Protein AF-A0AAQ3NMD5-F1 (afdb_monomer_lite)

pLDDT: mean 79.37, std 28.18, range [20.45, 98.88]

Foldseek 3Di:
DDDDDDDPDDPPPPQPQQPKDKAAFDDDAKIKIFSYPVQLVVAAQFPQFPHSVRNNDGDDDPDDHPWDWGWGADPQKIKIKTAADFPKWKFFQAFAFAFLTCQQHKAKQQQAPQFAHDNNDRHYHAGFQKMWIQHLLRFIKIKGFRALFIWMWDNNDGRMTMIMGGHITMMMMGDSDPHLQSSLLSSCNGRPFFDQDQLLQLAAEEAEQHPLDLVSQLVQLVVLLVLVFADAEYEHHQNQADLSAFLHGDVDQLLVSQVSSVVSNYAYEYEGEQFHDPDPPPVLNVVCVVLVQFWAAPVRHFDWFQDRSGTTTGGLLLAPSSLQSLLQSLLVSCVSVHQAYEYPCQLVAGPPDPRRDDDQQTWRQHDSSRPGIDGCSRCSQCRQLSSLVSNQSSNCSNDQFFHYEYETDHHYNNSSHRYAYESPAHAQDLSSLLRQLSSQQSNLSSNRQRYAYAQRGAEEGHALLSRLLSLQVQLLGNGHYHYYYPPYDRSDQVQHDPQSVVSNSQSSLQSLQQSQLLSVLSVCSNPRSGHQKHQLCSLPSSDPVSSRDRQWIDRDQKIWGGDSDLVFFCVRDDDDHDDFDWAWAGPLSQERSHTTITGGAQEKGKTFGSDSGNVVDDLQGEIEIEHHHGPQQKHKYWGKAAPSTGDVVVVQRIKIWIWMWHDDPFKIKIATPDIGGDHDRHWYKYKYWYGLHLNFTDIDIDTPHDIDMDGHDDPVVSVVRNVVSNVSSVVSHVPRDRRDPDPDRPGDPPPCPVVVVVVVVVVCVVDDDDDDDDDDDDDDDDDDDDDDDDDDDDDDDDDDDDDDDDDDDDDDDDDDDDDDDDDDPPVPPPVVPPDDDDDDDDDPPPDDDDPVVVVVVVVVVLVPDDPVVVVVVVVVVVVVVDPDPPPDDDDDDDDDDDDDDDDDDDDDDDDDDDDDPDPPDPPPPPDDDDDDDDDDDDDDDDDDDDDDDDDDDPDDDDDDPDDDDDDDDDDDDDDDDD

Structure (mmCIF, N/CA/C/O backbone):
data_AF-A0AAQ3NMD5-F1
#
_entry.id   AF-A0AAQ3NMD5-F1
#
loop_
_atom_site.group_PDB
_atom_site.id
_atom_site.type_symbol
_atom_site.label_atom_id
_atom_site.label_alt_id
_atom_site.label_comp_id
_atom_site.label_asym_id
_atom_site.label_entity_id
_atom_site.label_seq_id
_atom_site.pdbx_PDB_ins_code
_atom_site.Cartn_x
_atom_site.Cartn_y
_atom_site.Cartn_z
_atom_site.occupancy
_atom_site.B_iso_or_equiv
_atom_site.auth_seq_id
_atom_site.auth_comp_id
_atom_site.auth_asym_id
_atom_site.auth_atom_id
_atom_site.pdbx_PDB_model_num
ATOM 1 N N . MET A 1 1 ? 14.925 35.628 -73.249 1.00 32.06 1 MET A N 1
ATOM 2 C CA . MET A 1 1 ? 15.202 34.170 -73.265 1.00 32.06 1 MET A CA 1
ATOM 3 C C . MET A 1 1 ? 14.944 33.598 -71.867 1.00 32.06 1 MET A C 1
ATOM 5 O O . MET A 1 1 ? 14.792 34.385 -70.943 1.00 32.06 1 MET A O 1
ATOM 9 N N . ALA A 1 2 ? 14.810 32.271 -71.732 1.00 33.44 2 ALA A N 1
ATOM 10 C CA . ALA A 1 2 ? 14.621 31.529 -70.464 1.00 33.44 2 ALA A CA 1
ATOM 11 C C . ALA A 1 2 ? 15.729 31.837 -69.419 1.00 33.44 2 ALA A C 1
ATOM 13 O O . ALA A 1 2 ? 16.768 32.345 -69.817 1.00 33.44 2 ALA A O 1
ATOM 14 N N . ARG A 1 3 ? 15.664 31.554 -68.105 1.00 30.91 3 ARG A N 1
ATOM 15 C CA . ARG A 1 3 ? 14.793 30.787 -67.161 1.00 30.91 3 ARG A CA 1
ATOM 16 C C . ARG A 1 3 ? 15.040 31.428 -65.755 1.00 30.91 3 ARG A C 1
ATOM 18 O O . ARG A 1 3 ? 15.987 32.191 -65.634 1.00 30.91 3 ARG A O 1
ATOM 25 N N . SER A 1 4 ? 14.338 31.210 -64.637 1.00 30.41 4 SER A N 1
ATOM 26 C CA . SER A 1 4 ? 13.203 30.358 -64.228 1.00 30.41 4 SER A CA 1
ATOM 27 C C . SER A 1 4 ? 12.492 31.006 -63.000 1.00 30.41 4 SER A C 1
ATOM 29 O O . SER A 1 4 ? 12.820 32.128 -62.628 1.00 30.41 4 SER A O 1
ATOM 31 N N . LYS A 1 5 ? 11.558 30.312 -62.325 1.00 39.50 5 LYS A N 1
ATOM 32 C CA . LYS A 1 5 ? 10.976 30.703 -61.015 1.00 39.50 5 LYS A CA 1
ATOM 33 C C . LYS A 1 5 ? 11.643 29.945 -59.853 1.00 39.50 5 LYS A C 1
ATOM 35 O O . LYS A 1 5 ? 11.828 28.736 -59.959 1.00 39.50 5 LYS A O 1
ATOM 40 N N . ARG A 1 6 ? 11.841 30.595 -58.698 1.00 29.72 6 ARG A N 1
ATOM 41 C CA . ARG A 1 6 ? 11.880 29.935 -57.373 1.00 29.72 6 ARG A CA 1
ATOM 42 C C . ARG A 1 6 ? 10.933 30.666 -56.418 1.00 29.72 6 ARG A C 1
ATOM 44 O O . ARG A 1 6 ? 11.189 31.801 -56.035 1.00 29.72 6 ARG A O 1
ATOM 51 N N . ARG A 1 7 ? 9.824 30.014 -56.050 1.00 31.06 7 ARG A N 1
ATOM 52 C CA . ARG A 1 7 ? 8.994 30.427 -54.907 1.00 31.06 7 ARG A CA 1
ATOM 53 C C . ARG A 1 7 ? 9.759 30.075 -53.629 1.00 31.06 7 ARG A C 1
ATOM 55 O O . ARG A 1 7 ? 10.137 28.918 -53.476 1.00 31.06 7 ARG A O 1
ATOM 62 N N . ARG A 1 8 ? 9.931 31.026 -52.708 1.00 32.06 8 ARG A N 1
ATOM 63 C CA . ARG A 1 8 ? 10.143 30.697 -51.291 1.00 32.06 8 ARG A CA 1
ATOM 64 C C . ARG A 1 8 ? 8.775 30.350 -50.705 1.00 32.06 8 ARG A C 1
ATOM 66 O O . ARG A 1 8 ? 7.966 31.244 -50.480 1.00 32.06 8 ARG A O 1
ATOM 73 N N . SER A 1 9 ? 8.496 29.066 -50.516 1.00 30.81 9 SER A N 1
ATOM 74 C CA . SER A 1 9 ? 7.422 28.623 -49.627 1.00 30.81 9 SER A CA 1
ATOM 75 C C . SER A 1 9 ? 7.948 28.699 -48.199 1.00 30.81 9 SER A C 1
ATOM 77 O O . SER A 1 9 ? 8.732 27.845 -47.792 1.00 30.81 9 SER A O 1
ATOM 79 N N . GLY A 1 10 ? 7.550 29.730 -47.454 1.00 29.70 10 GLY A N 1
ATOM 80 C CA . GLY A 1 10 ? 7.707 29.699 -46.005 1.00 29.70 10 GLY A CA 1
ATOM 81 C C . GLY A 1 10 ? 6.817 28.590 -45.455 1.00 29.70 10 GLY A C 1
ATOM 82 O O . GLY A 1 10 ? 5.606 28.620 -45.680 1.00 29.70 10 GLY A O 1
ATOM 83 N N . ILE A 1 11 ? 7.409 27.613 -44.770 1.00 31.77 11 ILE A N 1
ATOM 84 C CA . ILE A 1 11 ? 6.649 26.655 -43.970 1.00 31.77 11 ILE A CA 1
ATOM 85 C C . ILE A 1 11 ? 6.217 27.413 -42.717 1.00 31.77 11 ILE A C 1
ATOM 87 O O . ILE A 1 11 ? 6.934 27.480 -41.725 1.00 31.77 11 ILE A O 1
ATOM 91 N N . VAL A 1 12 ? 5.044 28.040 -42.790 1.00 32.53 12 VAL A N 1
ATOM 92 C CA . VAL A 1 12 ? 4.310 28.404 -41.581 1.00 32.53 12 VAL A CA 1
ATOM 93 C C . VAL A 1 12 ? 3.891 27.082 -40.955 1.00 32.53 12 VAL A C 1
ATOM 95 O O . VAL A 1 12 ? 3.112 26.349 -41.563 1.00 32.53 12 VAL A O 1
ATOM 98 N N . ALA A 1 13 ? 4.419 26.768 -39.771 1.00 35.16 13 ALA A N 1
ATOM 99 C CA . ALA A 1 13 ? 3.959 25.633 -38.984 1.00 35.16 13 ALA A CA 1
ATOM 100 C C . ALA A 1 13 ? 2.481 25.859 -38.635 1.00 35.16 13 ALA A C 1
ATOM 102 O O . ALA A 1 13 ? 2.137 26.613 -37.719 1.00 35.16 13 ALA A O 1
ATOM 103 N N . SER A 1 14 ? 1.595 25.260 -39.431 1.00 35.28 14 SER A N 1
ATOM 104 C CA . SER A 1 14 ? 0.156 25.360 -39.245 1.00 35.28 14 SER A CA 1
ATOM 105 C C . SER A 1 14 ? -0.191 24.750 -37.896 1.00 35.28 14 SER A C 1
ATOM 107 O O . SER A 1 14 ? -0.115 23.533 -37.736 1.00 35.28 14 SER A O 1
ATOM 109 N N . HIS A 1 15 ? -0.584 25.596 -36.944 1.00 40.78 15 HIS A N 1
ATOM 110 C CA . HIS A 1 15 ? -1.135 25.173 -35.662 1.00 40.78 15 HIS A CA 1
ATOM 111 C C . HIS A 1 15 ? -2.529 24.576 -35.901 1.00 40.78 15 HIS A C 1
ATOM 113 O O . HIS A 1 15 ? -3.557 25.204 -35.643 1.00 40.78 15 HIS A O 1
ATOM 119 N N . ILE A 1 16 ? -2.562 23.366 -36.458 1.00 44.75 16 ILE A N 1
ATOM 120 C CA . ILE A 1 16 ? -3.764 22.548 -36.540 1.00 44.75 16 ILE A CA 1
ATOM 121 C C . ILE A 1 16 ? -4.043 22.116 -35.106 1.00 44.75 16 ILE A C 1
ATOM 123 O O . ILE A 1 16 ? -3.422 21.176 -34.625 1.00 44.75 16 ILE A O 1
ATOM 127 N N . ARG A 1 17 ? -4.951 22.812 -34.411 1.00 51.91 17 ARG A N 1
ATOM 128 C CA . ARG A 1 17 ? -5.559 22.267 -33.192 1.00 51.91 17 ARG A CA 1
ATOM 129 C C . ARG A 1 17 ? -6.389 21.055 -33.618 1.00 51.91 17 ARG A C 1
ATOM 131 O O . ARG A 1 17 ? -7.360 21.255 -34.357 1.00 51.91 17 ARG A O 1
ATOM 138 N N . PRO A 1 18 ? -6.025 19.824 -33.225 1.00 59.78 18 PRO A N 1
ATOM 139 C CA . PRO A 1 18 ? -6.809 18.652 -33.573 1.00 59.78 18 PRO A CA 1
ATOM 140 C C . PRO A 1 18 ? -8.193 18.770 -32.934 1.00 59.78 18 PRO A C 1
ATOM 142 O O . PRO A 1 18 ? -8.347 19.346 -31.852 1.00 59.78 18 PRO A O 1
ATOM 145 N N . LYS A 1 19 ? -9.228 18.274 -33.617 1.00 77.75 19 LYS A N 1
ATOM 146 C CA . LYS A 1 19 ? -10.562 18.237 -33.021 1.00 77.75 19 LYS A CA 1
ATOM 147 C C . LYS A 1 19 ? -10.605 17.058 -32.054 1.00 77.75 19 LYS A C 1
ATOM 149 O O . LYS A 1 19 ? -10.932 15.951 -32.479 1.00 77.75 19 LYS A O 1
ATOM 154 N N . MET A 1 20 ? -10.286 17.343 -30.790 1.00 90.50 20 MET A N 1
ATOM 155 C CA . MET A 1 20 ? -10.440 16.418 -29.669 1.00 90.50 20 MET A CA 1
ATOM 156 C C . MET A 1 20 ? -11.798 15.715 -29.746 1.00 90.50 20 MET A C 1
ATOM 158 O O . MET A 1 20 ? -12.827 16.332 -30.053 1.00 90.50 20 MET A O 1
ATOM 162 N N . ILE A 1 21 ? -11.773 14.415 -29.477 1.00 94.50 21 ILE A N 1
ATOM 163 C CA . ILE A 1 21 ? -12.951 13.562 -29.389 1.00 94.50 21 ILE A CA 1
ATOM 164 C C . ILE A 1 21 ? -12.999 12.902 -28.018 1.00 94.50 21 ILE A C 1
ATOM 166 O O . ILE A 1 21 ? -11.967 12.543 -27.457 1.00 94.50 21 ILE A O 1
ATOM 170 N N . PHE A 1 22 ? -14.208 12.680 -27.509 1.00 95.75 22 PHE A N 1
ATOM 171 C CA . PHE A 1 22 ? -14.429 11.907 -26.294 1.00 95.75 22 PHE A CA 1
ATOM 172 C C . PHE A 1 22 ? -15.401 10.754 -26.547 1.00 95.75 22 PHE A C 1
ATOM 174 O O . PHE A 1 22 ? -16.102 10.730 -27.561 1.00 95.75 22 PHE A O 1
ATOM 181 N N . GLN A 1 23 ? -15.402 9.769 -25.659 1.00 95.56 23 GLN A N 1
ATOM 182 C CA . GLN A 1 23 ? -16.432 8.738 -25.571 1.00 95.56 23 GLN A CA 1
ATOM 183 C C . GLN A 1 23 ? -16.638 8.349 -24.098 1.00 95.56 23 GLN A C 1
ATOM 185 O O . GLN A 1 23 ? -15.651 8.232 -23.370 1.00 95.56 23 GLN A O 1
ATOM 190 N N . PRO A 1 24 ? -17.885 8.162 -23.638 1.00 97.25 24 PRO A N 1
ATOM 191 C CA . PRO A 1 24 ? -18.143 7.557 -22.338 1.00 97.25 24 PRO A CA 1
ATOM 192 C C . PRO A 1 24 ? -17.732 6.081 -22.373 1.00 97.25 24 PRO A C 1
ATOM 194 O O . PRO A 1 24 ? -18.009 5.383 -23.351 1.00 97.25 24 PRO A O 1
ATOM 197 N N . ILE A 1 25 ? -17.076 5.611 -21.319 1.00 97.44 25 ILE A N 1
ATOM 198 C CA . ILE A 1 25 ? -16.582 4.233 -21.166 1.00 97.44 25 ILE A CA 1
ATOM 199 C C . ILE A 1 25 ? -16.846 3.760 -19.739 1.00 97.44 25 ILE A C 1
ATOM 201 O O . ILE A 1 25 ? -17.079 4.599 -18.880 1.00 97.44 25 ILE A O 1
ATOM 205 N N . LEU A 1 26 ? -16.731 2.455 -19.473 1.00 95.75 26 LEU A N 1
ATOM 206 C CA . LEU A 1 26 ? -16.794 1.841 -18.136 1.00 95.75 26 LEU A CA 1
ATOM 207 C C . LEU A 1 26 ? -18.104 2.083 -17.356 1.00 95.75 26 LEU A C 1
ATOM 209 O O . LEU A 1 26 ? -18.893 1.156 -17.193 1.00 95.75 26 LEU A O 1
ATOM 213 N N . GLU A 1 27 ? -18.347 3.305 -16.881 1.00 95.56 27 GLU A N 1
ATOM 214 C CA . GLU A 1 27 ? -19.558 3.701 -16.168 1.00 95.56 27 GLU A CA 1
ATOM 215 C C . GLU A 1 27 ? -19.898 5.195 -16.308 1.00 95.56 27 GLU A C 1
ATOM 217 O O . GLU A 1 27 ? -19.174 6.005 -16.887 1.00 95.56 27 GLU A O 1
ATOM 222 N N . ASP A 1 28 ? -21.055 5.559 -15.767 1.00 95.00 28 ASP A N 1
ATOM 223 C CA . ASP A 1 28 ? -21.652 6.884 -15.855 1.00 95.00 28 ASP A CA 1
ATOM 224 C C . ASP A 1 28 ? -20.774 7.958 -15.174 1.00 95.00 28 ASP A C 1
ATOM 226 O O . ASP A 1 28 ? -20.697 8.026 -13.949 1.00 95.00 28 ASP A O 1
ATOM 230 N N . GLY A 1 29 ? -20.140 8.830 -15.964 1.00 95.44 29 GLY A N 1
ATOM 231 C CA . GLY A 1 29 ? -19.176 9.829 -15.473 1.00 95.44 29 GLY A CA 1
ATOM 232 C C . GLY A 1 29 ? -17.708 9.497 -15.763 1.00 95.44 29 GLY A C 1
ATOM 233 O O . GLY A 1 29 ? -16.839 10.311 -15.453 1.00 95.44 29 GLY A O 1
ATOM 234 N N . VAL A 1 30 ? -17.418 8.350 -16.388 1.00 98.19 30 VAL A N 1
ATOM 235 C CA . VAL A 1 30 ? -16.075 8.011 -16.875 1.00 98.19 30 VAL A CA 1
ATOM 236 C C . VAL A 1 30 ? -15.994 8.247 -18.385 1.00 98.19 30 VAL A C 1
ATOM 238 O O . VAL A 1 30 ? -16.810 7.754 -19.167 1.00 98.19 30 VAL A O 1
ATOM 241 N N . PHE A 1 31 ? -15.006 9.033 -18.812 1.00 98.31 31 PHE A N 1
ATOM 242 C CA . PHE A 1 31 ? -14.852 9.451 -20.208 1.00 98.31 31 PHE A CA 1
ATOM 243 C C . PHE A 1 31 ? -13.414 9.271 -20.677 1.00 98.31 31 PHE A C 1
ATOM 245 O O . PHE A 1 31 ? -12.480 9.733 -20.025 1.00 98.31 31 PHE A O 1
ATOM 252 N N . ARG A 1 32 ? -13.245 8.659 -21.850 1.00 97.69 32 ARG A N 1
ATOM 253 C CA . ARG A 1 32 ? -11.988 8.656 -22.599 1.00 97.69 32 ARG A CA 1
ATOM 254 C C . ARG A 1 32 ? -11.957 9.828 -23.569 1.00 97.69 32 ARG A C 1
ATOM 256 O O . ARG A 1 32 ? -12.933 10.058 -24.281 1.00 97.69 32 ARG A O 1
ATOM 263 N N . PHE A 1 33 ? -10.805 10.474 -23.673 1.00 98.00 33 PHE A N 1
ATOM 264 C CA . PHE A 1 33 ? -10.486 11.534 -24.620 1.00 98.00 33 PHE A CA 1
ATOM 265 C C . PHE A 1 33 ? -9.284 11.140 -25.473 1.00 98.00 33 PHE A C 1
ATOM 267 O O . PHE A 1 33 ? -8.320 10.562 -24.972 1.00 98.00 33 PHE A O 1
ATOM 274 N N . ASP A 1 34 ? -9.322 11.513 -26.748 1.00 97.00 34 ASP A N 1
ATOM 275 C CA . ASP A 1 34 ? -8.226 11.326 -27.693 1.00 97.00 34 ASP A CA 1
ATOM 276 C C . ASP A 1 34 ? -8.049 12.602 -28.527 1.00 97.00 34 ASP A C 1
ATOM 278 O O . ASP A 1 34 ? -9.012 13.327 -28.812 1.00 97.00 34 ASP A O 1
ATOM 282 N N . CYS A 1 35 ? -6.813 12.863 -28.951 1.00 94.12 35 CYS A N 1
ATOM 283 C CA . CYS A 1 35 ? -6.446 14.045 -29.729 1.00 94.12 35 CYS A CA 1
ATOM 284 C C . CYS A 1 35 ? -7.196 14.119 -31.076 1.00 94.12 35 CYS A C 1
ATOM 286 O O . CYS A 1 35 ? -7.691 15.179 -31.473 1.00 94.12 35 CYS A O 1
ATOM 288 N N . SER A 1 36 ? -7.356 12.978 -31.754 1.00 93.44 36 SER A N 1
ATOM 289 C CA . SER A 1 36 ? -8.172 12.828 -32.961 1.00 93.44 36 SER A CA 1
ATOM 290 C C . SER A 1 36 ? -8.671 11.387 -33.146 1.00 93.44 36 SER A C 1
ATOM 292 O O . SER A 1 36 ? -8.253 10.475 -32.435 1.00 93.44 36 SER A O 1
ATOM 294 N N . VAL A 1 37 ? -9.538 11.158 -34.144 1.00 92.81 37 VAL A N 1
ATOM 295 C CA . VAL A 1 37 ? -10.005 9.805 -34.525 1.00 92.81 37 VAL A CA 1
ATOM 296 C C . VAL A 1 37 ? -8.834 8.901 -34.917 1.00 92.81 37 VAL A C 1
ATOM 298 O O . VAL A 1 37 ? -8.773 7.760 -34.476 1.00 92.81 37 VAL A O 1
ATOM 301 N N . LYS A 1 38 ? -7.870 9.433 -35.678 1.00 92.75 38 LYS A N 1
ATOM 302 C CA . LYS A 1 38 ? -6.677 8.687 -36.092 1.00 92.75 38 LYS A CA 1
ATOM 303 C C . LYS A 1 38 ? -5.837 8.269 -34.883 1.00 92.75 38 LYS A C 1
ATOM 305 O O . LYS A 1 38 ? -5.302 7.169 -34.860 1.00 92.75 38 LYS A O 1
ATOM 310 N N . ASP A 1 39 ? -5.729 9.142 -33.885 1.00 93.38 39 ASP A N 1
ATOM 311 C CA . ASP A 1 39 ? -4.955 8.855 -32.678 1.00 93.38 39 ASP A CA 1
ATOM 312 C C . ASP A 1 39 ? -5.658 7.826 -31.783 1.00 93.38 39 ASP A C 1
ATOM 314 O O . ASP A 1 39 ? -4.993 6.971 -31.210 1.00 93.38 39 ASP A O 1
ATOM 318 N N . ARG A 1 40 ? -7.001 7.835 -31.732 1.00 94.69 40 ARG A N 1
ATOM 319 C CA . ARG A 1 40 ? -7.795 6.769 -31.095 1.00 94.69 40 ARG A CA 1
ATOM 320 C C . ARG A 1 40 ? -7.560 5.411 -31.759 1.00 94.69 40 ARG A C 1
ATOM 322 O O . ARG A 1 40 ? -7.394 4.423 -31.053 1.00 94.69 40 ARG A O 1
ATOM 329 N N . GLU A 1 41 ? -7.553 5.369 -33.092 1.00 92.69 41 GLU A N 1
ATOM 330 C CA . GLU A 1 41 ? -7.306 4.155 -33.890 1.00 92.69 41 GLU A CA 1
ATOM 331 C C . GLU A 1 41 ? -5.854 3.653 -33.789 1.00 92.69 41 GLU A C 1
ATOM 333 O O . GLU A 1 41 ? -5.610 2.460 -33.951 1.00 92.69 41 GLU A O 1
ATOM 338 N N . ALA A 1 42 ? -4.899 4.548 -33.520 1.00 92.06 42 ALA A N 1
ATOM 339 C CA . ALA A 1 42 ? -3.476 4.237 -33.374 1.00 92.06 42 ALA A CA 1
ATOM 340 C C . ALA A 1 42 ? -3.019 4.030 -31.915 1.00 92.06 42 ALA A C 1
ATOM 342 O O . ALA A 1 42 ? -1.843 3.750 -31.686 1.00 92.06 42 ALA A O 1
ATOM 343 N N . ALA A 1 43 ? -3.910 4.192 -30.932 1.00 92.69 43 ALA A N 1
ATOM 344 C CA . ALA A 1 43 ? -3.574 4.067 -29.518 1.00 92.69 43 ALA A CA 1
ATOM 345 C C . ALA A 1 43 ? -3.168 2.627 -29.163 1.00 92.69 43 ALA A C 1
ATOM 347 O O . ALA A 1 43 ? -3.907 1.679 -29.435 1.00 92.69 43 ALA A O 1
ATOM 348 N N . SER A 1 44 ? -2.024 2.468 -28.493 1.00 91.50 44 SER A N 1
ATOM 349 C CA . SER A 1 44 ? -1.569 1.170 -27.980 1.00 91.50 44 SER A CA 1
ATOM 350 C C . SER A 1 44 ? -2.592 0.540 -27.017 1.00 91.50 44 SER A C 1
ATOM 352 O O . SER A 1 44 ? -3.383 1.266 -26.400 1.00 91.50 44 SER A O 1
ATOM 354 N N . PRO A 1 45 ? -2.585 -0.793 -26.828 1.00 93.69 45 PRO A N 1
ATOM 355 C CA . PRO A 1 45 ? -3.331 -1.441 -25.749 1.00 93.69 45 PRO A CA 1
ATOM 356 C C . PRO A 1 45 ? -3.002 -0.821 -24.382 1.00 93.69 45 PRO A C 1
ATOM 358 O O . PRO A 1 45 ? -1.859 -0.436 -24.136 1.00 93.69 45 PRO A O 1
ATOM 361 N N . SER A 1 46 ? -3.991 -0.714 -23.491 1.00 96.12 46 SER A N 1
ATOM 362 C CA . SER A 1 46 ? -3.744 -0.240 -22.123 1.00 96.12 46 SER A CA 1
ATOM 363 C C . SER A 1 46 ? -3.183 -1.364 -21.259 1.00 96.12 46 SER A C 1
ATOM 365 O O . SER A 1 46 ? -3.793 -2.429 -21.168 1.00 96.12 46 SER A O 1
ATOM 367 N N . ILE A 1 47 ? -2.058 -1.096 -20.593 1.00 95.94 47 ILE A N 1
ATOM 368 C CA . ILE A 1 47 ? -1.491 -1.955 -19.539 1.00 95.94 47 ILE A CA 1
ATOM 369 C C . ILE A 1 47 ? -2.014 -1.534 -18.145 1.00 95.94 47 ILE A C 1
ATOM 371 O O . ILE A 1 47 ? -2.056 -2.344 -17.212 1.00 95.94 47 ILE A O 1
ATOM 375 N N . SER A 1 48 ? -2.486 -0.286 -18.020 1.00 96.94 48 SER A N 1
ATOM 376 C CA . SER A 1 48 ? -3.143 0.247 -16.822 1.00 96.94 48 SER A CA 1
ATOM 377 C C . SER A 1 48 ? -4.423 -0.536 -16.513 1.00 96.94 48 SER A C 1
ATOM 379 O O . SER A 1 48 ? -4.609 -1.036 -15.402 1.00 96.94 48 SER A O 1
ATOM 381 N N . PHE A 1 49 ? -5.303 -0.680 -17.511 1.00 97.50 49 PHE A N 1
ATOM 382 C CA . PHE A 1 49 ? -6.596 -1.346 -17.355 1.00 97.50 49 PHE A CA 1
ATOM 383 C C . PHE A 1 49 ? -6.438 -2.858 -17.135 1.00 97.50 49 PHE A C 1
ATOM 385 O O . PHE A 1 49 ? -5.655 -3.515 -17.817 1.00 97.50 49 PHE A O 1
ATOM 392 N N . VAL A 1 50 ? -7.239 -3.438 -16.235 1.00 95.69 50 VAL A N 1
ATOM 393 C CA . VAL A 1 50 ? -7.281 -4.900 -16.016 1.00 95.69 50 VAL A CA 1
ATOM 394 C C . VAL A 1 50 ? -7.810 -5.647 -17.249 1.00 95.69 50 VAL A C 1
ATOM 396 O O . VAL A 1 50 ? -7.384 -6.761 -17.543 1.00 95.69 50 VAL A O 1
ATOM 399 N N . ASN A 1 51 ? -8.689 -4.997 -18.013 1.00 94.38 51 ASN A N 1
ATOM 400 C CA . ASN A 1 51 ? -9.148 -5.422 -19.328 1.00 94.38 51 ASN A CA 1
ATOM 401 C C . ASN A 1 51 ? -9.112 -4.215 -20.277 1.00 94.38 51 ASN A C 1
ATOM 403 O O . ASN A 1 51 ? -10.000 -3.362 -20.256 1.00 94.38 51 ASN A O 1
ATOM 407 N N . GLY A 1 52 ? -8.093 -4.146 -21.138 1.00 91.31 52 GLY A N 1
ATOM 408 C CA . GLY A 1 52 ? -7.897 -3.020 -22.062 1.00 91.31 52 GLY A CA 1
ATOM 409 C C . GLY A 1 52 ? -9.093 -2.729 -22.982 1.00 91.31 52 GLY A C 1
ATOM 410 O O . GLY A 1 52 ? -9.280 -1.586 -23.394 1.00 91.31 52 GLY A O 1
ATOM 411 N N . LYS A 1 53 ? -9.965 -3.717 -23.242 1.00 92.44 53 LYS A N 1
ATOM 412 C CA . LYS A 1 53 ? -11.181 -3.521 -24.051 1.00 92.44 53 LYS A CA 1
ATOM 413 C C . LYS A 1 53 ? -12.178 -2.558 -23.411 1.00 92.44 53 LYS A C 1
ATOM 415 O O . LYS A 1 53 ? -12.924 -1.914 -24.146 1.00 92.44 53 LYS A O 1
ATOM 420 N N . ASP A 1 54 ? -12.186 -2.420 -22.088 1.00 94.88 54 ASP A N 1
ATOM 421 C CA . ASP A 1 54 ? -13.149 -1.561 -21.386 1.00 94.88 54 ASP A CA 1
ATOM 422 C C . ASP A 1 54 ? -12.805 -0.069 -21.546 1.00 94.88 54 ASP A C 1
ATOM 424 O O . ASP A 1 54 ? -13.692 0.780 -21.512 1.00 94.88 54 ASP A O 1
ATOM 428 N N . ARG A 1 55 ? -11.535 0.251 -21.839 1.00 95.50 55 ARG A N 1
ATOM 429 C CA . ARG A 1 55 ? -11.084 1.581 -22.293 1.00 95.50 55 ARG A CA 1
ATOM 430 C C . ARG A 1 55 ? -11.516 1.888 -23.733 1.00 95.50 55 ARG A C 1
ATOM 432 O O . ARG A 1 55 ? -11.712 3.046 -24.115 1.00 95.50 55 ARG A O 1
ATOM 439 N N . ASP A 1 56 ? -11.596 0.858 -24.568 1.00 93.62 56 ASP A N 1
ATOM 440 C CA . ASP A 1 56 ? -11.850 0.994 -26.004 1.00 93.62 56 ASP A CA 1
ATOM 441 C C . ASP A 1 56 ? -13.353 0.947 -26.339 1.00 93.62 56 ASP A C 1
ATOM 443 O O . ASP A 1 56 ? -13.777 1.543 -27.331 1.00 93.62 56 ASP A O 1
ATOM 447 N N . THR A 1 57 ? -14.166 0.309 -25.490 1.00 94.69 57 THR A N 1
ATOM 448 C CA . THR A 1 57 ? -15.601 0.059 -25.704 1.00 94.69 57 THR A CA 1
ATOM 449 C C . THR A 1 57 ? -16.476 1.205 -25.173 1.00 94.69 57 THR A C 1
ATOM 451 O O . THR A 1 57 ? -16.516 1.424 -23.961 1.00 94.69 57 THR A O 1
ATOM 454 N N . PRO A 1 58 ? -17.228 1.924 -26.031 1.00 94.75 58 PRO A N 1
ATOM 455 C CA . PRO A 1 58 ? -18.145 2.966 -25.578 1.00 94.75 58 PRO A CA 1
ATOM 456 C C . PRO A 1 58 ? -19.378 2.396 -24.866 1.00 94.75 58 PRO A C 1
ATOM 458 O O . PRO A 1 58 ? -19.926 1.376 -25.289 1.00 94.75 58 PRO A O 1
ATOM 461 N N . ILE A 1 59 ? -19.878 3.113 -23.860 1.00 95.75 59 ILE A N 1
ATOM 462 C CA . ILE A 1 59 ? -21.183 2.847 -23.230 1.00 95.75 59 ILE A CA 1
ATOM 463 C C . ILE A 1 59 ? -22.256 3.831 -23.724 1.00 95.75 59 ILE A C 1
ATOM 465 O O . ILE A 1 59 ? -21.953 4.875 -24.298 1.00 95.75 59 ILE A O 1
ATOM 469 N N . SER A 1 60 ? -23.532 3.517 -23.492 1.00 91.31 60 SER A N 1
ATOM 470 C CA . SER A 1 60 ? -24.639 4.441 -23.770 1.00 91.31 60 SER A CA 1
ATOM 471 C C . SER A 1 60 ? -24.954 5.280 -22.532 1.00 91.31 60 SER A C 1
ATOM 473 O O . SER A 1 60 ? -25.462 4.743 -21.552 1.00 91.31 60 SER A O 1
ATOM 475 N N . THR A 1 61 ? -24.714 6.590 -22.590 1.00 88.81 61 THR A N 1
ATOM 476 C CA . THR A 1 61 ? -25.140 7.557 -21.564 1.00 88.81 61 THR A CA 1
ATOM 477 C C . THR A 1 61 ? -25.528 8.890 -22.202 1.00 88.81 61 THR A C 1
ATOM 479 O O . THR A 1 61 ? -25.034 9.246 -23.272 1.00 88.81 61 THR A O 1
ATOM 482 N N . GLU A 1 62 ? -26.422 9.626 -21.543 1.00 86.56 62 GLU A N 1
ATOM 483 C CA . GLU A 1 62 ? -26.796 10.998 -21.908 1.00 86.56 62 GLU A CA 1
ATOM 484 C C . GLU A 1 62 ? -25.864 12.046 -21.268 1.00 86.56 62 GLU A C 1
ATOM 486 O O . GLU A 1 62 ? -25.918 13.227 -21.620 1.00 86.56 62 GLU A O 1
ATOM 491 N N . LYS A 1 63 ? -24.996 11.637 -20.330 1.00 89.69 63 LYS A N 1
ATOM 492 C CA . LYS A 1 63 ? -24.039 12.531 -19.668 1.00 89.69 63 LYS A CA 1
ATOM 493 C C . LYS A 1 63 ? -22.917 12.951 -20.618 1.00 89.69 63 LYS A C 1
ATOM 495 O O . LYS A 1 63 ? -22.391 12.156 -21.394 1.00 89.69 63 LYS A O 1
ATOM 500 N N . VAL A 1 64 ? -22.500 14.206 -20.484 1.00 90.94 64 VAL A N 1
ATOM 501 C CA . VAL A 1 64 ? -21.340 14.790 -21.172 1.00 90.94 64 VAL A CA 1
ATOM 502 C C . VAL A 1 64 ? -20.269 15.189 -20.151 1.00 90.94 64 VAL A C 1
ATOM 504 O O . VAL A 1 64 ? -20.621 15.530 -19.018 1.00 90.94 64 VAL A O 1
ATOM 507 N N . PRO A 1 65 ? -18.975 15.164 -20.514 1.00 92.62 65 PRO A N 1
ATOM 508 C CA . PRO A 1 65 ? -17.901 15.535 -19.601 1.00 92.62 65 PRO A CA 1
ATOM 509 C C . PRO A 1 65 ? -17.960 17.019 -19.226 1.00 92.62 65 PRO A C 1
ATOM 511 O O . PRO A 1 65 ? -17.996 17.893 -20.098 1.00 92.62 65 PRO A O 1
ATOM 514 N N . LEU A 1 66 ? -17.927 17.299 -17.920 1.00 93.44 66 LEU A N 1
ATOM 515 C CA . LEU A 1 66 ? -17.935 18.663 -17.380 1.00 93.44 66 LEU A CA 1
ATOM 516 C C . LEU A 1 66 ? -16.586 19.368 -17.591 1.00 93.44 66 LEU A C 1
ATOM 518 O O . LEU A 1 66 ? -16.544 20.523 -18.011 1.00 93.44 66 LEU A O 1
ATOM 522 N N . TYR A 1 67 ? -15.487 18.650 -17.352 1.00 94.44 67 TYR A N 1
ATOM 523 C CA . TYR A 1 67 ? -14.121 19.131 -17.545 1.00 94.44 67 TYR A CA 1
ATOM 524 C C . TYR A 1 67 ? -13.534 18.479 -18.796 1.00 94.44 67 TYR A C 1
ATOM 526 O O . TYR A 1 67 ? -13.434 17.258 -18.881 1.00 94.44 67 TYR A O 1
ATOM 534 N N . ASN A 1 68 ? -13.177 19.296 -19.788 1.00 94.88 68 ASN A N 1
ATOM 535 C CA . ASN A 1 68 ? -12.704 18.824 -21.086 1.00 94.88 68 ASN A CA 1
ATOM 536 C C . ASN A 1 68 ? -11.204 19.117 -21.242 1.00 94.88 68 ASN A C 1
ATOM 538 O O . ASN A 1 68 ? -10.831 20.294 -21.244 1.00 94.88 68 ASN A O 1
ATOM 542 N N . PRO A 1 69 ? -10.338 18.098 -21.396 1.00 96.31 69 PRO A N 1
ATOM 543 C CA . PRO A 1 69 ? -8.925 18.313 -21.656 1.00 96.31 69 PRO A CA 1
ATOM 544 C C . PRO A 1 69 ? -8.705 18.951 -23.031 1.00 96.31 69 PRO A C 1
ATOM 546 O O . PRO A 1 69 ? -9.402 18.670 -24.010 1.00 96.31 69 PRO A O 1
ATOM 549 N N . THR A 1 70 ? -7.683 19.796 -23.107 1.00 95.94 70 THR A N 1
ATOM 550 C CA . THR A 1 70 ? -7.178 20.367 -24.356 1.00 95.94 70 THR A CA 1
ATOM 551 C C . THR A 1 70 ? -5.893 19.659 -24.763 1.00 95.94 70 THR A C 1
ATOM 553 O O . THR A 1 70 ? -5.042 19.386 -23.919 1.00 95.94 70 THR A O 1
ATOM 556 N N . PHE A 1 71 ? -5.765 19.362 -26.057 1.00 95.31 71 PHE A N 1
ATOM 557 C CA . PHE A 1 71 ? -4.634 18.638 -26.631 1.00 95.31 71 PHE A CA 1
ATOM 558 C C . PHE A 1 71 ? -3.805 19.563 -27.524 1.00 95.31 71 PHE A C 1
ATOM 560 O O . PHE A 1 71 ? -4.342 20.331 -28.329 1.00 95.31 71 PHE A O 1
ATOM 567 N N . GLU A 1 72 ? -2.488 19.473 -27.395 1.00 93.88 72 GLU A N 1
ATOM 568 C CA . GLU A 1 72 ? -1.509 20.236 -28.157 1.00 93.88 72 GLU A CA 1
ATOM 569 C C . GLU A 1 72 ? -0.316 19.330 -28.488 1.00 93.88 72 GLU A C 1
ATOM 571 O O . GLU A 1 72 ? 0.226 18.677 -27.605 1.00 93.88 72 GLU A O 1
ATOM 576 N N . ILE A 1 73 ? 0.104 19.283 -29.755 1.00 90.19 73 ILE A N 1
ATOM 577 C CA . ILE A 1 73 ? 1.287 18.519 -30.177 1.00 90.19 73 ILE A CA 1
ATOM 578 C C . ILE A 1 73 ? 2.426 19.504 -30.444 1.00 90.19 73 ILE A C 1
ATOM 580 O O . ILE A 1 73 ? 2.278 20.420 -31.258 1.00 90.19 73 ILE A O 1
ATOM 584 N N . ARG A 1 74 ? 3.566 19.317 -29.774 1.00 90.50 74 ARG A N 1
ATOM 585 C CA . ARG A 1 74 ? 4.802 20.090 -29.977 1.00 90.50 74 ARG A CA 1
ATOM 586 C C . ARG A 1 74 ? 5.995 19.150 -29.905 1.00 90.50 74 ARG A C 1
ATOM 588 O O . ARG A 1 74 ? 6.069 18.361 -28.978 1.00 90.50 74 ARG A O 1
ATOM 595 N N . LEU A 1 75 ? 6.928 19.265 -30.855 1.00 87.62 75 LEU A N 1
ATOM 596 C CA . LEU A 1 75 ? 8.189 18.503 -30.856 1.00 87.62 75 LEU A CA 1
ATOM 597 C C . LEU A 1 75 ? 7.977 16.991 -30.603 1.00 87.62 75 LEU A C 1
ATOM 599 O O . LEU A 1 75 ? 8.641 16.396 -29.766 1.00 87.62 75 LEU A O 1
ATOM 603 N N . GLU A 1 76 ? 6.989 16.399 -31.288 1.00 87.25 76 GLU A N 1
ATOM 604 C CA . GLU A 1 76 ? 6.596 14.975 -31.180 1.00 87.25 76 GLU A CA 1
ATOM 605 C C . GLU A 1 76 ? 6.060 14.518 -29.802 1.00 87.25 76 GLU A C 1
ATOM 607 O O . GLU A 1 76 ? 5.683 13.356 -29.623 1.00 87.25 76 GLU A O 1
ATOM 612 N N . GLN A 1 77 ? 5.909 15.447 -28.856 1.00 93.56 77 GLN A N 1
ATOM 613 C CA . GLN A 1 77 ? 5.233 15.246 -27.578 1.00 93.56 77 GLN A CA 1
ATOM 614 C C . GLN A 1 77 ? 3.769 15.691 -27.652 1.00 93.56 77 GLN A C 1
ATOM 616 O O . GLN A 1 77 ? 3.439 16.728 -28.243 1.00 93.56 77 GLN A O 1
ATOM 621 N N . GLN A 1 78 ? 2.891 14.930 -27.001 1.00 95.62 78 GLN A N 1
ATOM 622 C CA . GLN A 1 78 ? 1.520 15.338 -26.727 1.00 95.62 78 GLN A CA 1
ATOM 623 C C . GLN A 1 78 ? 1.436 15.985 -25.341 1.00 95.62 78 GLN A C 1
ATOM 625 O O . GLN A 1 78 ? 1.677 15.350 -24.311 1.00 95.62 78 GLN A O 1
ATOM 630 N N . ILE A 1 79 ? 1.027 17.250 -25.340 1.00 97.56 79 ILE A N 1
ATOM 631 C CA . ILE A 1 79 ? 0.710 18.052 -24.163 1.00 97.56 79 ILE A CA 1
ATOM 632 C C . ILE A 1 79 ? -0.808 18.029 -23.972 1.00 97.56 79 ILE A C 1
ATOM 634 O O . ILE A 1 79 ? -1.563 18.454 -24.851 1.00 97.56 79 ILE A O 1
ATOM 638 N N . VAL A 1 80 ? -1.254 17.570 -22.808 1.00 97.81 80 VAL A N 1
ATOM 639 C CA . VAL A 1 80 ? -2.656 17.595 -22.376 1.00 97.81 80 VAL A CA 1
ATOM 640 C C . VAL A 1 80 ? -2.783 18.594 -21.238 1.00 97.81 80 VAL A C 1
ATOM 642 O O . VAL A 1 80 ? -2.004 18.533 -20.294 1.00 97.81 80 VAL A O 1
ATOM 645 N N . LYS A 1 81 ? -3.764 19.500 -21.297 1.00 97.81 81 LYS A N 1
ATOM 646 C CA . LYS A 1 81 ? -4.056 20.467 -20.223 1.00 97.81 81 LYS A CA 1
ATOM 647 C C . LYS A 1 81 ? -5.524 20.405 -19.820 1.00 97.81 81 LYS A C 1
ATOM 649 O O . LYS A 1 81 ? -6.393 20.509 -20.689 1.00 97.81 81 LYS A O 1
ATOM 654 N N . LEU A 1 82 ? -5.788 20.311 -18.520 1.00 97.50 82 LEU A N 1
ATOM 655 C CA . LEU A 1 82 ? -7.117 20.405 -17.917 1.00 97.50 82 LEU A CA 1
ATOM 656 C C . LEU A 1 82 ? -7.150 21.585 -16.938 1.00 97.50 82 LEU A C 1
ATOM 658 O O . LEU A 1 82 ? -6.299 21.674 -16.055 1.00 97.50 82 LEU A O 1
ATOM 662 N N . GLU A 1 83 ? -8.121 22.485 -17.095 1.00 97.31 83 GLU A N 1
ATOM 663 C CA . GLU A 1 83 ? -8.338 23.612 -16.178 1.00 97.31 83 GLU A CA 1
ATOM 664 C C . GLU A 1 83 ? -9.495 23.298 -15.219 1.00 97.31 83 GLU A C 1
ATOM 666 O O . GLU A 1 83 ? -10.553 22.818 -15.634 1.00 97.31 83 GLU A O 1
ATOM 671 N N . LEU A 1 84 ? -9.272 23.558 -13.932 1.00 97.38 84 LEU A N 1
ATOM 672 C CA . LEU A 1 84 ? -10.169 23.266 -12.815 1.00 97.38 84 LEU A CA 1
ATOM 673 C C . LEU A 1 84 ? -10.563 24.565 -12.078 1.00 97.38 84 LEU A C 1
ATOM 675 O O . LEU A 1 84 ? -9.940 25.609 -12.284 1.00 97.38 84 LEU A O 1
ATOM 679 N N . PRO A 1 85 ? -11.591 24.542 -11.208 1.00 96.56 85 PRO A N 1
ATOM 680 C CA . PRO A 1 85 ? -11.950 25.693 -10.383 1.00 96.56 85 PRO A CA 1
ATOM 681 C C . PRO A 1 85 ? -10.829 26.079 -9.406 1.00 96.56 85 PRO A C 1
ATOM 683 O O . PRO A 1 85 ? -10.204 25.204 -8.806 1.00 96.56 85 PRO A O 1
ATOM 686 N N . VAL A 1 86 ? -10.636 27.385 -9.191 1.00 95.12 86 VAL A N 1
ATOM 687 C CA . VAL A 1 86 ? -9.698 27.935 -8.193 1.00 95.12 86 VAL A CA 1
ATOM 688 C C . VAL A 1 86 ? -9.990 27.359 -6.803 1.00 95.12 86 VAL A C 1
ATOM 690 O O . VAL A 1 86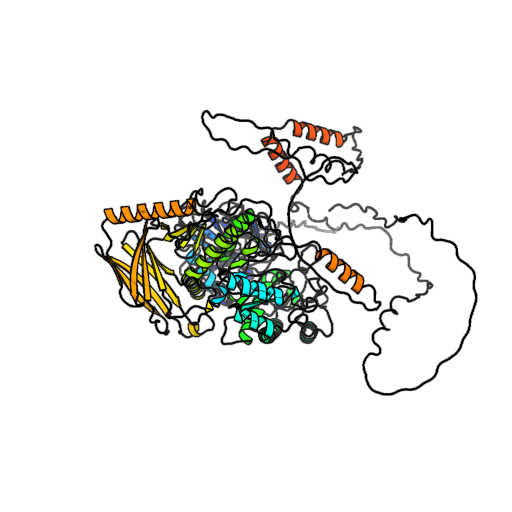 ? -11.149 27.307 -6.390 1.00 95.12 86 VAL A O 1
ATOM 693 N N . GLY A 1 87 ? -8.948 26.926 -6.087 1.00 92.81 87 GLY A N 1
ATOM 694 C CA . GLY A 1 87 ? -9.069 26.209 -4.809 1.00 92.81 87 GLY A CA 1
ATOM 695 C C . GLY A 1 87 ? -9.252 24.687 -4.938 1.00 92.81 87 GLY A C 1
ATOM 696 O O . GLY A 1 87 ? -9.611 24.026 -3.961 1.00 92.81 87 GLY A O 1
ATOM 697 N N . SER A 1 88 ? -9.035 24.118 -6.129 1.00 96.81 88 SER A N 1
ATOM 698 C CA . SER A 1 88 ? -8.881 22.666 -6.288 1.00 96.81 88 SER A CA 1
ATOM 699 C C . SER A 1 88 ? -7.527 22.218 -5.734 1.00 96.81 88 SER A C 1
ATOM 701 O O . SER A 1 88 ? -6.505 22.805 -6.085 1.00 96.81 88 SER A O 1
ATOM 703 N N . SER A 1 89 ? -7.520 21.166 -4.914 1.00 97.12 89 SER A N 1
ATOM 704 C CA . SER A 1 89 ? -6.298 20.560 -4.365 1.00 97.12 89 SER A CA 1
ATOM 705 C C . SER A 1 89 ? -5.965 19.263 -5.092 1.00 97.12 89 SER A C 1
ATOM 707 O O . SER A 1 89 ? -6.872 18.492 -5.411 1.00 97.12 89 SER A O 1
ATOM 709 N N . LEU A 1 90 ? -4.683 19.032 -5.375 1.00 98.00 90 LEU A N 1
ATOM 710 C CA . LEU A 1 90 ? -4.214 17.942 -6.235 1.00 98.00 90 LEU A CA 1
ATOM 711 C C . LEU A 1 90 ? -3.400 16.908 -5.446 1.00 98.00 90 LEU A C 1
ATOM 713 O O . LEU A 1 90 ? -2.585 17.270 -4.601 1.00 98.00 90 LEU A O 1
ATOM 717 N N . TYR A 1 91 ? -3.611 15.628 -5.745 1.00 98.06 91 TYR A N 1
ATOM 718 C CA . TYR A 1 91 ? -3.073 14.462 -5.035 1.00 98.06 91 TYR A CA 1
ATOM 719 C C . TYR A 1 91 ? -2.777 13.307 -6.010 1.00 98.06 91 TYR A C 1
ATOM 721 O O . TYR A 1 91 ? -3.098 13.381 -7.199 1.00 98.06 91 TYR A O 1
ATOM 729 N N . GLY A 1 92 ? -2.209 12.214 -5.502 1.00 95.94 92 GLY A N 1
ATOM 730 C CA . GLY A 1 92 ? -1.812 11.047 -6.285 1.00 95.94 92 GLY A CA 1
ATOM 731 C C . GLY A 1 92 ? -0.390 11.199 -6.819 1.00 95.94 92 GLY A C 1
ATOM 732 O O . GLY A 1 92 ? 0.542 11.376 -6.035 1.00 95.94 92 GLY A O 1
ATOM 733 N N . THR A 1 93 ? -0.245 11.128 -8.147 1.00 95.81 93 THR A N 1
ATOM 734 C CA . THR A 1 93 ? 1.028 11.089 -8.897 1.00 95.81 93 THR A CA 1
ATOM 735 C C . THR A 1 93 ? 1.936 9.898 -8.583 1.00 95.81 93 THR A C 1
ATOM 737 O O . THR A 1 93 ? 3.117 9.937 -8.913 1.00 95.81 93 THR A O 1
ATOM 740 N N . GLY A 1 94 ? 1.406 8.837 -7.970 1.00 93.94 94 GLY A N 1
ATOM 741 C CA . GLY A 1 94 ? 2.157 7.624 -7.664 1.00 93.94 94 GLY A CA 1
ATOM 742 C C . GLY A 1 94 ? 3.142 7.789 -6.522 1.00 93.94 94 GLY A C 1
ATOM 743 O O . GLY A 1 94 ? 2.865 8.443 -5.513 1.00 93.94 94 GLY A O 1
ATOM 744 N N . GLU A 1 95 ? 4.297 7.160 -6.691 1.00 95.25 95 GLU A N 1
ATOM 745 C CA . GLU A 1 95 ? 5.368 7.189 -5.717 1.00 95.25 95 GLU A CA 1
ATOM 746 C C . GLU A 1 95 ? 6.293 8.380 -5.970 1.00 95.25 95 GLU A C 1
ATOM 748 O O . GLU A 1 95 ? 7.104 8.395 -6.892 1.00 95.25 95 GLU A O 1
ATOM 753 N N . VAL A 1 96 ? 6.159 9.400 -5.127 1.00 90.00 96 VAL A N 1
ATOM 754 C CA . VAL A 1 96 ? 7.058 10.557 -5.108 1.00 90.00 96 VAL A CA 1
ATOM 755 C C . VAL A 1 96 ? 7.213 11.008 -3.665 1.00 90.00 96 VAL A C 1
ATOM 757 O O . VAL A 1 96 ? 6.246 10.984 -2.896 1.00 90.00 96 VAL A O 1
ATOM 760 N N . SER A 1 97 ? 8.410 11.452 -3.314 1.00 91.56 97 SER A N 1
ATOM 761 C CA . SER A 1 97 ? 8.740 12.039 -2.022 1.00 91.56 97 SER A CA 1
ATOM 762 C C . SER A 1 97 ? 8.038 13.389 -1.785 1.00 91.56 97 SER A C 1
ATOM 764 O O . SER A 1 97 ? 7.226 13.856 -2.591 1.00 91.56 97 SER A O 1
ATOM 766 N N . GLY A 1 98 ? 8.309 14.014 -0.639 1.00 90.88 98 GLY A N 1
ATOM 767 C CA . GLY A 1 98 ? 7.789 15.333 -0.288 1.00 90.88 98 GLY A CA 1
ATOM 768 C C . GLY A 1 98 ? 6.310 15.338 0.117 1.00 90.88 98 GLY A C 1
ATOM 769 O O . GLY A 1 98 ? 5.813 14.405 0.748 1.00 90.88 98 GLY A O 1
ATOM 770 N N . GLN A 1 99 ? 5.623 16.437 -0.203 1.00 92.62 99 GLN A N 1
ATOM 771 C CA . GLN A 1 99 ? 4.337 16.785 0.407 1.00 92.62 99 GLN A CA 1
ATOM 772 C C . GLN A 1 99 ? 3.124 16.002 -0.122 1.00 92.62 99 GLN A C 1
ATOM 774 O O . GLN A 1 99 ? 3.061 15.601 -1.290 1.00 92.62 99 GLN A O 1
ATOM 779 N N . LEU A 1 100 ? 2.118 15.849 0.743 1.00 94.62 100 LEU A N 1
ATOM 780 C CA . LEU A 1 100 ? 0.836 15.202 0.470 1.00 94.62 100 LEU A CA 1
ATOM 781 C C . LEU A 1 100 ? -0.028 15.993 -0.522 1.00 94.62 100 LEU A C 1
ATOM 783 O O . LEU A 1 100 ? -0.684 15.389 -1.363 1.00 94.62 100 LEU A O 1
ATOM 787 N N . GLU A 1 101 ? -0.038 17.326 -0.483 1.00 95.06 101 GLU A N 1
ATOM 788 C CA . GLU A 1 101 ? -0.648 18.095 -1.576 1.00 95.06 101 GLU A CA 1
ATOM 789 C C . GLU A 1 101 ? 0.380 18.288 -2.705 1.00 95.06 101 GLU A C 1
ATOM 791 O O . GLU A 1 101 ? 1.472 18.813 -2.492 1.00 95.06 101 GLU A O 1
ATOM 796 N N . ARG A 1 102 ? 0.026 17.871 -3.925 1.00 94.88 102 ARG A N 1
ATOM 797 C CA . ARG A 1 102 ? 0.859 17.982 -5.137 1.00 94.88 102 ARG A CA 1
ATOM 798 C C . ARG A 1 102 ? 0.644 19.287 -5.913 1.00 94.88 102 ARG A C 1
ATOM 800 O O . ARG A 1 102 ? 1.311 19.524 -6.917 1.00 94.88 102 ARG A O 1
ATOM 807 N N . THR A 1 103 ? -0.271 20.149 -5.471 1.00 93.38 103 THR A N 1
ATOM 808 C CA . THR A 1 103 ? -0.454 21.500 -6.023 1.00 93.38 103 THR A CA 1
ATOM 809 C C . THR A 1 103 ? 0.865 22.276 -5.931 1.00 93.38 103 THR A C 1
ATOM 811 O O . THR A 1 103 ? 1.416 22.427 -4.845 1.00 93.38 103 THR A O 1
ATOM 814 N N . GLY A 1 104 ? 1.380 22.775 -7.058 1.00 93.00 104 GLY A N 1
ATOM 815 C CA . GLY A 1 104 ? 2.687 23.441 -7.114 1.00 93.00 104 GLY A CA 1
ATOM 816 C C . GLY A 1 104 ? 3.866 22.534 -7.497 1.00 93.00 104 GLY A C 1
ATOM 817 O O . GLY A 1 104 ? 4.961 23.054 -7.691 1.00 93.00 104 GLY A O 1
ATOM 818 N N . GLN A 1 105 ? 3.669 21.218 -7.636 1.00 93.94 105 GLN A N 1
ATOM 819 C CA . GLN A 1 105 ? 4.743 20.248 -7.897 1.00 93.94 105 GLN A CA 1
ATOM 820 C C . GLN A 1 105 ? 4.896 19.883 -9.385 1.00 93.94 105 GLN A C 1
ATOM 822 O O . GLN A 1 105 ? 4.012 20.132 -10.209 1.00 93.94 105 GLN A O 1
ATOM 827 N N . ARG A 1 106 ? 6.031 19.262 -9.727 1.00 95.94 106 ARG A N 1
ATOM 828 C CA . ARG A 1 106 ? 6.315 18.657 -11.039 1.00 95.94 106 ARG A CA 1
ATOM 829 C C . ARG A 1 106 ? 6.885 17.257 -10.819 1.00 95.94 106 ARG A C 1
ATOM 831 O O . ARG A 1 106 ? 7.841 17.108 -10.068 1.00 95.94 106 ARG A O 1
ATOM 838 N N . VAL A 1 107 ? 6.304 16.259 -11.472 1.00 96.06 107 VAL A N 1
ATOM 839 C CA . VAL A 1 107 ? 6.618 14.830 -11.302 1.00 96.06 107 VAL A CA 1
ATOM 840 C C . VAL A 1 107 ? 6.909 14.203 -12.665 1.00 96.06 107 VAL A C 1
ATOM 842 O O . VAL A 1 107 ? 6.359 14.642 -13.675 1.00 96.06 107 VAL A O 1
ATOM 845 N N . PHE A 1 108 ? 7.741 13.165 -12.706 1.00 96.88 108 PHE A N 1
ATOM 846 C CA . PHE A 1 108 ? 7.955 12.322 -13.878 1.00 96.88 108 PHE A CA 1
ATOM 847 C C . PHE A 1 108 ? 7.639 10.860 -13.558 1.00 96.88 108 PHE A C 1
ATOM 849 O O . PHE A 1 108 ? 8.121 10.308 -12.576 1.00 96.88 108 PHE A O 1
ATOM 856 N N . THR A 1 109 ? 6.881 10.206 -14.434 1.00 97.56 109 THR A N 1
ATOM 857 C CA . THR A 1 109 ? 6.667 8.757 -14.390 1.00 97.56 109 THR A CA 1
ATOM 858 C C . THR A 1 109 ? 7.806 8.061 -15.135 1.00 97.56 109 THR A C 1
ATOM 860 O O . THR A 1 109 ? 7.742 7.844 -16.354 1.00 97.56 109 THR A O 1
ATOM 863 N N . TRP A 1 110 ? 8.889 7.803 -14.409 1.00 97.44 110 TRP A N 1
ATOM 864 C CA . TRP A 1 110 ? 10.053 7.064 -14.885 1.00 97.44 110 TRP A CA 1
ATOM 865 C C . TRP A 1 110 ? 10.655 6.277 -13.722 1.00 97.44 110 TRP A C 1
ATOM 867 O O . TRP A 1 110 ? 11.147 6.892 -12.777 1.00 97.44 110 TRP A O 1
ATOM 877 N N . ASN A 1 111 ? 10.574 4.948 -13.752 1.00 98.19 111 ASN A N 1
ATOM 878 C CA . ASN A 1 111 ? 11.012 4.107 -12.637 1.00 98.19 111 ASN A CA 1
ATOM 879 C C . ASN A 1 111 ? 12.529 4.263 -12.422 1.00 98.19 111 ASN A C 1
ATOM 881 O O . ASN A 1 111 ? 13.343 3.969 -13.292 1.00 98.19 111 ASN A O 1
ATOM 885 N N . THR A 1 112 ? 12.911 4.792 -11.266 1.00 95.69 112 THR A N 1
ATOM 886 C CA . THR A 1 112 ? 14.277 5.239 -10.981 1.00 95.69 112 THR A CA 1
ATOM 887 C C . THR A 1 112 ? 14.754 4.623 -9.676 1.00 95.69 112 THR A C 1
ATOM 889 O O . THR A 1 112 ? 14.089 4.785 -8.655 1.00 95.69 112 THR A O 1
ATOM 892 N N . ASP A 1 113 ? 15.926 3.986 -9.699 1.00 95.56 113 ASP A N 1
ATOM 893 C CA . ASP A 1 113 ? 16.631 3.606 -8.477 1.00 95.56 113 ASP A CA 1
ATOM 894 C C . ASP A 1 113 ? 17.091 4.883 -7.757 1.00 95.56 113 ASP A C 1
ATOM 896 O O . ASP A 1 113 ? 17.899 5.659 -8.282 1.00 95.56 113 ASP A O 1
ATOM 900 N N . ALA A 1 114 ? 16.478 5.152 -6.606 1.00 93.62 114 ALA A N 1
ATOM 901 C CA . ALA A 1 114 ? 16.508 6.441 -5.931 1.00 93.62 114 ALA A CA 1
ATOM 902 C C . ALA A 1 114 ? 16.915 6.313 -4.454 1.00 93.62 114 ALA A C 1
ATOM 904 O O . ALA A 1 114 ? 16.305 6.941 -3.583 1.00 93.62 114 ALA A O 1
ATOM 905 N N . TRP A 1 115 ? 17.953 5.516 -4.178 1.00 93.38 115 TRP A N 1
ATOM 906 C CA . TRP A 1 115 ? 18.527 5.352 -2.838 1.00 93.38 115 TRP A CA 1
ATOM 907 C C . TRP A 1 115 ? 18.708 6.687 -2.102 1.00 93.38 115 TRP A C 1
ATOM 909 O O . TRP A 1 115 ? 19.283 7.642 -2.637 1.00 93.38 115 TRP A O 1
ATOM 919 N N . GLY A 1 116 ? 18.206 6.768 -0.867 1.00 91.12 116 GLY A N 1
ATOM 920 C CA . GLY A 1 116 ? 18.345 7.951 -0.018 1.00 91.12 116 GLY A CA 1
ATOM 921 C C . GLY A 1 116 ? 17.624 9.203 -0.537 1.00 91.12 116 GLY A C 1
ATOM 922 O O . GLY A 1 116 ? 18.076 10.319 -0.278 1.00 91.12 116 GLY A O 1
ATOM 923 N N . TYR A 1 117 ? 16.531 9.030 -1.289 1.00 94.25 117 TYR A N 1
ATOM 924 C CA . TYR A 1 117 ? 15.768 10.105 -1.935 1.00 94.25 117 TYR A CA 1
ATOM 925 C C . TYR A 1 117 ? 15.409 11.283 -1.007 1.00 94.25 117 TYR A C 1
ATOM 927 O O . TYR A 1 117 ? 14.915 11.106 0.101 1.00 94.25 117 TYR A O 1
ATOM 935 N N . GLY A 1 118 ? 15.559 12.515 -1.497 1.00 91.06 118 GLY A N 1
ATOM 936 C CA . GLY A 1 118 ? 15.121 13.725 -0.795 1.00 91.06 118 GLY A CA 1
ATOM 937 C C . GLY A 1 118 ? 13.715 14.185 -1.209 1.00 91.06 118 GLY A C 1
ATOM 938 O O . GLY A 1 118 ? 13.138 13.660 -2.167 1.00 91.06 118 GLY A O 1
ATOM 939 N N . PRO A 1 119 ? 13.160 15.238 -0.575 1.00 85.00 119 PRO A N 1
ATOM 940 C CA . PRO A 1 119 ? 11.841 15.797 -0.909 1.00 85.00 119 PRO A CA 1
ATOM 941 C C . PRO A 1 119 ? 11.770 16.467 -2.295 1.00 85.00 119 PRO A C 1
ATOM 943 O O . PRO A 1 119 ? 10.687 16.833 -2.740 1.00 85.00 119 PRO A O 1
ATOM 946 N N . GLY A 1 120 ? 12.918 16.674 -2.955 1.00 84.00 120 GLY A N 1
ATOM 947 C CA . GLY A 1 120 ? 13.023 17.248 -4.301 1.00 84.00 120 GLY A CA 1
ATOM 948 C C . GLY A 1 120 ? 13.138 16.219 -5.433 1.00 84.00 120 GLY A C 1
ATOM 949 O O . GLY A 1 120 ? 13.226 16.619 -6.594 1.00 84.00 120 GLY A O 1
ATOM 950 N N . ASN A 1 121 ? 13.165 14.916 -5.129 1.00 91.56 121 ASN A N 1
ATOM 951 C CA . ASN A 1 121 ? 13.152 13.872 -6.153 1.00 91.56 121 ASN A CA 1
ATOM 952 C C . ASN A 1 121 ? 11.818 13.910 -6.913 1.00 91.56 121 ASN A C 1
ATOM 954 O O . ASN A 1 121 ? 10.746 13.945 -6.318 1.00 91.56 121 ASN A O 1
ATOM 958 N N . THR A 1 122 ? 11.889 13.914 -8.245 1.00 90.44 122 THR A N 1
ATOM 959 C CA . THR A 1 122 ? 10.707 14.056 -9.118 1.00 90.44 122 THR A CA 1
ATOM 960 C C . THR A 1 122 ? 10.254 12.739 -9.749 1.00 90.44 122 THR A C 1
ATOM 962 O O . THR A 1 122 ? 9.184 12.700 -10.351 1.00 90.44 122 THR A O 1
ATOM 965 N N . SER A 1 123 ? 11.030 11.669 -9.575 1.00 94.31 123 SER A N 1
ATOM 966 C CA . SER A 1 123 ? 10.682 10.278 -9.866 1.00 94.31 123 SER A CA 1
ATOM 967 C C . SER A 1 123 ? 11.336 9.360 -8.827 1.00 94.31 123 SER A C 1
ATOM 969 O O . SER A 1 123 ? 12.397 9.698 -8.296 1.00 94.31 123 SER A O 1
ATOM 971 N N . LEU A 1 124 ? 10.683 8.235 -8.534 1.00 96.50 124 LEU A N 1
ATOM 972 C CA . LEU A 1 124 ? 11.153 7.140 -7.674 1.00 96.50 124 LEU A CA 1
ATOM 973 C C . LEU A 1 124 ? 10.851 5.805 -8.388 1.00 96.50 124 LEU A C 1
ATOM 975 O O . LEU A 1 124 ? 10.823 5.763 -9.619 1.00 96.50 124 LEU A O 1
ATOM 979 N N . TYR A 1 125 ? 10.612 4.727 -7.649 1.00 97.94 125 TYR A N 1
ATOM 980 C CA . TYR A 1 125 ? 10.556 3.359 -8.159 1.00 97.94 125 TYR A CA 1
ATOM 981 C C . TYR A 1 125 ? 9.257 3.045 -8.931 1.00 97.94 125 TYR A C 1
ATOM 983 O O . TYR A 1 125 ? 9.288 2.241 -9.865 1.00 97.94 125 TYR A O 1
ATOM 991 N N . GLN A 1 126 ? 8.119 3.684 -8.610 1.00 97.94 126 GLN A N 1
ATOM 992 C CA . GLN A 1 126 ? 6.826 3.416 -9.272 1.00 97.94 126 GLN A CA 1
ATOM 993 C C . GLN A 1 126 ? 6.204 4.566 -10.072 1.00 97.94 126 GLN A C 1
ATOM 995 O O . GLN A 1 126 ? 5.952 5.667 -9.577 1.00 97.94 126 GLN A O 1
ATOM 1000 N N . SER A 1 127 ? 5.766 4.233 -11.286 1.00 98.38 127 SER A N 1
ATOM 1001 C CA . SER A 1 127 ? 5.129 5.153 -12.228 1.00 98.38 127 SER A CA 1
ATOM 1002 C C . SER A 1 127 ? 3.606 5.055 -12.250 1.00 98.38 127 SER A C 1
ATOM 1004 O O . SER A 1 127 ? 3.032 4.094 -12.761 1.00 98.38 127 SER A O 1
ATOM 1006 N N . HIS A 1 128 ? 2.924 6.108 -11.793 1.00 98.25 128 HIS A N 1
ATOM 1007 C CA . HIS A 1 128 ? 1.464 6.219 -11.889 1.00 98.25 128 HIS A CA 1
ATOM 1008 C C . HIS A 1 128 ? 1.094 7.545 -12.578 1.00 98.25 128 HIS A C 1
ATOM 1010 O O . HIS A 1 128 ? 1.132 8.591 -11.928 1.00 98.25 128 HIS A O 1
ATOM 1016 N N . PRO A 1 129 ? 0.745 7.546 -13.883 1.00 97.75 129 PRO A N 1
ATOM 1017 C CA . PRO A 1 129 ? 0.405 8.754 -14.652 1.00 97.75 129 PRO A CA 1
ATOM 1018 C C . PRO A 1 129 ? -1.007 9.278 -14.318 1.00 97.75 129 PRO A C 1
ATOM 1020 O O . PRO A 1 129 ? -1.879 9.426 -15.175 1.00 97.75 129 PRO A O 1
ATOM 1023 N N . TRP A 1 130 ? -1.239 9.533 -13.031 1.00 98.50 130 TRP A N 1
ATOM 1024 C CA . TRP A 1 130 ? -2.540 9.730 -12.401 1.00 98.50 130 TRP A CA 1
ATOM 1025 C C . TRP A 1 130 ? -2.556 10.969 -11.504 1.00 98.50 130 TRP A C 1
ATOM 1027 O O . TRP A 1 130 ? -1.619 11.208 -10.743 1.00 98.50 130 TRP A O 1
ATOM 1037 N N . VAL A 1 131 ? -3.658 11.718 -11.536 1.00 98.75 131 VAL A N 1
ATOM 1038 C CA . VAL A 1 131 ? -3.935 12.817 -10.603 1.00 98.75 131 VAL A CA 1
ATOM 1039 C C . VAL A 1 131 ? -5.353 12.688 -10.055 1.00 98.75 131 VAL A C 1
ATOM 1041 O O . VAL A 1 131 ? -6.318 12.585 -10.814 1.00 98.75 131 VAL A O 1
ATOM 1044 N N . LEU A 1 132 ? -5.476 12.766 -8.732 1.00 98.62 132 LEU A N 1
ATOM 1045 C CA . LEU A 1 132 ? -6.735 12.965 -8.020 1.00 98.62 132 LEU A CA 1
ATOM 1046 C C . LEU A 1 132 ? -6.878 14.454 -7.681 1.00 98.62 132 LEU A C 1
ATOM 1048 O O . LEU A 1 132 ? -6.034 15.021 -6.993 1.00 98.62 132 LEU A O 1
ATOM 1052 N N . ALA A 1 133 ? -7.960 15.084 -8.121 1.00 98.38 133 ALA A N 1
ATOM 1053 C CA . ALA A 1 133 ? -8.327 16.443 -7.750 1.00 98.38 133 ALA A CA 1
ATOM 1054 C C . ALA A 1 133 ? -9.504 16.438 -6.764 1.00 98.38 133 ALA A C 1
ATOM 1056 O O . ALA A 1 133 ? -10.517 15.776 -6.996 1.00 98.38 133 ALA A O 1
ATOM 1057 N N . VAL A 1 134 ? -9.394 17.222 -5.692 1.00 98.31 134 VAL A N 1
ATOM 1058 C CA . VAL A 1 134 ? -10.497 17.535 -4.773 1.00 98.31 134 VAL A CA 1
ATOM 1059 C C . VAL A 1 134 ? -10.945 18.966 -5.046 1.00 98.31 134 VAL A C 1
ATOM 1061 O O . VAL A 1 134 ? -10.211 19.927 -4.796 1.00 98.31 134 VAL A O 1
ATOM 1064 N N . LEU A 1 135 ? -12.151 19.111 -5.585 1.00 97.81 135 LEU A N 1
ATOM 1065 C CA . LEU A 1 135 ? -12.720 20.394 -5.989 1.00 97.81 135 LEU A CA 1
ATOM 1066 C C . LEU A 1 135 ? -13.089 21.250 -4.757 1.00 97.81 135 LEU A C 1
ATOM 1068 O O . LEU A 1 135 ? -13.242 20.718 -3.653 1.00 97.81 135 LEU A O 1
ATOM 1072 N N . PRO A 1 136 ? -13.290 22.576 -4.895 1.00 96.12 136 PRO A N 1
ATOM 1073 C CA . PRO A 1 136 ? -13.753 23.430 -3.791 1.00 96.12 136 PRO A CA 1
ATOM 1074 C C . PRO A 1 136 ? -15.095 22.992 -3.178 1.00 96.12 136 PRO A C 1
ATOM 1076 O O . PRO A 1 136 ? -15.376 23.288 -2.022 1.00 96.12 136 PRO A O 1
ATOM 1079 N N . SER A 1 137 ? -15.921 22.267 -3.939 1.00 96.06 137 SER A N 1
ATOM 1080 C CA . SER A 1 137 ? -17.186 21.673 -3.491 1.00 96.06 137 SER A CA 1
ATOM 1081 C C . SER A 1 137 ? -17.020 20.422 -2.618 1.00 96.06 137 SER A C 1
ATOM 1083 O O . SER A 1 137 ? -18.011 19.950 -2.060 1.00 96.06 137 SER A O 1
ATOM 1085 N N . GLY A 1 138 ? -15.804 19.876 -2.499 1.00 96.69 138 GLY A N 1
ATOM 1086 C CA . GLY A 1 138 ? -15.510 18.582 -1.870 1.00 96.69 138 GLY A CA 1
ATOM 1087 C C . GLY A 1 138 ? -15.722 17.367 -2.784 1.00 96.69 138 GLY A C 1
ATOM 1088 O O . GLY A 1 138 ? -15.381 16.254 -2.391 1.00 96.69 138 GLY A O 1
ATOM 1089 N N . GLU A 1 139 ? -16.248 17.572 -3.994 1.00 98.06 139 GLU A N 1
ATOM 1090 C CA . GLU A 1 139 ? -16.347 16.537 -5.029 1.00 98.06 139 GLU A CA 1
ATOM 1091 C C . GLU A 1 139 ? -14.952 16.111 -5.511 1.00 98.06 139 GLU A C 1
ATOM 1093 O O . GLU A 1 139 ? -14.019 16.919 -5.565 1.00 98.06 139 GLU A O 1
ATOM 1098 N N . GLY A 1 140 ? -14.812 14.837 -5.877 1.00 98.12 140 GLY A N 1
ATOM 1099 C CA . GLY A 1 140 ? -13.571 14.280 -6.414 1.00 98.12 140 GLY A CA 1
ATOM 1100 C C . GLY A 1 140 ? -13.604 14.169 -7.938 1.00 98.12 140 GLY A C 1
ATOM 1101 O O . GLY A 1 140 ? -14.633 13.812 -8.506 1.00 98.12 140 GLY A O 1
ATOM 1102 N N . LEU A 1 141 ? -12.472 14.409 -8.599 1.00 98.62 141 LEU A N 1
ATOM 1103 C CA . LEU A 1 141 ? -12.259 14.159 -10.029 1.00 98.62 141 LEU A CA 1
ATOM 1104 C C . LEU A 1 141 ? -10.917 13.446 -10.231 1.00 98.62 141 LEU A C 1
ATOM 1106 O O . LEU A 1 141 ? -9.887 13.928 -9.771 1.00 98.62 141 LEU A O 1
ATOM 1110 N N . GLY A 1 142 ? -10.914 12.322 -10.941 1.00 98.50 142 GLY A N 1
ATOM 1111 C CA . GLY A 1 142 ? -9.701 11.586 -11.304 1.00 98.50 142 GLY A CA 1
ATOM 1112 C C . GLY A 1 142 ? -9.286 11.812 -12.755 1.00 98.50 142 GLY A C 1
ATOM 1113 O O . GLY A 1 142 ? -10.155 11.933 -13.619 1.00 98.50 142 GLY A O 1
ATOM 1114 N N . ILE A 1 143 ? -7.983 11.857 -13.039 1.00 98.62 143 ILE A N 1
ATOM 1115 C CA . ILE A 1 143 ? -7.436 11.971 -14.396 1.00 98.62 143 ILE A CA 1
ATOM 1116 C C . ILE A 1 143 ? -6.257 11.006 -14.566 1.00 98.62 143 ILE A C 1
ATOM 1118 O O . ILE A 1 143 ? -5.241 11.141 -13.888 1.00 98.62 143 ILE A O 1
ATOM 1122 N N . LEU A 1 144 ? -6.379 10.070 -15.508 1.00 98.75 144 LEU A N 1
ATOM 1123 C CA . LEU A 1 144 ? -5.339 9.130 -15.931 1.00 98.75 144 LEU A CA 1
ATOM 1124 C C . LEU A 1 144 ? -4.854 9.499 -17.340 1.00 98.75 144 LEU A C 1
ATOM 1126 O O . LEU A 1 144 ? -5.653 9.520 -18.278 1.00 98.75 144 LEU A O 1
ATOM 1130 N N . ALA A 1 145 ? -3.557 9.740 -17.510 1.00 98.44 145 ALA A N 1
ATOM 1131 C CA . ALA A 1 145 ? -2.912 9.713 -18.820 1.00 98.44 145 ALA A CA 1
ATOM 1132 C C . ALA A 1 145 ? -2.499 8.263 -19.117 1.00 98.44 145 ALA A C 1
ATOM 1134 O O . ALA A 1 145 ? -1.569 7.741 -18.511 1.00 98.44 145 ALA A O 1
ATOM 1135 N N . ASP A 1 146 ? -3.210 7.581 -20.017 1.00 97.69 146 ASP A N 1
ATOM 1136 C CA . ASP A 1 146 ? -3.004 6.151 -20.284 1.00 97.69 146 ASP A CA 1
ATOM 1137 C C . ASP A 1 146 ? -1.809 5.942 -21.231 1.00 97.69 146 ASP A C 1
ATOM 1139 O O . ASP A 1 146 ? -1.957 5.703 -22.430 1.00 97.69 146 ASP A O 1
ATOM 1143 N N . THR A 1 147 ? -0.606 6.097 -20.678 1.00 96.69 147 THR A N 1
ATOM 1144 C CA . THR A 1 147 ? 0.682 5.907 -21.353 1.00 96.69 147 THR A CA 1
ATOM 1145 C C . THR A 1 147 ? 1.658 5.172 -20.439 1.00 96.69 147 THR A C 1
ATOM 1147 O O . THR A 1 147 ? 1.742 5.449 -19.246 1.00 96.69 147 THR A O 1
ATOM 1150 N N . THR A 1 148 ? 2.413 4.232 -21.004 1.00 97.00 148 THR A N 1
ATOM 1151 C CA . THR A 1 148 ? 3.505 3.522 -20.317 1.00 97.00 148 THR A CA 1
ATOM 1152 C C . THR A 1 148 ? 4.847 4.237 -20.470 1.00 97.00 148 THR A C 1
ATOM 1154 O O . THR A 1 148 ? 5.787 3.959 -19.730 1.00 97.00 148 THR A O 1
ATOM 1157 N N . ARG A 1 149 ? 4.948 5.169 -21.427 1.00 96.06 149 ARG A N 1
ATOM 1158 C CA . ARG A 1 149 ? 6.156 5.958 -21.695 1.00 96.06 149 ARG A CA 1
ATOM 1159 C C . ARG A 1 149 ? 6.417 6.959 -20.570 1.00 96.06 149 ARG A C 1
ATOM 1161 O O . ARG A 1 149 ? 5.529 7.265 -19.775 1.00 96.06 149 ARG A O 1
ATOM 1168 N N . ARG A 1 150 ? 7.616 7.547 -20.564 1.00 96.81 150 ARG A N 1
ATOM 1169 C CA . ARG A 1 150 ? 7.945 8.694 -19.706 1.00 96.81 150 ARG A CA 1
ATOM 1170 C C . ARG A 1 150 ? 6.884 9.791 -19.849 1.00 96.81 150 ARG A C 1
ATOM 1172 O O . ARG A 1 150 ? 6.662 10.296 -20.953 1.00 96.81 150 ARG A O 1
ATOM 1179 N N . CYS A 1 151 ? 6.228 10.153 -18.750 1.00 97.69 151 CYS A N 1
ATOM 1180 C CA . CYS A 1 151 ? 5.237 11.222 -18.703 1.00 97.69 151 CYS A CA 1
ATOM 1181 C C . CYS A 1 151 ? 5.633 12.235 -17.631 1.00 97.69 151 CYS A C 1
ATOM 1183 O O . CYS A 1 151 ? 5.906 11.878 -16.491 1.00 97.69 151 CYS A O 1
ATOM 1185 N N . GLU A 1 152 ? 5.650 13.509 -17.991 1.00 98.25 152 GLU A N 1
ATOM 1186 C CA . GLU A 1 152 ? 5.673 14.614 -17.043 1.00 98.25 152 GLU A CA 1
ATOM 1187 C C . GLU A 1 152 ? 4.248 14.885 -16.551 1.00 98.25 152 GLU A C 1
ATOM 1189 O O . GLU A 1 152 ? 3.312 14.909 -17.354 1.00 98.25 152 GLU A O 1
ATOM 1194 N N . ILE A 1 153 ? 4.102 15.126 -15.251 1.00 98.50 153 ILE A N 1
ATOM 1195 C CA . ILE A 1 153 ? 2.902 15.653 -14.605 1.00 98.50 153 ILE A CA 1
ATOM 1196 C C . ILE A 1 153 ? 3.287 17.013 -14.011 1.00 98.50 153 ILE A C 1
ATOM 1198 O O . ILE A 1 153 ? 4.004 17.088 -13.013 1.00 98.50 153 ILE A O 1
ATOM 1202 N N . ASP A 1 154 ? 2.849 18.100 -14.641 1.00 98.12 154 ASP A N 1
ATOM 1203 C CA . ASP A 1 154 ? 3.137 19.472 -14.218 1.00 98.12 154 ASP A CA 1
ATOM 1204 C C . ASP A 1 154 ? 1.893 20.103 -13.585 1.00 98.12 154 ASP A C 1
ATOM 1206 O O . ASP A 1 154 ? 0.890 20.370 -14.256 1.00 98.12 154 ASP A O 1
ATOM 1210 N N . LEU A 1 155 ? 1.975 20.319 -12.272 1.00 97.44 155 LEU A N 1
ATOM 1211 C CA . LEU A 1 155 ? 0.922 20.859 -11.412 1.00 97.44 155 LEU A CA 1
ATOM 1212 C C . LEU A 1 155 ? 1.315 22.231 -10.833 1.00 97.44 155 LEU A C 1
ATOM 1214 O O . LEU A 1 155 ? 0.693 22.714 -9.883 1.00 97.44 155 LEU A O 1
ATOM 1218 N N . ARG A 1 156 ? 2.360 22.871 -11.384 1.00 96.38 156 ARG A N 1
ATOM 1219 C CA . ARG A 1 156 ? 2.909 24.150 -10.892 1.00 96.38 156 ARG A CA 1
ATOM 1220 C C . ARG A 1 156 ? 1.974 25.337 -11.117 1.00 96.38 156 ARG A C 1
ATOM 1222 O O . ARG A 1 156 ? 2.007 26.298 -10.352 1.00 96.38 156 ARG A O 1
ATOM 1229 N N . LYS A 1 157 ? 1.144 25.297 -12.166 1.00 95.50 157 LYS A N 1
ATOM 1230 C CA . LYS A 1 157 ? 0.122 26.322 -12.428 1.00 95.50 157 LYS A CA 1
ATOM 1231 C C . LYS A 1 157 ? -1.132 26.001 -11.615 1.00 95.50 157 LYS A C 1
ATOM 1233 O O . LYS A 1 157 ? -1.735 24.948 -11.797 1.00 95.50 157 LYS A O 1
ATOM 1238 N N . GLU A 1 158 ? -1.553 26.949 -10.778 1.00 89.94 158 GLU A N 1
ATOM 1239 C CA . GLU A 1 158 ? -2.751 26.825 -9.942 1.00 89.94 158 GLU A CA 1
ATOM 1240 C C . GLU A 1 158 ? -3.967 26.314 -10.736 1.00 89.94 158 GLU A C 1
ATOM 1242 O O . GLU A 1 158 ? -4.271 26.795 -11.834 1.00 89.94 158 GLU A O 1
ATOM 1247 N N . SER A 1 159 ? -4.657 25.322 -10.162 1.00 91.81 159 SER A N 1
ATOM 1248 C CA . SER A 1 159 ? -5.871 24.703 -10.717 1.00 91.81 159 SER A CA 1
ATOM 1249 C C . SER A 1 159 ? -5.736 24.242 -12.177 1.00 91.81 159 SER A C 1
ATOM 1251 O O . SER A 1 159 ? -6.715 24.196 -12.919 1.00 91.81 159 SER A O 1
ATOM 1253 N N . THR A 1 160 ? -4.520 23.904 -12.613 1.00 96.94 160 THR A N 1
ATOM 1254 C CA . THR A 1 160 ? -4.244 23.342 -13.937 1.00 96.94 160 THR A CA 1
ATOM 1255 C C . THR A 1 160 ? -3.476 22.041 -13.778 1.00 96.94 160 THR A C 1
ATOM 1257 O O . THR A 1 160 ? -2.443 22.008 -13.118 1.00 96.94 160 THR A O 1
ATOM 1260 N N . ILE A 1 161 ? -3.958 20.982 -14.421 1.00 98.31 161 ILE A N 1
ATOM 1261 C CA . ILE A 1 161 ? -3.220 19.727 -14.570 1.00 98.31 161 ILE A CA 1
ATOM 1262 C C . ILE A 1 161 ? -2.656 19.702 -15.985 1.00 98.31 161 ILE A C 1
ATOM 1264 O O . ILE A 1 161 ? -3.414 19.870 -16.947 1.00 98.31 161 ILE A O 1
ATOM 1268 N N . GLN A 1 162 ? -1.350 19.487 -16.126 1.00 98.50 162 GLN A N 1
ATOM 1269 C CA . GLN A 1 162 ? -0.711 19.268 -17.419 1.00 98.50 162 GLN A CA 1
ATOM 1270 C C . GLN A 1 162 ? 0.014 17.920 -17.446 1.00 98.50 162 GLN A C 1
ATOM 1272 O O . GLN A 1 162 ? 0.847 17.651 -16.588 1.00 98.50 162 GLN A O 1
ATOM 1277 N N . PHE A 1 163 ? -0.254 17.113 -18.473 1.00 98.56 163 PHE A N 1
ATOM 1278 C CA . PHE A 1 163 ? 0.528 15.920 -18.797 1.00 98.56 163 PHE A CA 1
ATOM 1279 C C . PHE A 1 163 ? 1.340 16.162 -20.073 1.00 98.56 163 PHE A C 1
ATOM 1281 O O . PHE A 1 163 ? 0.830 16.770 -21.020 1.00 98.56 163 PHE A O 1
ATOM 1288 N N . VAL A 1 164 ? 2.585 15.685 -20.123 1.00 98.19 164 VAL A N 1
ATOM 1289 C CA . VAL A 1 164 ? 3.428 15.724 -21.332 1.00 98.19 164 VAL A CA 1
ATOM 1290 C C . VAL A 1 164 ? 4.117 14.377 -21.517 1.00 98.19 164 VAL A C 1
ATOM 1292 O O . VAL A 1 164 ? 4.867 13.946 -20.649 1.00 98.19 164 VAL A O 1
ATOM 1295 N N . SER A 1 165 ? 3.896 13.710 -22.650 1.00 97.25 165 SER A N 1
ATOM 1296 C CA . SER A 1 165 ? 4.555 12.435 -22.974 1.00 97.25 165 SER A CA 1
ATOM 1297 C C . SER A 1 165 ? 4.819 12.334 -24.486 1.00 97.25 165 SER A C 1
ATOM 1299 O O . SER A 1 165 ? 4.092 12.964 -25.264 1.00 97.25 165 SER A O 1
ATOM 1301 N N . PRO A 1 166 ? 5.853 11.596 -24.938 1.00 94.12 166 PRO A N 1
ATOM 1302 C CA . PRO A 1 166 ? 6.078 11.325 -26.358 1.00 94.12 166 PRO A CA 1
ATOM 1303 C C . PRO A 1 166 ? 4.936 10.515 -26.981 1.00 94.12 166 PRO A C 1
ATOM 1305 O O . PRO A 1 166 ? 4.386 9.621 -26.340 1.00 94.12 166 PRO A O 1
ATOM 1308 N N . SER A 1 167 ? 4.665 10.739 -28.273 1.00 89.75 167 SER A N 1
ATOM 1309 C CA . SER A 1 167 ? 3.532 10.136 -29.007 1.00 89.75 167 SER A CA 1
ATOM 1310 C C . SER A 1 167 ? 2.148 10.574 -28.494 1.00 89.75 167 SER A C 1
ATOM 1312 O O . SER A 1 167 ? 2.013 11.244 -27.473 1.00 89.75 167 SER A O 1
ATOM 1314 N N . SER A 1 168 ? 1.091 10.224 -29.234 1.00 92.56 168 SER A N 1
ATOM 1315 C CA . SER A 1 168 ? -0.288 10.450 -28.787 1.00 92.56 168 SER A CA 1
ATOM 1316 C C . SER A 1 168 ? -0.737 9.338 -27.838 1.00 92.56 168 SER A C 1
ATOM 1318 O O . SER A 1 168 ? -0.523 8.162 -28.122 1.00 92.56 168 SER A O 1
ATOM 1320 N N . TYR A 1 169 ? -1.411 9.710 -26.750 1.00 95.56 169 TYR A N 1
ATOM 1321 C CA . TYR A 1 169 ? -1.962 8.799 -25.740 1.00 95.56 169 TYR A CA 1
ATOM 1322 C C . TYR A 1 169 ? -3.413 9.172 -25.372 1.00 95.56 169 TYR A C 1
ATOM 1324 O O . TYR A 1 169 ? -3.769 10.356 -25.447 1.00 95.56 169 TYR A O 1
ATOM 1332 N N . PRO A 1 170 ? -4.268 8.209 -24.977 1.00 96.81 170 PRO A N 1
ATOM 1333 C CA . PRO A 1 170 ? -5.592 8.503 -24.438 1.00 96.81 170 PRO A CA 1
ATOM 1334 C C . PRO A 1 170 ? -5.519 9.134 -23.043 1.00 96.81 170 PRO A C 1
ATOM 1336 O O . PRO A 1 170 ? -4.604 8.874 -22.263 1.00 96.81 170 PRO A O 1
ATOM 1339 N N . VAL A 1 171 ? -6.537 9.916 -22.696 1.00 98.19 171 VAL A N 1
ATOM 1340 C CA . VAL A 1 171 ? -6.739 10.447 -21.339 1.00 98.19 171 VAL A CA 1
ATOM 1341 C C . VAL A 1 171 ? -8.086 9.955 -20.837 1.00 98.19 171 VAL A C 1
ATOM 1343 O O . VAL A 1 171 ? -9.067 10.033 -21.573 1.00 98.19 171 VAL A O 1
ATOM 1346 N N . VAL A 1 172 ? -8.160 9.459 -19.605 1.00 98.56 172 VAL A N 1
ATOM 1347 C CA . VAL A 1 172 ? -9.411 9.003 -18.985 1.00 98.56 172 VAL A CA 1
ATOM 1348 C C . VAL A 1 172 ? -9.716 9.860 -17.763 1.00 98.56 172 VAL A C 1
ATOM 1350 O O . VAL A 1 172 ? -8.876 9.986 -16.875 1.00 98.56 172 VAL A O 1
ATOM 1353 N N . THR A 1 173 ? -10.913 10.446 -17.702 1.00 98.56 173 THR A N 1
ATOM 1354 C CA . THR A 1 173 ? -11.397 11.160 -16.511 1.00 98.56 173 THR A CA 1
ATOM 1355 C C . THR A 1 173 ? -12.433 10.339 -15.763 1.00 98.56 173 THR A C 1
ATOM 1357 O O . THR A 1 173 ? -13.276 9.701 -16.391 1.00 98.56 173 THR A O 1
ATOM 1360 N N . PHE A 1 174 ? -12.425 10.441 -14.438 1.00 98.44 174 PHE A N 1
ATOM 1361 C CA . PHE A 1 174 ? -13.327 9.745 -13.525 1.00 98.44 174 PHE A CA 1
ATOM 1362 C C . PHE A 1 174 ? -14.079 10.784 -12.684 1.00 98.44 174 PHE A C 1
ATOM 1364 O O . PHE A 1 174 ? -13.516 11.332 -11.734 1.00 98.44 174 PHE A O 1
ATOM 1371 N N . GLY A 1 175 ? -15.327 11.084 -13.052 1.00 96.69 175 GLY A N 1
ATOM 1372 C CA . GLY A 1 175 ? -16.194 12.019 -12.330 1.00 96.69 175 GLY A CA 1
ATOM 1373 C C . GLY A 1 175 ? -16.431 13.371 -13.039 1.00 96.69 175 GLY A C 1
ATOM 1374 O O . GLY A 1 175 ? -16.316 13.463 -14.265 1.00 96.69 175 GLY A O 1
ATOM 1375 N N . PRO A 1 176 ? -16.788 14.438 -12.296 1.00 97.44 176 PRO A N 1
ATOM 1376 C CA . PRO A 1 176 ? -16.755 14.517 -10.837 1.00 97.44 176 PRO A CA 1
ATOM 1377 C C . PRO A 1 176 ? -17.756 13.579 -10.147 1.00 97.44 176 PRO A C 1
ATOM 1379 O O . PRO A 1 176 ? -18.849 13.330 -10.655 1.00 97.44 176 PRO A O 1
ATOM 1382 N N . PHE A 1 177 ? -17.354 13.067 -8.986 1.00 97.75 177 PHE A N 1
ATOM 1383 C CA . PHE A 1 177 ? -18.146 12.217 -8.098 1.00 97.75 177 PHE A CA 1
ATOM 1384 C C . PHE A 1 177 ? -18.307 12.872 -6.721 1.00 97.75 177 PHE A C 1
ATOM 1386 O O . PHE A 1 177 ? -17.559 13.790 -6.370 1.00 97.75 177 PHE A O 1
ATOM 1393 N N . ALA A 1 178 ? -19.269 12.405 -5.920 1.00 97.19 178 ALA A N 1
ATOM 1394 C CA . ALA A 1 178 ? -19.647 13.072 -4.672 1.00 97.19 178 ALA A CA 1
ATOM 1395 C C . ALA A 1 178 ? -18.558 12.994 -3.588 1.00 97.19 178 ALA A C 1
ATOM 1397 O O . ALA A 1 178 ? -18.567 13.793 -2.650 1.00 97.19 178 ALA A O 1
ATOM 1398 N N . SER A 1 179 ? -17.606 12.066 -3.724 1.00 97.00 179 SER A N 1
ATOM 1399 C CA . SER A 1 179 ? -16.475 11.900 -2.812 1.00 97.00 179 SER A CA 1
ATOM 1400 C C . SER A 1 179 ? -15.190 11.443 -3.527 1.00 97.00 179 SER A C 1
ATOM 1402 O O . SER A 1 179 ? -15.258 10.774 -4.562 1.00 97.00 179 SER A O 1
ATOM 1404 N N . PRO A 1 180 ? -13.995 11.721 -2.964 1.00 97.88 180 PRO A N 1
ATOM 1405 C CA . PRO A 1 180 ? -12.737 11.129 -3.431 1.00 97.88 180 PRO A CA 1
ATOM 1406 C C . PRO A 1 180 ? -12.736 9.590 -3.394 1.00 97.88 180 PRO A C 1
ATOM 1408 O O . PRO A 1 180 ? -12.129 8.952 -4.250 1.00 97.88 180 PRO A O 1
ATOM 1411 N N . THR A 1 181 ? -13.457 8.982 -2.447 1.00 97.38 181 THR A N 1
ATOM 1412 C CA . THR A 1 181 ? -13.612 7.522 -2.350 1.00 97.38 181 THR A CA 1
ATOM 1413 C C . THR A 1 181 ? -14.297 6.935 -3.584 1.00 97.38 181 THR A C 1
ATOM 1415 O O . THR A 1 181 ? -13.829 5.926 -4.105 1.00 97.38 181 THR A O 1
ATOM 1418 N N . GLU A 1 182 ? -15.347 7.581 -4.106 1.00 97.88 182 GLU A N 1
ATOM 1419 C CA . GLU A 1 182 ? -16.009 7.156 -5.351 1.00 97.88 182 GLU A CA 1
ATOM 1420 C C . GLU A 1 182 ? -15.066 7.215 -6.559 1.00 97.88 182 GLU A C 1
ATOM 1422 O O . GLU A 1 182 ? -15.080 6.299 -7.381 1.00 97.88 182 GLU A O 1
ATOM 1427 N N . VAL A 1 183 ? -14.194 8.230 -6.640 1.00 98.62 183 VAL A N 1
ATOM 1428 C CA . VAL A 1 183 ? -13.159 8.317 -7.689 1.00 98.62 183 VAL A CA 1
ATOM 1429 C C . VAL A 1 183 ? -12.220 7.116 -7.632 1.00 98.62 183 VAL A C 1
ATOM 1431 O O . VAL A 1 183 ? -11.954 6.509 -8.666 1.00 98.62 183 VAL A O 1
ATOM 1434 N N . LEU A 1 184 ? -11.741 6.740 -6.444 1.00 98.38 184 LEU A N 1
ATOM 1435 C CA . LEU A 1 184 ? -10.795 5.630 -6.278 1.00 98.38 184 LEU A CA 1
ATOM 1436 C C . LEU A 1 184 ? -11.457 4.259 -6.486 1.00 98.38 184 LEU A C 1
ATOM 1438 O O . LEU A 1 184 ? -10.852 3.371 -7.090 1.00 98.38 184 LEU A O 1
ATOM 1442 N N . SER A 1 185 ? -12.729 4.106 -6.106 1.00 98.19 185 SER A N 1
ATOM 1443 C CA . SER A 1 185 ? -13.530 2.927 -6.463 1.00 98.19 185 SER A CA 1
ATOM 1444 C C . SER A 1 185 ? -13.765 2.828 -7.976 1.00 98.19 185 SER A C 1
ATOM 1446 O O . SER A 1 185 ? -13.691 1.738 -8.538 1.00 98.19 185 SER A O 1
ATOM 1448 N N . SER A 1 186 ? -14.010 3.951 -8.660 1.00 98.38 186 SER A N 1
ATOM 1449 C CA . SER A 1 186 ? -14.182 4.000 -10.120 1.00 98.38 186 SER A CA 1
ATOM 1450 C C . SER A 1 186 ? -12.869 3.726 -10.867 1.00 98.38 186 SER A C 1
ATOM 1452 O O . SER A 1 186 ? -12.842 2.908 -11.787 1.00 98.38 186 SER A O 1
ATOM 1454 N N . LEU A 1 187 ? -11.751 4.301 -10.404 1.00 98.62 187 LEU A N 1
ATOM 1455 C CA . LEU A 1 187 ? -10.404 3.976 -10.883 1.00 98.62 187 LEU A CA 1
ATOM 1456 C C . LEU A 1 187 ? -10.129 2.475 -10.747 1.00 98.62 187 LEU A C 1
ATOM 1458 O O . LEU A 1 187 ? -9.716 1.839 -11.712 1.00 98.62 187 LEU A O 1
ATOM 1462 N N . SER A 1 188 ? -10.416 1.887 -9.584 1.00 98.31 188 SER A N 1
ATOM 1463 C CA . SER A 1 188 ? -10.180 0.462 -9.321 1.00 98.31 188 SER A CA 1
ATOM 1464 C C . SER A 1 188 ? -11.011 -0.476 -10.205 1.00 98.31 188 SER A C 1
ATOM 1466 O O . SER A 1 188 ? -10.572 -1.590 -10.477 1.00 98.31 188 SER A O 1
ATOM 1468 N N . LYS A 1 189 ? -12.173 -0.047 -10.722 1.00 97.56 189 LYS A N 1
ATOM 1469 C CA . LYS A 1 189 ? -12.904 -0.809 -11.757 1.00 97.56 189 LYS A CA 1
ATOM 1470 C C . LYS A 1 189 ? -12.146 -0.838 -13.087 1.00 97.56 189 LYS A C 1
ATOM 1472 O O . LYS A 1 189 ? -12.195 -1.846 -13.780 1.00 97.56 189 LYS A O 1
ATOM 1477 N N . ALA A 1 190 ? -11.435 0.239 -13.433 1.00 98.31 190 ALA A N 1
ATOM 1478 C CA . ALA A 1 190 ? -10.580 0.286 -14.616 1.00 98.31 190 ALA A CA 1
ATOM 1479 C C . ALA A 1 190 ? -9.287 -0.519 -14.414 1.00 98.31 190 ALA A C 1
ATOM 1481 O O . ALA A 1 190 ? -8.981 -1.408 -15.206 1.00 98.31 190 ALA A O 1
ATOM 1482 N N . ILE A 1 191 ? -8.526 -0.223 -13.355 1.00 98.25 191 ILE A N 1
ATOM 1483 C CA . ILE A 1 191 ? -7.172 -0.767 -13.144 1.00 98.25 191 ILE A CA 1
ATOM 1484 C C . ILE A 1 191 ? -7.141 -2.092 -12.368 1.00 98.25 191 ILE A C 1
ATOM 1486 O O . ILE A 1 191 ? -6.074 -2.683 -12.217 1.00 98.25 191 ILE A O 1
ATOM 1490 N N . GLY A 1 192 ? -8.287 -2.593 -11.908 1.00 98.12 192 GLY A N 1
ATOM 1491 C CA . GLY A 1 192 ? -8.386 -3.748 -11.015 1.00 98.12 192 GLY A CA 1
ATOM 1492 C C . GLY A 1 192 ? -8.119 -3.390 -9.549 1.00 98.12 192 GLY A C 1
ATOM 1493 O O . GLY A 1 192 ? -7.451 -2.405 -9.232 1.00 98.12 192 GLY A O 1
ATOM 1494 N N . THR A 1 193 ? -8.647 -4.201 -8.639 1.00 98.19 193 THR A N 1
ATOM 1495 C CA . THR A 1 193 ? -8.469 -4.040 -7.192 1.00 98.19 193 THR A CA 1
ATOM 1496 C C . THR A 1 193 ? -7.170 -4.679 -6.694 1.00 98.19 193 THR A C 1
ATOM 1498 O O . THR A 1 193 ? -6.483 -5.391 -7.431 1.00 98.19 193 THR A O 1
ATOM 1501 N N . VAL A 1 194 ? -6.819 -4.414 -5.432 1.00 98.19 194 VAL A N 1
ATOM 1502 C CA . VAL A 1 194 ? -5.742 -5.144 -4.749 1.00 98.19 194 VAL A CA 1
ATOM 1503 C C . VAL A 1 194 ? -6.123 -6.622 -4.597 1.00 98.19 194 VAL A C 1
ATOM 1505 O O . VAL A 1 194 ? -7.303 -6.946 -4.422 1.00 98.19 194 VAL A O 1
ATOM 1508 N N . PHE A 1 195 ? -5.154 -7.537 -4.662 1.00 96.75 195 PHE A N 1
ATOM 1509 C CA . PHE A 1 195 ? -5.400 -8.932 -4.277 1.00 96.75 195 PHE A CA 1
ATOM 1510 C C . PHE A 1 195 ? -5.823 -9.004 -2.800 1.00 96.75 195 PHE A C 1
ATOM 1512 O O . PHE A 1 195 ? -5.399 -8.180 -1.991 1.00 96.75 195 PHE A O 1
ATOM 1519 N N . MET A 1 196 ? -6.657 -9.980 -2.426 1.00 97.75 196 MET A N 1
ATOM 1520 C CA . MET A 1 196 ? -6.924 -10.222 -1.007 1.00 97.75 196 MET A CA 1
ATOM 1521 C C . MET A 1 196 ? -5.640 -10.784 -0.380 1.00 97.75 196 MET A C 1
ATOM 1523 O O . MET A 1 196 ? -5.199 -11.855 -0.809 1.00 97.75 196 MET A O 1
ATOM 1527 N N . PRO A 1 197 ? -5.008 -10.101 0.588 1.00 97.69 197 PRO A N 1
ATOM 1528 C CA . PRO A 1 197 ? -3.749 -10.568 1.148 1.00 97.69 197 PRO A CA 1
ATOM 1529 C C . PRO A 1 197 ? -3.969 -11.794 2.046 1.00 97.69 197 PRO A C 1
ATOM 1531 O O . PRO A 1 197 ? -5.057 -11.955 2.613 1.00 97.69 197 PRO A O 1
ATOM 1534 N N . PRO A 1 198 ? -2.961 -12.663 2.228 1.00 98.06 198 PRO A N 1
ATOM 1535 C CA . PRO A 1 198 ? -2.973 -13.597 3.342 1.00 98.06 198 PRO A CA 1
ATOM 1536 C C . PRO A 1 198 ? -2.824 -12.823 4.659 1.00 98.06 198 PRO A C 1
ATOM 1538 O O . PRO A 1 198 ? -2.022 -11.892 4.764 1.00 98.06 198 PRO A O 1
ATOM 1541 N N . LYS A 1 199 ? -3.586 -13.202 5.683 1.00 98.00 199 LYS A N 1
ATOM 1542 C CA . LYS A 1 199 ? -3.725 -12.452 6.941 1.00 98.00 199 LYS A CA 1
ATOM 1543 C C . LYS A 1 199 ? -2.397 -12.284 7.693 1.00 98.00 199 LYS A C 1
ATOM 1545 O O . LYS A 1 199 ? -2.190 -11.241 8.305 1.00 98.00 199 LYS A O 1
ATOM 1550 N N . TRP A 1 200 ? -1.481 -13.254 7.593 1.00 98.12 200 TRP A N 1
ATOM 1551 C CA . TRP A 1 200 ? -0.131 -13.178 8.174 1.00 98.12 200 TRP A CA 1
ATOM 1552 C C . TRP A 1 200 ? 0.708 -12.028 7.590 1.00 98.12 200 TRP A C 1
ATOM 1554 O O . TRP A 1 200 ? 1.512 -11.433 8.300 1.00 98.12 200 TRP A O 1
ATOM 1564 N N . SER A 1 201 ? 0.469 -11.625 6.334 1.00 98.50 201 SER A N 1
ATOM 1565 C CA . SER A 1 201 ? 1.163 -10.482 5.710 1.00 98.50 201 SER A CA 1
ATOM 1566 C C . SER A 1 201 ? 0.696 -9.111 6.221 1.00 98.50 201 SER A C 1
ATOM 1568 O O . SER A 1 201 ? 1.212 -8.072 5.813 1.00 98.50 201 SER A O 1
ATOM 1570 N N . LEU A 1 202 ? -0.291 -9.098 7.123 1.00 98.56 202 LEU A N 1
ATOM 1571 C CA . LEU A 1 202 ? -0.699 -7.916 7.879 1.00 98.56 202 LEU A CA 1
ATOM 1572 C C . LEU A 1 202 ? -0.043 -7.847 9.265 1.00 98.56 202 LEU A C 1
ATOM 1574 O O . LEU A 1 202 ? -0.291 -6.883 9.988 1.00 98.56 202 LEU A O 1
ATOM 1578 N N . GLY A 1 203 ? 0.785 -8.824 9.642 1.00 98.38 203 GLY A N 1
ATOM 1579 C CA . GLY A 1 203 ? 1.555 -8.814 10.883 1.00 98.38 203 GLY A CA 1
ATOM 1580 C C . GLY A 1 203 ? 2.690 -7.784 10.885 1.00 98.38 203 GLY A C 1
ATOM 1581 O O . GLY A 1 203 ? 2.649 -6.775 10.175 1.00 98.38 203 GLY A O 1
ATOM 1582 N N . TYR A 1 204 ? 3.707 -8.031 11.712 1.00 98.75 204 TYR A N 1
ATOM 1583 C CA . TYR A 1 204 ? 4.978 -7.296 11.671 1.00 98.75 204 TYR A CA 1
ATOM 1584 C C . TYR A 1 204 ? 6.057 -8.115 10.967 1.00 98.75 204 TYR A C 1
ATOM 1586 O O . TYR A 1 204 ? 6.219 -9.308 11.235 1.00 98.75 204 TYR A O 1
ATOM 1594 N N . HIS A 1 205 ? 6.807 -7.447 10.098 1.00 98.75 205 HIS A N 1
ATOM 1595 C CA . HIS A 1 205 ? 7.851 -8.022 9.264 1.00 98.75 205 HIS A CA 1
ATOM 1596 C C . HIS A 1 205 ? 9.230 -7.514 9.720 1.00 98.75 205 HIS A C 1
ATOM 1598 O O . HIS A 1 205 ? 9.409 -6.311 9.900 1.00 98.75 205 HIS A O 1
ATOM 1604 N N . GLN A 1 206 ? 10.222 -8.397 9.853 1.00 98.12 206 GLN A N 1
ATOM 1605 C CA . GLN A 1 206 ? 11.610 -8.014 10.138 1.00 98.12 206 GLN A CA 1
ATOM 1606 C C . GLN A 1 206 ? 12.554 -8.447 9.012 1.00 98.12 206 GLN A C 1
ATOM 1608 O O . GLN A 1 206 ? 12.585 -9.612 8.616 1.00 98.12 206 GLN A O 1
ATOM 1613 N N . CYS A 1 207 ? 13.374 -7.506 8.559 1.00 96.56 207 CYS A N 1
ATOM 1614 C CA . CYS A 1 207 ? 14.469 -7.708 7.623 1.00 96.56 207 CYS A CA 1
ATOM 1615 C C . CYS A 1 207 ? 15.745 -7.011 8.132 1.00 96.56 207 CYS A C 1
ATOM 1617 O O . CYS A 1 207 ? 15.708 -6.178 9.041 1.00 96.56 207 CYS A O 1
ATOM 1619 N N . HIS A 1 208 ? 16.866 -7.341 7.510 1.00 92.94 208 HIS A N 1
ATOM 1620 C CA . HIS A 1 208 ? 18.150 -6.640 7.499 1.00 92.94 208 HIS A CA 1
ATOM 1621 C C . HIS A 1 208 ? 18.867 -7.125 6.231 1.00 92.94 208 HIS A C 1
ATOM 1623 O O . HIS A 1 208 ? 18.639 -8.275 5.852 1.00 92.94 208 HIS A O 1
ATOM 1629 N N . SER A 1 209 ? 19.691 -6.291 5.600 1.00 85.69 209 SER A N 1
ATOM 1630 C CA . SER A 1 209 ? 20.501 -6.645 4.425 1.00 85.69 209 SER A CA 1
ATOM 1631 C C . SER A 1 209 ? 21.954 -6.849 4.869 1.00 85.69 209 SER A C 1
ATOM 1633 O O . SER A 1 209 ? 22.682 -5.880 4.987 1.00 85.69 209 SER A O 1
ATOM 1635 N N . SER A 1 210 ? 22.427 -8.028 5.270 1.00 84.56 210 SER A N 1
ATOM 1636 C CA . SER A 1 210 ? 21.709 -9.295 5.424 1.00 84.56 210 SER A CA 1
ATOM 1637 C C . SER A 1 210 ? 22.002 -9.951 6.771 1.00 84.56 210 SER A C 1
ATOM 1639 O O . SER A 1 210 ? 23.041 -9.735 7.399 1.00 84.56 210 SER A O 1
ATOM 1641 N N . TYR A 1 211 ? 21.115 -10.841 7.216 1.00 86.81 211 TYR A N 1
ATOM 1642 C CA . TYR A 1 211 ? 21.446 -11.772 8.293 1.00 86.81 211 TYR A CA 1
ATOM 1643 C C . TYR A 1 211 ? 22.383 -12.876 7.775 1.00 86.81 211 TYR A C 1
ATOM 1645 O O . TYR A 1 211 ? 21.930 -13.902 7.281 1.00 86.81 211 TYR A O 1
ATOM 1653 N N . LEU A 1 212 ? 23.694 -12.685 7.949 1.00 86.00 212 LEU A N 1
ATOM 1654 C CA . LEU A 1 212 ? 24.776 -13.516 7.380 1.00 86.00 212 LEU A CA 1
ATOM 1655 C C . LEU A 1 212 ? 24.851 -14.992 7.854 1.00 86.00 212 LEU A C 1
ATOM 1657 O O . LEU A 1 212 ? 25.863 -15.654 7.635 1.00 86.00 212 LEU A O 1
ATOM 1661 N N . SER A 1 213 ? 23.856 -15.515 8.581 1.00 89.19 213 SER A N 1
ATOM 1662 C CA . SER A 1 213 ? 23.792 -16.940 8.954 1.00 89.19 213 SER A CA 1
ATOM 1663 C C . SER A 1 213 ? 22.411 -17.364 9.456 1.00 89.19 213 SER A C 1
ATOM 1665 O O . SER A 1 213 ? 21.778 -16.636 10.225 1.00 89.19 213 SER A O 1
ATOM 1667 N N . ASP A 1 214 ? 22.016 -18.604 9.155 1.00 90.88 214 ASP A N 1
ATOM 1668 C CA . ASP A 1 214 ? 20.823 -19.279 9.693 1.00 90.88 214 ASP A CA 1
ATOM 1669 C C . ASP A 1 214 ? 20.690 -19.116 11.215 1.00 90.88 214 ASP A C 1
ATOM 1671 O O . ASP A 1 214 ? 19.609 -18.835 11.736 1.00 90.88 214 ASP A O 1
ATOM 1675 N N . GLN A 1 215 ? 21.806 -19.238 11.947 1.00 92.56 215 GLN A N 1
ATOM 1676 C CA . GLN A 1 215 ? 21.821 -19.070 13.399 1.00 92.56 215 GLN A CA 1
ATOM 1677 C C . GLN A 1 215 ? 21.372 -17.664 13.813 1.00 92.56 215 GLN A C 1
ATOM 1679 O O . GLN A 1 215 ? 20.584 -17.546 14.753 1.00 92.56 215 GLN A O 1
ATOM 1684 N N . ARG A 1 216 ? 21.832 -16.608 13.125 1.00 93.06 216 ARG A N 1
ATOM 1685 C CA . ARG A 1 216 ? 21.424 -15.227 13.425 1.00 93.06 216 ARG A CA 1
ATOM 1686 C C . ARG A 1 216 ? 19.950 -15.003 13.102 1.00 93.06 216 ARG A C 1
ATOM 1688 O O . ARG A 1 216 ? 19.238 -14.424 13.919 1.00 93.06 216 ARG A O 1
ATOM 1695 N N . VAL A 1 217 ? 19.485 -15.506 11.960 1.00 93.88 217 VAL A N 1
ATOM 1696 C CA . VAL A 1 217 ? 18.076 -15.430 11.540 1.00 93.88 217 VAL A CA 1
ATOM 1697 C C . VAL A 1 217 ? 17.159 -16.073 12.595 1.00 93.88 217 VAL A C 1
ATOM 1699 O O . VAL A 1 217 ? 16.196 -15.460 13.064 1.00 93.88 217 VAL A O 1
ATOM 1702 N N . VAL A 1 218 ? 17.496 -17.287 13.041 1.00 95.75 218 VAL A N 1
ATOM 1703 C CA . VAL A 1 218 ? 16.745 -18.030 14.069 1.00 95.75 218 VAL A CA 1
ATOM 1704 C C . VAL A 1 218 ? 16.847 -17.371 15.450 1.00 95.75 218 VAL A C 1
ATOM 1706 O O . VAL A 1 218 ? 15.874 -17.390 16.209 1.00 95.75 218 VAL A O 1
ATOM 1709 N N . GLU A 1 219 ? 17.986 -16.765 15.797 1.00 96.44 219 GLU A N 1
ATOM 1710 C CA . GLU A 1 219 ? 18.152 -15.994 17.035 1.00 96.44 219 GLU A CA 1
ATOM 1711 C C . GLU A 1 219 ? 17.218 -14.777 17.070 1.00 96.44 219 GLU A C 1
ATOM 1713 O O . GLU A 1 219 ? 16.556 -14.552 18.086 1.00 96.44 219 GLU A O 1
ATOM 1718 N N . VAL A 1 220 ? 17.121 -14.018 15.972 1.00 96.69 220 VAL A N 1
ATOM 1719 C CA . VAL A 1 220 ? 16.228 -12.852 15.861 1.00 96.69 220 VAL A CA 1
ATOM 1720 C C . VAL A 1 220 ? 14.770 -13.276 16.050 1.00 96.69 220 VAL A C 1
ATOM 1722 O O . VAL A 1 220 ? 14.097 -12.731 16.928 1.00 96.69 220 VAL A O 1
ATOM 1725 N N . ALA A 1 221 ? 14.305 -14.301 15.327 1.00 97.06 221 ALA A N 1
ATOM 1726 C CA . ALA A 1 221 ? 12.926 -14.793 15.430 1.00 97.06 221 ALA A CA 1
ATOM 1727 C C . ALA A 1 221 ? 12.580 -15.267 16.857 1.00 97.06 221 ALA A C 1
ATOM 1729 O O . ALA A 1 221 ? 11.587 -14.841 17.452 1.00 97.06 221 ALA A O 1
ATOM 1730 N N . LYS A 1 222 ? 13.457 -16.074 17.473 1.00 97.38 222 LYS A N 1
ATOM 1731 C CA . LYS A 1 222 ? 13.290 -16.529 18.866 1.00 97.38 222 LYS A CA 1
ATOM 1732 C C . LYS A 1 222 ? 13.374 -15.382 19.875 1.00 97.38 222 LYS A C 1
ATOM 1734 O O . LYS A 1 222 ? 12.794 -15.480 20.956 1.00 97.38 222 LYS A O 1
ATOM 1739 N N . THR A 1 223 ? 14.066 -14.290 19.552 1.00 97.81 223 THR A N 1
ATOM 1740 C CA . THR A 1 223 ? 14.178 -13.121 20.435 1.00 97.81 223 THR A CA 1
ATOM 1741 C C . THR A 1 223 ? 12.906 -12.272 20.436 1.00 97.81 223 THR A C 1
ATOM 1743 O O . THR A 1 223 ? 12.510 -11.837 21.519 1.00 97.81 223 THR A O 1
ATOM 1746 N N . PHE A 1 224 ? 12.205 -12.128 19.302 1.00 97.94 224 PHE A N 1
ATOM 1747 C CA . PHE A 1 224 ? 10.848 -11.552 19.258 1.00 97.94 224 PHE A CA 1
ATOM 1748 C C . PHE A 1 224 ? 9.896 -12.305 20.196 1.00 97.94 224 PHE A C 1
ATOM 1750 O O . PHE A 1 224 ? 9.365 -11.715 21.143 1.00 97.94 224 PHE A O 1
ATOM 1757 N N . GLN A 1 225 ? 9.793 -13.628 20.016 1.00 95.06 225 GLN A N 1
ATOM 1758 C CA . GLN A 1 225 ? 8.973 -14.508 20.855 1.00 95.06 225 GLN A CA 1
ATOM 1759 C C . GLN A 1 225 ? 9.355 -14.401 22.344 1.00 95.06 225 GLN A C 1
ATOM 1761 O O . GLN A 1 225 ? 8.500 -14.168 23.197 1.00 95.06 225 GLN A O 1
ATOM 1766 N N . LYS A 1 226 ? 10.652 -14.494 22.676 1.00 97.31 226 LYS A N 1
ATOM 1767 C CA . LYS A 1 226 ? 11.163 -14.390 24.058 1.00 97.31 226 LYS A CA 1
ATOM 1768 C C . LYS A 1 226 ? 10.852 -13.043 24.720 1.00 97.31 226 LYS A C 1
ATOM 1770 O O . LYS A 1 226 ? 10.651 -13.000 25.933 1.00 97.31 226 LYS A O 1
ATOM 1775 N N . LYS A 1 227 ? 10.856 -11.945 23.959 1.00 97.38 227 LYS A N 1
ATOM 1776 C CA . LYS A 1 227 ? 10.562 -10.585 24.449 1.00 97.38 227 LYS A CA 1
ATOM 1777 C C . LYS A 1 227 ? 9.070 -10.238 24.409 1.00 97.38 227 LYS A C 1
ATOM 1779 O O . LYS A 1 227 ? 8.707 -9.116 24.779 1.00 97.38 227 LYS A O 1
ATOM 1784 N N . CYS A 1 228 ? 8.215 -11.173 23.994 1.00 96.44 228 CYS A N 1
ATOM 1785 C CA . CYS A 1 228 ? 6.780 -10.977 23.793 1.00 96.44 228 CYS A CA 1
ATOM 1786 C C . CYS A 1 228 ? 6.467 -9.776 22.873 1.00 96.44 228 CYS A C 1
ATOM 1788 O O . CYS A 1 228 ? 5.545 -8.995 23.154 1.00 96.44 228 CYS A O 1
ATOM 1790 N N . ILE A 1 229 ? 7.289 -9.595 21.832 1.00 98.19 229 ILE A N 1
ATOM 1791 C CA . ILE A 1 229 ? 7.145 -8.569 20.795 1.00 98.19 229 ILE A CA 1
ATOM 1792 C C . ILE A 1 229 ? 6.622 -9.273 19.534 1.00 98.19 229 ILE A C 1
ATOM 1794 O O . ILE A 1 229 ? 7.324 -10.145 19.024 1.00 98.19 229 ILE A O 1
ATOM 1798 N N . PRO A 1 230 ? 5.429 -8.918 19.024 1.00 98.31 230 PRO A N 1
ATOM 1799 C CA . PRO A 1 230 ? 4.820 -9.657 17.921 1.00 98.31 230 PRO A CA 1
ATOM 1800 C C . PRO A 1 230 ? 5.598 -9.581 16.593 1.00 98.31 230 PRO A C 1
ATOM 1802 O O . PRO A 1 230 ? 6.019 -8.495 16.191 1.00 98.31 230 PRO A O 1
ATOM 1805 N N . CYS A 1 231 ? 5.741 -10.702 15.879 1.00 98.44 231 CYS A N 1
ATOM 1806 C CA . CYS A 1 231 ? 6.378 -10.791 14.558 1.00 98.44 231 CYS A CA 1
ATOM 1807 C C . CYS A 1 231 ? 5.854 -12.001 13.760 1.00 98.44 231 CYS A C 1
ATOM 1809 O O . CYS A 1 231 ? 5.940 -13.135 14.226 1.00 98.44 231 CYS A O 1
ATOM 1811 N N . ASP A 1 232 ? 5.368 -11.764 12.538 1.00 98.56 232 ASP A N 1
ATOM 1812 C CA . ASP A 1 232 ? 4.833 -12.803 11.644 1.00 98.56 232 ASP A CA 1
ATOM 1813 C C . ASP A 1 232 ? 5.830 -13.243 10.567 1.00 98.56 232 ASP A C 1
ATOM 1815 O O . ASP A 1 232 ? 5.676 -14.333 10.024 1.00 98.56 232 ASP A O 1
ATOM 1819 N N . VAL A 1 233 ? 6.823 -12.422 10.196 1.00 98.62 233 VAL A N 1
ATOM 1820 C CA . VAL A 1 233 ? 7.639 -12.679 8.994 1.00 98.62 233 VAL A CA 1
ATOM 1821 C C . VAL A 1 233 ? 9.098 -12.269 9.163 1.00 98.62 233 VAL A C 1
ATOM 1823 O O . VAL A 1 233 ? 9.381 -11.116 9.493 1.00 98.62 233 VAL A O 1
ATOM 1826 N N . ILE A 1 234 ? 10.016 -13.178 8.820 1.00 98.12 234 ILE A N 1
ATOM 1827 C CA . ILE A 1 234 ? 11.448 -12.888 8.647 1.00 98.12 234 ILE A CA 1
ATOM 1828 C C . ILE A 1 234 ? 11.811 -12.958 7.157 1.00 98.12 234 ILE A C 1
ATOM 1830 O O . ILE A 1 234 ? 11.307 -13.809 6.421 1.00 98.12 234 ILE A O 1
ATOM 1834 N N . TRP A 1 235 ? 12.670 -12.044 6.713 1.00 97.94 235 TRP A N 1
ATOM 1835 C CA . TRP A 1 235 ? 13.047 -11.867 5.311 1.00 97.94 235 TRP A CA 1
ATOM 1836 C C . TRP A 1 235 ? 14.508 -12.256 5.083 1.00 97.94 235 TRP A C 1
ATOM 1838 O O . TRP A 1 235 ? 15.358 -11.984 5.932 1.00 97.94 235 TRP A O 1
ATOM 1848 N N . MET A 1 236 ? 14.776 -12.862 3.927 1.00 96.19 236 MET A N 1
ATOM 1849 C CA . MET A 1 236 ? 16.108 -13.199 3.432 1.00 96.19 236 MET A CA 1
ATOM 1850 C C . MET A 1 236 ? 16.442 -12.293 2.249 1.00 96.19 236 MET A C 1
ATOM 1852 O O . MET A 1 236 ? 15.810 -12.365 1.189 1.00 96.19 236 MET A O 1
ATOM 1856 N N . ASP A 1 237 ? 17.422 -11.434 2.482 1.00 94.31 237 ASP A N 1
ATOM 1857 C CA . ASP A 1 237 ? 18.030 -10.503 1.534 1.00 94.31 237 ASP A CA 1
ATOM 1858 C C . ASP A 1 237 ? 19.192 -11.195 0.777 1.00 94.31 237 ASP A C 1
ATOM 1860 O O . ASP A 1 237 ? 19.541 -12.336 1.089 1.00 94.31 237 ASP A O 1
ATOM 1864 N N . THR A 1 238 ? 19.750 -10.536 -0.235 1.00 92.38 238 THR A N 1
ATOM 1865 C CA . THR A 1 238 ? 20.753 -11.013 -1.214 1.00 92.38 238 THR A CA 1
ATOM 1866 C C . THR A 1 238 ? 21.747 -12.091 -0.756 1.00 92.38 238 THR A C 1
ATOM 1868 O O . THR A 1 238 ? 21.939 -13.066 -1.487 1.00 92.38 238 THR A O 1
ATOM 1871 N N . ASP A 1 239 ? 22.366 -11.968 0.425 1.00 92.19 239 ASP A N 1
ATOM 1872 C CA . ASP A 1 239 ? 23.435 -12.870 0.899 1.00 92.19 239 ASP A CA 1
ATOM 1873 C C . ASP A 1 239 ? 23.023 -14.347 1.057 1.00 92.19 239 ASP A C 1
ATOM 1875 O O . ASP A 1 239 ? 23.893 -15.204 1.205 1.00 92.19 239 ASP A O 1
ATOM 1879 N N . TYR A 1 240 ? 21.729 -14.693 1.006 1.00 94.31 240 TYR A N 1
ATOM 1880 C CA . TYR A 1 240 ? 21.334 -16.109 0.996 1.00 94.31 240 TYR A CA 1
ATOM 1881 C C . TYR A 1 240 ? 21.737 -16.838 -0.300 1.00 94.31 240 TYR A C 1
ATOM 1883 O O . TYR A 1 240 ? 21.810 -18.068 -0.308 1.00 94.31 240 TYR A O 1
ATOM 1891 N N . MET A 1 241 ? 21.946 -16.111 -1.402 1.00 95.69 241 MET A N 1
ATOM 1892 C CA . MET A 1 241 ? 22.152 -16.665 -2.743 1.00 95.69 241 MET A CA 1
ATOM 1893 C C . MET A 1 241 ? 23.597 -17.133 -2.972 1.00 95.69 241 MET A C 1
ATOM 1895 O O . MET A 1 241 ? 24.551 -16.409 -2.689 1.00 95.69 241 MET A O 1
ATOM 1899 N N . ASP A 1 242 ? 23.781 -18.289 -3.617 1.00 95.31 242 ASP A N 1
ATOM 1900 C CA . ASP A 1 242 ? 25.105 -18.790 -4.009 1.00 95.31 242 ASP A CA 1
ATOM 1901 C C . ASP A 1 242 ? 25.724 -17.882 -5.089 1.00 95.31 242 ASP A C 1
ATOM 1903 O O . ASP A 1 242 ? 25.369 -17.930 -6.273 1.00 95.31 242 ASP A O 1
ATOM 1907 N N . GLY A 1 243 ? 26.659 -17.025 -4.673 1.00 94.94 243 GLY A N 1
ATOM 1908 C CA . GLY A 1 243 ? 27.335 -16.075 -5.554 1.00 94.94 243 GLY A CA 1
ATOM 1909 C C . GLY A 1 243 ? 26.380 -15.052 -6.173 1.00 94.94 243 GLY A C 1
ATOM 1910 O O . GLY A 1 243 ? 26.567 -14.691 -7.338 1.00 94.94 243 GLY A O 1
ATOM 1911 N N . LEU A 1 244 ? 25.352 -14.637 -5.416 1.00 95.69 244 LEU A N 1
ATOM 1912 C CA . LEU A 1 244 ? 24.325 -13.661 -5.820 1.00 95.69 244 LEU A CA 1
ATOM 1913 C C . LEU A 1 244 ? 23.502 -14.108 -7.051 1.00 95.69 244 LEU A C 1
ATOM 1915 O O . LEU A 1 244 ? 22.937 -13.296 -7.781 1.00 95.69 244 LEU A O 1
ATOM 1919 N N . ARG A 1 245 ? 23.435 -15.425 -7.304 1.00 97.50 245 ARG A N 1
ATOM 1920 C CA . ARG A 1 245 ? 22.607 -16.031 -8.357 1.00 97.50 245 ARG A CA 1
ATOM 1921 C C . ARG A 1 245 ? 21.194 -16.283 -7.833 1.00 97.50 245 ARG A C 1
ATOM 1923 O O . ARG A 1 245 ? 20.999 -17.124 -6.956 1.00 97.50 245 ARG A O 1
ATOM 1930 N N . VAL A 1 246 ? 20.193 -15.626 -8.413 1.00 97.06 246 VAL A N 1
ATOM 1931 C CA . VAL A 1 246 ? 18.781 -15.843 -8.051 1.00 97.06 246 VAL A CA 1
ATOM 1932 C C . VAL A 1 246 ? 18.362 -17.316 -8.190 1.00 97.06 246 VAL A C 1
ATOM 1934 O O . VAL A 1 246 ? 18.910 -18.063 -9.006 1.00 97.06 246 VAL A O 1
ATOM 1937 N N . PHE A 1 247 ? 17.383 -17.748 -7.391 1.00 97.69 247 PHE A N 1
ATOM 1938 C CA . PHE A 1 247 ? 16.937 -19.149 -7.296 1.00 97.69 247 PHE A CA 1
ATOM 1939 C C . PHE A 1 247 ? 18.005 -20.158 -6.803 1.00 97.69 247 PHE A C 1
ATOM 1941 O O . PHE A 1 247 ? 17.886 -21.354 -7.073 1.00 97.69 247 PHE A O 1
ATOM 1948 N N . THR A 1 248 ? 19.034 -19.710 -6.076 1.00 96.44 248 THR A N 1
ATOM 1949 C CA . THR A 1 248 ? 20.053 -20.574 -5.440 1.00 96.44 248 THR A CA 1
ATOM 1950 C C . THR A 1 248 ? 20.176 -20.285 -3.939 1.00 96.44 248 THR A C 1
ATOM 1952 O O . THR A 1 248 ? 19.620 -19.299 -3.465 1.00 96.44 248 THR A O 1
ATOM 1955 N N . PHE A 1 249 ? 20.903 -21.126 -3.195 1.00 94.12 249 PHE A N 1
ATOM 1956 C CA . PHE A 1 249 ? 21.181 -20.942 -1.764 1.00 94.12 249 PHE A CA 1
ATOM 1957 C C . PHE A 1 249 ? 22.663 -21.258 -1.477 1.00 94.12 249 PHE A C 1
ATOM 1959 O O . PHE A 1 249 ? 23.125 -22.331 -1.874 1.00 94.12 249 PHE A O 1
ATOM 1966 N N . ASP A 1 250 ? 23.414 -20.382 -0.794 1.00 87.56 250 ASP A N 1
ATOM 1967 C CA . ASP A 1 250 ? 24.817 -20.661 -0.429 1.00 87.56 250 ASP A CA 1
ATOM 1968 C C . ASP A 1 250 ? 24.895 -21.667 0.727 1.00 87.56 250 ASP A C 1
ATOM 1970 O O . ASP A 1 250 ? 24.713 -21.314 1.890 1.00 87.56 250 ASP A O 1
ATOM 1974 N N . LYS A 1 251 ? 25.180 -22.937 0.405 1.00 70.75 251 LYS A N 1
ATOM 1975 C CA . LYS A 1 251 ? 25.475 -24.053 1.339 1.00 70.75 251 LYS A CA 1
ATOM 1976 C C . LYS A 1 251 ? 24.393 -24.389 2.387 1.00 70.75 251 LYS A C 1
ATOM 1978 O O . LYS A 1 251 ? 24.551 -25.383 3.096 1.00 70.75 251 LYS A O 1
ATOM 1983 N N . ALA A 1 252 ? 23.319 -23.610 2.485 1.00 70.25 252 ALA A N 1
ATOM 1984 C CA . ALA A 1 252 ? 22.243 -23.766 3.455 1.00 70.25 252 ALA A CA 1
ATOM 1985 C C . ALA A 1 252 ? 21.210 -24.831 3.041 1.00 70.25 252 ALA A C 1
ATOM 1987 O O . ALA A 1 252 ? 20.975 -25.073 1.856 1.00 70.25 252 ALA A O 1
ATOM 1988 N N . ASP A 1 253 ? 20.543 -25.427 4.034 1.00 86.62 253 ASP A N 1
ATOM 1989 C CA . ASP A 1 253 ? 19.297 -26.179 3.840 1.00 86.62 253 ASP A CA 1
ATOM 1990 C C . ASP A 1 253 ? 18.113 -25.237 4.138 1.00 86.62 253 ASP A C 1
ATOM 1992 O O . ASP A 1 253 ? 17.741 -25.073 5.310 1.00 86.62 253 ASP A O 1
ATOM 1996 N N . PRO A 1 254 ? 17.494 -24.614 3.113 1.00 92.00 254 PRO A N 1
ATOM 1997 C CA . PRO A 1 254 ? 16.413 -23.655 3.324 1.00 92.00 254 PRO A CA 1
ATOM 1998 C C . PRO A 1 254 ? 15.204 -24.290 4.018 1.00 92.00 254 PRO A C 1
ATOM 2000 O O . PRO A 1 254 ? 14.523 -23.619 4.792 1.00 92.00 254 PRO A O 1
ATOM 2003 N N . MET A 1 255 ? 14.958 -25.591 3.826 1.00 93.44 255 MET A N 1
ATOM 2004 C CA . MET A 1 255 ? 13.849 -26.294 4.474 1.00 93.44 255 MET A CA 1
ATOM 2005 C C . MET A 1 255 ? 14.084 -26.472 5.976 1.00 93.44 255 MET A C 1
ATOM 2007 O O . MET A 1 255 ? 13.127 -26.400 6.754 1.00 93.44 255 MET A O 1
ATOM 2011 N N . SER A 1 256 ? 15.336 -26.660 6.406 1.00 93.44 256 SER A N 1
ATOM 2012 C CA . SER A 1 256 ? 15.687 -26.680 7.830 1.00 93.44 256 SER A CA 1
ATOM 2013 C C . SER A 1 256 ? 15.508 -25.299 8.467 1.00 93.44 256 SER A C 1
ATOM 2015 O O . SER A 1 256 ? 14.847 -25.193 9.503 1.00 93.44 256 SER A O 1
ATOM 2017 N N . LEU A 1 257 ? 16.005 -24.233 7.827 1.00 94.00 257 LEU A N 1
ATOM 2018 C CA . LEU A 1 257 ? 15.829 -22.857 8.310 1.00 94.00 257 LEU A CA 1
ATOM 2019 C C . LEU A 1 257 ? 14.342 -22.475 8.402 1.00 94.00 257 LEU A C 1
ATOM 2021 O O . LEU A 1 257 ? 13.872 -22.029 9.450 1.00 94.00 257 LEU A O 1
ATOM 2025 N N . VAL A 1 258 ? 13.567 -22.721 7.341 1.00 95.88 258 VAL A N 1
ATOM 2026 C CA . VAL A 1 258 ? 12.116 -22.467 7.302 1.00 95.88 258 VAL A CA 1
ATOM 2027 C C . VAL A 1 258 ? 11.382 -23.212 8.418 1.00 95.88 258 VAL A C 1
ATOM 2029 O O . VAL A 1 258 ? 10.472 -22.659 9.039 1.00 95.88 258 VAL A O 1
ATOM 2032 N N . LYS A 1 259 ? 11.763 -24.459 8.711 1.00 95.62 259 LYS A N 1
ATOM 2033 C CA . LYS A 1 259 ? 11.166 -25.245 9.798 1.00 95.62 259 LYS A CA 1
ATOM 2034 C C . LYS A 1 259 ? 11.437 -24.624 11.173 1.00 95.62 259 LYS A C 1
ATOM 2036 O O . LYS A 1 259 ? 10.515 -24.548 11.988 1.00 95.62 259 LYS A O 1
ATOM 2041 N N . ASP A 1 260 ? 12.658 -24.163 11.425 1.00 94.69 260 ASP A N 1
ATOM 2042 C CA . ASP A 1 260 ? 13.023 -23.518 12.690 1.00 94.69 260 ASP A CA 1
ATOM 2043 C C . ASP A 1 260 ? 12.321 -22.161 12.872 1.00 94.69 260 ASP A C 1
ATOM 2045 O O . ASP A 1 260 ? 11.844 -21.858 13.972 1.00 94.69 260 ASP A O 1
ATOM 2049 N N . LEU A 1 261 ? 12.163 -21.379 11.801 1.00 95.88 261 LEU A N 1
ATOM 2050 C CA . LEU A 1 261 ? 11.428 -20.108 11.832 1.00 95.88 261 LEU A CA 1
ATOM 2051 C C . LEU A 1 261 ? 9.923 -20.311 12.035 1.00 95.88 261 LEU A C 1
ATOM 2053 O O . LEU A 1 261 ? 9.334 -19.663 12.903 1.00 95.88 261 LEU A O 1
ATOM 2057 N N . ARG A 1 262 ? 9.319 -21.297 11.361 1.00 94.81 262 ARG A N 1
ATOM 2058 C CA . ARG A 1 262 ? 7.917 -21.685 11.595 1.00 94.81 262 ARG A CA 1
ATOM 2059 C C . ARG A 1 262 ? 7.678 -22.200 13.014 1.00 94.81 262 ARG A C 1
ATOM 2061 O O . ARG A 1 262 ? 6.615 -21.949 13.569 1.00 94.81 262 ARG A O 1
ATOM 2068 N N . SER A 1 263 ? 8.664 -22.843 13.649 1.00 93.31 263 SER A N 1
ATOM 2069 C CA . SER A 1 263 ? 8.571 -23.219 15.074 1.00 93.31 263 SER A CA 1
ATOM 2070 C C . SER A 1 263 ? 8.529 -22.016 16.030 1.00 93.31 263 SER A C 1
ATOM 2072 O O . SER A 1 263 ? 8.110 -22.158 17.178 1.00 93.31 263 SER A O 1
ATOM 2074 N N . SER A 1 264 ? 8.927 -20.834 15.547 1.00 92.00 264 SER A N 1
ATOM 2075 C CA . SER A 1 264 ? 8.861 -19.553 16.263 1.00 92.00 264 SER A CA 1
ATOM 2076 C C . SER A 1 264 ? 7.636 -18.710 15.865 1.00 92.00 264 SER A C 1
ATOM 2078 O O . SER A 1 264 ? 7.502 -17.593 16.352 1.00 92.00 264 SER A O 1
ATOM 2080 N N . GLY A 1 265 ? 6.751 -19.233 15.003 1.00 92.81 265 GLY A N 1
ATOM 2081 C CA . GLY A 1 265 ? 5.552 -18.543 14.512 1.00 92.81 265 GLY A CA 1
ATOM 2082 C C . GLY A 1 265 ? 5.741 -17.726 13.228 1.00 92.81 265 GLY A C 1
ATOM 2083 O O . GLY A 1 265 ? 4.780 -17.127 12.753 1.00 92.81 265 GLY A O 1
ATOM 2084 N N . CYS A 1 266 ? 6.944 -17.705 12.641 1.00 97.12 266 CYS A N 1
ATOM 2085 C CA . CYS A 1 266 ? 7.254 -16.828 11.511 1.00 97.12 266 CYS A CA 1
ATOM 2086 C C . CYS A 1 266 ? 7.137 -17.521 10.140 1.00 97.12 266 CYS A C 1
ATOM 2088 O O . CYS A 1 266 ? 7.586 -18.655 9.947 1.00 97.12 266 CYS A O 1
ATOM 2090 N N . LYS A 1 267 ? 6.608 -16.788 9.156 1.00 97.81 267 LYS A N 1
ATOM 2091 C CA . LYS A 1 267 ? 6.748 -17.045 7.716 1.00 97.81 267 LYS A CA 1
ATOM 2092 C C . LYS A 1 267 ? 8.106 -16.573 7.206 1.00 97.81 267 LYS A C 1
ATOM 2094 O O . LYS A 1 267 ? 8.769 -15.755 7.848 1.00 97.81 267 LYS A O 1
ATOM 2099 N N . VAL A 1 268 ? 8.487 -17.058 6.024 1.00 97.31 268 VAL A N 1
ATOM 2100 C CA . VAL A 1 268 ? 9.779 -16.729 5.406 1.00 97.31 268 VAL A CA 1
ATOM 2101 C C . VAL A 1 268 ? 9.605 -16.175 3.995 1.00 97.31 268 VAL A C 1
ATOM 2103 O O . VAL A 1 268 ? 9.005 -16.828 3.134 1.00 97.31 268 VAL A O 1
ATOM 2106 N N . ILE A 1 269 ? 10.152 -14.980 3.766 1.00 98.38 269 ILE A N 1
ATOM 2107 C CA . ILE A 1 269 ? 10.167 -14.294 2.467 1.00 98.38 269 ILE A CA 1
ATOM 2108 C C . ILE A 1 269 ? 11.596 -14.197 1.948 1.00 98.38 269 ILE A C 1
ATOM 2110 O O . ILE A 1 269 ? 12.513 -13.970 2.729 1.00 98.38 269 ILE A O 1
ATOM 2114 N N . TRP A 1 270 ? 11.778 -14.358 0.638 1.00 97.81 270 TRP A N 1
ATOM 2115 C CA . TRP A 1 270 ? 13.092 -14.386 -0.005 1.00 97.81 270 TRP A CA 1
ATOM 2116 C C . TRP A 1 270 ? 13.131 -13.409 -1.183 1.00 97.81 270 TRP A C 1
ATOM 2118 O O . TRP A 1 270 ? 12.171 -13.328 -1.959 1.00 97.81 270 TRP A O 1
ATOM 2128 N N . MET A 1 271 ? 14.228 -12.663 -1.305 1.00 97.88 271 MET A N 1
ATOM 2129 C CA . MET A 1 271 ? 14.452 -11.713 -2.396 1.00 97.88 271 MET A CA 1
ATOM 2130 C C . MET A 1 271 ? 14.790 -12.411 -3.722 1.00 97.88 271 MET A C 1
ATOM 2132 O O . MET A 1 271 ? 15.446 -13.448 -3.719 1.00 97.88 271 MET A O 1
ATOM 2136 N N . LEU A 1 272 ? 14.362 -11.853 -4.855 1.00 98.50 272 LEU A N 1
ATOM 2137 C CA . LEU A 1 272 ? 14.714 -12.269 -6.214 1.00 98.50 272 LEU A CA 1
ATOM 2138 C C . LEU A 1 272 ? 14.822 -11.041 -7.131 1.00 98.50 272 LEU A C 1
ATOM 2140 O O . LEU A 1 272 ? 13.808 -10.399 -7.424 1.00 98.50 272 LEU A O 1
ATOM 2144 N N . ASP A 1 273 ? 16.028 -10.777 -7.626 1.00 98.25 273 ASP A N 1
ATOM 2145 C CA . ASP A 1 273 ? 16.337 -9.751 -8.629 1.00 98.25 273 ASP A CA 1
ATOM 2146 C C . ASP A 1 273 ? 15.916 -10.148 -10.057 1.00 98.25 273 ASP A C 1
ATOM 2148 O O . ASP A 1 273 ? 15.781 -11.334 -10.371 1.00 98.25 273 ASP A O 1
ATOM 2152 N N . PRO A 1 274 ? 15.762 -9.183 -10.984 1.00 97.75 274 PRO A N 1
ATOM 2153 C CA . PRO A 1 274 ? 15.554 -9.467 -12.403 1.00 97.75 274 PRO A CA 1
ATOM 2154 C C . PRO A 1 274 ? 16.818 -9.928 -13.143 1.00 97.75 274 PRO A C 1
ATOM 2156 O O . PRO A 1 274 ? 16.699 -10.439 -14.255 1.00 97.75 274 PRO A O 1
ATOM 2159 N N . GLY A 1 275 ? 18.013 -9.683 -12.598 1.00 98.06 275 GLY A N 1
ATOM 2160 C CA . GLY A 1 275 ? 19.280 -9.965 -13.270 1.00 98.06 275 GLY A CA 1
ATOM 2161 C C . GLY A 1 275 ? 19.658 -11.442 -13.189 1.00 98.06 275 GLY A C 1
ATOM 2162 O O . GLY A 1 275 ? 19.921 -11.963 -12.108 1.00 98.06 275 GLY A O 1
ATOM 2163 N N . ILE A 1 276 ? 19.737 -12.118 -14.336 1.00 98.69 276 ILE A N 1
ATOM 2164 C CA . ILE A 1 276 ? 20.266 -13.482 -14.417 1.00 98.69 276 ILE A CA 1
ATOM 2165 C C . ILE A 1 276 ? 21.752 -13.404 -14.753 1.00 98.69 276 ILE A C 1
ATOM 2167 O O . ILE A 1 276 ? 22.113 -12.962 -15.846 1.00 98.69 276 ILE A O 1
ATOM 2171 N N . LYS A 1 277 ? 22.612 -13.857 -13.834 1.00 98.44 277 LYS A N 1
ATOM 2172 C CA . LYS A 1 277 ? 24.070 -13.885 -14.024 1.00 98.44 277 LYS A CA 1
ATOM 2173 C C . LYS A 1 277 ? 24.455 -14.566 -15.343 1.00 98.44 277 LYS A C 1
ATOM 2175 O O . LYS A 1 277 ? 23.986 -15.665 -15.639 1.00 98.44 277 LYS A O 1
ATOM 2180 N N . LEU A 1 278 ? 25.330 -13.920 -16.111 1.00 98.00 278 LEU A N 1
ATOM 2181 C CA . LEU A 1 278 ? 25.876 -14.426 -17.371 1.00 98.00 278 LEU A CA 1
ATOM 2182 C C . LEU A 1 278 ? 26.930 -15.515 -17.091 1.00 98.00 278 LEU A C 1
ATOM 2184 O O . LEU A 1 278 ? 28.125 -15.232 -17.030 1.00 98.00 278 LEU A O 1
ATOM 2188 N N . GLU A 1 279 ? 26.490 -16.756 -16.883 1.00 97.88 279 GLU A N 1
ATOM 2189 C CA . GLU A 1 279 ? 27.357 -17.869 -16.470 1.00 97.88 279 GLU A CA 1
ATOM 2190 C C . GLU A 1 279 ? 26.882 -19.199 -17.083 1.00 97.88 279 GLU A C 1
ATOM 2192 O O . GLU A 1 279 ? 25.790 -19.673 -16.777 1.00 97.88 279 GLU A O 1
ATOM 2197 N N . GLU A 1 280 ? 27.688 -19.814 -17.955 1.00 97.00 280 GLU A N 1
ATOM 2198 C CA . GLU A 1 280 ? 27.365 -21.130 -18.533 1.00 97.00 280 GLU A CA 1
ATOM 2199 C C . GLU A 1 280 ? 27.350 -22.221 -17.449 1.00 97.00 280 GLU A C 1
ATOM 2201 O O . GLU A 1 280 ? 28.242 -22.284 -16.602 1.00 97.00 280 GLU A O 1
ATOM 2206 N N . GLY A 1 281 ? 26.340 -23.095 -17.474 1.00 96.88 281 GLY A N 1
ATOM 2207 C CA . GLY A 1 281 ? 26.130 -24.126 -16.451 1.00 96.88 281 GLY A CA 1
ATOM 2208 C C . GLY A 1 281 ? 25.236 -23.681 -15.287 1.00 96.88 281 GLY A C 1
ATOM 2209 O O . GLY A 1 281 ? 24.775 -24.522 -14.510 1.00 96.88 281 GLY A O 1
ATOM 2210 N N . TYR A 1 282 ? 24.932 -22.384 -15.165 1.00 97.94 282 TYR A N 1
ATOM 2211 C CA . TYR A 1 282 ? 23.908 -21.893 -14.244 1.00 97.94 282 TYR A CA 1
ATOM 2212 C C . TYR A 1 282 ? 22.518 -22.102 -14.860 1.00 97.94 282 TYR A C 1
ATOM 2214 O O . TYR A 1 282 ? 22.154 -21.497 -15.867 1.00 97.94 282 TYR A O 1
ATOM 2222 N N . PHE A 1 283 ? 21.706 -22.959 -14.236 1.00 98.12 283 PHE A N 1
ATOM 2223 C CA . PHE A 1 283 ? 20.458 -23.469 -14.820 1.00 98.12 283 PHE A CA 1
ATOM 2224 C C . PHE A 1 283 ? 19.447 -22.392 -15.266 1.00 98.12 283 PHE A C 1
ATOM 2226 O O . PHE A 1 283 ? 18.724 -22.603 -16.246 1.00 98.12 283 PHE A O 1
ATOM 2233 N N . ALA A 1 284 ? 19.374 -21.244 -14.583 1.00 98.06 284 ALA A N 1
ATOM 2234 C CA . ALA A 1 284 ? 18.495 -20.149 -14.994 1.00 98.06 284 ALA A CA 1
ATOM 2235 C C . ALA A 1 284 ? 19.015 -19.481 -16.280 1.00 98.06 284 ALA A C 1
ATOM 2237 O O . ALA A 1 284 ? 18.243 -19.277 -17.216 1.00 98.06 284 ALA A O 1
ATOM 2238 N N . TYR A 1 285 ? 20.325 -19.237 -16.378 1.00 98.62 285 TYR A N 1
ATOM 2239 C CA . TYR A 1 285 ? 20.953 -18.722 -17.595 1.00 98.62 285 TYR A CA 1
ATOM 2240 C C . TYR A 1 285 ? 20.863 -19.716 -18.763 1.00 98.62 285 TYR A C 1
ATOM 2242 O O . TYR A 1 285 ? 20.423 -19.352 -19.857 1.00 98.62 285 TYR A O 1
ATOM 2250 N N . ASP A 1 286 ? 21.191 -20.989 -18.534 1.00 98.62 286 ASP A N 1
ATOM 2251 C CA . ASP A 1 286 ? 21.136 -22.031 -19.565 1.00 98.62 286 ASP A CA 1
ATOM 2252 C C . ASP A 1 286 ? 19.705 -22.225 -20.094 1.00 98.62 286 ASP A C 1
ATOM 2254 O O . ASP A 1 286 ? 19.474 -22.303 -21.305 1.00 98.62 286 ASP A O 1
ATOM 2258 N N . SER A 1 287 ? 18.711 -22.281 -19.197 1.00 98.50 287 SER A N 1
ATOM 2259 C CA . SER A 1 287 ? 17.308 -22.454 -19.589 1.00 98.50 287 SER A CA 1
ATOM 2260 C C . SER A 1 287 ? 16.738 -21.212 -20.274 1.00 98.50 287 SER A C 1
ATOM 2262 O O . SER A 1 287 ? 16.071 -21.349 -21.301 1.00 98.50 287 SER A O 1
ATOM 2264 N N . GLY A 1 288 ? 17.028 -20.010 -19.772 1.00 98.38 288 GLY A N 1
ATOM 2265 C CA . GLY A 1 288 ? 16.587 -18.762 -20.392 1.00 98.38 288 GLY A CA 1
ATOM 2266 C C . GLY A 1 288 ? 17.205 -18.547 -21.777 1.00 98.38 288 GLY A C 1
ATOM 2267 O O . GLY A 1 288 ? 16.499 -18.180 -22.719 1.00 98.38 288 GLY A O 1
ATOM 2268 N N . SER A 1 289 ? 18.483 -18.893 -21.952 1.00 98.31 289 SER A N 1
ATOM 2269 C CA . SER A 1 289 ? 19.161 -18.859 -23.254 1.00 98.31 289 SER A CA 1
ATOM 2270 C C . SER A 1 289 ? 18.571 -19.884 -24.224 1.00 98.31 289 SER A C 1
ATOM 2272 O O . SER A 1 289 ? 18.278 -19.554 -25.372 1.00 98.31 289 SER A O 1
ATOM 2274 N N . LYS A 1 290 ? 18.289 -21.106 -23.756 1.00 98.12 290 LYS A N 1
ATOM 2275 C CA . LYS A 1 290 ? 17.620 -22.158 -24.543 1.00 98.12 290 LYS A CA 1
ATOM 2276 C C . LYS A 1 290 ? 16.213 -21.766 -25.013 1.00 98.12 290 LYS A C 1
ATOM 2278 O O . LYS A 1 290 ? 15.808 -22.177 -26.100 1.00 98.12 290 LYS A O 1
ATOM 2283 N N . TYR A 1 291 ? 15.458 -21.018 -24.207 1.00 97.38 291 TYR A N 1
ATOM 2284 C CA . TYR A 1 291 ? 14.108 -20.549 -24.550 1.00 97.38 291 TYR A CA 1
ATOM 2285 C C . TYR A 1 291 ? 14.076 -19.141 -25.171 1.00 97.38 291 TYR A C 1
ATOM 2287 O O . TYR A 1 291 ? 12.990 -18.650 -25.503 1.00 97.38 291 TYR A O 1
ATOM 2295 N N . ASP A 1 292 ? 15.245 -18.523 -25.383 1.00 97.56 292 ASP A N 1
ATOM 2296 C CA . ASP A 1 292 ? 15.408 -17.188 -25.968 1.00 97.56 292 ASP A CA 1
ATOM 2297 C C . ASP A 1 292 ? 14.553 -16.138 -25.226 1.00 97.56 292 ASP A C 1
ATOM 2299 O O . ASP A 1 292 ? 13.646 -15.518 -25.788 1.00 97.56 292 ASP A O 1
ATOM 2303 N N . VAL A 1 293 ? 14.775 -16.017 -23.913 1.00 98.56 293 VAL A N 1
ATOM 2304 C CA . VAL A 1 293 ? 13.949 -15.180 -23.018 1.00 98.56 293 VAL A CA 1
ATOM 2305 C C . VAL A 1 293 ? 14.485 -13.763 -22.809 1.00 98.56 293 VAL A C 1
ATOM 2307 O O . VAL A 1 293 ? 13.828 -12.964 -22.149 1.00 98.56 293 VAL A O 1
ATOM 2310 N N . TRP A 1 294 ? 15.663 -13.442 -23.345 1.00 98.62 294 TRP A N 1
ATOM 2311 C CA . TRP A 1 294 ? 16.377 -12.204 -23.033 1.00 98.62 294 TRP A CA 1
ATOM 2312 C C . TRP A 1 294 ? 15.865 -10.983 -23.810 1.00 98.62 294 TRP A C 1
ATOM 2314 O O . TRP A 1 294 ? 15.468 -11.086 -24.979 1.00 98.62 294 TRP A O 1
ATOM 2324 N N . ILE A 1 295 ? 15.938 -9.818 -23.162 1.00 98.75 295 ILE A N 1
ATOM 2325 C CA . ILE A 1 295 ? 15.907 -8.494 -23.804 1.00 98.75 295 ILE A CA 1
ATOM 2326 C C . ILE A 1 295 ? 17.121 -8.370 -24.729 1.00 98.75 295 ILE A C 1
ATOM 2328 O O . ILE A 1 295 ? 18.187 -8.921 -24.440 1.00 98.75 295 ILE A O 1
ATOM 2332 N N . GLN A 1 296 ? 16.968 -7.663 -25.849 1.00 98.44 296 GLN A N 1
ATOM 2333 C CA . GLN A 1 296 ? 17.998 -7.568 -26.885 1.00 98.44 296 GLN A CA 1
ATOM 2334 C C . GLN A 1 296 ? 18.543 -6.147 -27.064 1.00 98.44 296 GLN A C 1
ATOM 2336 O O . GLN A 1 296 ? 17.890 -5.156 -26.741 1.00 98.44 296 GLN A O 1
ATOM 2341 N N . ASN A 1 297 ? 19.748 -6.046 -27.612 1.00 98.19 297 ASN A N 1
ATOM 2342 C CA . ASN A 1 297 ? 20.296 -4.834 -28.214 1.00 98.19 297 ASN A CA 1
ATOM 2343 C C . ASN A 1 297 ? 19.712 -4.620 -29.625 1.00 98.19 297 ASN A C 1
ATOM 2345 O O . ASN A 1 297 ? 19.043 -5.495 -30.180 1.00 98.19 297 ASN A O 1
ATOM 2349 N N . GLU A 1 298 ? 20.000 -3.473 -30.244 1.00 95.88 298 GLU A N 1
ATOM 2350 C CA . GLU A 1 298 ? 19.553 -3.157 -31.613 1.00 95.88 298 GLU A CA 1
ATOM 2351 C C . GLU A 1 298 ? 20.123 -4.107 -32.689 1.00 95.88 298 GLU A C 1
ATOM 2353 O O . GLU A 1 298 ? 19.521 -4.281 -33.750 1.00 95.88 298 GLU A O 1
ATOM 2358 N N . ASP A 1 299 ? 21.249 -4.771 -32.411 1.00 96.25 299 ASP A N 1
ATOM 2359 C CA . ASP A 1 299 ? 21.862 -5.802 -33.261 1.00 96.25 299 ASP A CA 1
ATOM 2360 C C . ASP A 1 299 ? 21.323 -7.227 -33.005 1.00 96.25 299 ASP A C 1
ATOM 2362 O O . ASP A 1 299 ? 21.798 -8.186 -33.616 1.00 96.25 299 ASP A O 1
ATOM 2366 N N . GLN A 1 300 ? 20.293 -7.358 -32.158 1.00 94.06 300 GLN A N 1
ATOM 2367 C CA . GLN A 1 300 ? 19.626 -8.604 -31.753 1.00 94.06 300 GLN A CA 1
ATOM 2368 C C . GLN A 1 300 ? 20.462 -9.536 -30.854 1.00 94.06 300 GLN A C 1
ATOM 2370 O O . GLN A 1 300 ? 20.014 -10.651 -30.567 1.00 94.06 300 GLN A O 1
ATOM 2375 N N . THR A 1 301 ? 21.625 -9.115 -30.338 1.00 97.19 301 THR A N 1
ATOM 2376 C CA . THR A 1 301 ? 22.287 -9.860 -29.248 1.00 97.19 301 THR A CA 1
ATOM 2377 C C . THR A 1 301 ? 21.545 -9.649 -27.923 1.00 97.19 301 THR A C 1
ATOM 2379 O O . THR A 1 301 ? 20.880 -8.625 -27.763 1.00 97.19 301 THR A O 1
ATOM 2382 N N . PRO A 1 302 ? 21.661 -10.554 -26.932 1.00 98.12 302 PRO A N 1
ATOM 2383 C CA . PRO A 1 302 ? 21.178 -10.287 -25.578 1.00 98.12 302 PRO A CA 1
ATOM 2384 C C . PRO A 1 302 ? 21.788 -9.001 -25.004 1.00 98.12 302 PRO A C 1
ATOM 2386 O O . PRO A 1 302 ? 22.981 -8.743 -25.187 1.00 98.12 302 PRO A O 1
ATOM 2389 N N . PHE A 1 303 ? 20.976 -8.205 -24.309 1.00 98.38 303 PHE A N 1
ATOM 2390 C CA . PHE A 1 303 ? 21.465 -7.083 -23.513 1.00 98.38 303 PHE A CA 1
ATOM 2391 C C . PHE A 1 303 ? 22.205 -7.604 -22.278 1.00 98.38 303 PHE A C 1
ATOM 2393 O O . PHE A 1 303 ? 21.705 -8.493 -21.586 1.00 98.38 303 PHE A O 1
ATOM 2400 N N . ILE A 1 304 ? 23.377 -7.026 -22.005 1.00 98.25 304 ILE A N 1
ATOM 2401 C CA . ILE A 1 304 ? 24.194 -7.324 -20.829 1.00 98.25 304 ILE A CA 1
ATOM 2402 C C . ILE A 1 304 ? 24.359 -6.030 -20.032 1.00 98.25 304 ILE A C 1
ATOM 2404 O O . ILE A 1 304 ? 24.832 -5.030 -20.568 1.00 98.25 304 ILE A O 1
ATOM 2408 N N . GLY A 1 305 ? 23.999 -6.069 -18.752 1.00 97.56 305 GLY A N 1
ATOM 2409 C CA . GLY A 1 305 ? 24.217 -4.986 -17.792 1.00 97.56 305 GLY A CA 1
ATOM 2410 C C . GLY A 1 305 ? 24.765 -5.533 -16.478 1.00 97.56 305 GLY A C 1
ATOM 2411 O O . GLY A 1 305 ? 24.622 -6.722 -16.202 1.00 97.56 305 GLY A O 1
ATOM 2412 N N . GLU A 1 306 ? 25.413 -4.696 -15.671 1.00 97.75 306 GLU A N 1
ATOM 2413 C CA . GLU A 1 306 ? 25.918 -5.119 -14.361 1.00 97.75 306 GLU A CA 1
ATOM 2414 C C . GLU A 1 306 ? 24.906 -4.851 -13.242 1.00 97.75 306 GLU A C 1
ATOM 2416 O O . GLU A 1 306 ? 24.328 -3.769 -13.172 1.00 97.75 306 GLU A O 1
ATOM 2421 N N . VAL A 1 307 ? 24.731 -5.835 -12.358 1.00 96.56 307 VAL A N 1
ATOM 2422 C CA . VAL A 1 307 ? 24.004 -5.748 -11.075 1.00 96.56 307 VAL A CA 1
ATOM 2423 C C . VAL A 1 307 ? 24.773 -6.564 -10.013 1.00 96.56 307 VAL A C 1
ATOM 2425 O O . VAL A 1 307 ? 25.977 -6.770 -10.175 1.00 96.56 307 VAL A O 1
ATOM 2428 N N . TRP A 1 308 ? 24.135 -7.023 -8.927 1.00 94.94 308 TRP A N 1
ATOM 2429 C CA . TRP A 1 308 ? 24.783 -7.683 -7.778 1.00 94.94 308 TRP A CA 1
ATOM 2430 C C . TRP A 1 308 ? 25.803 -8.798 -8.123 1.00 94.94 308 TRP A C 1
ATOM 2432 O O . TRP A 1 308 ? 26.963 -8.657 -7.735 1.00 94.94 308 TRP A O 1
ATOM 2442 N N . PRO A 1 309 ? 25.472 -9.861 -8.890 1.00 96.12 309 PRO A N 1
ATOM 2443 C CA . PRO A 1 309 ? 26.439 -10.896 -9.296 1.00 96.12 309 PRO A CA 1
ATOM 2444 C C . PRO A 1 309 ? 27.398 -10.476 -10.435 1.00 96.12 309 PRO A C 1
ATOM 2446 O O . PRO A 1 309 ? 28.080 -11.333 -11.005 1.00 96.12 309 PRO A O 1
ATOM 2449 N N . GLY A 1 310 ? 27.449 -9.191 -10.802 1.00 97.00 310 GLY A N 1
ATOM 2450 C CA . GLY A 1 310 ? 28.202 -8.678 -11.947 1.00 97.00 310 GLY A CA 1
ATOM 2451 C C . GLY A 1 310 ? 27.394 -8.732 -13.254 1.00 97.00 310 GLY A C 1
ATOM 2452 O O . GLY A 1 310 ? 26.200 -8.414 -13.240 1.00 97.00 310 GLY A O 1
ATOM 2453 N N . PRO A 1 311 ? 28.013 -9.090 -14.400 1.00 98.12 311 PRO A N 1
ATOM 2454 C CA . PRO A 1 311 ? 27.340 -9.129 -15.699 1.00 98.12 311 PRO A CA 1
ATOM 2455 C C . PRO A 1 311 ? 26.118 -10.057 -15.724 1.00 98.12 311 PRO A C 1
ATOM 2457 O O . PRO A 1 311 ? 26.215 -11.250 -15.427 1.00 98.12 311 PRO A O 1
ATOM 2460 N N . CYS A 1 312 ? 24.974 -9.510 -16.127 1.00 98.62 312 CYS A N 1
ATOM 2461 C CA . CYS A 1 312 ? 23.682 -10.187 -16.182 1.00 98.62 312 CYS A CA 1
ATOM 2462 C C . CYS A 1 312 ? 22.953 -9.957 -17.503 1.00 98.62 312 CYS A C 1
ATOM 2464 O O . CYS A 1 312 ? 23.091 -8.910 -18.134 1.00 98.62 312 CYS A O 1
ATOM 2466 N N . VAL A 1 313 ? 22.103 -10.919 -17.856 1.00 98.62 313 VAL A N 1
ATOM 2467 C CA . VAL A 1 313 ? 21.054 -10.797 -18.876 1.00 98.62 313 VAL A CA 1
ATOM 2468 C C . VAL A 1 313 ? 19.686 -10.647 -18.206 1.00 98.62 313 VAL A C 1
ATOM 2470 O O . VAL A 1 313 ? 19.468 -11.113 -17.087 1.00 98.62 313 VAL A O 1
ATOM 2473 N N . PHE A 1 314 ? 18.755 -9.984 -18.893 1.00 98.81 314 PHE A N 1
ATOM 2474 C CA . PHE A 1 314 ? 17.477 -9.551 -18.319 1.00 98.81 314 PHE A CA 1
ATOM 2475 C C . PHE A 1 314 ? 16.291 -10.231 -19.031 1.00 98.81 314 PHE A C 1
ATOM 2477 O O . PHE A 1 314 ? 16.225 -10.171 -20.266 1.00 98.81 314 PHE A O 1
ATOM 2484 N N . PRO A 1 315 ? 15.362 -10.892 -18.308 1.00 98.81 315 PRO A N 1
ATOM 2485 C CA . PRO A 1 315 ? 14.183 -11.521 -18.899 1.00 98.81 315 PRO A CA 1
ATOM 2486 C C . PRO A 1 315 ? 13.219 -10.502 -19.514 1.00 98.81 315 PRO A C 1
ATOM 2488 O O . PRO A 1 315 ? 12.781 -9.552 -18.870 1.00 98.81 315 PRO A O 1
ATOM 2491 N N . ASP A 1 316 ? 12.798 -10.735 -20.752 1.00 98.75 316 ASP A N 1
ATOM 2492 C CA . ASP A 1 316 ? 11.796 -9.912 -21.419 1.00 98.75 316 ASP A CA 1
ATOM 2493 C C . ASP A 1 316 ? 10.364 -10.300 -21.004 1.00 98.75 316 ASP A C 1
ATOM 2495 O O . ASP A 1 316 ? 9.628 -10.957 -21.746 1.00 98.75 316 ASP A O 1
ATOM 2499 N N . TYR A 1 317 ? 9.938 -9.869 -19.812 1.00 98.75 317 TYR A N 1
ATOM 2500 C CA . TYR A 1 317 ? 8.593 -10.133 -19.270 1.00 98.75 317 TYR A CA 1
ATOM 2501 C C . TYR A 1 317 ? 7.431 -9.605 -20.139 1.00 98.75 317 TYR A C 1
ATOM 2503 O O . TYR A 1 317 ? 6.265 -9.923 -19.881 1.00 98.75 317 TYR A O 1
ATOM 2511 N N . THR A 1 318 ? 7.706 -8.833 -21.195 1.00 98.50 318 THR A N 1
ATOM 2512 C CA . THR A 1 318 ? 6.697 -8.428 -22.188 1.00 98.50 318 THR A CA 1
ATOM 2513 C C . THR A 1 318 ? 6.206 -9.605 -23.039 1.00 98.50 318 THR A C 1
ATOM 2515 O O . THR A 1 318 ? 5.139 -9.516 -23.642 1.00 98.50 318 THR A O 1
ATOM 2518 N N . GLN A 1 319 ? 6.916 -10.737 -23.028 1.00 98.50 319 GLN A N 1
ATOM 2519 C CA . GLN A 1 319 ? 6.542 -11.972 -23.715 1.00 98.50 319 GLN A CA 1
ATOM 2520 C C . GLN A 1 319 ? 5.916 -13.007 -22.772 1.00 98.50 319 GLN A C 1
ATOM 2522 O O . GLN A 1 319 ? 6.491 -13.399 -21.754 1.00 98.50 319 GLN A O 1
ATOM 2527 N N . SER A 1 320 ? 4.771 -13.550 -23.169 1.00 98.00 320 SER A N 1
ATOM 2528 C CA . SER A 1 320 ? 4.016 -14.592 -22.463 1.00 98.00 320 SER A CA 1
ATOM 2529 C C . SER A 1 320 ? 4.846 -15.845 -22.176 1.00 98.00 320 SER A C 1
ATOM 2531 O O . SER A 1 320 ? 4.784 -16.377 -21.066 1.00 98.00 320 SER A O 1
ATOM 2533 N N . LYS A 1 321 ? 5.697 -16.269 -23.123 1.00 98.25 321 LYS A N 1
ATOM 2534 C CA . LYS A 1 321 ? 6.643 -17.383 -22.922 1.00 98.25 321 LYS A CA 1
ATOM 2535 C C . LYS A 1 321 ? 7.666 -17.116 -21.808 1.00 98.25 321 LYS A C 1
ATOM 2537 O O . LYS A 1 321 ? 8.061 -18.052 -21.121 1.00 98.25 321 LYS A O 1
ATOM 2542 N N . VAL A 1 322 ? 8.069 -15.859 -21.606 1.00 98.75 322 VAL A N 1
ATOM 2543 C CA . VAL A 1 322 ? 9.066 -15.462 -20.598 1.00 98.75 322 VAL A CA 1
ATOM 2544 C C . VAL A 1 322 ? 8.423 -15.352 -19.224 1.00 98.75 322 VAL A C 1
ATOM 2546 O O . VAL A 1 322 ? 8.965 -15.889 -18.261 1.00 98.75 322 VAL A O 1
ATOM 2549 N N . ARG A 1 323 ? 7.220 -14.766 -19.144 1.00 98.69 323 ARG A N 1
ATOM 2550 C CA . ARG A 1 323 ? 6.407 -14.778 -17.916 1.00 98.69 323 ARG A CA 1
ATOM 2551 C C . ARG A 1 323 ? 6.158 -16.207 -17.433 1.00 98.69 323 ARG A C 1
ATOM 2553 O O . ARG A 1 323 ? 6.377 -16.503 -16.265 1.00 98.69 323 ARG A O 1
ATOM 2560 N N . ALA A 1 324 ? 5.807 -17.117 -18.346 1.00 98.75 324 ALA A N 1
ATOM 2561 C CA . ALA A 1 324 ? 5.635 -18.536 -18.037 1.00 98.75 324 ALA A CA 1
ATOM 2562 C C . ALA A 1 324 ? 6.946 -19.234 -17.620 1.00 98.75 324 ALA A C 1
ATOM 2564 O O . ALA A 1 324 ? 6.923 -20.066 -16.715 1.00 98.75 324 ALA A O 1
ATOM 2565 N N . TRP A 1 325 ? 8.086 -18.916 -18.242 1.00 98.81 325 TRP A N 1
ATOM 2566 C CA . TRP A 1 325 ? 9.396 -19.442 -17.830 1.00 98.81 325 TRP A CA 1
ATOM 2567 C C . TRP A 1 325 ? 9.748 -19.004 -16.398 1.00 98.81 325 TRP A C 1
ATOM 2569 O O . TRP A 1 325 ? 9.992 -19.864 -15.553 1.00 98.81 325 TRP A O 1
ATOM 2579 N N . TRP A 1 326 ? 9.653 -17.706 -16.090 1.00 98.88 326 TRP A N 1
ATOM 2580 C CA . TRP A 1 326 ? 9.891 -17.174 -14.742 1.00 98.88 326 TRP A CA 1
ATOM 2581 C C . TRP A 1 326 ? 8.920 -17.756 -13.712 1.00 98.88 326 TRP A C 1
ATOM 2583 O O . TRP A 1 326 ? 9.336 -18.185 -12.640 1.00 98.88 326 TRP A O 1
ATOM 2593 N N . ALA A 1 327 ? 7.633 -17.852 -14.055 1.00 98.75 327 ALA A N 1
ATOM 2594 C CA . ALA A 1 327 ? 6.618 -18.439 -13.189 1.00 98.75 327 ALA A CA 1
ATOM 2595 C C . ALA A 1 327 ? 6.925 -19.906 -12.828 1.00 98.75 327 ALA A C 1
ATOM 2597 O O . ALA A 1 327 ? 6.664 -20.315 -11.700 1.00 98.75 327 ALA A O 1
ATOM 2598 N N . ASN A 1 328 ? 7.521 -20.693 -13.735 1.00 98.56 328 ASN A N 1
ATOM 2599 C CA . ASN A 1 328 ? 7.970 -22.053 -13.412 1.00 98.56 328 ASN A CA 1
ATOM 2600 C C . ASN A 1 328 ? 9.212 -22.062 -12.503 1.00 98.56 328 ASN A C 1
ATOM 2602 O O . ASN A 1 328 ? 9.254 -22.867 -11.579 1.00 98.56 328 ASN A O 1
ATOM 2606 N N . LEU A 1 329 ? 10.176 -21.151 -12.696 1.00 98.69 329 LEU A N 1
ATOM 2607 C CA . LEU A 1 329 ? 11.320 -21.020 -11.780 1.00 98.69 329 LEU A CA 1
ATOM 2608 C C . LEU A 1 329 ? 10.872 -20.635 -10.364 1.00 98.69 329 LEU A C 1
ATOM 2610 O O . LEU A 1 329 ? 11.285 -21.267 -9.396 1.00 98.69 329 LEU A O 1
ATOM 2614 N N . VAL A 1 330 ? 9.967 -19.658 -10.242 1.00 98.69 330 VAL A N 1
ATOM 2615 C CA . VAL A 1 330 ? 9.353 -19.278 -8.960 1.00 98.69 330 VAL A CA 1
ATOM 2616 C C . VAL A 1 330 ? 8.597 -20.457 -8.358 1.00 98.69 330 VAL A C 1
ATOM 2618 O O . VAL A 1 330 ? 8.806 -20.768 -7.191 1.00 98.69 330 VAL A O 1
ATOM 2621 N N . LYS A 1 331 ? 7.766 -21.154 -9.141 1.00 98.25 331 LYS A N 1
ATOM 2622 C CA . LYS A 1 331 ? 7.017 -22.328 -8.679 1.00 98.25 331 LYS A CA 1
ATOM 2623 C C . LYS A 1 331 ? 7.936 -23.392 -8.073 1.00 98.25 331 LYS A C 1
ATOM 2625 O O . LYS A 1 331 ? 7.662 -23.886 -6.979 1.00 98.25 331 LYS A O 1
ATOM 2630 N N . ASP A 1 332 ? 9.015 -23.734 -8.770 1.00 97.62 332 ASP A N 1
ATOM 2631 C CA . ASP A 1 332 ? 9.972 -24.730 -8.294 1.00 97.62 332 ASP A CA 1
ATOM 2632 C C . ASP A 1 332 ? 10.757 -24.193 -7.079 1.00 97.62 332 ASP A C 1
ATOM 2634 O O . ASP A 1 332 ? 10.997 -24.935 -6.127 1.00 97.62 332 ASP A O 1
ATOM 2638 N N . PHE A 1 333 ? 11.053 -22.890 -7.017 1.00 97.50 333 PHE A N 1
ATOM 2639 C CA . PHE A 1 333 ? 11.682 -22.255 -5.855 1.00 97.50 333 PHE A CA 1
ATOM 2640 C C . PHE A 1 333 ? 10.798 -22.268 -4.593 1.00 97.50 333 PHE A C 1
ATOM 2642 O O . PHE A 1 333 ? 11.316 -22.521 -3.503 1.00 97.50 333 PHE A O 1
ATOM 2649 N N . ILE A 1 334 ? 9.470 -22.111 -4.719 1.00 96.88 334 ILE A N 1
ATOM 2650 C CA . ILE A 1 334 ? 8.522 -22.228 -3.591 1.00 96.88 334 ILE A CA 1
ATOM 2651 C C . ILE A 1 334 ? 8.595 -23.608 -2.912 1.00 96.88 334 ILE A C 1
ATOM 2653 O O . ILE A 1 334 ? 8.348 -23.711 -1.708 1.00 96.88 334 ILE A O 1
ATOM 2657 N N . SER A 1 335 ? 9.014 -24.664 -3.623 1.00 93.94 335 SER A N 1
ATOM 2658 C CA . SER A 1 335 ? 9.164 -26.003 -3.027 1.00 93.94 335 SER A CA 1
ATOM 2659 C C . SER A 1 335 ? 10.197 -26.078 -1.887 1.00 93.94 335 SER A C 1
ATOM 2661 O O . SER A 1 335 ? 10.105 -26.979 -1.055 1.00 93.94 335 SER A O 1
ATOM 2663 N N . ASN A 1 336 ? 11.093 -25.088 -1.766 1.00 94.50 336 ASN A N 1
ATOM 2664 C CA . ASN A 1 336 ? 12.032 -24.913 -0.646 1.00 94.50 336 ASN A CA 1
ATOM 2665 C C . ASN A 1 336 ? 11.385 -24.329 0.629 1.00 94.50 336 ASN A C 1
ATOM 2667 O O . ASN A 1 336 ? 12.080 -23.905 1.550 1.00 94.50 336 ASN A O 1
ATOM 2671 N N . GLY A 1 337 ? 10.051 -24.283 0.696 1.00 92.94 337 GLY A N 1
ATOM 2672 C CA . GLY A 1 337 ? 9.308 -23.859 1.882 1.00 92.94 337 GLY A CA 1
ATOM 2673 C C . GLY A 1 337 ? 9.032 -22.358 1.966 1.00 92.94 337 GLY A C 1
ATOM 2674 O O . GLY A 1 337 ? 8.514 -21.914 2.987 1.00 92.94 337 GLY A O 1
ATOM 2675 N N . VAL A 1 338 ? 9.323 -21.598 0.912 1.00 95.50 338 VAL A N 1
ATOM 2676 C CA . VAL A 1 338 ? 9.080 -20.152 0.804 1.00 95.50 338 VAL A CA 1
ATOM 2677 C C . VAL A 1 338 ? 7.590 -19.819 0.976 1.00 95.50 338 VAL A C 1
ATOM 2679 O O . VAL A 1 338 ? 6.736 -20.454 0.358 1.00 95.50 338 VAL A O 1
ATOM 2682 N N . ASP A 1 339 ? 7.264 -18.814 1.796 1.00 97.25 339 ASP A N 1
ATOM 2683 C CA . ASP A 1 339 ? 5.883 -18.345 2.004 1.00 97.25 339 ASP A CA 1
ATOM 2684 C C . ASP A 1 339 ? 5.555 -17.061 1.208 1.00 97.25 339 ASP A C 1
ATOM 2686 O O . ASP A 1 339 ? 4.387 -16.802 0.921 1.00 97.25 339 ASP A O 1
ATOM 2690 N N . GLY A 1 340 ? 6.562 -16.282 0.799 1.00 98.25 340 GLY A N 1
ATOM 2691 C CA . GLY A 1 340 ? 6.401 -15.086 -0.038 1.00 98.25 340 GLY A CA 1
ATOM 2692 C C . GLY A 1 340 ? 7.681 -14.699 -0.780 1.00 98.25 340 GLY A C 1
ATOM 2693 O O . GLY A 1 340 ? 8.769 -15.152 -0.426 1.00 98.25 340 GLY A O 1
ATOM 2694 N N . ILE A 1 341 ? 7.557 -13.857 -1.806 1.00 98.75 341 ILE A N 1
ATOM 2695 C CA . ILE A 1 341 ? 8.688 -13.392 -2.624 1.00 98.75 341 ILE A CA 1
ATOM 2696 C C . ILE A 1 341 ? 8.802 -11.871 -2.571 1.00 98.75 341 ILE A C 1
ATOM 2698 O O . ILE A 1 341 ? 7.804 -11.152 -2.574 1.00 98.75 341 ILE A O 1
ATOM 2702 N N . TRP A 1 342 ? 10.034 -11.382 -2.572 1.00 98.62 342 TRP A N 1
ATOM 2703 C CA . TRP A 1 342 ? 10.364 -9.974 -2.730 1.00 98.62 342 TRP A CA 1
ATOM 2704 C C . TRP A 1 342 ? 11.076 -9.775 -4.072 1.00 98.62 342 TRP A C 1
ATOM 2706 O O . TRP A 1 342 ? 12.108 -10.386 -4.314 1.00 98.62 342 TRP A O 1
ATOM 2716 N N . ASN A 1 343 ? 10.518 -8.966 -4.970 1.00 98.81 343 ASN A N 1
ATOM 2717 C CA . ASN A 1 343 ? 11.195 -8.535 -6.189 1.00 98.81 343 ASN A CA 1
ATOM 2718 C C . ASN A 1 343 ? 11.796 -7.145 -5.982 1.00 98.81 343 ASN A C 1
ATOM 2720 O O . ASN A 1 343 ? 11.065 -6.186 -5.719 1.00 98.81 343 ASN A O 1
ATOM 2724 N N . ASP A 1 344 ? 13.116 -7.069 -6.113 1.00 98.19 344 ASP A N 1
ATOM 2725 C CA . ASP A 1 344 ? 13.903 -5.848 -5.963 1.00 98.19 344 ASP A CA 1
ATOM 2726 C C . ASP A 1 344 ? 14.679 -5.528 -7.251 1.00 98.19 344 ASP A C 1
ATOM 2728 O O . ASP A 1 344 ? 14.663 -6.323 -8.196 1.00 98.19 344 ASP A O 1
ATOM 2732 N N . MET A 1 345 ? 15.305 -4.348 -7.317 1.00 97.75 345 MET A N 1
ATOM 2733 C CA . MET A 1 345 ? 16.134 -3.870 -8.442 1.00 97.75 345 MET A CA 1
ATOM 2734 C C . MET A 1 345 ? 15.414 -3.883 -9.806 1.00 97.75 345 MET A C 1
ATOM 2736 O O . MET A 1 345 ? 16.035 -3.952 -10.873 1.00 97.75 345 MET A O 1
ATOM 2740 N N . ASN A 1 346 ? 14.077 -3.881 -9.788 1.00 98.50 346 ASN A N 1
ATOM 2741 C CA . ASN A 1 346 ? 13.220 -4.218 -10.923 1.00 98.50 346 ASN A CA 1
ATOM 2742 C C . ASN A 1 346 ? 12.609 -3.011 -11.647 1.00 98.50 346 ASN A C 1
ATOM 2744 O O . ASN A 1 346 ? 11.623 -3.149 -12.374 1.00 98.50 346 ASN A O 1
ATOM 2748 N N . GLU A 1 347 ? 13.244 -1.849 -11.520 1.00 98.44 347 GLU A N 1
ATOM 2749 C CA . GLU A 1 347 ? 12.983 -0.639 -12.300 1.00 98.44 347 GLU A CA 1
ATOM 2750 C C . GLU A 1 347 ? 13.037 -0.848 -13.828 1.00 98.44 347 GLU A C 1
ATOM 2752 O O . GLU A 1 347 ? 12.087 -0.397 -14.475 1.00 98.44 347 GLU A O 1
ATOM 2757 N N . PRO A 1 348 ? 14.021 -1.553 -14.442 1.00 97.56 348 PRO A N 1
ATOM 2758 C CA . PRO A 1 348 ? 15.175 -2.277 -13.874 1.00 97.56 348 PRO A CA 1
ATOM 2759 C C . PRO A 1 348 ? 16.397 -1.398 -13.579 1.00 97.56 348 PRO A C 1
ATOM 2761 O O . PRO A 1 348 ? 16.782 -0.578 -14.417 1.00 97.56 348 PRO A O 1
ATOM 2764 N N . THR A 1 349 ? 17.066 -1.641 -12.450 1.00 97.81 349 THR A N 1
ATOM 2765 C CA . THR A 1 349 ? 18.366 -1.026 -12.146 1.00 97.81 349 THR A CA 1
ATOM 2766 C C . THR A 1 349 ? 19.476 -1.649 -12.984 1.00 97.81 349 THR A C 1
ATOM 2768 O O . THR A 1 349 ? 19.542 -2.868 -13.135 1.00 97.81 349 THR A O 1
ATOM 2771 N N . ILE A 1 350 ? 20.391 -0.812 -13.476 1.00 97.88 350 ILE A N 1
ATOM 2772 C CA . ILE A 1 350 ? 21.688 -1.216 -14.030 1.00 97.88 350 ILE A CA 1
ATOM 2773 C C . ILE A 1 350 ? 22.776 -0.386 -13.346 1.00 97.88 350 ILE A C 1
ATOM 2775 O O . ILE A 1 350 ? 22.705 0.842 -13.328 1.00 97.88 350 ILE A O 1
ATOM 2779 N N . PHE A 1 351 ? 23.798 -1.037 -12.796 1.00 95.88 351 PHE A N 1
ATOM 2780 C CA . PHE A 1 351 ? 24.933 -0.363 -12.172 1.00 95.88 351 PHE A CA 1
ATOM 2781 C C . PHE A 1 351 ? 25.920 0.179 -13.211 1.00 95.88 351 PHE A C 1
ATOM 2783 O O . PHE A 1 351 ? 26.012 -0.310 -14.337 1.00 95.88 351 PHE A O 1
ATOM 2790 N N . LYS A 1 352 ? 26.729 1.161 -12.789 1.00 91.25 352 LYS A N 1
ATOM 2791 C CA . LYS A 1 352 ? 27.859 1.719 -13.561 1.00 91.25 352 LYS A CA 1
ATOM 2792 C C . LYS A 1 352 ? 27.461 2.369 -14.902 1.00 91.25 352 LYS A C 1
ATOM 2794 O O . LYS A 1 352 ? 28.313 2.535 -15.773 1.00 91.25 352 LYS A O 1
ATOM 2799 N N . VAL A 1 353 ? 26.202 2.791 -15.050 1.00 92.31 353 VAL A N 1
ATOM 2800 C CA . VAL A 1 353 ? 25.699 3.579 -16.191 1.00 92.31 353 VAL A CA 1
ATOM 2801 C C . VAL A 1 353 ? 25.036 4.866 -15.697 1.00 92.31 353 VAL A C 1
ATOM 2803 O O . VAL A 1 353 ? 24.405 4.871 -14.648 1.00 92.31 353 VAL A O 1
ATOM 2806 N N . GLU A 1 354 ? 25.160 5.961 -16.452 1.00 89.12 354 GLU A N 1
ATOM 2807 C CA . GLU A 1 354 ? 24.680 7.298 -16.045 1.00 89.12 354 GLU A CA 1
ATOM 2808 C C . GLU A 1 354 ? 23.166 7.354 -15.768 1.00 89.12 354 GLU A C 1
ATOM 2810 O O . GLU A 1 354 ? 22.704 8.117 -14.924 1.00 89.12 354 GLU A O 1
ATOM 2815 N N . THR A 1 355 ? 22.386 6.526 -16.463 1.00 89.44 355 THR A N 1
ATOM 2816 C CA . THR A 1 355 ? 20.923 6.461 -16.356 1.00 89.44 355 THR A CA 1
ATOM 2817 C C . THR A 1 355 ? 20.413 5.579 -15.214 1.00 89.44 355 THR A C 1
ATOM 2819 O O . THR A 1 355 ? 19.202 5.540 -15.008 1.00 89.44 355 THR A O 1
ATOM 2822 N N . ASN A 1 356 ? 21.286 4.830 -14.525 1.00 93.50 356 ASN A N 1
ATOM 2823 C CA . ASN A 1 356 ? 20.946 3.750 -13.579 1.00 93.50 356 ASN A CA 1
ATOM 2824 C C . ASN A 1 356 ? 19.936 2.699 -14.107 1.00 93.50 356 ASN A C 1
ATOM 2826 O O . ASN A 1 356 ? 19.373 1.932 -13.333 1.00 93.50 356 ASN A O 1
ATOM 2830 N N . THR A 1 357 ? 19.698 2.631 -15.420 1.00 97.06 357 THR A N 1
ATOM 2831 C CA . THR A 1 357 ? 18.761 1.698 -16.071 1.00 97.06 357 THR A CA 1
ATOM 2832 C C . THR A 1 357 ? 19.223 1.377 -17.495 1.00 97.06 357 THR A C 1
ATOM 2834 O O . THR A 1 357 ? 20.133 2.032 -18.016 1.00 97.06 357 THR A O 1
ATOM 2837 N N . MET A 1 358 ? 18.623 0.367 -18.132 1.00 95.44 358 MET A N 1
ATOM 2838 C CA . MET A 1 358 ? 19.034 -0.091 -19.465 1.00 95.44 358 MET A CA 1
ATOM 2839 C C . MET A 1 358 ? 18.704 0.935 -20.571 1.00 95.44 358 MET A C 1
ATOM 2841 O O . MET A 1 358 ? 17.724 1.674 -20.449 1.00 95.44 358 MET A O 1
ATOM 2845 N N . PRO A 1 359 ? 19.504 1.003 -21.654 1.00 96.88 359 PRO A N 1
ATOM 2846 C CA . PRO A 1 359 ? 19.289 1.936 -22.757 1.00 96.88 359 PRO A CA 1
ATOM 2847 C C . PRO A 1 359 ? 17.864 1.956 -23.332 1.00 96.88 359 PRO A C 1
ATOM 2849 O O . PRO A 1 359 ? 17.269 0.927 -23.648 1.00 96.88 359 PRO A O 1
ATOM 2852 N N . ASP A 1 360 ? 17.360 3.165 -23.597 1.00 96.44 360 ASP A N 1
ATOM 2853 C CA . ASP A 1 360 ? 16.030 3.423 -24.173 1.00 96.44 360 ASP A CA 1
ATOM 2854 C C . ASP A 1 360 ? 15.761 2.712 -25.514 1.00 96.44 360 ASP A C 1
ATOM 2856 O O . ASP A 1 360 ? 14.592 2.565 -25.896 1.00 96.44 360 ASP A O 1
ATOM 2860 N N . SER A 1 361 ? 16.819 2.307 -26.234 1.00 97.19 361 SER A N 1
ATOM 2861 C CA . SER A 1 361 ? 16.769 1.604 -27.521 1.00 97.19 361 SER A CA 1
ATOM 2862 C C . SER A 1 361 ? 16.795 0.075 -27.426 1.00 97.19 361 SER A C 1
ATOM 2864 O O . SER A 1 361 ? 16.572 -0.578 -28.446 1.00 97.19 361 SER A O 1
ATOM 2866 N N . ASN A 1 362 ? 16.987 -0.515 -26.238 1.00 98.38 362 ASN A N 1
ATOM 2867 C CA . ASN A 1 362 ? 16.923 -1.970 -26.070 1.00 98.38 362 ASN A CA 1
ATOM 2868 C C . ASN A 1 362 ? 15.568 -2.529 -26.517 1.00 98.38 362 ASN A C 1
ATOM 2870 O O . ASN A 1 362 ? 14.521 -1.942 -26.259 1.00 98.38 362 ASN A O 1
ATOM 2874 N N . ILE A 1 363 ? 15.584 -3.666 -27.207 1.00 98.50 363 ILE A N 1
ATOM 2875 C CA . ILE A 1 363 ? 14.419 -4.230 -27.883 1.00 98.50 363 ILE A CA 1
ATOM 2876 C C . ILE A 1 363 ? 13.737 -5.262 -26.984 1.00 98.50 363 ILE A C 1
ATOM 2878 O O . ILE A 1 363 ? 14.318 -6.288 -26.618 1.00 98.50 363 ILE A O 1
ATOM 2882 N N . HIS A 1 364 ? 12.461 -5.006 -26.710 1.00 98.56 364 HIS A N 1
ATOM 2883 C CA . HIS A 1 364 ? 11.511 -5.957 -26.149 1.00 98.56 364 HIS A CA 1
ATOM 2884 C C . HIS A 1 364 ? 10.639 -6.516 -27.270 1.00 98.56 364 HIS A C 1
ATOM 2886 O O . HIS A 1 364 ? 10.135 -5.776 -28.120 1.00 98.56 364 HIS A O 1
ATOM 2892 N N . ARG A 1 365 ? 10.410 -7.825 -27.265 1.00 97.62 365 ARG A N 1
ATOM 2893 C CA . ARG A 1 365 ? 9.700 -8.555 -28.326 1.00 97.62 365 ARG A CA 1
ATOM 2894 C C . ARG A 1 365 ? 8.271 -8.887 -27.891 1.00 97.62 365 ARG A C 1
ATOM 2896 O O . ARG A 1 365 ? 7.805 -10.004 -28.096 1.00 97.62 365 ARG A O 1
ATOM 2903 N N . GLY A 1 366 ? 7.614 -7.917 -27.255 1.00 97.06 366 GLY A N 1
ATOM 2904 C CA . GLY A 1 366 ? 6.389 -8.107 -26.484 1.00 97.06 366 GLY A CA 1
ATOM 2905 C C . GLY A 1 366 ? 5.202 -8.680 -27.247 1.00 97.06 366 GLY A C 1
ATOM 2906 O O . GLY A 1 366 ? 5.086 -8.549 -28.469 1.00 97.06 366 GLY A O 1
ATOM 2907 N N . ASP A 1 367 ? 4.297 -9.313 -26.498 1.00 97.31 367 ASP A N 1
ATOM 2908 C CA . ASP A 1 367 ? 3.060 -9.853 -27.056 1.00 97.31 367 ASP A CA 1
ATOM 2909 C C . ASP A 1 367 ? 2.179 -8.723 -27.639 1.00 97.31 367 ASP A C 1
ATOM 2911 O O . ASP A 1 367 ? 2.227 -7.560 -27.216 1.00 97.31 367 ASP A O 1
ATOM 2915 N N . SER A 1 368 ? 1.327 -9.056 -28.612 1.00 94.69 368 SER A N 1
ATOM 2916 C CA . SER A 1 368 ? 0.490 -8.074 -29.324 1.00 94.69 368 SER A CA 1
ATOM 2917 C C . SER A 1 368 ? -0.447 -7.276 -28.408 1.00 94.69 368 SER A C 1
ATOM 2919 O O . SER A 1 368 ? -0.662 -6.083 -28.615 1.00 94.69 368 SER A O 1
ATOM 2921 N N . GLU A 1 369 ? -0.957 -7.919 -27.362 1.00 92.75 369 GLU A N 1
ATOM 2922 C CA . GLU A 1 369 ? -1.839 -7.365 -26.339 1.00 92.75 369 GLU A CA 1
ATOM 2923 C C . GLU A 1 369 ? -1.137 -6.398 -25.378 1.00 92.75 369 GLU A C 1
ATOM 2925 O O . GLU A 1 369 ? -1.819 -5.647 -24.686 1.00 92.75 369 GLU A O 1
ATOM 2930 N N . LEU A 1 370 ? 0.200 -6.378 -25.360 1.00 94.62 370 LEU A N 1
ATOM 2931 C CA . LEU A 1 370 ? 1.003 -5.403 -24.620 1.00 94.62 370 LEU A CA 1
ATOM 2932 C C . LEU A 1 370 ? 1.615 -4.330 -25.533 1.00 94.62 370 LEU A C 1
ATOM 2934 O O . LEU A 1 370 ? 2.342 -3.480 -25.035 1.00 94.62 370 LEU A O 1
ATOM 2938 N N . GLY A 1 371 ? 1.360 -4.342 -26.847 1.00 94.44 371 GLY A N 1
ATOM 2939 C CA . GLY A 1 371 ? 1.893 -3.352 -27.800 1.00 94.44 371 GLY A CA 1
ATOM 2940 C C . GLY A 1 371 ? 2.912 -3.877 -28.822 1.00 94.44 371 GLY A C 1
ATOM 2941 O O . GLY A 1 371 ? 3.353 -3.102 -29.676 1.00 94.44 371 GLY A O 1
ATOM 2942 N N . GLY A 1 372 ? 3.236 -5.174 -28.802 1.00 96.94 372 GLY A N 1
ATOM 2943 C CA . GLY A 1 372 ? 4.131 -5.803 -29.775 1.00 96.94 372 GLY A CA 1
ATOM 2944 C C . GLY A 1 372 ? 5.623 -5.545 -29.527 1.00 96.94 372 GLY A C 1
ATOM 2945 O O . GLY A 1 372 ? 6.046 -5.147 -28.448 1.00 96.94 372 GLY A O 1
ATOM 2946 N N . CYS A 1 373 ? 6.444 -5.744 -30.560 1.00 97.38 373 CYS A N 1
ATOM 2947 C CA . CYS A 1 373 ? 7.870 -5.423 -30.495 1.00 97.38 373 CYS A CA 1
ATOM 2948 C C . CYS A 1 373 ? 8.076 -3.899 -30.386 1.00 97.38 373 CYS A C 1
ATOM 2950 O O . CYS A 1 373 ? 7.651 -3.162 -31.278 1.00 97.38 373 CYS A O 1
ATOM 2952 N N . GLN A 1 374 ? 8.721 -3.432 -29.315 1.00 97.31 374 GLN A N 1
ATOM 2953 C CA . GLN A 1 374 ? 8.987 -2.013 -29.032 1.00 97.31 374 GLN A CA 1
ATOM 2954 C C . GLN A 1 374 ? 10.333 -1.855 -28.315 1.00 97.31 374 GLN A C 1
ATOM 2956 O O . GLN A 1 374 ? 10.885 -2.813 -27.773 1.00 97.31 374 GLN A O 1
ATOM 2961 N N . ASN A 1 375 ? 10.835 -0.624 -28.254 1.00 97.50 375 ASN A N 1
ATOM 2962 C CA . ASN A 1 375 ? 12.036 -0.305 -27.488 1.00 97.50 375 ASN A CA 1
ATOM 2963 C C . ASN A 1 375 ? 11.725 -0.147 -25.983 1.00 97.50 375 ASN A C 1
ATOM 2965 O O . ASN A 1 375 ? 10.574 0.091 -25.600 1.00 97.50 375 ASN A O 1
ATOM 2969 N N . HIS A 1 376 ? 12.755 -0.198 -25.136 1.00 97.94 376 HIS A N 1
ATOM 2970 C CA . HIS A 1 376 ? 12.658 -0.096 -23.678 1.00 97.94 376 HIS A CA 1
ATOM 2971 C C . HIS A 1 376 ? 11.907 1.156 -23.220 1.00 97.94 376 HIS A C 1
ATOM 2973 O O . HIS A 1 376 ? 11.051 1.064 -22.348 1.00 97.94 376 HIS A O 1
ATOM 2979 N N . SER A 1 377 ? 12.074 2.290 -23.906 1.00 96.75 377 SER A N 1
ATOM 2980 C CA . SER A 1 377 ? 11.307 3.529 -23.662 1.00 96.75 377 SER A CA 1
ATOM 2981 C C . SER A 1 377 ? 9.768 3.409 -23.723 1.00 96.75 377 SER A C 1
ATOM 2983 O O . SER A 1 377 ? 9.056 4.347 -23.350 1.00 96.75 377 SER A O 1
ATOM 2985 N N . PHE A 1 378 ? 9.222 2.293 -24.220 1.00 97.31 378 PHE A N 1
ATOM 2986 C CA . PHE A 1 378 ? 7.793 1.956 -24.154 1.00 97.31 378 PHE A CA 1
ATOM 2987 C C . PHE A 1 378 ? 7.434 1.025 -22.980 1.00 97.31 378 PHE A C 1
ATOM 2989 O O . PHE A 1 378 ? 6.305 1.083 -22.492 1.00 97.31 378 PHE A O 1
ATOM 2996 N N . TYR A 1 379 ? 8.369 0.186 -22.526 1.00 98.12 379 TYR A N 1
ATOM 2997 C CA . TYR A 1 379 ? 8.136 -0.879 -21.545 1.00 98.12 379 TYR A CA 1
ATOM 2998 C C . TYR A 1 379 ? 8.790 -0.669 -20.174 1.00 98.12 379 TYR A C 1
ATOM 3000 O O . TYR A 1 379 ? 8.391 -1.341 -19.228 1.00 98.12 379 TYR A O 1
ATOM 3008 N N . HIS A 1 380 ? 9.725 0.272 -20.047 1.00 98.56 380 HIS A N 1
ATOM 3009 C CA . HIS A 1 380 ? 10.487 0.5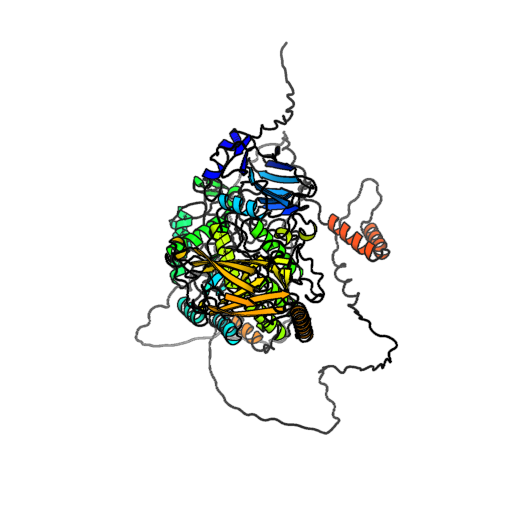85 -18.836 1.00 98.56 380 HIS A CA 1
ATOM 3010 C C . HIS A 1 380 ? 9.605 0.618 -17.576 1.00 98.56 380 HIS A C 1
ATOM 3012 O O . HIS A 1 380 ? 9.705 -0.257 -16.720 1.00 98.56 380 HIS A O 1
ATOM 3018 N N . ASN A 1 381 ? 8.617 1.519 -17.538 1.00 98.38 381 ASN A N 1
ATOM 3019 C CA . ASN A 1 381 ? 7.731 1.681 -16.381 1.00 98.38 381 ASN A CA 1
ATOM 3020 C C . ASN A 1 381 ? 6.911 0.429 -16.019 1.00 98.38 381 ASN A C 1
ATOM 3022 O O . ASN A 1 381 ? 6.463 0.304 -14.882 1.00 98.38 381 ASN A O 1
ATOM 3026 N N . VAL A 1 382 ? 6.689 -0.496 -16.961 1.00 98.50 382 VAL A N 1
ATOM 3027 C CA . VAL A 1 382 ? 5.911 -1.728 -16.735 1.00 98.50 382 VAL A CA 1
ATOM 3028 C C . VAL A 1 382 ? 6.784 -2.968 -16.526 1.00 98.50 382 VAL A C 1
ATOM 3030 O O . VAL A 1 382 ? 6.236 -4.050 -16.323 1.00 98.50 382 VAL A O 1
ATOM 3033 N N . TYR A 1 383 ? 8.114 -2.843 -16.527 1.00 98.88 383 TYR A N 1
ATOM 3034 C CA . TYR A 1 383 ? 9.021 -3.974 -16.319 1.00 98.88 383 TYR A CA 1
ATOM 3035 C C . TYR A 1 383 ? 8.803 -4.627 -14.943 1.00 98.88 383 TYR A C 1
ATOM 3037 O O . TYR A 1 383 ? 8.449 -5.806 -14.876 1.00 98.88 383 TYR A O 1
ATOM 3045 N N . GLY A 1 384 ? 8.870 -3.839 -13.862 1.00 98.62 384 GLY A N 1
ATOM 3046 C CA . GLY A 1 384 ? 8.574 -4.298 -12.498 1.00 98.62 384 GLY A CA 1
ATOM 3047 C C . GLY A 1 384 ? 7.150 -4.847 -12.330 1.00 98.62 384 GLY A C 1
ATOM 3048 O O . GLY A 1 384 ? 6.963 -5.896 -11.718 1.00 98.62 384 GLY A O 1
ATOM 3049 N N . LEU A 1 385 ? 6.143 -4.226 -12.967 1.00 98.69 385 LEU A N 1
ATOM 3050 C CA . LEU A 1 385 ? 4.763 -4.746 -13.007 1.00 98.69 385 LEU A CA 1
ATOM 3051 C C . LEU A 1 385 ? 4.700 -6.158 -13.616 1.00 98.69 385 LEU A C 1
ATOM 3053 O O . LEU A 1 385 ? 4.016 -7.038 -13.089 1.00 98.69 385 LEU A O 1
ATOM 3057 N N . LEU A 1 386 ? 5.373 -6.378 -14.747 1.00 98.81 386 LEU A N 1
ATOM 3058 C CA . LEU A 1 386 ? 5.337 -7.652 -15.464 1.00 98.81 386 LEU A CA 1
ATOM 3059 C C . LEU A 1 386 ? 6.174 -8.731 -14.759 1.00 98.81 386 LEU A C 1
ATOM 3061 O O . LEU A 1 386 ? 5.772 -9.897 -14.769 1.00 98.81 386 LEU A O 1
ATOM 3065 N N . MET A 1 387 ? 7.263 -8.355 -14.082 1.00 98.88 387 MET A N 1
ATOM 3066 C CA . MET A 1 387 ? 8.001 -9.239 -13.174 1.00 98.88 387 MET A CA 1
ATOM 3067 C C . MET A 1 387 ? 7.129 -9.660 -11.984 1.00 98.88 387 MET A C 1
ATOM 3069 O O . MET A 1 387 ? 6.897 -10.852 -11.798 1.00 98.88 387 MET A O 1
ATOM 3073 N N . ALA A 1 388 ? 6.562 -8.701 -11.243 1.00 98.81 388 ALA A N 1
ATOM 3074 C CA . ALA A 1 388 ? 5.701 -8.957 -10.086 1.00 98.81 388 ALA A CA 1
ATOM 3075 C C . ALA A 1 388 ? 4.489 -9.833 -10.445 1.00 98.81 388 ALA A C 1
ATOM 3077 O O . ALA A 1 388 ? 4.158 -10.778 -9.727 1.00 98.81 388 ALA A O 1
ATOM 3078 N N . ARG A 1 389 ? 3.871 -9.587 -11.609 1.00 98.69 389 ARG A N 1
ATOM 3079 C CA . ARG A 1 389 ? 2.834 -10.456 -12.181 1.00 98.69 389 ARG A CA 1
ATOM 3080 C C . ARG A 1 389 ? 3.334 -11.886 -12.400 1.00 98.69 389 ARG A C 1
ATOM 3082 O O . ARG A 1 389 ? 2.648 -12.827 -12.014 1.00 98.69 389 ARG A O 1
ATOM 3089 N N . SER A 1 390 ? 4.501 -12.052 -13.020 1.00 98.81 390 SER A N 1
ATOM 3090 C CA . SER A 1 390 ? 5.077 -13.372 -13.316 1.00 98.81 390 SER A CA 1
ATOM 3091 C C . SER A 1 390 ? 5.418 -14.138 -12.033 1.00 98.81 390 SER A C 1
ATOM 3093 O O . SER A 1 390 ? 5.196 -15.344 -11.953 1.00 98.81 390 SER A O 1
ATOM 3095 N N . THR A 1 391 ? 5.900 -13.435 -11.005 1.00 98.88 391 THR A N 1
ATOM 3096 C CA . THR A 1 391 ? 6.133 -13.982 -9.663 1.00 98.88 391 THR A CA 1
ATOM 3097 C C . THR A 1 391 ? 4.827 -14.421 -8.999 1.00 98.88 391 THR A C 1
ATOM 3099 O O . THR A 1 391 ? 4.738 -15.551 -8.523 1.00 98.88 391 THR A O 1
ATOM 3102 N N . TYR A 1 392 ? 3.786 -13.581 -9.019 1.00 98.69 392 TYR A N 1
ATOM 3103 C CA . TYR A 1 392 ? 2.465 -13.910 -8.470 1.00 98.69 392 TYR A CA 1
ATOM 3104 C C . TYR A 1 392 ? 1.841 -15.130 -9.167 1.00 98.69 392 TYR A C 1
ATOM 3106 O O . TYR A 1 392 ? 1.343 -16.045 -8.508 1.00 98.69 392 TYR A O 1
ATOM 3114 N N . GLU A 1 393 ? 1.905 -15.177 -10.503 1.00 98.56 393 GLU A N 1
ATOM 3115 C CA . GLU A 1 393 ? 1.460 -16.325 -11.302 1.00 98.56 393 GLU A CA 1
ATOM 3116 C C . GLU A 1 393 ? 2.265 -17.593 -10.946 1.00 98.56 393 GLU A C 1
ATOM 3118 O O . GLU A 1 393 ? 1.667 -18.649 -10.748 1.00 98.56 393 GLU A O 1
ATOM 3123 N N . GLY A 1 394 ? 3.587 -17.497 -10.760 1.00 98.50 394 GLY A N 1
ATOM 3124 C CA . GLY A 1 394 ? 4.441 -18.617 -10.340 1.00 98.50 394 GLY A CA 1
ATOM 3125 C C . GLY A 1 394 ? 4.142 -19.153 -8.940 1.00 98.50 394 GLY A C 1
ATOM 3126 O O . GLY A 1 394 ? 4.028 -20.363 -8.751 1.00 98.50 394 GLY A O 1
ATOM 3127 N N . MET A 1 395 ? 3.925 -18.269 -7.966 1.00 98.25 395 MET A N 1
ATOM 3128 C CA . MET A 1 395 ? 3.481 -18.660 -6.623 1.00 98.25 395 MET A CA 1
ATOM 3129 C C . MET A 1 395 ? 2.123 -19.370 -6.656 1.00 98.25 395 MET A C 1
ATOM 3131 O O . MET A 1 395 ? 1.942 -20.389 -5.992 1.00 98.25 395 MET A O 1
ATOM 3135 N N . LYS A 1 396 ? 1.182 -18.884 -7.475 1.00 96.75 396 LYS A N 1
ATOM 3136 C CA . LYS A 1 396 ? -0.130 -19.520 -7.654 1.00 96.75 396 LYS A CA 1
ATOM 3137 C C . LYS A 1 396 ? -0.040 -20.887 -8.347 1.00 96.75 396 LYS A C 1
ATOM 3139 O O . LYS A 1 396 ? -0.846 -21.764 -8.063 1.00 96.75 396 LYS A O 1
ATOM 3144 N N . LEU A 1 397 ? 0.949 -21.099 -9.220 1.00 97.19 397 LEU A N 1
ATOM 3145 C CA . LEU A 1 397 ? 1.248 -22.418 -9.798 1.00 97.19 397 LEU A CA 1
ATOM 3146 C C . LEU A 1 397 ? 1.890 -23.391 -8.791 1.00 97.19 397 LEU A C 1
ATOM 3148 O O . LEU A 1 397 ? 1.903 -24.596 -9.049 1.00 97.19 397 LEU A O 1
ATOM 3152 N N . ALA A 1 398 ? 2.452 -22.895 -7.683 1.00 96.56 398 ALA A N 1
ATOM 3153 C CA . ALA A 1 398 ? 3.057 -23.725 -6.638 1.00 96.56 398 ALA A CA 1
ATOM 3154 C C . ALA A 1 398 ? 2.026 -24.260 -5.637 1.00 96.56 398 ALA A C 1
ATOM 3156 O O . ALA A 1 398 ? 2.182 -25.366 -5.122 1.00 96.56 398 ALA A O 1
ATOM 3157 N N . SER A 1 399 ? 0.976 -23.482 -5.358 1.00 93.38 399 SER A N 1
ATOM 3158 C CA . SER A 1 399 ? -0.112 -23.873 -4.467 1.00 93.38 399 SER A CA 1
ATOM 3159 C C . SER A 1 399 ? -1.430 -23.238 -4.902 1.00 93.38 399 SER A C 1
ATOM 3161 O O . SER A 1 399 ? -1.564 -22.017 -4.933 1.00 93.38 399 SER A O 1
ATOM 3163 N N . GLU A 1 400 ? -2.427 -24.082 -5.170 1.00 88.44 400 GLU A N 1
ATOM 3164 C CA . GLU A 1 400 ? -3.818 -23.653 -5.369 1.00 88.44 400 GLU A CA 1
ATOM 3165 C C . GLU A 1 400 ? -4.521 -23.340 -4.030 1.00 88.44 400 GLU A C 1
ATOM 3167 O O . GLU A 1 400 ? -5.571 -22.704 -4.017 1.00 88.44 400 GLU A O 1
ATOM 3172 N N . GLU A 1 401 ? -3.929 -23.750 -2.900 1.00 90.81 401 GLU A N 1
ATOM 3173 C CA . GLU A 1 401 ? -4.495 -23.620 -1.550 1.00 90.81 401 GLU A CA 1
ATOM 3174 C C . GLU A 1 401 ? -4.052 -22.348 -0.811 1.00 90.81 401 GLU A C 1
ATOM 3176 O O . GLU A 1 401 ? -4.745 -21.930 0.110 1.00 90.81 401 GLU A O 1
ATOM 3181 N N . LYS A 1 402 ? -2.932 -21.716 -1.193 1.00 94.50 402 LYS A N 1
ATOM 3182 C CA . LYS A 1 402 ? -2.402 -20.493 -0.556 1.00 94.50 402 LYS A CA 1
ATOM 3183 C C . LYS A 1 402 ? -2.549 -19.253 -1.441 1.00 94.50 402 LYS A C 1
ATOM 3185 O O . LYS A 1 402 ? -2.460 -19.321 -2.668 1.00 94.50 402 LYS A O 1
ATOM 3190 N N . ARG A 1 403 ? -2.697 -18.082 -0.820 1.00 96.69 403 ARG A N 1
ATOM 3191 C CA . ARG A 1 403 ? -2.620 -16.779 -1.497 1.00 96.69 403 ARG A CA 1
ATOM 3192 C C . ARG A 1 403 ? -1.149 -16.406 -1.700 1.00 96.69 403 ARG A C 1
ATOM 3194 O O . ARG A 1 403 ? -0.402 -16.382 -0.724 1.00 96.69 403 ARG A O 1
ATOM 3201 N N . PRO A 1 404 ? -0.716 -16.056 -2.921 1.00 97.44 404 PRO A N 1
ATOM 3202 C CA . PRO A 1 404 ? 0.591 -15.452 -3.115 1.00 97.44 404 PRO A CA 1
ATOM 3203 C C . PRO A 1 404 ? 0.736 -14.154 -2.317 1.00 97.44 404 PRO A C 1
ATOM 3205 O O . PRO A 1 404 ? -0.174 -13.322 -2.298 1.00 97.44 404 PRO A O 1
ATOM 3208 N N . PHE A 1 405 ? 1.916 -13.955 -1.739 1.00 98.62 405 PHE A N 1
ATOM 3209 C CA . PHE A 1 405 ? 2.375 -12.655 -1.274 1.00 98.62 405 PHE A CA 1
ATOM 3210 C C . PHE A 1 405 ? 3.649 -12.286 -2.033 1.00 98.62 405 PHE A C 1
ATOM 3212 O O . PHE A 1 405 ? 4.671 -12.966 -1.915 1.00 98.62 405 PHE A O 1
ATOM 3219 N N . VAL A 1 406 ? 3.570 -11.199 -2.797 1.00 98.81 406 VAL A N 1
ATOM 3220 C CA . VAL A 1 406 ? 4.705 -10.598 -3.498 1.00 98.81 406 VAL A CA 1
ATOM 3221 C C . VAL A 1 406 ? 4.873 -9.168 -2.993 1.00 98.81 406 VAL A C 1
ATOM 3223 O O . VAL A 1 406 ? 3.896 -8.420 -2.944 1.00 98.81 406 VAL A O 1
ATOM 3226 N N . LEU A 1 407 ? 6.097 -8.780 -2.640 1.00 98.88 407 LEU A N 1
ATOM 3227 C CA . LEU A 1 407 ? 6.508 -7.379 -2.507 1.00 98.88 407 LEU A CA 1
ATOM 3228 C C . LEU A 1 407 ? 7.283 -6.995 -3.772 1.00 98.88 407 LEU A C 1
ATOM 3230 O O . LEU A 1 407 ? 8.138 -7.763 -4.199 1.00 98.88 407 LEU A O 1
ATOM 3234 N N . THR A 1 408 ? 7.012 -5.838 -4.370 1.00 98.81 408 THR A N 1
ATOM 3235 C CA . THR A 1 408 ? 7.789 -5.301 -5.504 1.00 98.81 408 THR A CA 1
ATOM 3236 C C . THR A 1 408 ? 8.291 -3.902 -5.177 1.00 98.81 408 THR A C 1
ATOM 3238 O O . THR A 1 408 ? 7.563 -3.152 -4.523 1.00 98.81 408 THR A O 1
ATOM 3241 N N . ARG A 1 409 ? 9.500 -3.544 -5.629 1.00 98.31 409 ARG A N 1
ATOM 3242 C CA . ARG A 1 409 ? 9.989 -2.160 -5.555 1.00 98.31 409 ARG A CA 1
ATOM 3243 C C . ARG A 1 409 ? 9.352 -1.342 -6.665 1.00 98.31 409 ARG A C 1
ATOM 3245 O O . ARG A 1 409 ? 8.383 -0.612 -6.448 1.00 98.31 409 ARG A O 1
ATOM 3252 N N . ALA A 1 410 ? 9.798 -1.578 -7.891 1.00 98.25 410 ALA A N 1
ATOM 3253 C CA . ALA A 1 410 ? 9.269 -0.908 -9.054 1.00 98.25 410 ALA A CA 1
ATOM 3254 C C . ALA A 1 410 ? 7.886 -1.420 -9.448 1.00 98.25 410 ALA A C 1
ATOM 3256 O O . ALA A 1 410 ? 7.472 -2.551 -9.159 1.00 98.25 410 ALA A O 1
ATOM 3257 N N . GLY A 1 411 ? 7.161 -0.572 -10.168 1.00 97.50 411 GLY A N 1
ATOM 3258 C CA . GLY A 1 411 ? 5.787 -0.852 -10.534 1.00 97.50 411 GLY A CA 1
ATOM 3259 C C . GLY A 1 411 ? 5.173 0.199 -11.441 1.00 97.50 411 GLY A C 1
ATOM 3260 O O . GLY A 1 411 ? 5.761 1.234 -11.750 1.00 97.50 411 GLY A O 1
ATOM 3261 N N . PHE A 1 412 ? 3.946 -0.096 -11.845 1.00 98.56 412 PHE A N 1
ATOM 3262 C CA . PHE A 1 412 ? 3.097 0.783 -12.632 1.00 98.56 412 PHE A CA 1
ATOM 3263 C C . PHE A 1 412 ? 1.699 0.799 -12.016 1.00 98.56 412 PHE A C 1
ATOM 3265 O O . PHE A 1 412 ? 1.349 -0.092 -11.233 1.00 98.56 412 PHE A O 1
ATOM 3272 N N . ILE A 1 413 ? 0.860 1.753 -12.408 1.00 98.19 413 ILE A N 1
ATOM 3273 C CA . ILE A 1 413 ? -0.562 1.705 -12.063 1.00 98.19 413 ILE A CA 1
ATOM 3274 C C . ILE A 1 413 ? -1.179 0.378 -12.557 1.00 98.19 413 ILE A C 1
ATOM 3276 O O . ILE A 1 413 ? -1.148 0.053 -13.744 1.00 98.19 413 ILE A O 1
ATOM 3280 N N . GLY A 1 414 ? -1.678 -0.445 -11.628 1.00 97.56 414 GLY A N 1
ATOM 3281 C CA . GLY A 1 414 ? -2.026 -1.849 -11.883 1.00 97.56 414 GLY A CA 1
ATOM 3282 C C . GLY A 1 414 ? -1.141 -2.893 -11.177 1.00 97.56 414 GLY A C 1
ATOM 3283 O O . GLY A 1 414 ? -1.495 -4.076 -11.197 1.00 97.56 414 GLY A O 1
ATOM 3284 N N . SER A 1 415 ? -0.026 -2.514 -10.538 1.00 98.31 415 SER A N 1
ATOM 3285 C CA . SER A 1 415 ? 0.817 -3.438 -9.748 1.00 98.31 415 SER A CA 1
ATOM 3286 C C . SER A 1 415 ? 0.106 -4.006 -8.515 1.00 98.31 415 SER A C 1
ATOM 3288 O O . SER A 1 415 ? 0.365 -5.153 -8.149 1.00 98.31 415 SER A O 1
ATOM 3290 N N . GLN A 1 416 ? -0.861 -3.283 -7.938 1.00 98.31 416 GLN A N 1
ATOM 3291 C CA . GLN A 1 416 ? -1.642 -3.715 -6.769 1.00 98.31 416 GLN A CA 1
ATOM 3292 C C . GLN A 1 416 ? -2.378 -5.046 -6.973 1.00 98.31 416 GLN A C 1
ATOM 3294 O O . GLN A 1 416 ? -2.702 -5.734 -6.009 1.00 98.31 416 GLN A O 1
ATOM 3299 N N . ARG A 1 417 ? -2.645 -5.425 -8.231 1.00 98.31 417 ARG A N 1
ATOM 3300 C CA . ARG A 1 417 ? -3.283 -6.701 -8.592 1.00 98.31 417 ARG A CA 1
ATOM 3301 C C . ARG A 1 417 ? -2.417 -7.915 -8.234 1.00 98.31 417 ARG A C 1
ATOM 3303 O O . ARG A 1 417 ? -2.952 -9.013 -8.118 1.00 98.31 417 ARG A O 1
ATOM 3310 N N . TYR A 1 418 ? -1.103 -7.719 -8.109 1.00 98.69 418 TYR A N 1
ATOM 3311 C CA . TYR A 1 418 ? -0.106 -8.789 -8.022 1.00 98.69 418 TYR A CA 1
ATOM 3312 C C . TYR A 1 418 ? 0.877 -8.629 -6.857 1.00 98.69 418 TYR A C 1
ATOM 3314 O O . TYR A 1 418 ? 1.421 -9.631 -6.409 1.00 98.69 418 TYR A O 1
ATOM 3322 N N . ALA A 1 419 ? 1.131 -7.409 -6.371 1.00 98.69 419 ALA A N 1
ATOM 3323 C CA . ALA A 1 419 ? 2.130 -7.179 -5.331 1.00 98.69 419 ALA A CA 1
ATOM 3324 C C . ALA A 1 419 ? 1.805 -5.995 -4.410 1.00 98.69 419 ALA A C 1
ATOM 3326 O O . ALA A 1 419 ? 1.259 -4.972 -4.834 1.00 98.69 419 ALA A O 1
ATOM 3327 N N . ALA A 1 420 ? 2.197 -6.145 -3.146 1.00 98.75 420 ALA A N 1
ATOM 3328 C CA . ALA A 1 420 ? 2.399 -5.045 -2.215 1.00 98.75 420 ALA A CA 1
ATOM 3329 C C . ALA A 1 420 ? 3.658 -4.249 -2.602 1.00 98.75 420 ALA A C 1
ATOM 3331 O O . ALA A 1 420 ? 4.467 -4.699 -3.416 1.00 98.75 420 ALA A O 1
ATOM 3332 N N . THR A 1 421 ? 3.854 -3.083 -1.992 1.00 98.62 421 THR A N 1
ATOM 3333 C CA . THR A 1 421 ? 5.053 -2.255 -2.181 1.00 98.62 421 THR A CA 1
ATOM 3334 C C . THR A 1 421 ? 5.575 -1.726 -0.854 1.00 98.62 421 THR A C 1
ATOM 3336 O O . THR A 1 421 ? 4.830 -1.625 0.123 1.00 98.62 421 THR A O 1
ATOM 3339 N N . TRP A 1 422 ? 6.833 -1.306 -0.841 1.00 98.31 422 TRP A N 1
ATOM 3340 C CA . TRP A 1 422 ? 7.335 -0.355 0.146 1.00 98.31 422 TRP A CA 1
ATOM 3341 C C . TRP A 1 422 ? 7.813 0.920 -0.559 1.00 98.31 422 TRP A C 1
ATOM 3343 O O . TRP A 1 422 ? 7.800 0.955 -1.786 1.00 98.31 422 TRP A O 1
ATOM 3353 N N . THR A 1 423 ? 8.177 1.963 0.192 1.00 97.25 423 THR A N 1
ATOM 3354 C CA . THR A 1 423 ? 8.625 3.264 -0.353 1.00 97.25 423 THR A CA 1
ATOM 3355 C C . THR A 1 423 ? 10.092 3.294 -0.815 1.00 97.25 423 THR A C 1
ATOM 3357 O O . THR A 1 423 ? 10.672 4.374 -0.932 1.00 97.25 423 THR A O 1
ATOM 3360 N N . GLY A 1 424 ? 10.722 2.128 -0.977 1.00 94.38 424 GLY A N 1
ATOM 3361 C CA . GLY A 1 424 ? 12.152 1.993 -1.243 1.00 94.38 424 GLY A CA 1
ATOM 3362 C C . GLY A 1 424 ? 13.058 2.535 -0.132 1.00 94.38 424 GLY A C 1
ATOM 3363 O O . GLY A 1 424 ? 12.647 2.724 1.019 1.00 94.38 424 GLY A O 1
ATOM 3364 N N . ASP A 1 425 ? 14.302 2.791 -0.520 1.00 95.00 425 ASP A N 1
ATOM 3365 C CA . ASP A 1 425 ? 15.460 2.949 0.360 1.00 95.00 425 ASP A CA 1
ATOM 3366 C C . ASP A 1 425 ? 15.490 4.331 1.029 1.00 95.00 425 ASP A C 1
ATOM 3368 O O . ASP A 1 425 ? 16.078 5.303 0.541 1.00 95.00 425 ASP A O 1
ATOM 3372 N N . ASN A 1 426 ? 14.795 4.432 2.160 1.00 96.38 426 ASN A N 1
ATOM 3373 C CA . ASN A 1 426 ? 14.654 5.648 2.952 1.00 96.38 426 ASN A CA 1
ATOM 3374 C C . ASN A 1 426 ? 15.834 5.862 3.929 1.00 96.38 426 ASN A C 1
ATOM 3376 O O . ASN A 1 426 ? 16.534 4.933 4.322 1.00 96.38 426 ASN A O 1
ATOM 3380 N N . LEU A 1 427 ? 16.047 7.109 4.360 1.00 96.88 427 LEU A N 1
ATOM 3381 C CA . LEU A 1 427 ? 17.087 7.462 5.331 1.00 96.88 427 LEU A CA 1
ATOM 3382 C C . LEU A 1 427 ? 16.559 7.415 6.768 1.00 96.88 427 LEU A C 1
ATOM 3384 O O . LEU A 1 427 ? 15.418 7.801 7.029 1.00 96.88 427 LEU A O 1
ATOM 3388 N N . SER A 1 428 ? 17.426 7.074 7.717 1.00 96.25 428 SER A N 1
ATOM 3389 C CA . SER A 1 428 ? 17.159 7.094 9.163 1.00 96.25 428 SER A CA 1
ATOM 3390 C C . SER A 1 428 ? 17.077 8.515 9.736 1.00 96.25 428 SER A C 1
ATOM 3392 O O . SER A 1 428 ? 17.913 8.950 10.527 1.00 96.25 428 SER A O 1
ATOM 3394 N N . THR A 1 429 ? 16.063 9.283 9.318 1.00 95.81 429 THR A N 1
ATOM 3395 C CA . THR A 1 429 ? 15.874 10.692 9.699 1.00 95.81 429 THR A CA 1
ATOM 3396 C C . THR A 1 429 ? 14.424 11.042 10.052 1.00 95.81 429 THR A C 1
ATOM 3398 O O . THR A 1 429 ? 13.464 10.418 9.600 1.00 95.81 429 THR A O 1
ATOM 3401 N N . TRP A 1 430 ? 14.254 12.119 10.825 1.00 95.56 430 TRP A N 1
ATOM 3402 C CA . TRP A 1 430 ? 12.943 12.691 11.162 1.00 95.56 430 TRP A CA 1
ATOM 3403 C C . TRP A 1 430 ? 12.158 13.185 9.938 1.00 95.56 430 TRP A C 1
ATOM 3405 O O . TRP A 1 430 ? 10.929 13.123 9.929 1.00 95.56 430 TRP A O 1
ATOM 3415 N N . GLU A 1 431 ? 12.860 13.638 8.897 1.00 95.12 431 GLU A N 1
ATOM 3416 C CA . GLU A 1 431 ? 12.255 14.046 7.629 1.00 95.12 431 GLU A CA 1
ATOM 3417 C C . GLU A 1 431 ? 11.626 12.849 6.907 1.00 95.12 431 GLU A C 1
ATOM 3419 O O . GLU A 1 431 ? 10.479 12.937 6.475 1.00 95.12 431 GLU A O 1
ATOM 3424 N N . HIS A 1 432 ? 12.309 11.700 6.860 1.00 96.50 432 HIS A N 1
ATOM 3425 C CA . HIS A 1 432 ? 11.761 10.486 6.250 1.00 96.50 432 HIS A CA 1
ATOM 3426 C C . HIS A 1 432 ? 10.655 9.839 7.093 1.00 96.50 432 HIS A C 1
ATOM 3428 O O . HIS A 1 432 ? 9.685 9.349 6.515 1.00 96.50 432 HIS A O 1
ATOM 3434 N N . LEU A 1 433 ? 10.716 9.914 8.430 1.00 96.94 433 LEU A N 1
ATOM 3435 C CA . LEU A 1 433 ? 9.576 9.561 9.288 1.00 96.94 433 LEU A CA 1
ATOM 3436 C C . LEU A 1 433 ? 8.334 10.377 8.898 1.00 96.94 433 LEU A C 1
ATOM 3438 O O . LEU A 1 433 ? 7.280 9.800 8.635 1.00 96.94 433 LEU A O 1
ATOM 3442 N N . HIS A 1 434 ? 8.453 11.704 8.813 1.00 96.00 434 HIS A N 1
ATOM 3443 C CA . HIS A 1 434 ? 7.340 12.569 8.418 1.00 96.00 434 HIS A CA 1
ATOM 3444 C C . HIS A 1 434 ? 6.836 12.259 6.999 1.00 96.00 434 HIS A C 1
ATOM 3446 O O . HIS A 1 434 ? 5.655 11.984 6.791 1.00 96.00 434 HIS A O 1
ATOM 3452 N N . MET A 1 435 ? 7.756 12.220 6.037 1.00 95.75 435 MET A N 1
ATOM 3453 C CA . MET A 1 435 ? 7.483 11.971 4.624 1.00 95.75 435 MET A CA 1
ATOM 3454 C C . MET A 1 435 ? 6.875 10.585 4.358 1.00 95.75 435 MET A C 1
ATOM 3456 O O . MET A 1 435 ? 6.095 10.442 3.417 1.00 95.75 435 MET A O 1
ATOM 3460 N N . SER A 1 436 ? 7.159 9.578 5.196 1.00 97.50 436 SER A N 1
ATOM 3461 C CA . SER A 1 436 ? 6.583 8.234 5.054 1.00 97.50 436 SER A CA 1
ATOM 3462 C C . SER A 1 436 ? 5.052 8.231 5.113 1.00 97.50 436 SER A C 1
ATOM 3464 O O . SER A 1 436 ? 4.424 7.496 4.353 1.00 97.50 436 SER A O 1
ATOM 3466 N N . ILE A 1 437 ? 4.441 9.103 5.929 1.00 97.62 437 ILE A N 1
ATOM 3467 C CA . ILE A 1 437 ? 2.980 9.258 5.999 1.00 97.62 437 ILE A CA 1
ATOM 3468 C C . ILE A 1 437 ? 2.454 9.740 4.643 1.00 97.62 437 ILE A C 1
ATOM 3470 O O . ILE A 1 437 ? 1.588 9.097 4.049 1.00 97.62 437 ILE A O 1
ATOM 3474 N N . SER A 1 438 ? 3.017 10.832 4.117 1.00 96.38 438 SER A N 1
ATOM 3475 C CA . SER A 1 438 ? 2.631 11.386 2.817 1.00 96.38 438 SER A CA 1
ATOM 3476 C C . SER A 1 438 ? 2.819 10.368 1.687 1.00 96.38 438 SER A C 1
ATOM 3478 O O . SER A 1 438 ? 1.898 10.169 0.899 1.00 96.38 438 SER A O 1
ATOM 3480 N N . MET A 1 439 ? 3.947 9.656 1.623 1.00 97.69 439 MET A N 1
ATOM 3481 C CA . MET A 1 439 ? 4.218 8.676 0.558 1.00 97.69 439 MET A CA 1
ATOM 3482 C C . MET A 1 439 ? 3.265 7.472 0.579 1.00 97.69 439 MET A C 1
ATOM 3484 O O . MET A 1 439 ? 2.701 7.123 -0.460 1.00 97.69 439 MET A O 1
ATOM 3488 N N . VAL A 1 440 ? 3.031 6.867 1.750 1.00 98.19 440 VAL A N 1
ATOM 3489 C CA . VAL A 1 440 ? 2.100 5.733 1.911 1.00 98.19 440 VAL A CA 1
ATOM 3490 C C . VAL A 1 440 ? 0.682 6.130 1.493 1.00 98.19 440 VAL A C 1
ATOM 3492 O O . VAL A 1 440 ? 0.018 5.390 0.761 1.00 98.19 440 VAL A O 1
ATOM 3495 N N . LEU A 1 441 ? 0.239 7.332 1.878 1.00 98.25 441 LEU A N 1
ATOM 3496 C CA . LEU A 1 441 ? -1.052 7.871 1.453 1.00 98.25 441 LEU A CA 1
ATOM 3497 C C . LEU A 1 441 ? -1.122 8.098 -0.062 1.00 98.25 441 LEU A C 1
ATOM 3499 O O . LEU A 1 441 ? -2.121 7.727 -0.671 1.00 98.25 441 LEU A O 1
ATOM 3503 N N . GLN A 1 442 ? -0.087 8.657 -0.694 1.00 97.38 442 GLN A N 1
ATOM 3504 C CA . GLN A 1 442 ? -0.092 8.944 -2.139 1.00 97.38 442 GLN A CA 1
ATOM 3505 C C . GLN A 1 442 ? -0.115 7.679 -2.999 1.00 97.38 442 GLN A C 1
ATOM 3507 O O . GLN A 1 442 ? -0.815 7.649 -4.015 1.00 97.38 442 GLN A O 1
ATOM 3512 N N . LEU A 1 443 ? 0.564 6.615 -2.561 1.00 98.25 443 LEU A N 1
ATOM 3513 C CA . LEU A 1 443 ? 0.439 5.278 -3.146 1.00 98.25 443 LEU A CA 1
ATOM 3514 C C . LEU A 1 443 ? -1.016 4.786 -3.069 1.00 98.25 443 LEU A C 1
ATOM 3516 O O . LEU A 1 443 ? -1.593 4.413 -4.093 1.00 98.25 443 LEU A O 1
ATOM 3520 N N . GLY A 1 444 ? -1.664 4.904 -1.904 1.00 98.00 444 GLY A N 1
ATOM 3521 C CA . GLY A 1 444 ? -3.083 4.569 -1.729 1.00 98.00 444 GLY A CA 1
ATOM 3522 C C . GLY A 1 444 ? -4.026 5.391 -2.621 1.00 98.00 444 GLY A C 1
ATOM 3523 O O . GLY A 1 444 ? -4.914 4.831 -3.264 1.00 98.00 444 GLY A O 1
ATOM 3524 N N . LEU A 1 445 ? -3.796 6.704 -2.736 1.00 98.38 445 LEU A N 1
ATOM 3525 C CA . LEU A 1 445 ? -4.534 7.612 -3.633 1.00 98.38 445 LEU A CA 1
ATOM 3526 C C . LEU A 1 445 ? -4.233 7.395 -5.125 1.00 98.38 445 LEU A C 1
ATOM 3528 O O . LEU A 1 445 ? -4.938 7.947 -5.970 1.00 98.38 445 LEU A O 1
ATOM 3532 N N . SER A 1 446 ? -3.211 6.603 -5.451 1.00 98.00 446 SER A N 1
ATOM 3533 C CA . SER A 1 446 ? -2.836 6.217 -6.819 1.00 98.00 446 SER A CA 1
ATOM 3534 C C . SER A 1 446 ? -3.226 4.774 -7.160 1.00 98.00 446 SER A C 1
ATOM 3536 O O . SER A 1 446 ? -2.904 4.286 -8.239 1.00 98.00 446 SER A O 1
ATOM 3538 N N . GLY A 1 447 ? -3.962 4.099 -6.270 1.00 96.19 447 GLY A N 1
ATOM 3539 C CA . GLY A 1 447 ? -4.465 2.743 -6.490 1.00 96.19 447 GLY A CA 1
ATOM 3540 C C . GLY A 1 447 ? -3.566 1.623 -5.963 1.00 96.19 447 GLY A C 1
ATOM 3541 O O . GLY A 1 447 ? -3.869 0.466 -6.229 1.00 96.19 447 GLY A O 1
ATOM 3542 N N . GLN A 1 448 ? -2.516 1.928 -5.191 1.00 98.06 448 GLN A N 1
ATOM 3543 C CA . GLN A 1 448 ? -1.650 0.946 -4.525 1.00 98.06 448 GLN A CA 1
ATOM 3544 C C . GLN A 1 448 ? -1.836 1.003 -2.991 1.00 98.06 448 GLN A C 1
ATOM 3546 O O . GLN A 1 448 ? -1.051 1.643 -2.291 1.00 98.06 448 GLN A O 1
ATOM 3551 N N . PRO A 1 449 ? -2.904 0.384 -2.439 1.00 97.50 449 PRO A N 1
ATOM 3552 C CA . PRO A 1 449 ? -3.269 0.514 -1.027 1.00 97.50 449 PRO A CA 1
ATOM 3553 C C . PRO A 1 449 ? -2.450 -0.373 -0.077 1.00 97.50 449 PRO A C 1
ATOM 3555 O O . PRO A 1 449 ? -2.551 -0.185 1.134 1.00 97.50 449 PRO A O 1
ATOM 3558 N N . PHE A 1 450 ? -1.678 -1.343 -0.585 1.00 98.69 450 PHE A N 1
ATOM 3559 C CA . PHE A 1 450 ? -0.814 -2.196 0.237 1.00 98.69 450 PHE A CA 1
ATOM 3560 C C . PHE A 1 450 ? 0.624 -1.664 0.221 1.00 98.69 450 PHE A C 1
ATOM 3562 O O . PHE A 1 450 ? 1.504 -2.204 -0.449 1.00 98.69 450 PHE A O 1
ATOM 3569 N N . SER A 1 451 ? 0.825 -0.557 0.931 1.00 98.44 451 SER A N 1
ATOM 3570 C CA . SER A 1 451 ? 2.080 0.192 0.991 1.00 98.44 451 SER A CA 1
ATOM 3571 C C . SER A 1 451 ? 2.531 0.461 2.430 1.00 98.44 451 SER A C 1
ATOM 3573 O O . SER A 1 451 ? 1.739 0.418 3.376 1.00 98.44 451 SER A O 1
ATOM 3575 N N . GLY A 1 452 ? 3.828 0.711 2.598 1.00 98.38 452 GLY A N 1
ATOM 3576 C CA . GLY A 1 452 ? 4.490 0.990 3.873 1.00 98.38 452 GLY A CA 1
ATOM 3577 C C . GLY A 1 452 ? 5.905 1.518 3.633 1.00 98.38 452 GLY A C 1
ATOM 3578 O O . GLY A 1 452 ? 6.388 1.477 2.507 1.00 98.38 452 GLY A O 1
ATOM 3579 N N . ALA A 1 453 ? 6.571 2.004 4.674 1.00 97.69 453 ALA A N 1
ATOM 3580 C CA . ALA A 1 453 ? 7.974 2.417 4.617 1.00 97.69 453 ALA A CA 1
ATOM 3581 C C . ALA A 1 453 ? 8.813 1.540 5.549 1.00 97.69 453 ALA A C 1
ATOM 3583 O O . ALA A 1 453 ? 8.271 0.996 6.514 1.00 97.69 453 ALA A O 1
ATOM 3584 N N . ASP A 1 454 ? 10.118 1.446 5.298 1.00 98.25 454 ASP A N 1
ATOM 3585 C CA . ASP A 1 454 ? 11.017 0.729 6.198 1.00 98.25 454 ASP A CA 1
ATOM 3586 C C . ASP A 1 454 ? 11.182 1.495 7.511 1.00 98.25 454 ASP A C 1
ATOM 3588 O O . ASP A 1 454 ? 11.611 2.653 7.552 1.00 98.25 454 ASP A O 1
ATOM 3592 N N . ILE A 1 455 ? 10.743 0.854 8.593 1.00 98.25 455 ILE A N 1
ATOM 3593 C CA . ILE A 1 455 ? 10.630 1.449 9.920 1.00 98.25 455 ILE A CA 1
ATOM 3594 C C . ILE A 1 455 ? 12.020 1.573 10.539 1.00 98.25 455 ILE A C 1
ATOM 3596 O O . ILE A 1 455 ? 12.728 0.582 10.710 1.00 98.25 455 ILE A O 1
ATOM 3600 N N . GLY A 1 456 ? 12.372 2.803 10.910 1.00 95.31 456 GLY A N 1
ATOM 3601 C CA . GLY A 1 456 ? 13.702 3.178 11.388 1.00 95.31 456 GLY A CA 1
ATOM 3602 C C . GLY A 1 456 ? 14.548 3.867 10.319 1.00 95.31 456 GLY A C 1
ATOM 3603 O O . GLY A 1 456 ? 15.351 4.720 10.683 1.00 95.31 456 GLY A O 1
ATOM 3604 N N . GLY A 1 457 ? 14.292 3.577 9.040 1.00 96.00 457 GLY A N 1
ATOM 3605 C CA . GLY A 1 457 ? 15.127 3.959 7.902 1.00 96.00 457 GLY A CA 1
ATOM 3606 C C . GLY A 1 457 ? 15.999 2.793 7.427 1.00 96.00 457 GLY A C 1
ATOM 3607 O O . GLY A 1 457 ? 16.544 2.054 8.247 1.00 96.00 457 GLY A O 1
ATOM 3608 N N . PHE A 1 458 ? 16.117 2.628 6.109 1.00 95.75 458 PHE A N 1
ATOM 3609 C CA . PHE A 1 458 ? 16.990 1.643 5.477 1.00 95.75 458 PHE A CA 1
ATOM 3610 C C . PHE A 1 458 ? 18.461 2.026 5.654 1.00 95.75 458 PHE A C 1
ATOM 3612 O O . PHE A 1 458 ? 19.259 1.219 6.131 1.00 95.75 458 PHE A O 1
ATOM 3619 N N . ALA A 1 459 ? 18.799 3.271 5.305 1.00 95.12 459 ALA A N 1
ATOM 3620 C CA . ALA A 1 459 ? 20.171 3.758 5.276 1.00 95.12 459 ALA A CA 1
ATOM 3621 C C . ALA A 1 459 ? 20.521 4.688 6.449 1.00 95.12 459 ALA A C 1
ATOM 3623 O O . ALA A 1 459 ? 19.768 5.603 6.811 1.00 95.12 459 ALA A O 1
ATOM 3624 N N . GLY A 1 460 ? 21.713 4.484 7.013 1.00 93.31 460 GLY A N 1
ATOM 3625 C CA . GLY A 1 460 ? 22.180 5.147 8.234 1.00 93.31 460 GLY A CA 1
ATOM 3626 C C . GLY A 1 460 ? 21.500 4.650 9.520 1.00 93.31 460 GLY A C 1
ATOM 3627 O O . GLY A 1 460 ? 20.518 3.915 9.492 1.00 93.31 460 GLY A O 1
ATOM 3628 N N . ASN A 1 461 ? 22.021 5.052 10.682 1.00 93.06 461 ASN A N 1
ATOM 3629 C CA . ASN A 1 461 ? 21.550 4.555 11.983 1.00 93.06 461 ASN A CA 1
ATOM 3630 C C . ASN A 1 461 ? 20.413 5.408 12.558 1.00 93.06 461 ASN A C 1
ATOM 3632 O O . ASN A 1 461 ? 20.549 6.628 12.672 1.00 93.06 461 ASN A O 1
ATOM 3636 N N . ALA A 1 462 ? 19.328 4.771 12.999 1.00 93.94 462 ALA A N 1
ATOM 3637 C CA . ALA A 1 462 ? 18.293 5.448 13.773 1.00 93.94 462 ALA A CA 1
ATOM 3638 C C . ALA A 1 462 ? 18.777 5.790 15.196 1.00 93.94 462 ALA A C 1
ATOM 3640 O O . ALA A 1 462 ? 19.514 5.027 15.820 1.00 93.94 462 ALA A O 1
ATOM 3641 N N . THR A 1 463 ? 18.305 6.902 15.768 1.00 94.81 463 THR A N 1
ATOM 3642 C CA . THR A 1 463 ? 18.384 7.104 17.227 1.00 94.81 463 THR A CA 1
ATOM 3643 C C . THR A 1 463 ? 17.238 6.353 17.916 1.00 94.81 463 THR A C 1
ATOM 3645 O O . THR A 1 463 ? 16.186 6.167 17.295 1.00 94.81 463 THR A O 1
ATOM 3648 N N . PRO A 1 464 ? 17.354 5.970 19.205 1.00 95.06 464 PRO A N 1
ATOM 3649 C CA . PRO A 1 464 ? 16.274 5.289 19.923 1.00 95.06 464 PRO A CA 1
ATOM 3650 C C . PRO A 1 464 ? 14.922 5.993 19.813 1.00 95.06 464 PRO A C 1
ATOM 3652 O O . PRO A 1 464 ? 13.899 5.368 19.536 1.00 95.06 464 PRO A O 1
ATOM 3655 N N . LYS A 1 465 ? 14.926 7.317 19.979 1.00 94.94 465 LYS A N 1
ATOM 3656 C CA . LYS A 1 465 ? 13.728 8.157 19.946 1.00 94.94 465 LYS A CA 1
ATOM 3657 C C . LYS A 1 465 ? 13.118 8.266 18.544 1.00 94.94 465 LYS A C 1
ATOM 3659 O O . LYS A 1 465 ? 11.896 8.338 18.424 1.00 94.94 465 LYS A O 1
ATOM 3664 N N . LEU A 1 466 ? 13.944 8.240 17.492 1.00 95.81 466 LEU A N 1
ATOM 3665 C CA . LEU A 1 466 ? 13.463 8.140 16.113 1.00 95.81 466 LEU A CA 1
ATOM 3666 C C . LEU A 1 466 ? 12.837 6.762 15.863 1.00 95.81 466 LEU A C 1
ATOM 3668 O O . LEU A 1 466 ? 11.692 6.698 15.419 1.00 95.81 466 LEU A O 1
ATOM 3672 N N . PHE A 1 467 ? 13.546 5.677 16.194 1.00 97.00 467 PHE A N 1
ATOM 3673 C CA . PHE A 1 467 ? 13.087 4.306 15.950 1.00 97.00 467 PHE A CA 1
ATOM 3674 C C . PHE A 1 467 ? 11.759 4.010 16.659 1.00 97.00 467 PHE A C 1
ATOM 3676 O O . PHE A 1 467 ? 10.815 3.545 16.023 1.00 97.00 467 PHE A O 1
ATOM 3683 N N . GLY A 1 468 ? 11.634 4.355 17.945 1.00 96.69 468 GLY A N 1
ATOM 3684 C CA . GLY A 1 468 ? 10.411 4.110 18.715 1.00 96.69 468 GLY A CA 1
ATOM 3685 C C . GLY A 1 468 ? 9.191 4.868 18.181 1.00 96.69 468 GLY A C 1
ATOM 3686 O O . GLY A 1 468 ? 8.113 4.282 18.058 1.00 96.69 468 GLY A O 1
ATOM 3687 N N . ARG A 1 469 ? 9.348 6.137 17.773 1.00 96.25 469 ARG A N 1
ATOM 3688 C CA . ARG A 1 469 ? 8.254 6.887 17.126 1.00 96.25 469 ARG A CA 1
ATOM 3689 C C . ARG A 1 469 ? 7.926 6.369 15.737 1.00 96.25 469 ARG A C 1
ATOM 3691 O O . ARG A 1 469 ? 6.749 6.304 15.382 1.00 96.25 469 ARG A O 1
ATOM 3698 N N . TRP A 1 470 ? 8.935 5.970 14.964 1.00 97.94 470 TRP A N 1
ATOM 3699 C CA . TRP A 1 470 ? 8.708 5.364 13.655 1.00 97.94 470 TRP A CA 1
ATOM 3700 C C . TRP A 1 470 ? 7.968 4.037 13.791 1.00 97.94 470 TRP A C 1
ATOM 3702 O O . TRP A 1 470 ? 7.017 3.812 13.052 1.00 97.94 470 TRP A O 1
ATOM 3712 N N . MET A 1 471 ? 8.295 3.209 14.784 1.00 98.31 471 MET A N 1
ATOM 3713 C CA . MET A 1 471 ? 7.524 2.003 15.094 1.00 98.31 471 MET A CA 1
ATOM 3714 C C . MET A 1 471 ? 6.086 2.349 15.501 1.00 98.31 471 MET A C 1
ATOM 3716 O O . MET A 1 471 ? 5.140 1.728 15.018 1.00 98.31 471 MET A O 1
ATOM 3720 N N . GLY A 1 472 ? 5.899 3.401 16.305 1.00 97.25 472 GLY A N 1
ATOM 3721 C CA . GLY A 1 472 ? 4.584 3.955 16.632 1.00 97.25 472 GLY A CA 1
ATOM 3722 C C . GLY A 1 472 ? 3.725 4.243 15.394 1.00 97.25 472 GLY A C 1
ATOM 3723 O O . GLY A 1 472 ? 2.595 3.765 15.322 1.00 97.25 472 GLY A O 1
ATOM 3724 N N . VAL A 1 473 ? 4.257 4.969 14.407 1.00 97.25 473 VAL A N 1
ATOM 3725 C CA . VAL A 1 473 ? 3.545 5.316 13.158 1.00 97.25 473 VAL A CA 1
ATOM 3726 C C . VAL A 1 473 ? 3.427 4.121 12.207 1.00 97.25 473 VAL A C 1
ATOM 3728 O O . VAL A 1 473 ? 2.329 3.769 11.779 1.00 97.25 473 VAL A O 1
ATOM 3731 N N . GLY A 1 474 ? 4.549 3.475 11.898 1.00 98.12 474 GLY A N 1
ATOM 3732 C CA . GLY A 1 474 ? 4.658 2.400 10.914 1.00 98.12 474 GLY A CA 1
ATOM 3733 C C . GLY A 1 474 ? 3.919 1.123 11.309 1.00 98.12 474 GLY A C 1
ATOM 3734 O O . GLY A 1 474 ? 3.458 0.395 10.433 1.00 98.12 474 GLY A O 1
ATOM 3735 N N . SER A 1 475 ? 3.698 0.884 12.607 1.00 98.38 475 SER A N 1
ATOM 3736 C CA . SER A 1 475 ? 2.803 -0.182 13.086 1.00 98.38 475 SER A CA 1
ATOM 3737 C C . SER A 1 475 ? 1.353 -0.030 12.603 1.00 98.38 475 SER A C 1
ATOM 3739 O O . SER A 1 475 ? 0.612 -1.013 12.582 1.00 98.38 475 SER A O 1
ATOM 3741 N N . LEU A 1 476 ? 0.946 1.165 12.163 1.00 98.44 476 LEU A N 1
ATOM 3742 C CA . LEU A 1 476 ? -0.411 1.480 11.706 1.00 98.44 476 LEU A CA 1
ATOM 3743 C C . LEU A 1 476 ? -0.512 1.703 10.183 1.00 98.44 476 LEU A C 1
ATOM 3745 O O . LEU A 1 476 ? -1.603 1.980 9.685 1.00 98.44 476 LEU A O 1
ATOM 3749 N N . PHE A 1 477 ? 0.582 1.541 9.429 1.00 98.69 477 PHE A N 1
ATOM 3750 C CA . PHE A 1 477 ? 0.548 1.510 7.961 1.00 98.69 477 PHE A CA 1
ATOM 3751 C C . PHE A 1 477 ? -0.027 0.183 7.426 1.00 98.69 477 PHE A C 1
ATOM 3753 O O . PHE A 1 477 ? 0.020 -0.829 8.131 1.00 98.69 477 PHE A O 1
ATOM 3760 N N . PRO A 1 478 ? -0.561 0.138 6.187 1.00 98.62 478 PRO A N 1
ATOM 3761 C CA . PRO A 1 478 ? -1.043 -1.105 5.580 1.00 98.62 478 PRO A CA 1
ATOM 3762 C C . PRO A 1 478 ? 0.022 -2.216 5.580 1.00 98.62 478 PRO A C 1
ATOM 3764 O O . PRO A 1 478 ? -0.218 -3.288 6.139 1.00 98.62 478 PRO A O 1
ATOM 3767 N N . PHE A 1 479 ? 1.220 -1.933 5.058 1.00 98.81 479 PHE A N 1
ATOM 3768 C CA . PHE A 1 479 ? 2.412 -2.782 5.174 1.00 98.81 479 PHE A CA 1
ATOM 3769 C C . PHE A 1 479 ? 3.330 -2.281 6.301 1.00 98.81 479 PHE A C 1
ATOM 3771 O O . PHE A 1 479 ? 3.475 -1.074 6.495 1.00 98.81 479 PHE A O 1
ATOM 3778 N N . CYS A 1 480 ? 3.939 -3.197 7.060 1.00 98.56 480 CYS A N 1
ATOM 3779 C CA . CYS A 1 480 ? 4.684 -2.875 8.279 1.00 98.56 480 CYS A CA 1
ATOM 3780 C C . CYS A 1 480 ? 5.952 -3.735 8.407 1.00 98.56 480 CYS A C 1
ATOM 3782 O O . CYS A 1 480 ? 5.884 -4.885 8.851 1.00 98.56 480 CYS A O 1
ATOM 3784 N N . ARG A 1 481 ? 7.102 -3.167 8.013 1.00 98.56 481 ARG A N 1
ATOM 3785 C CA . ARG A 1 481 ? 8.421 -3.820 8.012 1.00 98.56 481 ARG A CA 1
ATOM 3786 C C . ARG A 1 481 ? 9.477 -2.949 8.695 1.00 98.56 481 ARG A C 1
ATOM 3788 O O . ARG A 1 481 ? 9.573 -1.766 8.391 1.00 98.56 481 ARG A O 1
ATOM 3795 N N . GLY A 1 482 ? 10.279 -3.531 9.584 1.00 97.69 482 GLY A N 1
ATOM 3796 C CA . GLY A 1 482 ? 11.584 -2.983 9.972 1.00 97.69 482 GLY A CA 1
ATOM 3797 C C . GLY A 1 482 ? 12.683 -3.575 9.088 1.00 97.69 482 GLY A C 1
ATOM 3798 O O . GLY A 1 482 ? 12.688 -4.786 8.856 1.00 97.69 482 GLY A O 1
ATOM 3799 N N . HIS A 1 483 ? 13.577 -2.737 8.568 1.00 97.06 483 HIS A N 1
ATOM 3800 C CA . HIS A 1 483 ? 14.657 -3.120 7.651 1.00 97.06 483 HIS A CA 1
ATOM 3801 C C . HIS A 1 483 ? 15.797 -2.093 7.720 1.00 97.06 483 HIS A C 1
ATOM 3803 O O . HIS A 1 483 ? 15.548 -0.934 8.047 1.00 97.06 483 HIS A O 1
ATOM 3809 N N . SER A 1 484 ? 17.028 -2.526 7.436 1.00 94.38 484 SER A N 1
ATOM 3810 C CA . SER A 1 484 ? 18.209 -1.664 7.322 1.00 94.38 484 SER A CA 1
ATOM 3811 C C . SER A 1 484 ? 19.342 -2.321 6.530 1.00 94.38 484 SER A C 1
ATOM 3813 O O . SER A 1 484 ? 19.383 -3.550 6.424 1.00 94.38 484 SER A O 1
ATOM 3815 N N . GLU A 1 485 ? 20.253 -1.501 6.005 1.00 93.06 485 GLU A N 1
ATOM 3816 C CA . GLU A 1 485 ? 21.440 -1.898 5.229 1.00 93.06 485 GLU A CA 1
ATOM 3817 C C . GLU A 1 485 ? 22.580 -2.483 6.095 1.00 93.06 485 GLU A C 1
ATOM 3819 O O . GLU A 1 485 ? 22.672 -2.216 7.300 1.00 93.06 485 GLU A O 1
ATOM 3824 N N . ALA A 1 486 ? 23.512 -3.205 5.457 1.00 85.56 486 ALA A N 1
ATOM 3825 C CA . ALA A 1 486 ? 24.603 -3.975 6.084 1.00 85.56 486 ALA A CA 1
ATOM 3826 C C . ALA A 1 486 ? 25.529 -3.183 7.016 1.00 85.56 486 ALA A C 1
ATOM 3828 O O . ALA A 1 486 ? 26.195 -3.745 7.886 1.00 85.56 486 ALA A O 1
ATOM 3829 N N . CYS A 1 487 ? 25.625 -1.872 6.799 1.00 83.19 487 CYS A N 1
ATOM 3830 C CA . CYS A 1 487 ? 26.542 -0.986 7.511 1.00 83.19 487 CYS A CA 1
ATOM 3831 C C . CYS A 1 487 ? 25.893 -0.254 8.698 1.00 83.19 487 CYS A C 1
ATOM 3833 O O . CYS A 1 487 ? 26.518 0.634 9.284 1.00 83.19 487 CYS A O 1
ATOM 3835 N N . THR A 1 488 ? 24.666 -0.627 9.070 1.00 89.31 488 THR A N 1
ATOM 3836 C CA . THR A 1 488 ? 23.945 -0.077 10.228 1.00 89.31 488 THR A CA 1
ATOM 3837 C C . THR A 1 488 ? 24.057 -0.966 11.466 1.00 89.31 488 THR A C 1
ATOM 3839 O O . THR A 1 488 ? 24.450 -2.130 11.411 1.00 89.31 488 THR A O 1
ATOM 3842 N N . THR A 1 489 ? 23.689 -0.418 12.621 1.00 86.00 489 THR A N 1
ATOM 3843 C CA . THR A 1 489 ? 23.247 -1.213 13.771 1.00 86.00 489 THR A CA 1
ATOM 3844 C C . THR A 1 489 ? 21.977 -1.987 13.420 1.00 86.00 489 THR A C 1
ATOM 3846 O O . THR A 1 489 ? 21.103 -1.433 12.759 1.00 86.00 489 THR A O 1
ATOM 3849 N N . ASP A 1 490 ? 21.814 -3.210 13.931 1.00 85.62 490 ASP A N 1
ATOM 3850 C CA . ASP A 1 490 ? 20.589 -4.002 13.781 1.00 85.62 490 ASP A CA 1
ATOM 3851 C C . ASP A 1 490 ? 19.323 -3.184 14.121 1.00 85.62 490 ASP A C 1
ATOM 3853 O O . ASP A 1 490 ? 19.063 -2.883 15.288 1.00 85.62 490 ASP A O 1
ATOM 3857 N N . HIS A 1 491 ? 18.488 -2.878 13.122 1.00 93.06 491 HIS A N 1
ATOM 3858 C CA . HIS A 1 491 ? 17.192 -2.209 13.306 1.00 93.06 491 HIS A CA 1
ATOM 3859 C C . HIS A 1 491 ? 16.127 -3.184 13.857 1.00 93.06 491 HIS A C 1
ATOM 3861 O O . HIS A 1 491 ? 15.123 -3.497 13.215 1.00 93.06 491 HIS A O 1
ATOM 3867 N N . VAL A 1 492 ? 16.369 -3.680 15.076 1.00 95.69 492 VAL A N 1
ATOM 3868 C CA . VAL A 1 492 ? 15.468 -4.524 15.880 1.00 95.69 492 VAL A CA 1
ATOM 3869 C C . VAL A 1 492 ? 15.083 -3.805 17.185 1.00 95.69 492 VAL A C 1
ATOM 3871 O O . VAL A 1 492 ? 15.918 -3.105 17.758 1.00 95.69 492 VAL A O 1
ATOM 3874 N N . PRO A 1 493 ? 13.863 -3.996 17.732 1.00 96.81 493 PRO A N 1
ATOM 3875 C CA . PRO A 1 493 ? 13.363 -3.221 18.878 1.00 96.81 493 PRO A CA 1
ATOM 3876 C C . PRO A 1 493 ? 14.271 -3.157 20.113 1.00 96.81 493 PRO A C 1
ATOM 3878 O O . PRO A 1 493 ? 14.322 -2.137 20.792 1.00 96.81 493 PRO A O 1
ATOM 3881 N N . TRP A 1 494 ? 14.999 -4.235 20.405 1.00 96.19 494 TRP A N 1
ATOM 3882 C CA . TRP A 1 494 ? 15.871 -4.346 21.580 1.00 96.19 494 TRP A CA 1
ATOM 3883 C C . TRP A 1 494 ? 17.301 -3.825 21.366 1.00 96.19 494 TRP A C 1
ATOM 3885 O O . TRP A 1 494 ? 18.110 -3.891 22.290 1.00 96.19 494 TRP A O 1
ATOM 3895 N N . ALA A 1 495 ? 17.643 -3.325 20.174 1.00 94.81 495 ALA A N 1
ATOM 3896 C CA . ALA A 1 495 ? 18.937 -2.682 19.929 1.00 94.81 495 ALA A CA 1
ATOM 3897 C C . ALA A 1 495 ? 19.015 -1.265 20.531 1.00 94.81 495 ALA A C 1
ATOM 3899 O O . ALA A 1 495 ? 20.106 -0.763 20.788 1.00 94.81 495 ALA A O 1
ATOM 3900 N N . PHE A 1 496 ? 17.864 -0.640 20.799 1.00 94.31 496 PHE A N 1
ATOM 3901 C CA . PHE A 1 496 ? 17.734 0.787 21.113 1.00 94.31 496 PHE A CA 1
ATOM 3902 C C . PHE A 1 496 ? 17.473 1.107 22.598 1.00 94.31 496 PHE A C 1
ATOM 3904 O O . PHE A 1 496 ? 17.058 2.218 22.922 1.00 94.31 496 PHE A O 1
ATOM 3911 N N . GLY A 1 497 ? 17.712 0.158 23.507 1.00 94.56 497 GLY A N 1
ATOM 3912 C CA . GLY A 1 497 ? 17.427 0.310 24.942 1.00 94.56 497 GLY A CA 1
ATOM 3913 C C . GLY A 1 497 ? 16.013 -0.128 25.344 1.00 94.56 497 GLY A C 1
ATOM 3914 O O . GLY A 1 497 ? 15.141 -0.332 24.498 1.00 94.56 497 GLY A O 1
ATOM 3915 N N . GLU A 1 498 ? 15.797 -0.312 26.649 1.00 95.88 498 GLU A N 1
ATOM 3916 C CA . GLU A 1 498 ? 14.574 -0.926 27.193 1.00 95.88 498 GLU A CA 1
ATOM 3917 C C . GLU A 1 498 ? 13.333 -0.036 27.002 1.00 95.88 498 GLU A C 1
ATOM 3919 O O . GLU A 1 498 ? 12.240 -0.543 26.748 1.00 95.88 498 GLU A O 1
ATOM 3924 N N . GLU A 1 499 ? 13.501 1.287 27.043 1.00 95.75 499 GLU A N 1
ATOM 3925 C CA . GLU A 1 499 ? 12.439 2.271 26.820 1.00 95.75 499 GLU A CA 1
ATOM 3926 C C . GLU A 1 499 ? 11.930 2.222 25.372 1.00 95.75 499 GLU A C 1
ATOM 3928 O O . GLU A 1 499 ? 10.724 2.170 25.125 1.00 95.75 499 GLU A O 1
ATOM 3933 N N . CYS A 1 500 ? 12.846 2.176 24.398 1.00 96.69 500 CYS A N 1
ATOM 3934 C CA . CYS A 1 500 ? 12.484 2.046 22.987 1.00 96.69 500 CYS A CA 1
ATOM 3935 C C . CYS A 1 500 ? 11.862 0.673 22.693 1.00 96.69 500 CYS A C 1
ATOM 3937 O O . CYS A 1 500 ? 10.860 0.583 21.978 1.00 96.69 500 CYS A O 1
ATOM 3939 N N . GLU A 1 501 ? 12.397 -0.391 23.300 1.00 97.69 501 GLU A N 1
ATOM 3940 C CA . GLU A 1 501 ? 11.846 -1.741 23.196 1.00 97.69 501 GLU A CA 1
ATOM 3941 C C . GLU A 1 501 ? 10.393 -1.811 23.692 1.00 97.69 501 GLU A C 1
ATOM 3943 O O . GLU A 1 501 ? 9.559 -2.437 23.034 1.00 97.69 501 GLU A O 1
ATOM 3948 N N . GLU A 1 502 ? 10.061 -1.161 24.815 1.00 97.50 502 GLU A N 1
ATOM 3949 C CA . GLU A 1 502 ? 8.684 -1.115 25.320 1.00 97.50 502 GLU A CA 1
ATOM 3950 C C . GLU A 1 502 ? 7.764 -0.301 24.407 1.00 97.50 502 GLU A C 1
ATOM 3952 O O . GLU A 1 502 ? 6.676 -0.774 24.081 1.00 97.50 502 GLU A O 1
ATOM 3957 N N . VAL A 1 503 ? 8.194 0.858 23.896 1.00 97.38 503 VAL A N 1
ATOM 3958 C CA . VAL A 1 503 ? 7.394 1.622 22.918 1.00 97.38 503 VAL A CA 1
ATOM 3959 C C . VAL A 1 503 ? 7.117 0.793 21.662 1.00 97.38 503 VAL A C 1
ATOM 3961 O O . VAL A 1 503 ? 5.974 0.736 21.204 1.00 97.38 503 VAL A O 1
ATOM 3964 N N . CYS A 1 504 ? 8.116 0.074 21.148 1.00 98.38 504 CYS A N 1
ATOM 3965 C CA . CYS A 1 504 ? 7.940 -0.840 20.020 1.00 98.38 504 CYS A CA 1
ATOM 3966 C C . CYS A 1 504 ? 6.980 -1.993 20.353 1.00 98.38 504 CYS A C 1
ATOM 3968 O O . CYS A 1 504 ? 6.098 -2.320 19.556 1.00 98.38 504 CYS A O 1
ATOM 3970 N N . ARG A 1 505 ? 7.101 -2.587 21.547 1.00 98.31 505 ARG A N 1
ATOM 3971 C CA . ARG A 1 505 ? 6.198 -3.638 22.038 1.00 98.31 505 ARG A CA 1
ATOM 3972 C C . ARG A 1 505 ? 4.756 -3.139 22.114 1.00 98.31 505 ARG A C 1
ATOM 3974 O O . ARG A 1 505 ? 3.856 -3.846 21.668 1.00 98.31 505 ARG A O 1
ATOM 3981 N N . LEU A 1 506 ? 4.520 -1.943 22.649 1.00 97.81 506 LEU A N 1
ATOM 3982 C CA . LEU A 1 506 ? 3.188 -1.340 22.722 1.00 97.81 506 LEU A CA 1
ATOM 3983 C C . LEU A 1 506 ? 2.633 -1.038 21.322 1.00 97.81 506 LEU A C 1
ATOM 3985 O O . LEU A 1 506 ? 1.519 -1.464 21.020 1.00 97.81 506 LEU A O 1
ATOM 3989 N N . ALA A 1 507 ? 3.418 -0.402 20.445 1.00 98.50 507 ALA A N 1
ATOM 3990 C CA . ALA A 1 507 ? 3.046 -0.117 19.055 1.00 98.50 507 ALA A CA 1
ATOM 3991 C C . ALA A 1 507 ? 2.595 -1.380 18.301 1.00 98.50 507 ALA A C 1
ATOM 3993 O O . ALA A 1 507 ? 1.495 -1.433 17.748 1.00 98.50 507 ALA A O 1
ATOM 3994 N N . LEU A 1 508 ? 3.394 -2.448 18.350 1.00 98.69 508 LEU A N 1
ATOM 3995 C CA . LEU A 1 508 ? 3.049 -3.702 17.684 1.00 98.69 508 LEU A CA 1
ATOM 3996 C C . LEU A 1 508 ? 1.838 -4.380 18.341 1.00 98.69 508 LEU A C 1
ATOM 3998 O O . LEU A 1 508 ? 0.932 -4.820 17.638 1.00 98.69 508 LEU A O 1
ATOM 4002 N N . LYS A 1 509 ? 1.693 -4.352 19.671 1.00 98.50 509 LYS A N 1
ATOM 4003 C CA . LYS A 1 509 ? 0.460 -4.835 20.323 1.00 98.50 509 LYS A CA 1
ATOM 4004 C C . LYS A 1 509 ? -0.792 -4.034 19.933 1.00 98.50 509 LYS A C 1
ATOM 4006 O O . LYS A 1 509 ? -1.887 -4.598 19.958 1.00 98.50 509 LYS A O 1
ATOM 4011 N N . ARG A 1 510 ? -0.683 -2.755 19.546 1.00 98.31 510 ARG A N 1
ATOM 4012 C CA . ARG A 1 510 ? -1.802 -2.005 18.933 1.00 98.31 510 ARG A CA 1
ATOM 4013 C C . ARG A 1 510 ? -2.148 -2.545 17.555 1.00 98.31 510 ARG A C 1
ATOM 4015 O O . ARG A 1 510 ? -3.323 -2.805 17.305 1.00 98.31 510 ARG A O 1
ATOM 4022 N N . ARG A 1 511 ? -1.144 -2.762 16.696 1.00 98.50 511 ARG A N 1
ATOM 4023 C CA . ARG A 1 511 ? -1.337 -3.336 15.355 1.00 98.50 511 ARG A CA 1
ATOM 4024 C C . ARG A 1 511 ? -2.128 -4.637 15.422 1.00 98.50 511 ARG A C 1
ATOM 4026 O O . ARG A 1 511 ? -3.161 -4.737 14.774 1.00 98.50 511 ARG A O 1
ATOM 4033 N N . TYR A 1 512 ? -1.705 -5.589 16.254 1.00 98.56 512 TYR A N 1
ATOM 4034 C CA . TYR A 1 512 ? -2.309 -6.928 16.296 1.00 98.56 512 TYR A CA 1
ATOM 4035 C C . TYR A 1 512 ? -3.748 -6.912 16.826 1.00 98.56 512 TYR A C 1
ATOM 4037 O O . TYR A 1 512 ? -4.614 -7.572 16.254 1.00 98.56 512 TYR A O 1
ATOM 4045 N N . ARG A 1 513 ? -4.051 -6.055 17.812 1.00 98.38 513 ARG A N 1
ATOM 4046 C CA . ARG A 1 513 ? -5.439 -5.781 18.226 1.00 98.38 513 ARG A CA 1
ATOM 4047 C C . ARG A 1 513 ? -6.296 -5.212 17.089 1.00 98.38 513 ARG A C 1
ATOM 4049 O O . ARG A 1 513 ? -7.489 -5.488 17.039 1.00 98.38 513 ARG A O 1
ATOM 4056 N N . LEU A 1 514 ? -5.709 -4.434 16.178 1.00 98.56 514 LEU A N 1
ATOM 4057 C CA . LEU A 1 514 ? -6.393 -3.821 15.035 1.00 98.56 514 LEU A CA 1
ATOM 4058 C C . LEU A 1 514 ? -6.381 -4.680 13.757 1.00 98.56 514 LEU A C 1
ATOM 4060 O O . LEU A 1 514 ? -7.040 -4.301 12.790 1.00 98.56 514 LEU A O 1
ATOM 4064 N N . ILE A 1 515 ? -5.723 -5.846 13.723 1.00 98.50 515 ILE A N 1
ATOM 4065 C CA . ILE A 1 515 ? -5.711 -6.718 12.532 1.00 98.50 515 ILE A CA 1
ATOM 4066 C C . ILE A 1 515 ? -7.122 -7.093 12.032 1.00 98.50 515 ILE A C 1
ATOM 4068 O O . ILE A 1 515 ? -7.309 -7.063 10.817 1.00 98.50 515 ILE A O 1
ATOM 4072 N N . PRO A 1 516 ? -8.148 -7.355 12.871 1.00 98.31 516 PRO A N 1
ATOM 4073 C CA . PRO A 1 516 ? -9.518 -7.565 12.383 1.00 98.31 516 PRO A CA 1
ATOM 4074 C C . PRO A 1 516 ? -10.088 -6.369 11.598 1.00 98.31 516 PRO A C 1
ATOM 4076 O O . PRO A 1 516 ? -10.765 -6.561 10.584 1.00 98.31 516 PRO A O 1
ATOM 4079 N N . LEU A 1 517 ? -9.774 -5.136 12.014 1.00 98.75 517 LEU A N 1
ATOM 4080 C CA . LEU A 1 517 ? -10.124 -3.920 11.276 1.00 98.75 517 LEU A CA 1
ATOM 4081 C C . LEU A 1 517 ? -9.322 -3.826 9.971 1.00 98.75 517 LEU A C 1
ATOM 4083 O O . LEU A 1 517 ? -9.922 -3.684 8.909 1.00 98.75 517 LEU A O 1
ATOM 4087 N N . ILE A 1 518 ? -7.991 -3.948 10.029 1.00 98.75 518 ILE A N 1
ATOM 4088 C CA . ILE A 1 518 ? -7.103 -3.831 8.854 1.00 98.75 518 ILE A CA 1
ATOM 4089 C C . ILE A 1 518 ? -7.483 -4.871 7.787 1.00 98.75 518 ILE A C 1
ATOM 4091 O O . ILE A 1 518 ? -7.618 -4.534 6.614 1.00 98.75 518 ILE A O 1
ATOM 4095 N N . TYR A 1 519 ? -7.749 -6.114 8.192 1.00 98.75 519 TYR A N 1
ATOM 4096 C CA . TYR A 1 519 ? -8.172 -7.195 7.301 1.00 98.75 519 TYR A CA 1
ATOM 4097 C C . TYR A 1 519 ? -9.545 -6.931 6.663 1.00 98.75 519 TYR A C 1
ATOM 4099 O O . TYR A 1 519 ? -9.726 -7.151 5.466 1.00 98.75 519 TYR A O 1
ATOM 4107 N N . THR A 1 520 ? -10.490 -6.360 7.419 1.00 98.81 520 THR A N 1
ATOM 4108 C CA . THR A 1 520 ? -11.793 -5.932 6.878 1.00 98.81 520 THR A CA 1
ATOM 4109 C C . THR A 1 520 ? -11.650 -4.766 5.889 1.00 98.81 520 THR A C 1
ATOM 4111 O O . THR A 1 520 ? -12.339 -4.732 4.868 1.00 98.81 520 THR A O 1
ATOM 4114 N N . LEU A 1 521 ? -10.723 -3.833 6.131 1.00 98.81 521 LEU A N 1
ATOM 4115 C CA . LEU A 1 521 ? -10.403 -2.761 5.181 1.00 98.81 521 LEU A CA 1
ATOM 4116 C C . LEU A 1 521 ? -9.772 -3.318 3.896 1.00 98.81 521 LEU A C 1
ATOM 4118 O O . LEU A 1 521 ? -10.146 -2.882 2.808 1.00 98.81 521 LEU A O 1
ATOM 4122 N N . PHE A 1 522 ? -8.902 -4.327 3.993 1.00 98.81 522 PHE A N 1
ATOM 4123 C CA . PHE A 1 522 ? -8.382 -5.041 2.823 1.00 98.81 522 PHE A CA 1
ATOM 4124 C C . PHE A 1 522 ? -9.466 -5.799 2.053 1.00 98.81 522 PHE A C 1
ATOM 4126 O O . PHE A 1 522 ? -9.458 -5.754 0.825 1.00 98.81 522 PHE A O 1
ATOM 4133 N N . TYR A 1 523 ? -10.451 -6.400 2.726 1.00 98.62 523 TYR A N 1
ATOM 4134 C CA . TYR A 1 523 ? -11.615 -6.982 2.052 1.00 98.62 523 TYR A CA 1
ATOM 4135 C C . TYR A 1 523 ? -12.403 -5.933 1.248 1.00 98.62 523 TYR A C 1
ATOM 4137 O O . TYR A 1 523 ? -12.801 -6.193 0.110 1.00 98.62 523 TYR A O 1
ATOM 4145 N N . PHE A 1 524 ? -12.589 -4.716 1.772 1.00 98.50 524 PHE A N 1
ATOM 4146 C CA . PHE A 1 524 ? -13.213 -3.630 1.004 1.00 98.50 524 PHE A CA 1
ATOM 4147 C C . PHE A 1 524 ? -12.317 -3.100 -0.124 1.00 98.50 524 PHE A C 1
ATOM 4149 O O . PHE A 1 524 ? -12.818 -2.838 -1.218 1.00 98.50 524 PHE A O 1
ATOM 4156 N N . ALA A 1 525 ? -11.002 -3.007 0.078 1.00 98.56 525 ALA A N 1
ATOM 4157 C CA . ALA A 1 525 ? -10.062 -2.662 -0.989 1.00 98.56 525 ALA A CA 1
ATOM 4158 C C . ALA A 1 525 ? -10.097 -3.692 -2.130 1.00 98.56 525 ALA A C 1
ATOM 4160 O O . ALA A 1 525 ? -10.170 -3.316 -3.300 1.00 98.56 525 ALA A O 1
ATOM 4161 N N . HIS A 1 526 ? -10.142 -4.980 -1.791 1.00 98.12 526 HIS A N 1
ATOM 4162 C CA . HIS A 1 526 ? -10.222 -6.093 -2.732 1.00 98.12 526 HIS A CA 1
ATOM 4163 C C . HIS A 1 526 ? -11.560 -6.150 -3.488 1.00 98.12 526 HIS A C 1
ATOM 4165 O O . HIS A 1 526 ? -11.576 -6.367 -4.699 1.00 98.12 526 HIS A O 1
ATOM 4171 N N . THR A 1 527 ? -12.689 -5.932 -2.805 1.00 97.44 527 THR A N 1
ATOM 4172 C CA . THR A 1 527 ? -14.032 -6.088 -3.403 1.00 97.44 527 THR A CA 1
ATOM 4173 C C . THR A 1 527 ? -14.624 -4.810 -4.001 1.00 97.44 527 THR A C 1
ATOM 4175 O O . THR A 1 527 ? -15.513 -4.893 -4.848 1.00 97.44 527 THR A O 1
ATOM 4178 N N . ARG A 1 528 ? -14.176 -3.625 -3.566 1.00 96.25 528 ARG A N 1
ATOM 4179 C CA . ARG A 1 528 ? -14.762 -2.318 -3.938 1.00 96.25 528 ARG A CA 1
ATOM 4180 C C . ARG A 1 528 ? -13.744 -1.298 -4.447 1.00 96.25 528 ARG A C 1
ATOM 4182 O O . ARG A 1 528 ? -14.156 -0.290 -5.015 1.00 96.25 528 ARG A O 1
ATOM 4189 N N . GLY A 1 529 ? -12.445 -1.513 -4.230 1.00 96.19 529 GLY A N 1
ATOM 4190 C CA . GLY A 1 529 ? -11.415 -0.534 -4.588 1.00 96.19 529 GLY A CA 1
ATOM 4191 C C . GLY A 1 529 ? -11.362 0.692 -3.673 1.00 96.19 529 GLY A C 1
ATOM 4192 O O . GLY A 1 529 ? -10.953 1.769 -4.098 1.00 96.19 529 GLY A O 1
ATOM 4193 N N . THR A 1 530 ? -11.832 0.573 -2.430 1.00 95.19 530 THR A N 1
ATOM 4194 C CA . THR A 1 530 ? -11.668 1.626 -1.414 1.00 95.19 530 THR A CA 1
ATOM 4195 C C . THR A 1 530 ? -10.263 1.566 -0.804 1.00 95.19 530 THR A C 1
ATOM 4197 O O . THR A 1 530 ? -9.790 0.459 -0.549 1.00 95.19 530 THR A O 1
ATOM 4200 N N . PRO A 1 531 ? -9.592 2.690 -0.498 1.00 93.88 531 PRO A N 1
ATOM 4201 C CA . PRO A 1 531 ? -8.281 2.640 0.152 1.00 93.88 531 PRO A CA 1
ATOM 4202 C C . PRO A 1 531 ? -8.348 2.070 1.577 1.00 93.88 531 PRO A C 1
ATOM 4204 O O . PRO A 1 531 ? -9.380 2.163 2.242 1.00 93.88 531 PRO A O 1
ATOM 4207 N N . VAL A 1 532 ? -7.226 1.523 2.057 1.00 98.00 532 VAL A N 1
ATOM 4208 C CA . VAL A 1 532 ? -7.076 1.023 3.439 1.00 98.00 532 VAL A CA 1
ATOM 4209 C C . VAL A 1 532 ? -6.734 2.165 4.402 1.00 98.00 532 VAL A C 1
ATOM 4211 O O . VAL A 1 532 ? -7.382 2.319 5.436 1.00 98.00 532 VAL A O 1
ATOM 4214 N N . ALA A 1 533 ? -5.753 2.992 4.029 1.00 98.19 533 ALA A N 1
ATOM 4215 C CA . ALA A 1 533 ? -5.411 4.238 4.708 1.00 98.19 533 ALA A CA 1
ATOM 4216 C C . ALA A 1 533 ? -5.733 5.437 3.800 1.00 98.19 533 ALA A C 1
ATOM 4218 O O . ALA A 1 533 ? -5.506 5.377 2.589 1.00 98.19 533 ALA A O 1
ATOM 4219 N N . THR A 1 534 ? -6.257 6.525 4.368 1.00 98.25 534 THR A N 1
ATOM 4220 C CA . THR A 1 534 ? -6.604 7.754 3.627 1.00 98.25 534 THR A CA 1
ATOM 4221 C C . THR A 1 534 ? -6.182 9.018 4.376 1.00 98.25 534 THR A C 1
ATOM 4223 O O . THR A 1 534 ? -6.195 9.017 5.607 1.00 98.25 534 THR A O 1
ATOM 4226 N N . PRO A 1 535 ? -5.892 10.131 3.678 1.00 98.25 535 PRO A N 1
ATOM 4227 C CA . PRO A 1 535 ? -5.711 11.438 4.307 1.00 98.25 535 PRO A CA 1
ATOM 4228 C C . PRO A 1 535 ? -6.875 11.850 5.208 1.00 98.25 535 PRO A C 1
ATOM 4230 O O . PRO A 1 535 ? -8.035 11.559 4.915 1.00 98.25 535 PRO A O 1
ATOM 4233 N N . THR A 1 536 ? -6.585 12.646 6.233 1.00 98.00 536 THR A N 1
ATOM 4234 C CA . THR A 1 536 ? -7.590 13.154 7.183 1.00 98.00 536 THR A CA 1
ATOM 4235 C C . THR A 1 536 ? -8.705 13.975 6.519 1.00 98.00 536 THR A C 1
ATOM 4237 O O . THR A 1 536 ? -9.843 13.948 6.990 1.00 98.00 536 THR A O 1
ATOM 4240 N N . PHE A 1 537 ? -8.459 14.612 5.363 1.00 97.50 537 PHE A N 1
ATOM 4241 C CA . PHE A 1 537 ? -9.518 15.296 4.605 1.00 97.50 537 PHE A CA 1
ATOM 4242 C C . PHE A 1 537 ? -10.620 14.365 4.072 1.00 97.50 537 PHE A C 1
ATOM 4244 O O . PHE A 1 537 ? -11.691 14.858 3.736 1.00 97.50 537 PHE A O 1
ATOM 4251 N N . PHE A 1 538 ? -10.436 13.039 4.024 1.00 97.81 538 PHE A N 1
ATOM 4252 C CA . PHE A 1 538 ? -11.522 12.115 3.654 1.00 97.81 538 PHE A CA 1
ATOM 4253 C C . PHE A 1 538 ? -12.687 12.139 4.664 1.00 97.81 538 PHE A C 1
ATOM 4255 O O . PHE A 1 538 ? -13.800 11.746 4.317 1.00 97.81 538 PHE A O 1
ATOM 4262 N N . ALA A 1 539 ? -12.469 12.640 5.887 1.00 97.25 539 ALA A N 1
ATOM 4263 C CA . ALA A 1 539 ? -13.533 12.862 6.864 1.00 97.25 539 ALA A CA 1
ATOM 4264 C C . ALA A 1 539 ? -14.458 14.047 6.514 1.00 97.25 539 ALA A C 1
ATOM 4266 O O . ALA A 1 539 ? -15.660 13.957 6.759 1.00 97.25 539 ALA A O 1
ATOM 4267 N N . ASP A 1 540 ? -13.911 15.130 5.948 1.00 96.44 540 ASP A N 1
ATOM 4268 C CA . ASP A 1 540 ? -14.650 16.299 5.443 1.00 96.44 540 ASP A CA 1
ATOM 4269 C C . ASP A 1 540 ? -13.881 16.937 4.260 1.00 96.44 540 ASP A C 1
ATOM 4271 O O . ASP A 1 540 ? -13.103 17.874 4.461 1.00 96.44 540 ASP A O 1
ATOM 4275 N N . PRO A 1 541 ? -14.081 16.465 3.009 1.00 96.25 541 PRO A N 1
ATOM 4276 C CA . PRO A 1 541 ? -13.341 16.963 1.838 1.00 96.25 541 PRO A CA 1
ATOM 4277 C C . PRO A 1 541 ? -13.580 18.447 1.514 1.00 96.25 541 PRO A C 1
ATOM 4279 O O . PRO A 1 541 ? -12.862 19.040 0.696 1.00 96.25 541 PRO A O 1
ATOM 4282 N N . LYS A 1 542 ? -14.602 19.054 2.131 1.00 95.56 542 LYS A N 1
ATOM 4283 C CA . LYS A 1 542 ? -14.949 20.474 1.991 1.00 95.56 542 LYS A CA 1
ATOM 4284 C C . LYS A 1 542 ? -14.137 21.364 2.924 1.00 95.56 542 LYS A C 1
ATOM 4286 O O . LYS A 1 542 ? -14.120 22.573 2.710 1.00 95.56 542 LYS A O 1
ATOM 4291 N N . ASP A 1 543 ? -13.481 20.804 3.940 1.00 96.00 543 ASP A N 1
ATOM 4292 C CA . ASP A 1 543 ? -12.661 21.575 4.864 1.00 96.00 543 ASP A CA 1
ATOM 4293 C C . ASP A 1 543 ? -11.230 21.752 4.320 1.00 96.00 543 ASP A C 1
ATOM 4295 O O . ASP A 1 543 ? -10.470 20.781 4.248 1.00 96.00 543 ASP A O 1
ATOM 4299 N N . PRO A 1 544 ? -10.820 22.975 3.930 1.00 92.75 544 PRO A N 1
ATOM 4300 C CA . PRO A 1 544 ? -9.484 23.205 3.394 1.00 92.75 544 PRO A CA 1
ATOM 4301 C C . PRO A 1 544 ? -8.380 23.070 4.453 1.00 92.75 544 PRO A C 1
ATOM 4303 O O . PRO A 1 544 ? -7.224 22.897 4.074 1.00 92.75 544 PRO A O 1
ATOM 4306 N N . SER A 1 545 ? -8.693 23.118 5.756 1.00 93.56 545 SER A N 1
ATOM 4307 C CA . SER A 1 545 ? -7.681 22.963 6.814 1.00 93.56 545 SER A CA 1
ATOM 4308 C C . SER A 1 545 ? -7.123 21.537 6.891 1.00 93.56 545 SER A C 1
ATOM 4310 O O . SER A 1 545 ? -5.944 21.350 7.179 1.00 93.56 545 SER A O 1
ATOM 4312 N N . LEU A 1 546 ? -7.933 20.533 6.538 1.00 96.44 546 LEU A N 1
ATOM 4313 C CA . LEU A 1 546 ? -7.546 19.118 6.569 1.00 96.44 546 LEU A CA 1
ATOM 4314 C C . LEU A 1 546 ? -6.718 18.691 5.344 1.00 96.44 546 LEU A C 1
ATOM 4316 O O . LEU A 1 546 ? -6.106 17.624 5.345 1.00 96.44 546 LEU A O 1
ATOM 4320 N N . ARG A 1 547 ? -6.712 19.499 4.275 1.00 94.00 547 ARG A N 1
ATOM 4321 C CA . ARG A 1 547 ? -6.154 19.144 2.956 1.00 94.00 547 ARG A CA 1
ATOM 4322 C C . ARG A 1 547 ? -4.629 19.056 2.898 1.00 94.00 547 ARG A C 1
ATOM 4324 O O . ARG A 1 547 ? -4.109 18.404 1.995 1.00 94.00 547 ARG A O 1
ATOM 4331 N N . LYS A 1 548 ? -3.944 19.699 3.845 1.00 93.56 548 LYS A N 1
ATOM 4332 C CA . LYS A 1 548 ? -2.476 19.802 3.950 1.00 93.56 548 LYS A CA 1
ATOM 4333 C C . LYS A 1 548 ? -1.927 19.144 5.219 1.00 93.56 548 LYS A C 1
ATOM 4335 O O . LYS A 1 548 ? -0.870 19.528 5.706 1.00 93.56 548 LYS A O 1
ATOM 4340 N N . LEU A 1 549 ? -2.691 18.236 5.820 1.00 94.12 549 LEU A N 1
ATOM 4341 C CA . LEU A 1 549 ? -2.398 17.732 7.154 1.00 94.12 549 LEU A CA 1
ATOM 4342 C C . LEU A 1 549 ? -1.609 16.418 7.058 1.00 94.12 549 LEU A C 1
ATOM 4344 O O . LEU A 1 549 ? -2.145 15.395 6.644 1.00 94.12 549 LEU A O 1
ATOM 4348 N N . GLU A 1 550 ? -0.318 16.484 7.394 1.00 92.56 550 GLU A N 1
ATOM 4349 C CA . GLU A 1 550 ? 0.696 15.454 7.084 1.00 92.56 550 GLU A CA 1
ATOM 4350 C C . GLU A 1 550 ? 1.164 14.657 8.318 1.00 92.56 550 GLU A C 1
ATOM 4352 O O . GLU A 1 550 ? 1.988 13.755 8.221 1.00 92.56 550 GLU A O 1
ATOM 4357 N N . ASN A 1 551 ? 0.628 14.973 9.498 1.00 93.56 551 ASN A N 1
ATOM 4358 C CA . ASN A 1 551 ? 0.908 14.300 10.772 1.00 93.56 551 ASN A CA 1
ATOM 4359 C C . ASN A 1 551 ? -0.258 13.417 11.262 1.00 93.56 551 ASN A C 1
ATOM 4361 O O . ASN A 1 551 ? -0.258 12.962 12.408 1.00 93.56 551 ASN A O 1
ATOM 4365 N N . SER A 1 552 ? -1.260 13.164 10.414 1.00 96.75 552 SER A N 1
ATOM 4366 C CA . SER A 1 552 ? -2.339 12.221 10.712 1.00 96.75 552 SER A CA 1
ATOM 4367 C C . SER A 1 552 ? -2.920 11.562 9.465 1.00 96.75 552 SER A C 1
ATOM 4369 O O . SER A 1 552 ? -2.792 12.072 8.352 1.00 96.75 552 SER A O 1
ATOM 4371 N N . PHE A 1 553 ? -3.568 10.419 9.667 1.00 98.44 553 PHE A N 1
ATOM 4372 C CA . PHE A 1 553 ? -4.285 9.685 8.632 1.00 98.44 553 PHE A CA 1
ATOM 4373 C C . PHE A 1 553 ? -5.450 8.889 9.222 1.00 98.44 553 PHE A C 1
ATOM 4375 O O . PHE A 1 553 ? -5.512 8.625 10.422 1.00 98.44 553 PHE A O 1
ATOM 4382 N N . LEU A 1 554 ? -6.380 8.487 8.364 1.00 98.75 554 LEU A N 1
ATOM 4383 C CA . LEU A 1 554 ? -7.498 7.617 8.706 1.00 98.75 554 LEU A CA 1
ATOM 4384 C C . LEU A 1 554 ? -7.170 6.173 8.319 1.00 98.75 554 LEU A C 1
ATOM 4386 O O . LEU A 1 554 ? -6.801 5.908 7.175 1.00 98.75 554 LEU A O 1
ATOM 4390 N N . LEU A 1 555 ? -7.368 5.248 9.253 1.00 98.12 555 LEU A N 1
ATOM 4391 C CA . LEU A 1 555 ? -7.412 3.805 9.039 1.00 98.12 555 LEU A CA 1
ATOM 4392 C C . LEU A 1 555 ? -8.880 3.372 9.175 1.00 98.12 555 LEU A C 1
ATOM 4394 O O . LEU A 1 555 ? -9.371 3.067 10.266 1.00 98.12 555 LEU A O 1
ATOM 4398 N N . GLY A 1 556 ? -9.626 3.461 8.072 1.00 96.75 556 GLY A N 1
ATOM 4399 C CA . GLY A 1 556 ? -11.087 3.375 8.105 1.00 96.75 556 GLY A CA 1
ATOM 4400 C C . GLY A 1 556 ? -11.703 4.476 8.993 1.00 96.75 556 GLY A C 1
ATOM 4401 O O . GLY A 1 556 ? -11.473 5.656 8.731 1.00 96.75 556 GLY A O 1
ATOM 4402 N N . PRO A 1 557 ? -12.488 4.140 10.037 1.00 97.81 557 PRO A N 1
ATOM 4403 C CA . PRO A 1 557 ? -13.083 5.120 10.952 1.00 97.81 557 PRO A CA 1
ATOM 4404 C C . PRO A 1 557 ? -12.144 5.585 12.085 1.00 97.81 557 PRO A C 1
ATOM 4406 O O . PRO A 1 557 ? -12.564 6.389 12.921 1.00 97.81 557 PRO A O 1
ATOM 4409 N N . VAL A 1 558 ? -10.908 5.071 12.158 1.00 98.69 558 VAL A N 1
ATOM 4410 C CA . VAL A 1 558 ? -9.923 5.441 13.188 1.00 98.69 558 VAL A CA 1
ATOM 4411 C C . VAL A 1 558 ? -9.001 6.531 12.654 1.00 98.69 558 VAL A C 1
ATOM 4413 O O . VAL A 1 558 ? -8.274 6.303 11.693 1.00 98.69 558 VAL A O 1
ATOM 4416 N N . LEU A 1 559 ? -8.987 7.698 13.294 1.00 98.62 559 LEU A N 1
ATOM 4417 C CA . LEU A 1 559 ? -7.990 8.741 13.056 1.00 98.62 559 LEU A CA 1
ATOM 4418 C C . LEU A 1 559 ? -6.746 8.460 13.902 1.00 98.62 559 LEU A C 1
ATOM 4420 O O . LEU A 1 559 ? -6.816 8.414 15.132 1.00 98.62 559 LEU A O 1
ATOM 4424 N N . VAL A 1 560 ? -5.618 8.291 13.220 1.00 98.25 560 VAL A N 1
ATOM 4425 C CA . VAL A 1 560 ? -4.274 8.121 13.774 1.00 98.25 560 VAL A CA 1
ATOM 4426 C C . VAL A 1 560 ? -3.558 9.463 13.691 1.00 98.25 560 VAL A C 1
ATOM 4428 O O . VAL A 1 560 ? -3.384 9.986 12.594 1.00 98.25 560 VAL A O 1
ATOM 4431 N N . TYR A 1 561 ? -3.126 10.019 14.822 1.00 96.31 561 TYR A N 1
ATOM 4432 C CA . TYR A 1 561 ? -2.436 11.314 14.889 1.00 96.31 561 TYR A CA 1
ATOM 4433 C C . TYR A 1 561 ? -1.070 11.139 15.562 1.00 96.31 561 TYR A C 1
ATOM 4435 O O . TYR A 1 561 ? -0.999 10.596 16.662 1.00 96.31 561 TYR A O 1
ATOM 4443 N N . ALA A 1 562 ? 0.018 11.566 14.924 1.00 93.56 562 ALA A N 1
ATOM 4444 C CA . ALA A 1 562 ? 1.380 11.232 15.342 1.00 93.56 562 ALA A CA 1
ATOM 4445 C C . ALA A 1 562 ? 2.293 12.459 15.457 1.00 93.56 562 ALA A C 1
ATOM 4447 O O . ALA A 1 562 ? 2.179 13.404 14.681 1.00 93.56 562 ALA A O 1
ATOM 4448 N N . SER A 1 563 ? 3.259 12.418 16.383 1.00 91.19 563 SER A N 1
ATOM 4449 C CA . SER A 1 563 ? 4.364 13.381 16.370 1.00 91.19 563 SER A CA 1
ATOM 4450 C C . SER A 1 563 ? 5.515 12.874 15.505 1.00 91.19 563 SER A C 1
ATOM 4452 O O . SER A 1 563 ? 6.180 11.893 15.836 1.00 91.19 563 SER A O 1
ATOM 4454 N N . THR A 1 564 ? 5.786 13.598 14.424 1.00 88.56 564 THR A N 1
ATOM 4455 C CA . THR A 1 564 ? 6.929 13.378 13.526 1.00 88.56 564 THR A CA 1
ATOM 4456 C C . THR A 1 564 ? 8.043 14.411 13.747 1.00 88.56 564 THR A C 1
ATOM 4458 O O . THR A 1 564 ? 8.939 14.541 12.921 1.00 88.56 564 THR A O 1
ATOM 4461 N N . ILE A 1 565 ? 7.990 15.174 14.848 1.00 85.94 565 ILE A N 1
ATOM 4462 C CA . ILE A 1 565 ? 8.919 16.273 15.161 1.00 85.94 565 ILE A CA 1
ATOM 4463 C C . ILE A 1 565 ? 9.739 15.898 16.399 1.00 85.94 565 ILE A C 1
ATOM 4465 O O . ILE A 1 565 ? 9.186 15.770 17.490 1.00 85.94 565 ILE A O 1
ATOM 4469 N N . HIS A 1 566 ? 11.062 15.773 16.254 1.00 84.12 566 HIS A N 1
ATOM 4470 C CA . HIS A 1 566 ? 12.004 15.355 17.311 1.00 84.12 566 HIS A CA 1
ATOM 4471 C C . HIS A 1 566 ? 11.726 15.974 18.699 1.00 84.12 566 HIS A C 1
ATOM 4473 O O . HIS A 1 566 ? 11.545 15.258 19.690 1.00 84.12 566 HIS A O 1
ATOM 4479 N N . ALA A 1 567 ? 11.612 17.303 18.763 1.00 79.94 567 ALA A N 1
ATOM 4480 C CA . ALA A 1 567 ? 11.468 18.051 20.013 1.00 79.94 567 ALA A CA 1
ATOM 4481 C C . ALA A 1 567 ? 10.070 17.972 20.670 1.00 79.94 567 ALA A C 1
ATOM 4483 O O . ALA A 1 567 ? 9.914 18.376 21.823 1.00 79.94 567 ALA A O 1
ATOM 4484 N N . GLN A 1 568 ? 9.048 17.467 19.972 1.00 80.38 568 GLN A N 1
ATOM 4485 C CA . GLN A 1 568 ? 7.661 17.442 20.453 1.00 80.38 568 GLN A CA 1
ATOM 4486 C C . GLN A 1 568 ? 7.187 16.001 20.652 1.00 80.38 568 GLN A C 1
ATOM 4488 O O . GLN A 1 568 ? 7.298 15.179 19.747 1.00 80.38 568 GLN A O 1
ATOM 4493 N N . GLY A 1 569 ? 6.675 15.670 21.836 1.00 78.50 569 GLY A N 1
ATOM 4494 C CA . GLY A 1 569 ? 5.870 14.461 22.029 1.00 78.50 569 GLY A CA 1
ATOM 4495 C C . GLY A 1 569 ? 4.419 14.714 21.617 1.00 78.50 569 GLY A C 1
ATOM 4496 O O . GLY A 1 569 ? 4.029 15.855 21.347 1.00 78.50 569 GLY A O 1
ATOM 4497 N N . LEU A 1 570 ? 3.611 13.655 21.572 1.00 81.38 570 LEU A N 1
ATOM 4498 C CA . LEU A 1 570 ? 2.170 13.743 21.310 1.00 81.38 570 LEU A CA 1
ATOM 4499 C C . LEU A 1 570 ? 1.450 14.689 22.294 1.00 81.38 570 LEU A C 1
ATOM 4501 O O . LEU A 1 570 ? 0.501 15.370 21.920 1.00 81.38 570 LEU A O 1
ATOM 4505 N N . ASP A 1 571 ? 1.936 14.762 23.534 1.00 75.25 571 ASP A N 1
ATOM 4506 C CA . ASP A 1 571 ? 1.457 15.627 24.619 1.00 75.25 571 ASP A CA 1
ATOM 4507 C C . ASP A 1 571 ? 1.548 17.135 24.315 1.00 75.25 571 ASP A C 1
ATOM 4509 O O . ASP A 1 571 ? 0.855 17.929 24.950 1.00 75.25 571 ASP A O 1
ATOM 4513 N N . LYS A 1 572 ? 2.379 17.532 23.341 1.00 78.62 572 LYS A N 1
ATOM 4514 C CA . LYS A 1 572 ? 2.658 18.936 22.973 1.00 78.62 572 LYS A CA 1
ATOM 4515 C C . LYS A 1 572 ? 2.138 19.316 21.588 1.00 78.62 572 LYS A C 1
ATOM 4517 O O . LYS A 1 572 ? 2.386 20.431 21.135 1.00 78.62 572 LYS A O 1
ATOM 4522 N N . LEU A 1 573 ? 1.485 18.387 20.895 1.00 82.06 573 LEU A N 1
ATOM 4523 C CA . LEU A 1 573 ? 1.083 18.553 19.505 1.00 82.06 573 LEU A CA 1
ATOM 4524 C C . LEU A 1 573 ? -0.306 19.194 19.410 1.00 82.06 573 LEU A C 1
ATOM 4526 O O . LEU A 1 573 ? -1.251 18.749 20.059 1.00 82.06 573 LEU A O 1
ATOM 4530 N N . GLU A 1 574 ? -0.458 20.211 18.561 1.00 83.00 574 GLU A N 1
ATOM 4531 C CA . GLU A 1 574 ? -1.777 20.765 18.250 1.00 83.00 574 GLU A CA 1
ATOM 4532 C C . GLU A 1 574 ? -2.548 19.796 17.337 1.00 83.00 574 GLU A C 1
ATOM 4534 O O . GLU A 1 574 ? -2.151 19.505 16.202 1.00 83.00 574 GLU A O 1
ATOM 4539 N N . ILE A 1 575 ? -3.655 19.260 17.859 1.00 89.38 575 ILE A N 1
ATOM 4540 C CA . ILE A 1 575 ? -4.486 18.265 17.175 1.00 89.38 575 ILE A CA 1
ATOM 4541 C C . ILE A 1 575 ? -5.663 18.965 16.494 1.00 89.38 575 ILE A C 1
ATOM 4543 O O . ILE A 1 575 ? -6.579 19.454 17.155 1.00 89.38 575 ILE A O 1
ATOM 4547 N N . THR A 1 576 ? -5.661 18.974 15.160 1.00 92.81 576 THR A N 1
ATOM 4548 C CA . THR A 1 576 ? -6.805 19.426 14.357 1.00 92.81 576 THR A CA 1
ATOM 4549 C C . THR A 1 576 ? -7.704 18.231 14.063 1.00 92.81 576 THR A C 1
ATOM 4551 O O . THR A 1 576 ? -7.338 17.343 13.294 1.00 92.81 576 THR A O 1
ATOM 4554 N N . LEU A 1 577 ? -8.884 18.197 14.682 1.00 95.12 577 LEU A N 1
ATOM 4555 C CA . LEU A 1 577 ? -9.890 17.164 14.430 1.00 95.12 577 LEU A CA 1
ATOM 4556 C C . LEU A 1 577 ? -10.841 17.595 13.298 1.00 95.12 577 LEU A C 1
ATOM 4558 O O . LEU A 1 577 ? -11.205 18.772 13.229 1.00 95.12 577 LEU A O 1
ATOM 4562 N N . PRO A 1 578 ? -11.299 16.665 12.436 1.00 96.38 578 PRO A N 1
ATOM 4563 C CA . PRO A 1 578 ? -12.409 16.929 11.526 1.00 96.38 578 PRO A CA 1
ATOM 4564 C C . PRO A 1 578 ? -13.696 17.268 12.290 1.00 96.38 578 PRO A C 1
ATOM 4566 O O . PRO A 1 578 ? -13.843 16.954 13.472 1.00 96.38 578 PRO A O 1
ATOM 4569 N N . LYS A 1 579 ? -14.676 17.856 11.597 1.00 95.00 579 LYS A N 1
ATOM 4570 C CA . LYS A 1 579 ? -15.998 18.130 12.184 1.00 95.00 579 LYS A CA 1
ATOM 4571 C C . LYS A 1 579 ? -16.716 16.838 12.606 1.00 95.00 579 LYS A C 1
ATOM 4573 O O . LYS A 1 579 ? -16.477 15.764 12.048 1.00 95.00 579 LYS A O 1
ATOM 4578 N N . GLY A 1 580 ? -17.639 16.979 13.557 1.00 95.06 580 GLY A N 1
ATOM 4579 C CA . GLY A 1 580 ? -18.404 15.879 14.147 1.00 95.06 580 GLY A CA 1
ATOM 4580 C C . GLY A 1 580 ? -17.732 15.272 15.382 1.00 95.06 580 GLY A C 1
ATOM 4581 O O . GLY A 1 580 ? -16.782 15.824 15.935 1.00 95.06 580 GLY A O 1
ATOM 4582 N N . ILE A 1 581 ? -18.254 14.132 15.830 1.00 97.06 581 ILE A N 1
ATOM 4583 C CA . ILE A 1 581 ? -17.786 13.435 17.033 1.00 97.06 581 ILE A CA 1
ATOM 4584 C C . ILE A 1 581 ? -16.522 12.619 16.720 1.00 97.06 581 ILE A C 1
ATOM 4586 O O . ILE A 1 581 ? -16.537 11.757 15.842 1.00 97.06 581 ILE A O 1
ATOM 4590 N N . TRP A 1 582 ? -15.458 12.843 17.495 1.00 97.75 582 TRP A N 1
ATOM 4591 C CA . TRP A 1 582 ? -14.210 12.071 17.464 1.00 97.75 582 TRP A CA 1
ATOM 4592 C C . TRP A 1 582 ? -13.771 11.758 18.894 1.00 97.75 582 TRP A C 1
ATOM 4594 O O . TRP A 1 582 ? -13.342 12.647 19.631 1.00 97.75 582 TRP A O 1
ATOM 4604 N N . LEU A 1 583 ? -13.902 10.499 19.314 1.00 97.56 583 LEU A N 1
ATOM 4605 C CA . LEU A 1 583 ? -13.650 10.084 20.695 1.00 97.56 583 LEU A CA 1
ATOM 4606 C C . LEU A 1 583 ? -12.272 9.429 20.815 1.00 97.56 583 LEU A C 1
ATOM 4608 O O . LEU A 1 583 ? -12.014 8.395 20.200 1.00 97.56 583 LEU A O 1
ATOM 4612 N N . ARG A 1 584 ? -11.385 10.034 21.615 1.00 96.38 584 ARG A N 1
ATOM 4613 C CA . ARG A 1 584 ? -10.047 9.495 21.904 1.00 96.38 584 ARG A CA 1
ATOM 4614 C C . ARG A 1 584 ? -10.154 8.145 22.617 1.00 96.38 584 ARG A C 1
ATOM 4616 O O . ARG A 1 584 ? -10.955 8.016 23.543 1.00 96.38 584 ARG A O 1
ATOM 4623 N N . PHE A 1 585 ? -9.303 7.192 22.252 1.00 96.56 585 PHE A N 1
ATOM 4624 C CA . PHE A 1 585 ? -9.132 5.926 22.965 1.00 96.56 585 PHE A CA 1
ATOM 4625 C C . PHE A 1 585 ? -7.659 5.487 23.003 1.00 96.56 585 PHE A C 1
ATOM 4627 O O . PHE A 1 585 ? -6.826 5.974 22.241 1.00 96.56 585 PHE A O 1
ATOM 4634 N N . ASP A 1 586 ? -7.342 4.574 23.917 1.00 94.88 586 ASP A N 1
ATOM 4635 C CA . ASP A 1 586 ? -6.057 3.878 24.028 1.00 94.88 586 ASP A CA 1
ATOM 4636 C C . ASP A 1 586 ? -6.299 2.472 24.610 1.00 94.88 586 ASP A C 1
ATOM 4638 O O . ASP A 1 586 ? -7.383 2.202 25.134 1.00 94.88 586 ASP A O 1
ATOM 4642 N N . PHE A 1 587 ? -5.329 1.558 24.518 1.00 94.75 587 PHE A N 1
ATOM 4643 C CA . PHE A 1 587 ? -5.462 0.194 25.059 1.00 94.75 587 PHE A CA 1
ATOM 4644 C C . PHE A 1 587 ? -4.819 0.073 26.452 1.00 94.75 587 PHE A C 1
ATOM 4646 O O . PHE A 1 587 ? -4.201 -0.943 26.774 1.00 94.75 587 PHE A O 1
ATOM 4653 N N . ASN A 1 588 ? -4.951 1.128 27.269 1.00 91.81 588 ASN A N 1
ATOM 4654 C CA . ASN A 1 588 ? -4.177 1.379 28.492 1.00 91.81 588 ASN A CA 1
ATOM 4655 C C . ASN A 1 588 ? -2.660 1.473 28.247 1.00 91.81 588 ASN A C 1
ATOM 4657 O O . ASN A 1 588 ? -1.857 1.140 29.113 1.00 91.81 588 ASN A O 1
ATOM 4661 N N . ASP A 1 589 ? -2.286 1.958 27.064 1.00 93.31 589 ASP A N 1
ATOM 4662 C CA . ASP A 1 589 ? -0.924 2.035 26.524 1.00 93.31 589 ASP A CA 1
ATOM 4663 C C . ASP A 1 589 ? -0.566 3.465 26.068 1.00 93.31 589 ASP A C 1
ATOM 4665 O O . ASP A 1 589 ? 0.144 3.671 25.086 1.00 93.31 589 ASP A O 1
ATOM 4669 N N . ALA A 1 590 ? -1.113 4.473 26.750 1.00 92.44 590 ALA A N 1
ATOM 4670 C CA . ALA A 1 590 ? -0.820 5.879 26.486 1.00 92.44 590 ALA A CA 1
ATOM 4671 C C . ALA A 1 590 ? 0.670 6.194 26.722 1.00 92.44 590 ALA A C 1
ATOM 4673 O O . ALA A 1 590 ? 1.177 5.989 27.822 1.00 92.44 590 ALA A O 1
ATOM 4674 N N . HIS A 1 591 ? 1.346 6.719 25.697 1.00 93.75 591 HIS A N 1
ATOM 4675 C CA . HIS A 1 591 ? 2.773 7.045 25.717 1.00 93.75 591 HIS A CA 1
ATOM 4676 C C . HIS A 1 591 ? 3.045 8.266 24.814 1.00 93.75 591 HIS A C 1
ATOM 4678 O O . HIS A 1 591 ? 2.460 8.324 23.729 1.00 93.75 591 HIS A O 1
ATOM 4684 N N . PRO A 1 592 ? 3.921 9.223 25.187 1.00 91.19 592 PRO A N 1
ATOM 4685 C CA . PRO A 1 592 ? 4.178 10.437 24.394 1.00 91.19 592 PRO A CA 1
ATOM 4686 C C . PRO A 1 592 ? 4.805 10.175 23.013 1.00 91.19 592 PRO A C 1
ATOM 4688 O O . PRO A 1 592 ? 4.669 11.002 22.111 1.00 91.19 592 PRO A O 1
ATOM 4691 N N . ASP A 1 593 ? 5.473 9.030 22.845 1.00 93.12 593 ASP A N 1
ATOM 4692 C CA . ASP A 1 593 ? 6.102 8.597 21.586 1.00 93.12 593 ASP A CA 1
ATOM 4693 C C . ASP A 1 593 ? 5.229 7.629 20.749 1.00 93.12 593 ASP A C 1
ATOM 4695 O O . ASP A 1 593 ? 5.676 7.139 19.713 1.00 93.12 593 ASP A O 1
ATOM 4699 N N . LEU A 1 594 ? 3.981 7.360 21.158 1.00 95.44 594 LEU A N 1
ATOM 4700 C CA . LEU A 1 594 ? 3.001 6.600 20.364 1.00 95.44 594 LEU A CA 1
ATOM 4701 C C . LEU A 1 594 ? 1.941 7.531 19.747 1.00 95.44 594 LEU A C 1
ATOM 4703 O O . LEU A 1 594 ? 1.647 8.574 20.327 1.00 95.44 594 LEU A O 1
ATOM 4707 N N . PRO A 1 595 ? 1.302 7.167 18.616 1.00 96.06 595 PRO A N 1
ATOM 4708 C CA . PRO A 1 595 ? 0.202 7.954 18.055 1.00 96.06 595 PRO A CA 1
ATOM 4709 C C . PRO A 1 595 ? -1.029 8.033 18.973 1.00 96.06 595 PRO A C 1
ATOM 4711 O O . PRO A 1 595 ? -1.351 7.078 19.687 1.00 96.06 595 PRO A O 1
ATOM 4714 N N . ALA A 1 596 ? -1.776 9.136 18.907 1.00 95.69 596 ALA A N 1
ATOM 4715 C CA . ALA A 1 596 ? -3.141 9.201 19.420 1.00 95.69 596 ALA A CA 1
ATOM 4716 C C . ALA A 1 596 ? -4.095 8.472 18.469 1.00 95.69 596 ALA A C 1
ATOM 4718 O O . ALA A 1 596 ? -3.953 8.567 17.248 1.00 95.69 596 ALA A O 1
ATOM 4719 N N . LEU A 1 597 ? -5.100 7.804 19.037 1.00 97.75 597 LEU A N 1
ATOM 4720 C CA . LEU A 1 597 ? -6.184 7.168 18.296 1.00 97.75 597 LEU A CA 1
ATOM 4721 C C . LEU A 1 597 ? -7.515 7.832 18.661 1.00 97.75 597 LEU A C 1
ATOM 4723 O O . LEU A 1 597 ? -7.827 8.011 19.842 1.00 97.75 597 LEU A O 1
ATOM 4727 N N . TYR A 1 598 ? -8.308 8.174 17.649 1.00 98.38 598 TYR A N 1
ATOM 4728 C CA . TYR A 1 598 ? -9.672 8.680 17.805 1.00 98.38 598 TYR A CA 1
ATOM 4729 C C . TYR A 1 598 ? -10.628 7.849 16.953 1.00 98.38 598 TYR A C 1
ATOM 4731 O O . TYR A 1 598 ? -10.372 7.628 15.771 1.00 98.38 598 TYR A O 1
ATOM 4739 N N . LEU A 1 599 ? -11.746 7.415 17.531 1.00 98.62 599 LEU A N 1
ATOM 4740 C CA . LEU A 1 599 ? -12.817 6.742 16.801 1.00 98.62 599 LEU A CA 1
ATOM 4741 C C . LEU A 1 599 ? -13.876 7.766 16.379 1.00 98.62 599 LEU A C 1
ATOM 4743 O O . LEU A 1 599 ? -14.371 8.536 17.208 1.00 98.62 599 LEU A O 1
ATOM 4747 N N . LYS A 1 600 ? -14.233 7.765 15.093 1.00 98.50 600 LYS A N 1
ATOM 4748 C CA . LYS A 1 600 ? -15.325 8.581 14.554 1.00 98.50 600 LYS A CA 1
ATOM 4749 C C . LYS A 1 600 ? -16.672 8.154 15.149 1.00 98.50 600 LYS A C 1
ATOM 4751 O O . LYS A 1 600 ? -17.020 6.974 15.088 1.00 98.50 600 LYS A O 1
ATOM 4756 N N . GLY A 1 601 ? -17.463 9.100 15.649 1.00 98.38 601 GLY A N 1
ATOM 4757 C CA . GLY A 1 601 ? -18.850 8.854 16.055 1.00 98.38 601 GLY A CA 1
ATOM 4758 C C . GLY A 1 601 ? -19.688 8.307 14.895 1.00 98.38 601 GLY A C 1
ATOM 4759 O O . GLY A 1 601 ? -19.520 8.719 13.746 1.00 98.38 601 GLY A O 1
ATOM 4760 N N . GLY A 1 602 ? -20.555 7.344 15.192 1.00 98.38 602 GLY A N 1
ATOM 4761 C CA . GLY A 1 602 ? -21.267 6.542 14.198 1.00 98.38 602 GLY A CA 1
ATOM 4762 C C . GLY A 1 602 ? -20.576 5.223 13.845 1.00 98.38 602 GLY A C 1
ATOM 4763 O O . GLY A 1 602 ? -21.069 4.518 12.969 1.00 98.38 602 GLY A O 1
ATOM 4764 N N . SER A 1 603 ? -19.472 4.864 14.510 1.00 98.62 603 SER A N 1
ATOM 4765 C CA . SER A 1 603 ? -18.627 3.728 14.111 1.00 98.62 603 SER A CA 1
ATOM 4766 C C . SER A 1 603 ? -18.503 2.651 15.187 1.00 98.62 603 SER A C 1
ATOM 4768 O O . SER A 1 603 ? -18.367 2.943 16.377 1.00 98.62 603 SER A O 1
ATOM 4770 N N . ILE A 1 604 ? -18.466 1.399 14.736 1.00 98.75 604 ILE A N 1
ATOM 4771 C CA . ILE A 1 604 ? -18.070 0.214 15.500 1.00 98.75 604 ILE A CA 1
ATOM 4772 C C . ILE A 1 604 ? -16.828 -0.375 14.826 1.00 98.75 604 ILE A C 1
ATOM 4774 O O . ILE A 1 604 ? -16.838 -0.589 13.613 1.00 98.75 604 ILE A O 1
ATOM 4778 N N . ILE A 1 605 ? -15.772 -0.669 15.589 1.00 98.75 605 ILE A N 1
ATOM 4779 C CA . ILE A 1 605 ? -14.597 -1.395 15.081 1.00 98.75 605 ILE A CA 1
ATOM 4780 C C . ILE A 1 605 ? -14.407 -2.738 15.798 1.00 98.75 605 ILE A C 1
ATOM 4782 O O . ILE A 1 605 ? -14.560 -2.799 17.022 1.00 98.75 605 ILE A O 1
ATOM 4786 N N . PRO A 1 606 ? -14.055 -3.811 15.065 1.00 98.25 606 PRO A N 1
ATOM 4787 C CA . PRO A 1 606 ? -13.628 -5.064 15.665 1.00 98.25 606 PRO A CA 1
ATOM 4788 C C . PRO A 1 606 ? -12.180 -4.950 16.160 1.00 98.25 606 PRO A C 1
ATOM 4790 O O . PRO A 1 606 ? -11.287 -4.502 15.439 1.00 98.25 606 PRO A O 1
ATOM 4793 N N . VAL A 1 607 ? -11.958 -5.386 17.394 1.00 98.12 607 VAL A N 1
ATOM 4794 C CA . VAL A 1 607 ? -10.678 -5.373 18.102 1.00 98.12 607 VAL A CA 1
ATOM 4795 C C . VAL A 1 607 ? -10.400 -6.791 18.602 1.00 98.12 607 VAL A C 1
ATOM 4797 O O . VAL A 1 607 ? -11.185 -7.363 19.360 1.00 98.12 607 VAL A O 1
ATOM 4800 N N . GLY A 1 608 ? -9.292 -7.368 18.146 1.00 95.94 608 GLY A N 1
ATOM 4801 C CA . GLY A 1 608 ? -8.853 -8.716 18.499 1.00 95.94 608 GLY A CA 1
ATOM 4802 C C . GLY A 1 608 ? -7.932 -8.759 19.718 1.00 95.94 608 GLY A C 1
ATOM 4803 O O . GLY A 1 608 ? -7.650 -7.746 20.364 1.00 95.94 608 GLY A O 1
ATOM 4804 N N . LEU A 1 609 ? -7.423 -9.956 20.007 1.00 94.69 609 LEU A N 1
ATOM 4805 C CA . LEU A 1 609 ? -6.406 -10.172 21.031 1.00 94.69 609 LEU A CA 1
ATOM 4806 C C . LEU A 1 609 ? -5.032 -9.616 20.613 1.00 94.69 609 LEU A C 1
ATOM 4808 O O . LEU A 1 609 ? -4.730 -9.401 19.442 1.00 94.69 609 LEU A O 1
ATOM 4812 N N . SER A 1 610 ? -4.171 -9.404 21.608 1.00 92.50 610 SER A N 1
ATOM 4813 C CA . SER A 1 610 ? -2.767 -9.019 21.427 1.00 92.50 610 SER A CA 1
ATOM 4814 C C . SER A 1 610 ? -1.890 -10.272 21.275 1.00 92.50 610 SER A C 1
ATOM 4816 O O . SER A 1 610 ? -1.213 -10.667 22.227 1.00 92.50 610 SER A O 1
ATOM 4818 N N . LEU A 1 611 ? -1.930 -10.888 20.095 1.00 94.44 611 LEU A N 1
ATOM 4819 C CA . LEU A 1 611 ? -1.183 -12.106 19.739 1.00 94.44 611 LEU A CA 1
ATOM 4820 C C . LEU A 1 611 ? 0.312 -11.829 19.472 1.00 94.44 611 LEU A C 1
ATOM 4822 O O . LEU A 1 611 ? 0.696 -10.675 19.283 1.00 94.44 611 LEU A O 1
ATOM 4826 N N . GLN A 1 612 ? 1.151 -12.870 19.461 1.00 95.31 612 GLN A N 1
ATOM 4827 C CA . GLN A 1 612 ? 2.564 -12.819 19.044 1.00 95.31 612 GLN A CA 1
ATOM 4828 C C . GLN A 1 612 ? 2.744 -12.964 17.529 1.00 95.31 612 GLN A C 1
ATOM 4830 O O . GLN A 1 612 ? 3.643 -12.352 16.964 1.00 95.31 612 GLN A O 1
ATOM 4835 N N . HIS A 1 613 ? 1.892 -13.748 16.875 1.00 96.19 613 HIS A N 1
ATOM 4836 C CA . HIS A 1 613 ? 1.790 -13.846 15.418 1.00 96.19 613 HIS A CA 1
ATOM 4837 C C . HIS A 1 613 ? 0.316 -14.077 15.042 1.00 96.19 613 HIS A C 1
ATOM 4839 O O . HIS A 1 613 ? -0.475 -14.540 15.870 1.00 96.19 613 HIS A O 1
ATOM 4845 N N . VAL A 1 614 ? -0.099 -13.733 13.822 1.00 95.31 614 VAL A N 1
ATOM 4846 C CA . VAL A 1 614 ? -1.515 -13.791 13.400 1.00 95.31 614 VAL A CA 1
ATOM 4847 C C . VAL A 1 614 ? -2.098 -15.201 13.491 1.00 95.31 614 VAL A C 1
ATOM 4849 O O . VAL A 1 614 ? -3.282 -15.356 13.789 1.00 95.31 614 VAL A O 1
ATOM 4852 N N . GLU A 1 615 ? -1.279 -16.224 13.254 1.00 92.75 615 GLU A N 1
ATOM 4853 C CA . GLU A 1 615 ? -1.709 -17.630 13.254 1.00 92.75 615 GLU A CA 1
ATOM 4854 C C . GLU A 1 615 ? -1.948 -18.225 14.653 1.00 92.75 615 GLU A C 1
ATOM 4856 O O . GLU A 1 615 ? -2.425 -19.353 14.749 1.00 92.75 615 GLU A O 1
ATOM 4861 N N . GLU A 1 616 ? -1.684 -17.488 15.740 1.00 94.00 616 GLU A N 1
ATOM 4862 C CA . GLU A 1 616 ? -2.160 -17.878 17.079 1.00 94.00 616 GLU A CA 1
ATOM 4863 C C . GLU A 1 616 ? -3.687 -17.735 17.224 1.00 94.00 616 GLU A C 1
ATOM 4865 O O . GLU A 1 616 ? -4.271 -18.325 18.133 1.00 94.00 616 GLU A O 1
ATOM 4870 N N . ALA A 1 617 ? -4.335 -16.949 16.353 1.00 91.69 617 ALA A N 1
ATOM 4871 C CA . ALA A 1 617 ? -5.752 -16.617 16.454 1.00 91.69 617 ALA A CA 1
ATOM 4872 C C . ALA A 1 617 ? -6.652 -17.851 16.303 1.00 91.69 617 ALA A C 1
ATOM 4874 O O . ALA A 1 617 ? -6.633 -18.532 15.275 1.00 91.69 617 ALA A O 1
ATOM 4875 N N . ASN A 1 618 ? -7.535 -18.073 17.272 1.00 91.94 618 ASN A N 1
ATOM 4876 C CA . ASN A 1 618 ? -8.595 -19.067 17.182 1.00 91.94 618 ASN A CA 1
ATOM 4877 C C . ASN A 1 618 ? -9.948 -18.394 16.878 1.00 91.94 618 ASN A C 1
ATOM 4879 O O . ASN A 1 618 ? -10.270 -17.375 17.489 1.00 91.94 618 ASN A O 1
ATOM 4883 N N . PRO A 1 619 ? -10.813 -18.966 16.018 1.00 89.50 619 PRO A N 1
ATOM 4884 C CA . PRO A 1 619 ? -12.175 -18.460 15.837 1.00 89.50 619 PRO A CA 1
ATOM 4885 C C . PRO A 1 619 ? -12.982 -18.315 17.141 1.00 89.50 619 PRO A C 1
ATOM 4887 O O . PRO A 1 619 ? -13.843 -17.440 17.217 1.00 89.50 619 PRO A O 1
ATOM 4890 N N . SER A 1 620 ? -12.716 -19.132 18.172 1.00 91.81 620 SER A N 1
ATOM 4891 C CA . SER A 1 620 ? -13.384 -19.031 19.481 1.00 91.81 620 SER A CA 1
ATOM 4892 C C . SER A 1 620 ? -12.825 -17.954 20.423 1.00 91.81 620 SER A C 1
ATOM 4894 O O . SER A 1 620 ? -13.354 -17.813 21.526 1.00 91.81 620 SER A O 1
ATOM 4896 N N . ASP A 1 621 ? -11.770 -17.233 20.035 1.00 95.56 621 ASP A N 1
ATOM 4897 C CA . ASP A 1 621 ? -11.171 -16.172 20.852 1.00 95.56 621 ASP A CA 1
ATOM 4898 C C . ASP A 1 621 ? -12.153 -15.025 21.111 1.00 95.56 621 ASP A C 1
ATOM 4900 O O . ASP A 1 621 ? -13.031 -14.731 20.297 1.00 95.56 621 ASP A O 1
ATOM 4904 N N . ASP A 1 622 ? -11.985 -14.347 22.249 1.00 96.50 622 ASP A N 1
ATOM 4905 C CA . ASP A 1 622 ? -12.815 -13.200 22.610 1.00 96.50 622 ASP A CA 1
ATOM 4906 C C . ASP A 1 622 ? -12.674 -12.069 21.578 1.00 96.50 622 ASP A C 1
ATOM 4908 O O . ASP A 1 622 ? -11.574 -11.569 21.322 1.00 96.50 622 ASP A O 1
ATOM 4912 N N . LEU A 1 623 ? -13.804 -11.609 21.039 1.00 97.44 623 LEU A N 1
ATOM 4913 C CA . LEU A 1 623 ? -13.863 -10.428 20.181 1.00 97.44 623 LEU A CA 1
ATOM 4914 C C . LEU A 1 623 ? -14.273 -9.214 21.016 1.00 97.44 623 LEU A C 1
ATOM 4916 O O . LEU A 1 623 ? -15.282 -9.259 21.721 1.00 97.44 623 LEU A O 1
ATOM 4920 N N . THR A 1 624 ? -13.542 -8.106 20.896 1.00 98.44 624 THR A N 1
ATOM 4921 C CA . THR A 1 624 ? -13.994 -6.806 21.403 1.00 98.44 624 THR A CA 1
ATOM 4922 C C . THR A 1 624 ? -14.601 -5.983 20.265 1.00 98.44 624 THR A C 1
ATOM 4924 O O . THR A 1 624 ? -14.019 -5.874 19.190 1.00 98.44 624 THR A O 1
ATOM 4927 N N . LEU A 1 625 ? -15.763 -5.377 20.493 1.00 98.69 625 LEU A N 1
ATOM 4928 C CA . LEU A 1 625 ? -16.299 -4.297 19.668 1.00 98.69 625 LEU A CA 1
ATOM 4929 C C . LEU A 1 625 ? -16.092 -2.986 20.420 1.00 98.69 625 LEU A C 1
ATOM 4931 O O . LEU A 1 625 ? -16.583 -2.844 21.540 1.00 98.69 625 LEU A O 1
ATOM 4935 N N . LEU A 1 626 ? -15.392 -2.032 19.807 1.00 98.62 626 LEU A N 1
ATOM 4936 C CA . LEU A 1 626 ? -15.259 -0.667 20.319 1.00 98.62 626 LEU A CA 1
ATOM 4937 C C . LEU A 1 626 ? -16.202 0.254 19.537 1.00 98.62 626 LEU A C 1
ATOM 4939 O O . LEU A 1 626 ? -16.187 0.247 18.305 1.00 98.62 626 LEU A O 1
ATOM 4943 N N . LEU A 1 627 ? -17.028 1.023 20.245 1.00 98.06 627 LEU A N 1
ATOM 4944 C CA . LEU A 1 627 ? -18.131 1.802 19.682 1.00 98.06 627 LEU A CA 1
ATOM 4945 C C . LEU A 1 627 ? -18.012 3.279 20.057 1.00 98.06 627 LEU A C 1
ATOM 4947 O O . LEU A 1 627 ? -17.776 3.611 21.218 1.00 98.06 627 LEU A O 1
ATOM 4951 N N . ALA A 1 628 ? -18.286 4.159 19.098 1.00 98.31 628 ALA A N 1
ATOM 4952 C CA . ALA A 1 628 ? -18.571 5.571 19.336 1.00 98.31 628 ALA A CA 1
ATOM 4953 C C . ALA A 1 628 ? -19.903 5.917 18.662 1.00 98.31 628 ALA A C 1
ATOM 4955 O O . ALA A 1 628 ? -20.031 5.766 17.447 1.00 98.31 628 ALA A O 1
ATOM 4956 N N . LEU A 1 629 ? -20.896 6.374 19.430 1.00 98.12 629 LEU A N 1
ATOM 4957 C CA . LEU A 1 629 ? -22.190 6.782 18.873 1.00 98.12 629 LEU A CA 1
ATOM 4958 C C . LEU A 1 629 ? -22.082 8.131 18.141 1.00 98.12 629 LEU A C 1
ATOM 4960 O O . LEU A 1 629 ? -21.226 8.958 18.458 1.00 98.12 629 LEU A O 1
ATOM 4964 N N . ASP A 1 630 ? -22.938 8.335 17.143 1.00 97.50 630 ASP A N 1
ATOM 4965 C CA . ASP A 1 630 ? -23.134 9.620 16.474 1.00 97.50 630 ASP A CA 1
ATOM 4966 C C . ASP A 1 630 ? -24.093 10.538 17.259 1.00 97.50 630 ASP A C 1
ATOM 4968 O O . ASP A 1 630 ? -24.621 10.186 18.316 1.00 97.50 630 ASP A O 1
ATOM 4972 N N . GLU A 1 631 ? -24.355 11.725 16.709 1.00 96.19 631 GLU A N 1
ATOM 4973 C CA . GLU A 1 631 ? -25.294 12.713 17.265 1.00 96.19 631 GLU A CA 1
ATOM 4974 C C . GLU A 1 631 ? -26.748 12.198 17.351 1.00 96.19 631 GLU A C 1
ATOM 4976 O O . GLU A 1 631 ? -27.562 12.767 18.076 1.00 96.19 631 GLU A O 1
ATOM 4981 N N . ASN A 1 632 ? -27.078 11.110 16.645 1.00 97.00 632 ASN A N 1
ATOM 4982 C CA . ASN A 1 632 ? -28.386 10.452 16.652 1.00 97.00 632 ASN A CA 1
ATOM 4983 C C . ASN A 1 632 ? -28.425 9.216 17.571 1.00 97.00 632 ASN A C 1
ATOM 4985 O O . ASN A 1 632 ? -29.423 8.490 17.571 1.00 97.00 632 ASN A O 1
ATOM 4989 N N . GLY A 1 633 ? -27.356 8.945 18.328 1.00 97.12 633 GLY A N 1
ATOM 4990 C CA . GLY A 1 633 ? -27.258 7.789 19.217 1.00 97.12 633 GLY A CA 1
ATOM 4991 C C . GLY A 1 633 ? -27.062 6.455 18.490 1.00 97.12 633 GLY A C 1
ATOM 4992 O O . GLY A 1 633 ? -27.477 5.417 19.008 1.00 97.12 633 GLY A O 1
ATOM 4993 N N . LYS A 1 634 ? -26.462 6.449 17.296 1.00 98.38 634 LYS A N 1
ATOM 4994 C CA . LYS A 1 634 ? -26.254 5.253 16.465 1.00 98.38 634 LYS A CA 1
ATOM 4995 C C . LYS A 1 634 ? -24.784 4.967 16.202 1.00 98.38 634 LYS A C 1
ATOM 4997 O O . LYS A 1 634 ? -23.964 5.877 16.205 1.00 98.38 634 LYS A O 1
ATOM 5002 N N . ALA A 1 635 ? -24.456 3.710 15.924 1.00 98.62 635 ALA A N 1
ATOM 5003 C CA . ALA A 1 635 ? -23.177 3.337 15.325 1.00 98.62 635 ALA A CA 1
ATOM 5004 C C . ALA A 1 635 ? -23.303 2.084 14.454 1.00 98.62 635 ALA A C 1
ATOM 5006 O O . ALA A 1 635 ? -24.114 1.203 14.743 1.00 98.62 635 ALA A O 1
ATOM 5007 N N . GLU A 1 636 ? -22.476 1.986 13.417 1.00 98.69 636 GLU A N 1
ATOM 5008 C CA . GLU A 1 636 ? -22.423 0.844 12.502 1.00 98.69 636 GLU A CA 1
ATOM 5009 C C . GLU A 1 636 ? -20.979 0.372 12.311 1.00 98.69 636 GLU A C 1
ATOM 5011 O O . GLU A 1 636 ? -20.031 1.157 12.382 1.00 98.69 636 GLU A O 1
ATOM 5016 N N . GLY A 1 637 ? -20.789 -0.919 12.057 1.00 98.31 637 GLY A N 1
ATOM 5017 C CA . GLY A 1 637 ? -19.474 -1.460 11.730 1.00 98.31 637 GLY A CA 1
ATOM 5018 C C . GLY A 1 637 ? -19.541 -2.842 11.116 1.00 98.31 637 GLY A C 1
ATOM 5019 O O . GLY A 1 637 ? -20.567 -3.522 11.159 1.00 98.31 637 GLY A O 1
ATOM 5020 N N . VAL A 1 638 ? -18.426 -3.255 10.525 1.00 98.56 638 VAL A N 1
ATOM 5021 C CA . VAL A 1 638 ? -18.328 -4.508 9.781 1.00 98.56 638 VAL A CA 1
ATOM 5022 C C . VAL A 1 638 ? -17.086 -5.272 10.220 1.00 98.56 638 VAL A C 1
ATOM 5024 O O . VAL A 1 638 ? -16.053 -4.671 10.511 1.00 98.56 638 VAL A O 1
ATOM 5027 N N . LEU A 1 639 ? -17.202 -6.595 10.251 1.00 98.56 639 LEU A N 1
ATOM 5028 C CA . LEU A 1 639 ? -16.102 -7.534 10.444 1.00 98.56 639 LEU A CA 1
ATOM 5029 C C . LEU A 1 639 ? -16.148 -8.580 9.324 1.00 98.56 639 LEU A C 1
ATOM 5031 O O . LEU A 1 639 ? -17.191 -9.204 9.121 1.00 98.56 639 LEU A O 1
ATOM 5035 N N . PHE A 1 640 ? -15.035 -8.745 8.610 1.00 98.50 640 PHE A N 1
ATOM 5036 C CA . PHE A 1 640 ? -14.801 -9.822 7.647 1.00 98.50 640 PHE A CA 1
ATOM 5037 C C . PHE A 1 640 ? -13.883 -10.895 8.247 1.00 98.50 640 PHE A C 1
ATOM 5039 O O . PHE A 1 640 ? -12.818 -10.578 8.783 1.00 98.50 640 PHE A O 1
ATOM 5046 N N . GLU A 1 641 ? -14.285 -12.158 8.127 1.00 97.62 641 GLU A N 1
ATOM 5047 C CA . GLU A 1 641 ? -13.549 -13.331 8.604 1.00 97.62 641 GLU A CA 1
ATOM 5048 C C . GLU A 1 641 ? -13.606 -14.462 7.568 1.00 97.62 641 GLU A C 1
ATOM 5050 O O . GLU A 1 641 ? -14.627 -14.667 6.916 1.00 97.62 641 GLU A O 1
ATOM 5055 N N . ASP A 1 642 ? -12.511 -15.199 7.428 1.00 96.50 642 ASP A N 1
ATOM 5056 C CA . ASP A 1 642 ? -12.341 -16.379 6.574 1.00 96.50 642 ASP A CA 1
ATOM 5057 C C . ASP A 1 642 ? -11.147 -17.211 7.103 1.00 96.50 642 ASP A C 1
ATOM 5059 O O . ASP A 1 642 ? -10.656 -16.952 8.208 1.00 96.50 642 ASP A O 1
ATOM 5063 N N . ASP A 1 643 ? -10.644 -18.168 6.312 1.00 94.31 643 ASP A N 1
ATOM 5064 C CA . ASP A 1 643 ? -9.484 -19.019 6.640 1.00 94.31 643 ASP A CA 1
ATOM 5065 C C . ASP A 1 643 ? -8.172 -18.232 6.872 1.00 94.31 643 ASP A C 1
ATOM 5067 O O . ASP A 1 643 ? -7.179 -18.792 7.334 1.00 94.31 643 ASP A O 1
ATOM 5071 N N . GLY A 1 644 ? -8.124 -16.933 6.556 1.00 95.31 644 GLY A N 1
ATOM 5072 C CA . GLY A 1 644 ? -6.934 -16.085 6.666 1.00 95.31 644 GLY A CA 1
ATOM 5073 C C . GLY A 1 644 ? -5.912 -16.293 5.544 1.00 95.31 644 GLY A C 1
ATOM 5074 O O . GLY A 1 644 ? -5.299 -15.326 5.095 1.00 95.31 644 GLY A O 1
ATOM 5075 N N . ASP A 1 645 ? -5.759 -17.515 5.045 1.00 95.12 645 ASP A N 1
ATOM 5076 C CA . ASP A 1 645 ? -5.007 -17.859 3.836 1.00 95.12 645 ASP A CA 1
ATOM 5077 C C . ASP A 1 645 ? -5.855 -18.806 2.959 1.00 95.12 645 ASP A C 1
ATOM 5079 O O . ASP A 1 645 ? -6.748 -19.491 3.448 1.00 95.12 645 ASP A O 1
ATOM 5083 N N . GLY A 1 646 ? -5.626 -18.804 1.648 1.00 93.75 646 GLY A N 1
ATOM 5084 C CA . GLY A 1 646 ? -6.395 -19.590 0.674 1.00 93.75 646 GLY A CA 1
ATOM 5085 C C . GLY A 1 646 ? -7.702 -18.967 0.168 1.00 93.75 646 GLY A C 1
ATOM 5086 O O . GLY A 1 646 ? -8.078 -17.851 0.532 1.00 93.75 646 GLY A O 1
ATOM 5087 N N . TYR A 1 647 ? -8.371 -19.655 -0.761 1.00 94.31 647 TYR A N 1
ATOM 5088 C CA . TYR A 1 647 ? -9.371 -19.050 -1.660 1.00 94.31 647 TYR A CA 1
ATOM 5089 C C . TYR A 1 647 ? -10.844 -19.319 -1.320 1.00 94.31 647 TYR A C 1
ATOM 5091 O O . TYR A 1 647 ? -11.713 -18.861 -2.064 1.00 94.31 647 TYR A O 1
ATOM 5099 N N . GLY A 1 648 ? -11.153 -19.982 -0.200 1.00 94.50 648 GLY A N 1
ATOM 5100 C CA . GLY A 1 648 ? -12.531 -20.331 0.181 1.00 94.50 648 GLY A CA 1
ATOM 5101 C C . GLY A 1 648 ? -13.505 -19.141 0.171 1.00 94.50 648 GLY A C 1
ATOM 5102 O O . GLY A 1 648 ? -14.647 -19.275 -0.272 1.00 94.50 648 GLY A O 1
ATOM 5103 N N . PHE A 1 649 ? -13.039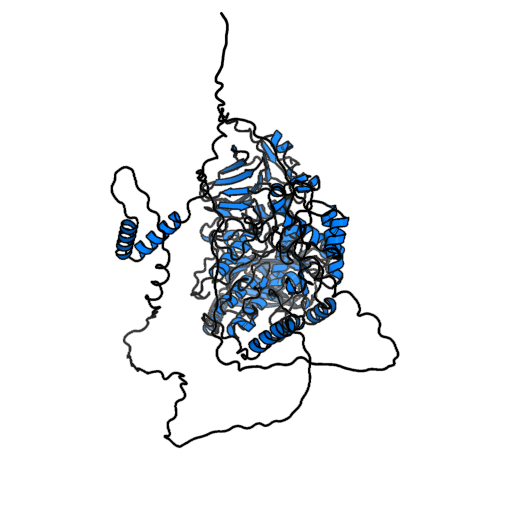 -17.943 0.542 1.00 95.38 649 PHE A N 1
ATOM 5104 C CA . PHE A 1 649 ? -13.837 -16.714 0.493 1.00 95.38 649 PHE A CA 1
ATOM 5105 C C . PHE A 1 649 ? -14.379 -16.382 -0.913 1.00 95.38 649 PHE A C 1
ATOM 5107 O O . PHE A 1 649 ? -15.462 -15.810 -1.029 1.00 95.38 649 PHE A O 1
ATOM 5114 N N . THR A 1 650 ? -13.679 -16.774 -1.985 1.00 94.12 650 THR A N 1
ATOM 5115 C CA . THR A 1 650 ? -14.126 -16.556 -3.376 1.00 94.12 650 THR A CA 1
ATOM 5116 C C . THR A 1 650 ? -15.300 -17.458 -3.771 1.00 94.12 650 THR A C 1
ATOM 5118 O O . THR A 1 650 ? -16.087 -17.096 -4.644 1.00 94.12 650 THR A O 1
ATOM 5121 N N . GLU A 1 651 ? -15.465 -18.590 -3.082 1.00 94.25 651 GLU A N 1
ATOM 5122 C CA . GLU A 1 651 ? -16.573 -19.542 -3.247 1.00 94.25 651 GLU A CA 1
ATOM 5123 C C . GLU A 1 651 ? -17.738 -19.266 -2.277 1.00 94.25 651 GLU A C 1
ATOM 5125 O O . GLU A 1 651 ? -18.762 -19.948 -2.308 1.00 94.25 651 GLU A O 1
ATOM 5130 N N . GLY A 1 652 ? -17.601 -18.247 -1.420 1.00 95.75 652 GLY A N 1
ATOM 5131 C CA . GLY A 1 652 ? -18.578 -17.881 -0.395 1.00 95.75 652 GLY A CA 1
ATOM 5132 C C . GLY A 1 652 ? -18.228 -18.341 1.023 1.00 95.75 652 GLY A C 1
ATOM 5133 O O . GLY A 1 652 ? -18.927 -17.934 1.952 1.00 95.75 652 GLY A O 1
ATOM 5134 N N . ASN A 1 653 ? -17.148 -19.111 1.222 1.00 96.75 653 ASN A N 1
ATOM 5135 C CA . ASN A 1 653 ? -16.680 -19.529 2.548 1.00 96.75 653 ASN A CA 1
ATOM 5136 C C . ASN A 1 653 ? -15.975 -18.374 3.280 1.00 96.75 653 ASN A C 1
ATOM 5138 O O . ASN A 1 653 ? -14.753 -18.319 3.386 1.00 96.75 653 ASN A O 1
ATOM 5142 N N . TYR A 1 654 ? -16.778 -17.424 3.748 1.00 97.81 654 TYR A N 1
ATOM 5143 C CA . TYR A 1 654 ? -16.401 -16.316 4.619 1.00 97.81 654 TYR A CA 1
ATOM 5144 C C . TYR A 1 654 ? -17.588 -15.939 5.516 1.00 97.81 654 TYR A C 1
ATOM 5146 O O . TYR A 1 654 ? -18.720 -16.376 5.284 1.00 97.81 654 TYR A O 1
ATOM 5154 N N . LEU A 1 655 ? -17.335 -15.118 6.532 1.00 98.19 655 LEU A N 1
ATOM 5155 C CA . LEU A 1 655 ? -18.327 -14.493 7.398 1.00 98.19 655 LEU A CA 1
ATOM 5156 C C . LEU A 1 655 ? -18.147 -12.974 7.334 1.00 98.19 655 LEU A C 1
ATOM 5158 O O . LEU A 1 655 ? -17.153 -12.435 7.813 1.00 98.19 655 LEU A O 1
ATOM 5162 N N . LEU A 1 656 ? -19.126 -12.262 6.777 1.00 98.44 656 LEU A N 1
ATOM 5163 C CA . LEU A 1 656 ? -19.188 -10.801 6.845 1.00 98.44 656 LEU A CA 1
ATOM 5164 C C . LEU A 1 656 ? -20.319 -10.397 7.791 1.00 98.44 656 LEU A C 1
ATOM 5166 O O . LEU A 1 656 ? -21.498 -10.539 7.459 1.00 98.44 656 LEU A O 1
ATOM 5170 N N . THR A 1 657 ? -19.968 -9.903 8.976 1.00 98.50 657 THR A N 1
ATOM 5171 C CA . THR A 1 657 ? -20.934 -9.478 9.998 1.00 98.50 657 THR A CA 1
ATOM 5172 C C . THR A 1 657 ? -21.109 -7.969 9.981 1.00 98.50 657 THR A C 1
ATOM 5174 O O . THR A 1 657 ? -20.134 -7.242 10.147 1.00 98.50 657 THR A O 1
ATOM 5177 N N . HIS A 1 658 ? -22.353 -7.503 9.854 1.00 98.62 658 HIS A N 1
ATOM 5178 C CA . HIS A 1 658 ? -22.722 -6.094 10.007 1.00 98.62 658 HIS A CA 1
ATOM 5179 C C . HIS A 1 658 ? -23.314 -5.877 11.400 1.00 98.62 658 HIS A C 1
ATOM 5181 O O . HIS A 1 658 ? -24.419 -6.351 11.686 1.00 98.62 658 HIS A O 1
ATOM 5187 N N . TYR A 1 659 ? -22.583 -5.177 12.262 1.00 98.62 659 TYR A N 1
ATOM 5188 C CA . TYR A 1 659 ? -23.019 -4.797 13.604 1.00 98.62 659 TYR A CA 1
ATOM 5189 C C . TYR A 1 659 ? -23.668 -3.415 13.584 1.00 98.62 659 TYR A C 1
ATOM 5191 O O . TYR A 1 659 ? -23.187 -2.502 12.912 1.00 98.62 659 TYR A O 1
ATOM 5199 N N . VAL A 1 660 ? -24.733 -3.251 14.367 1.00 98.62 660 VAL A N 1
ATOM 5200 C CA . VAL A 1 660 ? -25.392 -1.962 14.599 1.00 98.62 660 VAL A CA 1
ATOM 5201 C C . VAL A 1 660 ? -25.628 -1.744 16.086 1.00 98.62 660 VAL A C 1
ATOM 5203 O O . VAL A 1 660 ? -25.989 -2.672 16.814 1.00 98.62 660 VAL A O 1
ATOM 5206 N N . ALA A 1 661 ? -25.470 -0.501 16.522 1.00 98.44 661 ALA A N 1
ATOM 5207 C CA . ALA A 1 661 ? -25.821 -0.025 17.849 1.00 98.44 661 ALA A CA 1
ATOM 5208 C C . ALA A 1 661 ? -26.835 1.113 17.735 1.00 98.44 661 ALA A C 1
ATOM 5210 O O . ALA A 1 661 ? -26.683 2.001 16.897 1.00 98.44 661 ALA A O 1
ATOM 5211 N N . ASN A 1 662 ? -27.867 1.087 18.576 1.00 98.06 662 ASN A N 1
ATOM 5212 C CA . ASN A 1 662 ? -28.862 2.155 18.673 1.00 98.06 662 ASN A CA 1
ATOM 5213 C C . ASN A 1 662 ? -29.150 2.452 20.147 1.00 98.06 662 ASN A C 1
ATOM 5215 O O . ASN A 1 662 ? -29.400 1.530 20.927 1.00 98.06 662 ASN A O 1
ATOM 5219 N N . LEU A 1 663 ? -29.143 3.731 20.508 1.00 97.44 663 LEU A N 1
ATOM 5220 C CA . LEU A 1 663 ? -29.627 4.246 21.780 1.00 97.44 663 LEU A CA 1
ATOM 5221 C C . LEU A 1 663 ? -31.145 4.456 21.708 1.00 97.44 663 LEU A C 1
ATOM 5223 O O . LEU A 1 663 ? -31.626 5.261 20.913 1.00 97.44 663 LEU A O 1
ATOM 5227 N N . ASP A 1 664 ? -31.889 3.774 22.576 1.00 95.62 664 ASP A N 1
ATOM 5228 C CA . ASP A 1 664 ? -33.268 4.133 22.913 1.00 95.62 664 ASP A CA 1
ATOM 5229 C C . ASP A 1 664 ? -33.311 4.559 24.381 1.00 95.62 664 ASP A C 1
ATOM 5231 O O . ASP A 1 664 ? -32.952 3.793 25.279 1.00 95.62 664 ASP A O 1
ATOM 5235 N N . SER A 1 665 ? -33.757 5.792 24.621 1.00 91.38 665 SER A N 1
ATOM 5236 C CA . SER A 1 665 ? -33.908 6.393 25.946 1.00 91.38 665 SER A CA 1
ATOM 5237 C C . SER A 1 665 ? -32.587 6.437 26.734 1.00 91.38 665 SER A C 1
ATOM 5239 O O . SER A 1 665 ? -31.851 7.413 26.628 1.00 91.38 665 SER A O 1
ATOM 5241 N N . SER A 1 666 ? -32.260 5.390 27.497 1.00 93.44 666 SER A N 1
ATOM 5242 C CA . SER A 1 666 ? -30.987 5.234 28.218 1.00 93.44 666 SER A CA 1
ATOM 5243 C C . SER A 1 666 ? -30.339 3.859 28.004 1.00 93.44 666 SER A C 1
ATOM 5245 O O . SER A 1 666 ? -29.467 3.467 28.775 1.00 93.44 666 SER A O 1
ATOM 5247 N N . VAL A 1 667 ? -30.769 3.096 26.994 1.00 96.81 667 VAL A N 1
ATOM 5248 C CA . VAL A 1 667 ? -30.257 1.753 26.690 1.00 96.81 667 VAL A CA 1
ATOM 5249 C C . VAL A 1 667 ? -29.661 1.731 25.288 1.00 96.81 667 VAL A C 1
ATOM 5251 O O . VAL A 1 667 ? -30.367 1.905 24.296 1.00 96.81 667 VAL A O 1
ATOM 5254 N N . VAL A 1 668 ? -28.359 1.468 25.198 1.00 97.88 668 VAL A N 1
ATOM 5255 C CA . VAL A 1 668 ? -27.679 1.185 23.931 1.00 97.88 668 VAL A CA 1
ATOM 5256 C C . VAL A 1 668 ? -27.810 -0.305 23.655 1.00 97.88 668 VAL A C 1
ATOM 5258 O O . VAL A 1 668 ? -27.278 -1.132 24.394 1.00 97.88 668 VAL A O 1
ATOM 5261 N N . THR A 1 669 ? -28.535 -0.648 22.594 1.00 98.19 669 THR A N 1
ATOM 5262 C CA . THR A 1 669 ? -28.697 -2.029 22.129 1.00 98.19 669 THR A CA 1
ATOM 5263 C C . THR A 1 669 ? -27.765 -2.276 20.950 1.00 98.19 669 THR A C 1
ATOM 5265 O O . THR A 1 669 ? -27.877 -1.597 19.929 1.00 98.19 669 THR A O 1
ATOM 5268 N N . VAL A 1 670 ? -26.868 -3.254 21.084 1.00 98.25 670 VAL A N 1
ATOM 5269 C CA . VAL A 1 670 ? -25.941 -3.710 20.038 1.00 98.25 670 VAL A CA 1
ATOM 5270 C C . VAL A 1 670 ? -26.419 -5.055 19.498 1.00 98.25 670 VAL A C 1
ATOM 5272 O O . VAL A 1 670 ? -26.801 -5.942 20.262 1.00 98.25 670 VAL A O 1
ATOM 5275 N N . SER A 1 671 ? -26.436 -5.210 18.177 1.00 97.75 671 SER A N 1
ATOM 5276 C CA . SER A 1 671 ? -26.950 -6.413 17.513 1.00 97.75 671 SER A CA 1
ATOM 5277 C C . SER A 1 671 ? -26.334 -6.619 16.129 1.00 97.75 671 SER A C 1
ATOM 5279 O O . SER A 1 671 ? -25.780 -5.692 15.536 1.00 97.75 671 SER A O 1
ATOM 5281 N N . VAL A 1 672 ? -26.454 -7.836 15.594 1.00 98.00 672 VAL A N 1
ATOM 5282 C CA . VAL A 1 672 ? -26.134 -8.128 14.192 1.00 98.00 672 VAL A CA 1
ATOM 5283 C C . VAL A 1 672 ? -27.324 -7.733 13.316 1.00 98.00 672 VAL A C 1
ATOM 5285 O O . VAL A 1 672 ? -28.403 -8.310 13.433 1.00 98.00 672 VAL A O 1
ATOM 5288 N N . HIS A 1 673 ? -27.127 -6.769 12.417 1.00 97.62 673 HIS A N 1
ATOM 5289 C CA . HIS A 1 673 ? -28.142 -6.354 11.444 1.00 97.62 673 HIS A CA 1
ATOM 5290 C C . HIS A 1 673 ? -28.233 -7.322 10.258 1.00 97.62 673 HIS A C 1
ATOM 5292 O O . HIS A 1 673 ? -29.325 -7.651 9.794 1.00 97.62 673 HIS A O 1
ATOM 5298 N N . LYS A 1 674 ? -27.077 -7.777 9.762 1.00 97.44 674 LYS A N 1
ATOM 5299 C CA . LYS A 1 674 ? -26.959 -8.662 8.599 1.00 97.44 674 LYS A CA 1
ATOM 5300 C C . LYS A 1 674 ? -25.719 -9.546 8.730 1.00 97.44 674 LYS A C 1
ATOM 5302 O O . LYS A 1 674 ? -24.721 -9.160 9.335 1.00 97.44 674 LYS A O 1
ATOM 5307 N N . THR A 1 675 ? -25.773 -10.732 8.136 1.00 97.56 675 THR A N 1
ATOM 5308 C CA . THR A 1 675 ? -24.613 -11.601 7.904 1.00 97.56 675 THR A CA 1
ATOM 5309 C C . THR A 1 675 ? -24.583 -12.009 6.429 1.00 97.56 675 THR A C 1
ATOM 5311 O O . THR A 1 675 ? -25.642 -12.147 5.813 1.00 97.56 675 THR A O 1
ATOM 5314 N N . GLU A 1 676 ? -23.391 -12.156 5.853 1.00 97.75 676 GLU A N 1
ATOM 5315 C CA . GLU A 1 676 ? -23.164 -12.630 4.479 1.00 97.75 676 GLU A CA 1
ATOM 5316 C C . GLU A 1 676 ? -22.036 -13.669 4.445 1.00 97.75 676 GLU A C 1
ATOM 5318 O O . GLU A 1 676 ? -21.198 -13.688 5.348 1.00 97.75 676 GLU A O 1
ATOM 5323 N N . GLY A 1 677 ? -22.017 -14.490 3.391 1.00 97.38 677 GLY A N 1
ATOM 5324 C CA . GLY A 1 677 ? -21.154 -15.669 3.279 1.00 97.38 677 GLY A CA 1
ATOM 5325 C C . GLY A 1 677 ? -21.756 -16.915 3.951 1.00 97.38 677 GLY A C 1
ATOM 5326 O O . GLY A 1 677 ? -22.841 -16.853 4.537 1.00 97.38 677 GLY A O 1
ATOM 5327 N N . SER A 1 678 ? -21.099 -18.066 3.793 1.00 96.69 678 SER A N 1
ATOM 5328 C CA . SER A 1 678 ? -21.559 -19.379 4.279 1.00 96.69 678 SER A CA 1
ATOM 5329 C C . SER A 1 678 ? -20.820 -19.900 5.513 1.00 96.69 678 SER A C 1
ATOM 5331 O O . SER A 1 678 ? -21.144 -20.986 5.989 1.00 96.69 678 SER A O 1
ATOM 5333 N N . TRP A 1 679 ? -19.823 -19.172 6.014 1.00 95.44 679 TRP A N 1
ATOM 5334 C CA . TRP A 1 679 ? -19.014 -19.594 7.157 1.00 95.44 679 TRP A CA 1
ATOM 5335 C C . TRP A 1 679 ? -19.827 -19.555 8.460 1.00 95.44 679 TRP A C 1
ATOM 5337 O O . TRP A 1 679 ? -20.548 -18.591 8.735 1.00 95.44 679 TRP A O 1
ATOM 5347 N N . GLU A 1 680 ? -19.713 -20.589 9.296 1.00 93.31 680 GLU A N 1
ATOM 5348 C CA . GLU A 1 680 ? -20.454 -20.659 10.560 1.00 93.31 680 GLU A CA 1
ATOM 5349 C C . GLU A 1 680 ? -19.912 -19.661 11.595 1.00 93.31 680 GLU A C 1
ATOM 5351 O O . GLU A 1 680 ? -18.736 -19.704 11.958 1.00 93.31 680 GLU A O 1
ATOM 5356 N N . ARG A 1 681 ? -20.779 -18.780 12.122 1.00 94.50 681 ARG A N 1
ATOM 5357 C CA . ARG A 1 681 ? -20.400 -17.829 13.184 1.00 94.50 681 ARG A CA 1
ATOM 5358 C C . ARG A 1 681 ? -19.781 -18.578 14.376 1.00 94.50 681 ARG A C 1
ATOM 5360 O O . ARG A 1 681 ? -20.461 -19.433 14.956 1.00 94.50 681 ARG A O 1
ATOM 5367 N N . PRO A 1 682 ? -18.543 -18.249 14.789 1.00 93.12 682 PRO A N 1
ATOM 5368 C CA . PRO A 1 682 ? -17.907 -18.931 15.901 1.00 93.12 682 PRO A CA 1
ATOM 5369 C C . PRO A 1 682 ? -18.614 -18.616 17.222 1.00 93.12 682 PRO A C 1
ATOM 5371 O O . PRO A 1 682 ? -19.060 -17.498 17.480 1.00 93.12 682 PRO A O 1
ATOM 5374 N N . LYS A 1 683 ? -18.675 -19.615 18.105 1.00 92.81 683 LYS A N 1
ATOM 5375 C CA . LYS A 1 683 ? -19.200 -19.458 19.466 1.00 92.81 683 LYS A CA 1
ATOM 5376 C C . LYS A 1 683 ? -18.108 -18.909 20.379 1.00 92.81 683 LYS A C 1
ATOM 5378 O O . LYS A 1 683 ? -17.411 -19.675 21.039 1.00 92.81 683 LYS A O 1
ATOM 5383 N N . ARG A 1 684 ? -17.984 -17.584 20.396 1.00 95.88 684 ARG A N 1
ATOM 5384 C CA . ARG A 1 684 ? -17.040 -16.820 21.223 1.00 95.88 684 ARG A CA 1
ATOM 5385 C C . ARG A 1 684 ? -17.756 -15.822 22.125 1.00 95.88 684 ARG A C 1
ATOM 5387 O O . ARG A 1 684 ? -18.924 -15.487 21.897 1.00 95.88 684 ARG A O 1
ATOM 5394 N N . ARG A 1 685 ? -17.042 -15.322 23.135 1.00 97.31 685 ARG A N 1
ATOM 5395 C CA . ARG A 1 685 ? -17.528 -14.194 23.936 1.00 97.31 685 ARG A CA 1
ATOM 5396 C C . ARG A 1 685 ? -17.339 -12.895 23.160 1.00 97.31 685 ARG A C 1
ATOM 5398 O O . ARG A 1 685 ? -16.368 -12.728 22.423 1.00 97.31 685 ARG A O 1
ATOM 5405 N N . LEU A 1 686 ? -18.277 -11.982 23.361 1.00 97.69 686 LEU A N 1
ATOM 5406 C CA . LEU A 1 686 ? -18.274 -10.645 22.794 1.00 97.69 686 LEU A CA 1
ATOM 5407 C C . LEU A 1 686 ? -18.141 -9.637 23.934 1.00 97.69 686 LEU A C 1
ATOM 5409 O O . LEU A 1 686 ? -19.008 -9.563 24.805 1.00 97.69 686 LEU A O 1
ATOM 5413 N N . HIS A 1 687 ? -17.059 -8.873 23.923 1.00 98.19 687 HIS A N 1
ATOM 5414 C CA . HIS A 1 687 ? -16.846 -7.738 24.807 1.00 98.19 687 HIS A CA 1
ATOM 5415 C C . HIS A 1 687 ? -17.255 -6.469 24.065 1.00 98.19 687 HIS A C 1
ATOM 5417 O O . HIS A 1 687 ? -16.814 -6.233 22.943 1.00 98.19 687 HIS A O 1
ATOM 5423 N N . ILE A 1 688 ? -18.122 -5.657 24.651 1.00 98.19 688 ILE A N 1
ATOM 5424 C CA . ILE A 1 688 ? -18.643 -4.453 24.001 1.00 98.19 688 ILE A CA 1
ATOM 5425 C C . ILE A 1 688 ? -18.209 -3.260 24.829 1.00 98.19 688 ILE A C 1
ATOM 5427 O O . ILE A 1 688 ? -18.583 -3.171 25.992 1.00 98.19 688 ILE A O 1
ATOM 5431 N N . GLN A 1 689 ? -17.443 -2.355 24.224 1.00 98.06 689 GLN A N 1
ATOM 5432 C CA . GLN A 1 689 ? -16.906 -1.156 24.859 1.00 98.06 689 GLN A CA 1
ATOM 5433 C C . GLN A 1 689 ? -17.461 0.094 24.176 1.00 98.06 689 GLN A C 1
ATOM 5435 O O . GLN A 1 689 ? -17.139 0.393 23.027 1.00 98.06 689 GLN A O 1
ATOM 5440 N N . LEU A 1 690 ? -18.298 0.841 24.885 1.00 98.12 690 LEU A N 1
ATOM 5441 C CA . LEU A 1 690 ? -18.877 2.096 24.421 1.00 98.12 690 LEU A CA 1
ATOM 5442 C C . LEU A 1 690 ? -18.061 3.282 24.939 1.00 98.12 690 LEU A C 1
ATOM 5444 O O . LEU A 1 690 ? -17.988 3.495 26.148 1.00 98.12 690 LEU A O 1
ATOM 5448 N N . LEU A 1 691 ? -17.493 4.079 24.034 1.00 97.81 691 LEU A N 1
ATOM 5449 C CA . LEU A 1 691 ? -16.804 5.325 24.367 1.00 97.81 691 LEU A CA 1
ATOM 5450 C C . LEU A 1 691 ? -17.799 6.414 24.785 1.00 97.81 691 LEU A C 1
ATOM 5452 O O . LEU A 1 691 ? -18.761 6.700 24.074 1.00 97.81 691 LEU A O 1
ATOM 5456 N N . LEU A 1 692 ? -17.517 7.058 25.920 1.00 94.50 692 LEU A N 1
ATOM 5457 C CA . LEU A 1 692 ? -18.313 8.151 26.493 1.00 94.50 692 LEU A CA 1
ATOM 5458 C C . LEU A 1 692 ? -17.645 9.534 26.353 1.00 94.50 692 LEU A C 1
ATOM 5460 O O . LEU A 1 692 ? -18.291 10.554 26.575 1.00 94.50 692 LEU A O 1
ATOM 5464 N N . GLY A 1 693 ? -16.356 9.576 26.002 1.00 92.00 693 GLY A N 1
ATOM 5465 C CA . GLY A 1 693 ? -15.543 10.799 25.933 1.00 92.00 693 GLY A CA 1
ATOM 5466 C C . GLY A 1 693 ? -14.325 10.753 26.859 1.00 92.00 693 GLY A C 1
ATOM 5467 O O . GLY A 1 693 ? -14.273 9.958 27.791 1.00 92.00 693 GLY A O 1
ATOM 5468 N N . GLY A 1 694 ? -13.294 11.554 26.573 1.00 86.31 694 GLY A N 1
ATOM 5469 C CA . GLY A 1 694 ? -12.070 11.623 27.392 1.00 86.31 694 GLY A CA 1
ATOM 5470 C C . GLY A 1 694 ? -11.255 10.322 27.516 1.00 86.31 694 GLY A C 1
ATOM 5471 O O . GLY A 1 694 ? -10.305 10.292 28.291 1.00 86.31 694 GLY A O 1
ATOM 5472 N N . GLY A 1 695 ? -11.591 9.271 26.756 1.00 90.12 695 GLY A N 1
ATOM 5473 C CA . GLY A 1 695 ? -11.077 7.903 26.921 1.00 90.12 695 GLY A CA 1
ATOM 5474 C C . GLY A 1 695 ? -11.933 7.001 27.822 1.00 90.12 695 GLY A C 1
ATOM 5475 O O . GLY A 1 695 ? -11.653 5.808 27.920 1.00 90.12 695 GLY A O 1
ATOM 5476 N N . ALA A 1 696 ? -12.980 7.530 28.465 1.00 95.00 696 ALA A N 1
ATOM 5477 C CA . ALA A 1 696 ? -13.866 6.753 29.321 1.00 95.00 696 ALA A CA 1
ATOM 5478 C C . ALA A 1 696 ? -14.724 5.789 28.497 1.00 95.00 696 ALA A C 1
ATOM 5480 O O . ALA A 1 696 ? -15.256 6.149 27.443 1.00 95.00 696 ALA A O 1
ATOM 5481 N N . MET A 1 697 ? -14.881 4.576 29.021 1.00 95.06 697 MET A N 1
ATOM 5482 C CA . MET A 1 697 ? -15.660 3.502 28.418 1.00 95.06 697 MET A CA 1
ATOM 5483 C C . MET A 1 697 ? -16.696 2.975 29.413 1.00 95.06 697 MET A C 1
ATOM 5485 O O . MET A 1 697 ? -16.446 2.939 30.618 1.00 95.06 697 MET A O 1
ATOM 5489 N N . LEU A 1 698 ? -17.838 2.538 28.892 1.00 96.06 698 LEU A N 1
ATOM 5490 C CA . LEU A 1 698 ? -18.766 1.631 29.562 1.00 96.06 698 LEU A CA 1
ATOM 5491 C C . LEU A 1 698 ? -18.684 0.280 28.850 1.00 96.06 698 LEU A C 1
ATOM 5493 O O . LEU A 1 698 ? -18.742 0.255 27.619 1.00 96.06 698 LEU A O 1
ATOM 5497 N N . ASP A 1 699 ? -18.572 -0.821 29.592 1.00 96.56 699 ASP A N 1
ATOM 5498 C CA . ASP A 1 699 ? -18.463 -2.155 29.002 1.00 96.56 699 ASP A CA 1
ATOM 5499 C C . ASP A 1 699 ? -19.518 -3.165 29.474 1.00 96.56 699 ASP A C 1
ATOM 5501 O O . ASP A 1 699 ? -20.225 -2.973 30.467 1.00 96.56 699 ASP A O 1
ATOM 5505 N N . THR A 1 700 ? -19.680 -4.219 28.672 1.00 97.38 700 THR A N 1
ATOM 5506 C CA . THR A 1 700 ? -20.459 -5.415 28.999 1.00 97.38 700 THR A CA 1
ATOM 5507 C C . THR A 1 700 ? -19.918 -6.627 28.238 1.00 97.38 700 THR A C 1
ATOM 5509 O O . THR A 1 700 ? -19.227 -6.488 27.223 1.00 97.38 700 THR A O 1
ATOM 5512 N N . TRP A 1 701 ? -20.257 -7.823 28.713 1.00 97.75 701 TRP A N 1
ATOM 5513 C CA . TRP A 1 701 ? -19.871 -9.101 28.115 1.00 97.75 701 TRP A CA 1
ATOM 5514 C C . TRP A 1 701 ? -21.101 -9.926 27.737 1.00 97.75 701 TRP A C 1
ATOM 5516 O O . TRP A 1 701 ? -22.051 -10.027 28.512 1.00 97.75 701 TRP A O 1
ATOM 5526 N N . GLY A 1 702 ? -21.039 -10.578 26.578 1.00 96.62 702 GLY A N 1
ATOM 5527 C CA . GLY A 1 702 ? -22.071 -11.486 26.085 1.00 96.62 702 GLY A CA 1
ATOM 5528 C C . GLY A 1 702 ? -21.531 -12.491 25.068 1.00 96.62 702 GLY A C 1
ATOM 5529 O O . GLY A 1 702 ? -20.350 -12.844 25.104 1.00 96.62 702 GLY A O 1
ATOM 5530 N N . THR A 1 703 ? -22.387 -12.942 24.153 1.00 96.38 703 THR A N 1
ATOM 5531 C CA . THR A 1 703 ? -22.054 -13.895 23.078 1.00 96.38 703 THR A CA 1
ATOM 5532 C C . THR A 1 703 ? -22.083 -13.198 21.722 1.00 96.38 703 THR A C 1
ATOM 5534 O O . THR A 1 703 ? -22.963 -12.369 21.475 1.00 96.38 703 THR A O 1
ATOM 5537 N N . ASP A 1 704 ? -21.164 -13.550 20.818 1.00 95.62 704 ASP A N 1
ATOM 5538 C CA . ASP A 1 704 ? -21.221 -13.076 19.429 1.00 95.62 704 ASP A CA 1
ATOM 5539 C C . ASP A 1 704 ? -22.490 -13.603 18.724 1.00 95.62 704 ASP A C 1
ATOM 5541 O O . ASP A 1 704 ? -22.862 -14.770 18.850 1.00 95.62 704 ASP A O 1
ATOM 5545 N N . GLY A 1 705 ? -23.175 -12.722 17.993 1.00 93.44 705 GLY A N 1
ATOM 5546 C CA . GLY A 1 705 ? -24.449 -12.977 17.320 1.00 93.44 705 GLY A CA 1
ATOM 5547 C C . GLY A 1 705 ? -25.695 -12.734 18.176 1.00 93.44 705 GLY A C 1
ATOM 5548 O O . GLY A 1 705 ? -26.781 -12.588 17.616 1.00 93.44 705 GLY A O 1
ATOM 5549 N N . GLU A 1 706 ? -25.568 -12.644 19.501 1.00 96.06 706 GLU A N 1
ATOM 5550 C CA . GLU A 1 706 ? -26.686 -12.324 20.397 1.00 96.06 706 GLU A CA 1
ATOM 5551 C C . GLU A 1 706 ? -26.863 -10.807 20.575 1.00 96.06 706 GLU A C 1
ATOM 5553 O O . GLU A 1 706 ? -25.923 -10.024 20.431 1.00 96.06 706 GLU A O 1
ATOM 5558 N N . VAL A 1 707 ? -28.088 -10.377 20.899 1.00 97.19 707 VAL A N 1
ATOM 5559 C CA . VAL A 1 707 ? -28.379 -8.972 21.218 1.00 97.19 707 VAL A CA 1
ATOM 5560 C C . VAL A 1 707 ? -27.815 -8.642 22.595 1.00 97.19 707 VAL A C 1
ATOM 5562 O O . VAL A 1 707 ? -28.130 -9.323 23.568 1.00 97.19 707 VAL A O 1
ATOM 5565 N N . GLN A 1 708 ? -27.031 -7.571 22.681 1.00 96.56 708 GLN A N 1
ATOM 5566 C CA . GLN A 1 708 ? -26.419 -7.099 23.920 1.00 96.56 708 GLN A CA 1
ATOM 5567 C C . GLN A 1 708 ? -26.916 -5.697 24.269 1.00 96.56 708 GLN A C 1
ATOM 5569 O O . GLN A 1 708 ? -27.231 -4.900 23.383 1.00 96.56 708 GLN A O 1
ATOM 5574 N N . GLN A 1 709 ? -26.988 -5.387 25.563 1.00 96.06 709 GLN A N 1
ATOM 5575 C CA . GLN A 1 709 ? -27.494 -4.106 26.053 1.00 96.06 709 GLN A CA 1
ATOM 5576 C C . GLN A 1 709 ? -26.567 -3.486 27.097 1.00 96.06 709 GLN A C 1
ATOM 5578 O O . GLN A 1 709 ? -26.071 -4.160 27.998 1.00 96.06 709 GLN A O 1
ATOM 5583 N N . LEU A 1 710 ? -26.379 -2.175 26.971 1.00 95.88 710 LEU A N 1
ATOM 5584 C CA . LEU A 1 710 ? -25.645 -1.308 27.886 1.00 95.88 710 LEU A CA 1
ATOM 5585 C C . LEU A 1 710 ? -26.608 -0.238 28.397 1.00 95.88 710 LEU A C 1
ATOM 5587 O O . LEU A 1 710 ? -27.268 0.427 27.598 1.00 95.88 710 LEU A O 1
ATOM 5591 N N . ILE A 1 711 ? -26.691 -0.054 29.712 1.00 95.06 711 ILE A N 1
ATOM 5592 C CA . ILE A 1 711 ? -27.481 1.029 30.308 1.00 95.06 711 ILE A CA 1
ATOM 5593 C C . ILE A 1 711 ? -26.554 2.229 30.482 1.00 95.06 711 ILE A C 1
ATOM 5595 O O . ILE A 1 711 ? -25.583 2.146 31.234 1.00 95.06 711 ILE A O 1
ATOM 5599 N N . LEU A 1 712 ? -26.846 3.335 29.798 1.00 94.06 712 LEU A N 1
ATOM 5600 C CA . LEU A 1 712 ? -26.126 4.585 30.005 1.00 94.06 712 LEU A CA 1
ATOM 5601 C C . LEU A 1 712 ? -26.354 5.078 31.443 1.00 94.06 712 LEU A C 1
ATOM 5603 O O . LEU A 1 712 ? -27.509 5.157 31.878 1.00 94.06 712 LEU A O 1
ATOM 5607 N N . PRO A 1 713 ? -25.283 5.416 32.183 1.00 92.81 713 PRO A N 1
ATOM 5608 C CA . PRO A 1 713 ? -25.411 6.027 33.496 1.00 92.81 713 PRO A CA 1
ATOM 5609 C C . PRO A 1 713 ? -25.885 7.485 33.367 1.00 92.81 713 PRO A C 1
ATOM 5611 O O . PRO A 1 713 ? -25.984 8.033 32.266 1.00 92.81 713 PRO A O 1
ATOM 5614 N N . SER A 1 714 ? -26.194 8.130 34.491 1.00 92.94 714 SER A N 1
ATOM 5615 C CA . SER A 1 714 ? -26.623 9.537 34.496 1.00 92.94 714 SER A CA 1
ATOM 5616 C C . SER A 1 714 ? -25.524 10.483 33.989 1.00 92.94 714 SER A C 1
ATOM 5618 O O . SER A 1 714 ? -24.338 10.170 34.082 1.00 92.94 714 SER A O 1
ATOM 5620 N N . GLU A 1 715 ? -25.888 11.672 33.494 1.00 91.25 715 GLU A N 1
ATOM 5621 C CA . GLU A 1 715 ? -24.913 12.671 33.009 1.00 91.25 715 GLU A CA 1
ATOM 5622 C C . GLU A 1 715 ? -23.843 13.005 34.070 1.00 91.25 715 GLU A C 1
ATOM 5624 O O . GLU A 1 715 ? -22.652 13.049 33.764 1.00 91.25 715 GLU A O 1
ATOM 5629 N N . ASP A 1 716 ? -24.244 13.126 35.341 1.00 93.44 716 ASP A N 1
ATOM 5630 C CA . ASP A 1 716 ? -23.344 13.330 36.486 1.00 93.44 716 ASP A CA 1
ATOM 5631 C C . ASP A 1 716 ? -22.359 12.170 36.713 1.00 93.44 716 ASP A C 1
ATOM 5633 O O . ASP A 1 716 ? -21.299 12.359 37.314 1.00 93.44 716 ASP A O 1
ATOM 5637 N N . GLU A 1 717 ? -22.713 10.947 36.326 1.00 93.44 717 GLU A N 1
ATOM 5638 C CA . GLU A 1 717 ? -21.841 9.771 36.394 1.00 93.44 717 GLU A CA 1
ATOM 5639 C C . GLU A 1 717 ? -20.933 9.692 35.166 1.00 93.44 717 GLU A C 1
ATOM 5641 O O . GLU A 1 717 ? -19.736 9.455 35.330 1.00 93.44 717 GLU A O 1
ATOM 5646 N N . VAL A 1 718 ? -21.447 9.992 33.967 1.00 93.31 718 VAL A N 1
ATOM 5647 C CA . VAL A 1 718 ? -20.635 10.129 32.745 1.00 93.31 718 VAL A CA 1
ATOM 5648 C C . VAL A 1 718 ? -19.534 11.169 32.956 1.00 93.31 718 VAL A C 1
ATOM 5650 O O . VAL A 1 718 ? -18.364 10.860 32.749 1.00 93.31 718 VAL A O 1
ATOM 5653 N N . LEU A 1 719 ? -19.860 12.363 33.461 1.00 94.50 719 LEU A N 1
ATOM 5654 C CA . LEU A 1 719 ? -18.877 13.421 33.732 1.00 94.50 719 LEU A CA 1
ATOM 5655 C C . LEU A 1 719 ? -17.784 12.978 34.725 1.00 94.50 719 LEU A C 1
ATOM 5657 O O . LEU A 1 719 ? -16.612 13.314 34.544 1.00 94.50 719 LEU A O 1
ATOM 5661 N N . LYS A 1 720 ? -18.132 12.178 35.744 1.00 95.19 720 LYS A N 1
ATOM 5662 C CA . LYS A 1 720 ? -17.156 11.600 36.691 1.00 95.19 720 LYS A CA 1
ATOM 5663 C C . LYS A 1 720 ? -16.273 10.543 36.031 1.00 95.19 720 LYS A C 1
ATOM 5665 O O . LYS A 1 720 ? -15.071 10.529 36.295 1.00 95.19 720 LYS A O 1
ATOM 5670 N N . LEU A 1 721 ? -16.835 9.682 35.181 1.00 95.25 721 LEU A N 1
ATOM 5671 C CA . LEU A 1 721 ? -16.084 8.671 34.428 1.00 95.25 721 LEU A CA 1
ATOM 5672 C C . LEU A 1 721 ? -15.105 9.330 33.449 1.00 95.25 721 LEU A C 1
ATOM 5674 O O . LEU A 1 721 ? -13.922 8.995 33.465 1.00 95.25 721 LEU A O 1
ATOM 5678 N N . VAL A 1 722 ? -15.568 10.317 32.674 1.00 95.94 722 VAL A N 1
ATOM 5679 C CA . VAL A 1 722 ? -14.748 11.124 31.754 1.00 95.94 722 VAL A CA 1
ATOM 5680 C C . VAL A 1 722 ? -13.606 11.800 32.513 1.00 95.94 722 VAL A C 1
ATOM 5682 O O . VAL A 1 722 ? -12.446 11.563 32.193 1.00 95.94 722 VAL A O 1
ATOM 5685 N N . SER A 1 723 ? -13.902 12.547 33.583 1.00 95.38 723 SER A N 1
ATOM 5686 C CA . SER A 1 723 ? -12.876 13.232 34.384 1.00 95.38 723 SER A CA 1
ATOM 5687 C C . SER A 1 723 ? -11.864 12.264 35.017 1.00 95.38 723 SER A C 1
ATOM 5689 O O . SER A 1 723 ? -10.668 12.558 35.068 1.00 95.38 723 SER A O 1
ATOM 5691 N N . THR A 1 724 ? -12.314 11.082 35.453 1.00 95.06 724 THR A N 1
ATOM 5692 C CA . THR A 1 724 ? -11.430 10.038 35.995 1.00 95.06 724 THR A CA 1
ATOM 5693 C C . THR A 1 724 ? -10.528 9.450 34.910 1.00 95.06 724 THR A C 1
ATOM 5695 O O . THR A 1 724 ? -9.333 9.287 35.145 1.00 95.06 724 THR A O 1
ATOM 5698 N N . SER A 1 725 ? -11.065 9.173 33.718 1.00 94.69 725 SER A N 1
ATOM 5699 C CA . SER A 1 725 ? -10.303 8.647 32.580 1.00 94.69 725 SER A CA 1
ATOM 5700 C C . SER A 1 725 ? -9.284 9.657 32.047 1.00 94.69 725 SER A C 1
ATOM 5702 O O . SER A 1 725 ? -8.127 9.305 31.830 1.00 94.69 725 SER A O 1
ATOM 5704 N N . GLU A 1 726 ? -9.661 10.931 31.924 1.00 94.19 726 GLU A N 1
ATOM 5705 C CA . GLU A 1 726 ? -8.736 11.998 31.533 1.00 94.19 726 GLU A CA 1
ATOM 5706 C C . GLU A 1 726 ? -7.600 12.166 32.538 1.00 94.19 726 GLU A C 1
ATOM 5708 O O . GLU A 1 726 ? -6.453 12.378 32.137 1.00 94.19 726 GLU A O 1
ATOM 5713 N N . LYS A 1 727 ? -7.895 12.038 33.839 1.00 93.75 727 LYS A N 1
ATOM 5714 C CA . LYS A 1 727 ? -6.855 12.024 34.865 1.00 93.75 727 LYS A CA 1
ATOM 5715 C C . LYS A 1 727 ? -5.949 10.802 34.709 1.00 93.75 727 LYS A C 1
ATOM 5717 O O . LYS A 1 727 ? -4.746 10.979 34.614 1.00 93.75 727 LYS A O 1
ATOM 5722 N N . GLN A 1 728 ? -6.500 9.592 34.610 1.00 93.38 728 GLN A N 1
ATOM 5723 C CA . GLN A 1 728 ? -5.710 8.368 34.412 1.00 93.38 728 GLN A CA 1
ATOM 5724 C C . GLN A 1 728 ? -4.832 8.431 33.156 1.00 93.38 728 GLN A C 1
ATOM 5726 O O . GLN A 1 728 ? -3.710 7.940 33.171 1.00 93.38 728 GLN A O 1
ATOM 5731 N N . TYR A 1 729 ? -5.315 9.047 32.077 1.00 92.50 729 TYR A N 1
ATOM 5732 C CA . TYR A 1 729 ? -4.538 9.266 30.860 1.00 92.50 729 TYR A CA 1
ATOM 5733 C C . TYR A 1 729 ? -3.364 10.229 31.079 1.00 92.50 729 TYR A C 1
ATOM 5735 O O . TYR A 1 729 ? -2.255 9.930 30.641 1.00 92.50 729 TYR A O 1
ATOM 5743 N N . LYS A 1 730 ? -3.581 11.346 31.786 1.00 91.06 730 LYS A N 1
ATOM 5744 C CA . LYS A 1 730 ? -2.506 12.276 32.174 1.00 91.06 730 LYS A CA 1
ATOM 5745 C C . LYS A 1 730 ? -1.507 11.607 33.113 1.00 91.06 730 LYS A C 1
ATOM 5747 O O . LYS A 1 730 ? -0.325 11.599 32.803 1.00 91.06 730 LYS A O 1
ATOM 5752 N N . ASP A 1 731 ? -1.988 10.945 34.165 1.00 92.25 731 ASP A N 1
ATOM 5753 C CA . ASP A 1 731 ? -1.170 10.174 35.106 1.00 92.25 731 ASP A CA 1
ATOM 5754 C C . ASP A 1 731 ? -0.317 9.120 34.353 1.00 92.25 731 ASP A C 1
ATOM 5756 O O . ASP A 1 731 ? 0.860 8.939 34.667 1.00 92.25 731 ASP A O 1
ATOM 5760 N N . ARG A 1 732 ? -0.862 8.453 33.316 1.00 91.50 732 ARG A N 1
ATOM 5761 C CA . ARG A 1 732 ? -0.111 7.531 32.436 1.00 91.50 732 ARG A CA 1
ATOM 5762 C C . ARG A 1 732 ? 0.944 8.242 31.586 1.00 91.50 732 ARG A C 1
ATOM 5764 O O . ARG A 1 732 ? 2.072 7.769 31.544 1.00 91.50 732 ARG A O 1
ATOM 5771 N N . LEU A 1 733 ? 0.615 9.360 30.935 1.00 89.00 733 LEU A N 1
ATOM 5772 C CA . LEU A 1 733 ? 1.585 10.120 30.132 1.00 89.00 733 LEU A CA 1
ATOM 5773 C C . LEU A 1 733 ? 2.716 10.718 30.983 1.00 89.00 733 LEU A C 1
ATOM 5775 O O . LEU A 1 733 ? 3.857 10.736 30.537 1.00 89.00 733 LEU A O 1
ATOM 5779 N N . GLU A 1 734 ? 2.412 11.187 32.193 1.00 87.88 734 GLU A N 1
ATOM 5780 C CA . GLU A 1 734 ? 3.384 11.774 33.126 1.00 87.88 734 GLU A CA 1
ATOM 5781 C C . GLU A 1 734 ? 4.264 10.716 33.818 1.00 87.88 734 GLU A C 1
ATOM 5783 O O . GLU A 1 734 ? 5.389 11.022 34.209 1.00 87.88 734 GLU A O 1
ATOM 5788 N N . SER A 1 735 ? 3.775 9.478 33.968 1.00 88.50 735 SER A N 1
ATOM 5789 C CA . SER A 1 735 ? 4.543 8.348 34.525 1.00 88.50 735 SER A CA 1
ATOM 5790 C C . SER A 1 735 ? 5.234 7.469 33.479 1.00 88.50 735 SER A C 1
ATOM 5792 O O . SER A 1 735 ? 6.064 6.634 33.847 1.00 88.50 735 SER A O 1
ATOM 5794 N N . ALA A 1 736 ? 4.925 7.648 32.193 1.00 88.62 736 ALA A N 1
ATOM 5795 C CA . ALA A 1 736 ? 5.622 6.989 31.098 1.00 88.62 736 ALA A CA 1
ATOM 5796 C C . ALA A 1 736 ? 7.109 7.376 31.096 1.00 88.62 736 ALA A C 1
ATOM 5798 O O . ALA A 1 736 ? 7.452 8.557 31.147 1.00 88.62 736 ALA A O 1
ATOM 5799 N N . ILE A 1 737 ? 7.995 6.380 31.015 1.00 87.62 737 ILE A N 1
ATOM 5800 C CA . ILE A 1 737 ? 9.437 6.612 30.900 1.00 87.62 737 ILE A CA 1
ATOM 5801 C C . ILE A 1 737 ? 9.719 6.983 29.436 1.00 87.62 737 ILE A C 1
ATOM 5803 O O . ILE A 1 737 ? 9.578 6.117 28.573 1.00 87.62 737 ILE A O 1
ATOM 5807 N N . PRO A 1 738 ? 10.077 8.243 29.122 1.00 84.94 738 PRO A N 1
ATOM 5808 C CA . PRO A 1 738 ? 10.289 8.659 27.742 1.00 84.94 738 PRO A CA 1
ATOM 5809 C C . PRO A 1 738 ? 11.535 7.985 27.170 1.00 84.94 738 PRO A C 1
ATOM 5811 O O . PRO A 1 738 ? 12.508 7.754 27.893 1.00 84.94 738 PRO A O 1
ATOM 5814 N N . ILE A 1 739 ? 11.548 7.743 25.858 1.00 91.31 739 ILE A N 1
ATOM 5815 C CA . ILE A 1 739 ? 12.752 7.228 25.201 1.00 91.31 739 ILE A CA 1
ATOM 5816 C C . ILE A 1 739 ? 13.879 8.267 25.364 1.00 91.31 739 ILE A C 1
ATOM 5818 O O . ILE A 1 739 ? 13.656 9.446 25.054 1.00 91.31 739 ILE A O 1
ATOM 5822 N N . PRO A 1 740 ? 15.080 7.876 25.839 1.00 86.06 740 PRO A N 1
ATOM 5823 C CA . PRO A 1 740 ? 16.170 8.815 26.067 1.00 86.06 740 PRO A CA 1
ATOM 5824 C C . PRO A 1 740 ? 16.568 9.535 24.776 1.00 86.06 740 PRO A C 1
ATOM 5826 O O . PRO A 1 740 ? 16.731 8.927 23.716 1.00 86.06 740 PRO A O 1
ATOM 5829 N N . ASP A 1 741 ? 16.750 10.851 24.881 1.00 82.88 741 ASP A N 1
ATOM 5830 C CA . ASP A 1 741 ? 17.149 11.702 23.761 1.00 82.88 741 ASP A CA 1
ATOM 5831 C C . ASP A 1 741 ? 18.677 11.688 23.602 1.00 82.88 741 ASP A C 1
ATOM 5833 O O . ASP A 1 741 ? 19.380 12.629 23.971 1.00 82.88 741 ASP A O 1
ATOM 5837 N N . VAL A 1 742 ? 19.190 10.543 23.145 1.00 81.38 742 VAL A N 1
ATOM 5838 C CA . VAL A 1 742 ? 20.614 10.298 22.891 1.00 81.38 742 VAL A CA 1
ATOM 5839 C C . VAL A 1 742 ? 20.892 10.250 21.390 1.00 81.38 742 VAL A C 1
ATOM 5841 O O . VAL A 1 742 ? 20.172 9.596 20.635 1.00 81.38 742 VAL A O 1
ATOM 5844 N N . GLU A 1 743 ? 21.951 10.940 20.961 1.00 63.47 743 GLU A N 1
ATOM 5845 C CA . GLU A 1 743 ? 22.398 10.947 19.559 1.00 63.47 743 GLU A CA 1
ATOM 5846 C C . GLU A 1 743 ? 23.098 9.636 19.160 1.00 63.47 743 GLU A C 1
ATOM 5848 O O . GLU A 1 743 ? 23.069 9.261 17.993 1.00 63.47 743 GLU A O 1
ATOM 5853 N N . GLU A 1 744 ? 23.662 8.901 20.126 1.00 52.03 744 GLU A N 1
ATOM 5854 C CA . GLU A 1 744 ? 24.313 7.606 19.910 1.00 52.03 744 GLU A CA 1
ATOM 5855 C C . GLU A 1 744 ? 23.729 6.521 20.822 1.00 52.03 744 GLU A C 1
ATOM 5857 O O . GLU A 1 744 ? 23.518 6.725 22.021 1.00 52.03 744 GLU A O 1
ATOM 5862 N N . VAL A 1 745 ? 23.534 5.324 20.265 1.00 49.25 745 VAL A N 1
ATOM 5863 C CA . VAL A 1 745 ? 23.302 4.110 21.051 1.00 49.25 745 VAL A CA 1
ATOM 5864 C C . VAL A 1 745 ? 24.644 3.655 21.619 1.00 49.25 745 VAL A C 1
ATOM 5866 O O . VAL A 1 745 ? 25.545 3.295 20.861 1.00 49.25 745 VAL A O 1
ATOM 5869 N N . SER A 1 746 ? 24.784 3.584 22.947 1.00 42.56 746 SER A N 1
ATOM 5870 C CA . SER A 1 746 ? 25.901 2.849 23.552 1.00 42.56 746 SER A CA 1
ATOM 5871 C C . SER A 1 746 ? 25.681 1.352 23.343 1.00 42.56 746 SER A C 1
ATOM 5873 O O . SER A 1 746 ? 25.133 0.666 24.210 1.00 42.56 746 SER A O 1
ATOM 5875 N N . GLY A 1 747 ? 26.076 0.866 22.166 1.00 37.62 747 GLY A N 1
ATOM 5876 C CA . GLY A 1 747 ? 25.985 -0.539 21.793 1.00 37.62 747 GLY A CA 1
ATOM 5877 C C . GLY A 1 747 ? 26.636 -1.444 22.845 1.00 37.62 747 GLY A C 1
ATOM 5878 O O . GLY A 1 747 ? 27.540 -1.007 23.572 1.00 37.62 747 GLY A O 1
ATOM 5879 N N . PRO A 1 748 ? 26.207 -2.716 22.954 1.00 32.50 748 PRO A N 1
ATOM 5880 C CA . PRO A 1 748 ? 26.860 -3.657 23.851 1.00 32.50 748 PRO A CA 1
ATOM 5881 C C . PRO A 1 748 ? 28.354 -3.667 23.534 1.00 32.50 748 PRO A C 1
ATOM 5883 O O . PRO A 1 748 ? 28.731 -3.728 22.363 1.00 32.50 748 PRO A O 1
ATOM 5886 N N . LYS A 1 749 ? 29.205 -3.594 24.567 1.00 31.20 749 LYS A N 1
ATOM 5887 C CA . LYS A 1 749 ? 30.666 -3.625 24.410 1.00 31.20 749 LYS A CA 1
ATOM 5888 C C . LYS A 1 749 ? 31.089 -4.930 23.727 1.00 31.20 749 LYS A C 1
ATOM 5890 O O . LYS A 1 749 ? 31.423 -5.900 24.409 1.00 31.20 749 LYS A O 1
ATOM 5895 N N . ARG A 1 750 ? 31.109 -4.942 22.389 1.00 30.67 750 ARG A N 1
ATOM 5896 C CA . ARG A 1 750 ? 31.848 -5.920 21.591 1.00 30.67 750 ARG A CA 1
ATOM 5897 C C . ARG A 1 750 ? 33.287 -5.824 22.071 1.00 30.67 750 ARG A C 1
ATOM 5899 O O . ARG A 1 750 ? 33.941 -4.798 21.912 1.00 30.67 750 ARG A O 1
ATOM 5906 N N . THR A 1 751 ? 33.750 -6.875 22.729 1.00 27.64 751 THR A N 1
ATOM 5907 C CA . THR A 1 751 ? 35.149 -7.012 23.109 1.00 27.64 751 THR A CA 1
ATOM 5908 C C . THR A 1 751 ? 35.998 -6.957 21.840 1.00 27.64 751 THR A C 1
ATOM 5910 O O . THR A 1 751 ? 35.754 -7.711 20.900 1.00 27.64 751 THR A O 1
ATOM 5913 N N . GLU A 1 752 ? 37.024 -6.101 21.824 1.00 28.55 752 GLU A N 1
ATOM 5914 C CA . GLU A 1 752 ? 37.908 -5.834 20.667 1.00 28.55 752 GLU A CA 1
ATOM 5915 C C . GLU A 1 752 ? 38.679 -7.067 20.135 1.00 28.55 752 GLU A C 1
ATOM 5917 O O . GLU A 1 752 ? 39.439 -6.970 19.174 1.00 28.55 752 GLU A O 1
ATOM 5922 N N . ARG A 1 753 ? 38.461 -8.259 20.707 1.00 27.14 753 ARG A N 1
ATOM 5923 C CA . ARG A 1 753 ? 38.996 -9.525 20.189 1.00 27.14 753 ARG A CA 1
ATOM 5924 C C . ARG A 1 753 ? 38.383 -9.934 18.847 1.00 27.14 753 ARG A C 1
ATOM 5926 O O . ARG A 1 753 ? 39.135 -10.299 17.951 1.00 27.14 753 ARG A O 1
ATOM 5933 N N . ALA A 1 754 ? 37.069 -9.778 18.664 1.00 28.97 754 ALA A N 1
ATOM 5934 C CA . ALA A 1 754 ? 36.388 -10.261 17.454 1.00 28.97 754 ALA A CA 1
ATOM 5935 C C . ALA A 1 754 ? 36.841 -9.547 16.161 1.00 28.97 754 ALA A C 1
ATOM 5937 O O . ALA A 1 754 ? 36.866 -10.147 15.093 1.00 28.97 754 ALA A O 1
ATOM 5938 N N . PHE A 1 755 ? 37.246 -8.274 16.252 1.00 31.38 755 PHE A N 1
ATOM 5939 C CA . PHE A 1 755 ? 37.745 -7.508 15.100 1.00 31.38 755 PHE A CA 1
ATOM 5940 C C . PHE A 1 755 ? 39.203 -7.824 14.733 1.00 31.38 755 PHE A C 1
ATOM 5942 O O . PHE A 1 755 ? 39.656 -7.459 13.649 1.00 31.38 755 PHE A O 1
ATOM 5949 N N . THR A 1 756 ? 39.941 -8.481 15.633 1.00 29.12 756 THR A N 1
ATOM 5950 C CA . THR A 1 756 ? 41.336 -8.874 15.395 1.00 29.12 756 THR A CA 1
ATOM 5951 C C . THR A 1 756 ? 41.406 -10.261 14.747 1.00 29.12 756 THR A C 1
ATOM 5953 O O . THR A 1 756 ? 42.204 -10.458 13.838 1.00 29.12 756 THR A O 1
ATOM 5956 N N . GLU A 1 757 ? 40.515 -11.179 15.138 1.00 29.97 757 GLU A N 1
ATOM 5957 C CA . GLU A 1 757 ? 40.377 -12.519 14.534 1.00 29.97 757 GLU A CA 1
ATOM 5958 C C . GLU A 1 757 ? 39.859 -12.439 13.080 1.00 29.97 757 GLU A C 1
ATOM 5960 O O . GLU A 1 757 ? 40.404 -13.087 12.191 1.00 29.97 757 GLU A O 1
ATOM 5965 N N . TRP A 1 758 ? 38.918 -11.530 12.780 1.00 32.81 758 TRP A N 1
ATOM 5966 C CA . TRP A 1 758 ? 38.437 -11.316 11.401 1.00 32.81 758 TRP A CA 1
ATOM 5967 C C . TRP A 1 758 ? 39.532 -10.843 10.424 1.00 32.81 758 TRP A C 1
ATOM 5969 O O . TRP A 1 758 ? 39.419 -11.035 9.215 1.00 32.81 758 TRP A O 1
ATOM 5979 N N . ARG A 1 759 ? 40.609 -10.228 10.936 1.00 29.50 759 ARG A N 1
ATOM 5980 C CA . ARG A 1 759 ? 41.729 -9.758 10.109 1.00 29.50 759 ARG A CA 1
ATOM 5981 C C . ARG A 1 759 ? 42.766 -10.850 9.834 1.00 29.50 759 ARG A C 1
ATOM 5983 O O . ARG A 1 759 ? 43.361 -10.815 8.763 1.00 29.50 759 ARG A O 1
ATOM 5990 N N . SER A 1 760 ? 42.952 -11.819 10.739 1.00 29.17 760 SER A N 1
ATOM 5991 C CA . SER A 1 760 ? 43.824 -12.973 10.473 1.00 29.17 760 SER A CA 1
ATOM 5992 C C . SER A 1 760 ? 43.191 -13.956 9.494 1.00 29.17 760 SER A C 1
ATOM 5994 O O . SER A 1 760 ? 43.879 -14.422 8.594 1.00 29.17 760 SER A O 1
ATOM 5996 N N . ASP A 1 761 ? 41.881 -14.205 9.583 1.00 31.05 761 ASP A N 1
ATOM 5997 C CA . ASP A 1 761 ? 41.226 -15.207 8.726 1.00 31.05 761 ASP A CA 1
ATOM 5998 C C . ASP A 1 761 ? 41.234 -14.822 7.232 1.00 31.05 761 ASP A C 1
ATOM 6000 O O . ASP A 1 761 ? 41.265 -15.702 6.368 1.00 31.05 761 ASP A O 1
ATOM 6004 N N . ILE A 1 762 ? 41.266 -13.521 6.914 1.00 34.44 762 ILE A N 1
ATOM 6005 C CA . ILE A 1 762 ? 41.401 -13.007 5.539 1.00 34.44 762 ILE A CA 1
ATOM 6006 C C . ILE A 1 762 ? 42.858 -13.076 5.041 1.00 34.44 762 ILE A C 1
ATOM 6008 O O . ILE A 1 762 ? 43.082 -13.335 3.859 1.00 34.44 762 ILE A O 1
ATOM 6012 N N . GLU A 1 763 ? 43.856 -12.895 5.911 1.00 31.84 763 GLU A N 1
ATOM 6013 C CA . GLU A 1 763 ? 45.277 -12.998 5.533 1.00 31.84 763 GLU A CA 1
ATOM 6014 C C . GLU A 1 763 ? 45.753 -14.468 5.443 1.00 31.84 763 GLU A C 1
ATOM 6016 O O . GLU A 1 763 ? 46.526 -14.817 4.543 1.00 31.84 763 GLU A O 1
ATOM 6021 N N . ASP A 1 764 ? 45.213 -15.369 6.271 1.00 32.28 764 ASP A N 1
ATOM 6022 C CA . ASP A 1 764 ? 45.518 -16.808 6.233 1.00 32.28 764 ASP A CA 1
ATOM 6023 C C . ASP A 1 764 ? 44.867 -17.533 5.036 1.00 32.28 764 ASP A C 1
ATOM 6025 O O . ASP A 1 764 ? 45.437 -18.499 4.522 1.00 32.28 764 ASP A O 1
ATOM 6029 N N . HIS A 1 765 ? 43.751 -17.032 4.488 1.00 33.06 765 HIS A N 1
ATOM 6030 C CA . HIS A 1 765 ? 43.193 -17.546 3.223 1.00 33.06 765 HIS A CA 1
ATOM 6031 C C . HIS A 1 765 ? 44.021 -17.178 1.977 1.00 33.06 765 HIS A C 1
ATOM 6033 O O . HIS A 1 765 ? 43.801 -17.749 0.907 1.00 33.06 765 HIS A O 1
ATOM 6039 N N . VAL A 1 766 ? 45.000 -16.274 2.099 1.00 36.22 766 VAL A N 1
ATOM 6040 C CA . VAL A 1 766 ? 45.884 -15.852 0.995 1.00 36.22 766 VAL A CA 1
ATOM 6041 C C . VAL A 1 766 ? 47.275 -16.505 1.076 1.00 36.22 766 VAL A C 1
ATOM 6043 O O . VAL A 1 766 ? 48.013 -16.493 0.088 1.00 36.22 766 VAL A O 1
ATOM 6046 N N . SER A 1 767 ? 47.649 -17.150 2.193 1.00 29.84 767 SER A N 1
ATOM 6047 C CA . SER A 1 767 ? 48.971 -17.786 2.338 1.00 29.84 767 SER A CA 1
ATOM 6048 C C . SER A 1 767 ? 48.932 -19.237 2.846 1.00 29.84 767 SER A C 1
ATOM 6050 O O . SER A 1 767 ? 49.077 -19.551 4.023 1.00 29.84 767 SER A O 1
ATOM 6052 N N . GLY A 1 768 ? 48.824 -20.186 1.912 1.00 31.88 768 GLY A N 1
ATOM 6053 C CA . GLY A 1 768 ? 48.838 -21.612 2.245 1.00 31.88 768 GLY A CA 1
ATOM 6054 C C . GLY A 1 768 ? 50.174 -22.104 2.829 1.00 31.88 768 GLY A C 1
ATOM 6055 O O . GLY A 1 768 ? 51.139 -22.327 2.087 1.00 31.88 768 GLY A O 1
ATOM 6056 N N . ARG A 1 769 ? 50.222 -22.379 4.144 1.00 28.91 769 ARG A N 1
ATOM 6057 C CA . ARG A 1 769 ? 51.166 -23.346 4.743 1.00 28.91 769 ARG A CA 1
ATOM 6058 C C . ARG A 1 769 ? 50.719 -23.884 6.115 1.00 28.91 769 ARG A C 1
ATOM 6060 O O . ARG A 1 769 ? 49.986 -23.254 6.855 1.00 28.91 769 ARG A O 1
ATOM 6067 N N . SER A 1 770 ? 51.161 -25.103 6.420 1.00 27.50 770 SER A N 1
ATOM 6068 C CA . SER A 1 770 ? 50.662 -25.984 7.494 1.00 27.50 770 SER A CA 1
ATOM 6069 C C . SER A 1 770 ? 51.469 -25.974 8.807 1.00 27.50 770 SER A C 1
ATOM 6071 O O . SER A 1 770 ? 52.683 -25.786 8.712 1.00 27.50 770 SER A O 1
ATOM 6073 N N . LYS A 1 771 ? 50.832 -26.455 9.908 1.00 29.14 771 LYS A N 1
ATOM 6074 C CA . LYS A 1 771 ? 51.357 -27.117 11.155 1.00 29.14 771 LYS A CA 1
ATOM 6075 C C . LYS A 1 771 ? 51.268 -26.312 12.466 1.00 29.14 771 LYS A C 1
ATOM 6077 O O . LYS A 1 771 ? 51.461 -25.112 12.425 1.00 29.14 771 LYS A O 1
ATOM 6082 N N . GLU A 1 772 ? 51.155 -26.874 13.683 1.00 25.34 772 GLU A N 1
ATOM 6083 C CA . GLU A 1 772 ? 50.718 -28.160 14.308 1.00 25.34 772 GLU A CA 1
ATOM 6084 C C . GLU A 1 772 ? 51.149 -28.078 15.809 1.00 25.34 772 GLU A C 1
ATOM 6086 O O . GLU A 1 772 ? 52.317 -27.783 16.044 1.00 25.34 772 GLU A O 1
ATOM 6091 N N . PHE A 1 773 ? 50.289 -28.414 16.795 1.00 25.27 773 PHE A N 1
ATOM 6092 C CA . PHE A 1 773 ? 50.582 -28.564 18.258 1.00 25.27 773 PHE A CA 1
ATOM 6093 C C . PHE A 1 773 ? 51.121 -27.315 19.033 1.00 25.27 773 PHE A C 1
ATOM 6095 O O . PHE A 1 773 ? 51.827 -26.485 18.486 1.00 25.27 773 PHE A O 1
ATOM 6102 N N . SER A 1 774 ? 50.842 -27.068 20.328 1.00 25.83 774 SER A N 1
ATOM 6103 C CA . SER A 1 774 ? 50.665 -27.973 21.488 1.00 25.83 774 SER A CA 1
ATOM 6104 C C . SER A 1 774 ? 49.918 -27.343 22.700 1.00 25.83 774 SER A C 1
ATOM 6106 O O . SER A 1 774 ? 49.749 -26.132 22.778 1.00 25.83 774 SER A O 1
ATOM 6108 N N . ASN A 1 775 ? 49.534 -28.179 23.680 1.00 24.91 775 ASN A N 1
ATOM 6109 C CA . ASN A 1 775 ? 48.764 -27.866 24.910 1.00 24.91 775 ASN A CA 1
ATOM 6110 C C . ASN A 1 775 ? 49.470 -26.964 25.958 1.00 24.91 775 ASN A C 1
ATOM 6112 O O . ASN A 1 775 ? 50.691 -27.053 26.073 1.00 24.91 775 ASN A O 1
ATOM 6116 N N . LEU A 1 776 ? 48.699 -26.293 26.849 1.00 25.42 776 LEU A N 1
ATOM 6117 C CA . LEU A 1 776 ? 48.650 -26.570 28.317 1.00 25.42 776 LEU A CA 1
ATOM 6118 C C . LEU A 1 776 ? 47.782 -25.580 29.154 1.00 25.42 776 LEU A C 1
ATOM 6120 O O . LEU A 1 776 ? 48.103 -24.406 29.260 1.00 25.42 776 LEU A O 1
ATOM 6124 N N . ASN A 1 777 ? 46.736 -26.132 29.788 1.00 25.86 777 ASN A N 1
ATOM 6125 C CA . ASN A 1 777 ? 46.268 -25.997 31.188 1.00 25.86 777 ASN A CA 1
ATOM 6126 C C . ASN A 1 777 ? 46.228 -24.688 32.029 1.00 25.86 777 ASN A C 1
ATOM 6128 O O . ASN A 1 777 ? 47.205 -23.960 32.144 1.00 25.86 777 ASN A O 1
ATOM 6132 N N . ASP A 1 778 ? 45.138 -24.630 32.825 1.00 27.17 778 ASP A N 1
ATOM 6133 C CA . ASP A 1 778 ? 44.932 -23.990 34.148 1.00 27.17 778 ASP A CA 1
ATOM 6134 C C . ASP A 1 778 ? 45.007 -22.440 34.239 1.00 27.17 778 ASP A C 1
ATOM 6136 O O . ASP A 1 778 ? 45.825 -21.791 33.606 1.00 27.17 778 ASP A O 1
ATOM 6140 N N . GLY A 1 779 ? 44.191 -21.722 35.025 1.00 23.59 779 GLY A N 1
ATOM 6141 C CA . GLY A 1 779 ? 43.128 -22.104 35.966 1.00 23.59 779 GLY A CA 1
ATOM 6142 C C . GLY A 1 779 ? 43.185 -21.235 37.240 1.00 23.59 779 GLY A C 1
ATOM 6143 O O . GLY A 1 779 ? 44.252 -21.107 37.829 1.00 23.59 779 GLY A O 1
ATOM 6144 N N . GLY A 1 780 ? 42.065 -20.657 37.704 1.00 23.42 780 GLY A N 1
ATOM 6145 C CA . GLY A 1 780 ? 41.994 -20.011 39.033 1.00 23.42 780 GLY A CA 1
ATOM 6146 C C . GLY A 1 780 ? 41.241 -18.673 39.118 1.00 23.42 780 GLY A C 1
ATOM 6147 O O . GLY A 1 780 ? 41.267 -17.860 38.202 1.00 23.42 780 GLY A O 1
ATOM 6148 N N . ILE A 1 781 ? 40.570 -18.458 40.254 1.00 24.59 781 ILE A N 1
ATOM 6149 C CA . ILE A 1 781 ? 39.703 -17.313 40.608 1.00 24.59 781 ILE A CA 1
ATOM 6150 C C . ILE A 1 781 ? 40.248 -16.689 41.913 1.00 24.59 781 ILE A C 1
ATOM 6152 O O . ILE A 1 781 ? 40.858 -17.432 42.679 1.00 24.59 781 ILE A O 1
ATOM 6156 N N . ILE A 1 782 ? 39.987 -15.395 42.202 1.00 24.62 782 ILE A N 1
ATOM 6157 C CA . ILE A 1 782 ? 39.527 -14.821 43.510 1.00 24.62 782 ILE A CA 1
ATOM 6158 C C . ILE A 1 782 ? 39.785 -13.293 43.623 1.00 24.62 782 ILE A C 1
ATOM 6160 O O . ILE A 1 782 ? 40.713 -12.745 43.038 1.00 24.62 782 ILE A O 1
ATOM 6164 N N . GLN A 1 783 ? 38.889 -12.611 44.351 1.00 23.58 783 GLN A N 1
ATOM 6165 C CA . GLN A 1 783 ? 38.821 -11.163 44.629 1.00 23.58 783 GLN A CA 1
ATOM 6166 C C . GLN A 1 783 ? 39.682 -10.732 45.847 1.00 23.58 783 GLN A C 1
ATOM 6168 O O . GLN A 1 783 ? 39.985 -11.581 46.674 1.00 23.58 783 GLN A O 1
ATOM 6173 N N . THR A 1 784 ? 39.967 -9.420 46.002 1.00 24.42 784 THR A N 1
ATOM 6174 C CA . THR A 1 784 ? 39.570 -8.515 47.137 1.00 24.42 784 THR A CA 1
ATOM 6175 C C . THR A 1 784 ? 40.570 -7.370 47.458 1.00 24.42 784 THR A C 1
ATOM 6177 O O . THR A 1 784 ? 41.761 -7.621 47.584 1.00 24.42 784 THR A O 1
ATOM 6180 N N . SER A 1 785 ? 40.031 -6.146 47.635 1.00 25.94 785 SER A N 1
ATOM 6181 C CA . SER A 1 785 ? 40.362 -5.025 48.580 1.00 25.94 785 SER A CA 1
ATOM 6182 C C . SER A 1 785 ? 41.502 -5.184 49.623 1.00 25.94 785 SER A C 1
ATOM 6184 O O . SER A 1 785 ? 41.640 -6.278 50.159 1.00 25.94 785 SER A O 1
ATOM 6186 N N . ASP A 1 786 ? 42.227 -4.165 50.138 1.00 26.39 786 ASP A N 1
ATOM 6187 C CA . ASP A 1 786 ? 42.319 -2.681 49.953 1.00 26.39 786 ASP A CA 1
ATOM 6188 C C . ASP A 1 786 ? 43.681 -2.171 50.595 1.00 26.39 786 ASP A C 1
ATOM 6190 O O . ASP A 1 786 ? 44.644 -2.930 50.472 1.00 26.39 786 ASP A O 1
ATOM 6194 N N . PRO A 1 787 ? 43.915 -0.977 51.212 1.00 39.12 787 PRO A N 1
ATOM 6195 C CA . PRO A 1 787 ? 44.980 -0.049 50.771 1.00 39.12 787 PRO A CA 1
ATOM 6196 C C . PRO A 1 787 ? 46.130 0.268 51.772 1.00 39.12 787 PRO A C 1
ATOM 6198 O O . PRO A 1 787 ? 45.974 0.062 52.971 1.00 39.12 787 PRO A O 1
ATOM 6201 N N . SER A 1 788 ? 47.222 0.895 51.271 1.00 25.12 788 SER A N 1
ATOM 6202 C CA . SER A 1 788 ? 48.047 1.995 51.875 1.00 25.12 788 SER A CA 1
ATOM 6203 C C . SER A 1 788 ? 49.588 1.858 51.752 1.00 25.12 788 SER A C 1
ATOM 6205 O O . SER A 1 788 ? 50.152 1.009 52.434 1.00 25.12 788 SER A O 1
ATOM 6207 N N . ASP A 1 789 ? 50.259 2.742 50.985 1.00 29.22 789 ASP A N 1
ATOM 6208 C CA . ASP A 1 789 ? 51.545 3.441 51.304 1.00 29.22 789 ASP A CA 1
ATOM 6209 C C . ASP A 1 789 ? 51.921 4.428 50.150 1.00 29.22 789 ASP A C 1
ATOM 6211 O O . ASP A 1 789 ? 51.629 4.097 48.996 1.00 29.22 789 ASP A O 1
ATOM 6215 N N . PRO A 1 790 ? 52.522 5.626 50.369 1.00 31.28 790 PRO A N 1
ATOM 6216 C CA . PRO A 1 790 ? 52.783 6.598 49.297 1.00 31.28 790 PRO A CA 1
ATOM 6217 C C . PRO A 1 790 ? 54.274 6.800 48.923 1.00 31.28 790 PRO A C 1
ATOM 6219 O O . PRO A 1 790 ? 55.177 6.641 49.735 1.00 31.28 790 PRO A O 1
ATOM 6222 N N . PHE A 1 791 ? 54.494 7.305 47.699 1.00 24.59 791 PHE A N 1
ATOM 6223 C CA . PHE A 1 791 ? 55.767 7.768 47.104 1.00 24.59 791 PHE A CA 1
ATOM 6224 C C . PHE A 1 791 ? 56.841 6.724 46.730 1.00 24.59 791 PHE A C 1
ATOM 6226 O O . PHE A 1 791 ? 57.839 6.544 47.424 1.00 24.59 791 PHE A O 1
ATOM 6233 N N . ASN A 1 792 ? 56.779 6.247 45.480 1.00 27.42 792 ASN A N 1
ATOM 6234 C CA . ASN A 1 792 ? 57.970 6.264 44.619 1.00 27.42 792 ASN A CA 1
ATOM 6235 C C . ASN A 1 792 ? 57.581 6.478 43.143 1.00 27.42 792 ASN A C 1
ATOM 6237 O O . ASN A 1 792 ? 56.593 5.918 42.672 1.00 27.42 792 ASN A O 1
ATOM 6241 N N . THR A 1 793 ? 58.323 7.315 42.420 1.00 25.52 793 THR A N 1
ATOM 6242 C CA . THR A 1 793 ? 57.960 7.809 41.082 1.00 25.52 793 THR A CA 1
ATOM 6243 C C . THR A 1 793 ? 58.621 7.015 39.954 1.00 25.52 793 THR A C 1
ATOM 6245 O O . THR A 1 793 ? 59.846 6.970 39.847 1.00 25.52 793 THR A O 1
ATOM 6248 N N . LYS A 1 794 ? 57.810 6.479 39.035 1.00 24.70 794 LYS A N 1
ATOM 6249 C CA . LYS A 1 794 ? 58.202 6.166 37.650 1.00 24.70 794 LYS A CA 1
ATOM 6250 C C . LYS A 1 794 ? 57.045 6.460 36.699 1.00 24.70 794 LYS A C 1
ATOM 6252 O O . LYS A 1 794 ? 55.885 6.292 37.063 1.00 24.70 794 LYS A O 1
ATOM 6257 N N . GLU A 1 795 ? 57.381 6.932 35.506 1.00 24.70 795 GLU A N 1
ATOM 6258 C CA . GLU A 1 795 ? 56.424 7.416 34.512 1.00 24.70 795 GLU A CA 1
ATOM 6259 C C . GLU A 1 795 ? 55.579 6.283 33.917 1.00 24.70 795 GLU A C 1
ATOM 6261 O O . GLU A 1 795 ? 56.104 5.343 33.323 1.00 24.70 795 GLU A O 1
ATOM 6266 N N . VAL A 1 796 ? 54.258 6.432 34.013 1.00 21.89 796 VAL A N 1
ATOM 6267 C CA . VAL A 1 796 ? 53.280 5.810 33.114 1.00 21.89 796 VAL A CA 1
ATOM 6268 C C . VAL A 1 796 ? 52.286 6.905 32.747 1.00 21.89 796 VAL A C 1
ATOM 6270 O O . VAL A 1 796 ? 51.597 7.435 33.618 1.00 21.89 796 VAL A O 1
ATOM 6273 N N . VAL A 1 797 ? 52.213 7.267 31.465 1.00 21.30 797 VAL A N 1
ATOM 6274 C CA . VAL A 1 797 ? 51.194 8.206 30.979 1.00 21.30 797 VAL A CA 1
ATOM 6275 C C . VAL A 1 797 ? 49.898 7.435 30.754 1.00 21.30 797 VAL A C 1
ATOM 6277 O O . VAL A 1 797 ? 49.627 6.928 29.670 1.00 21.30 797 VAL A O 1
ATOM 6280 N N . GLN A 1 798 ? 49.091 7.364 31.807 1.00 20.80 798 GLN A N 1
ATOM 6281 C CA . GLN A 1 798 ? 47.660 7.105 31.718 1.00 20.80 798 GLN A CA 1
ATOM 6282 C C . GLN A 1 798 ? 46.950 8.367 32.211 1.00 20.80 798 GLN A C 1
ATOM 6284 O O . GLN A 1 798 ? 47.123 8.760 33.361 1.00 20.80 798 GLN A O 1
ATOM 6289 N N . TYR A 1 799 ? 46.154 9.004 31.352 1.00 20.45 799 TYR A N 1
ATOM 6290 C CA . TYR A 1 799 ? 45.260 10.090 31.756 1.00 20.45 799 TYR A CA 1
ATOM 6291 C C . TYR A 1 799 ? 43.813 9.694 31.466 1.00 20.45 799 TYR A C 1
ATOM 6293 O O . TYR A 1 799 ? 43.259 9.973 30.405 1.00 20.45 799 TYR A O 1
ATOM 6301 N N . HIS A 1 800 ? 43.186 9.060 32.455 1.00 22.80 800 HIS A N 1
ATOM 6302 C CA . HIS A 1 800 ? 41.770 9.312 32.695 1.00 22.80 800 HIS A CA 1
ATOM 6303 C C . HIS A 1 800 ? 41.633 10.561 33.566 1.00 22.80 800 HIS A C 1
ATOM 6305 O O . HIS A 1 800 ? 42.529 10.911 34.333 1.00 22.80 800 HIS A O 1
ATOM 6311 N N . GLY A 1 801 ? 40.545 11.294 33.347 1.00 25.92 801 GLY A N 1
ATOM 6312 C CA . GLY A 1 801 ? 40.464 12.686 33.761 1.00 25.92 801 GLY A CA 1
ATOM 6313 C C . GLY A 1 801 ? 40.323 12.887 35.266 1.00 25.92 801 GLY A C 1
ATOM 6314 O O . GLY A 1 801 ? 39.640 12.135 35.959 1.00 25.92 801 GLY A O 1
ATOM 6315 N N . THR A 1 802 ? 40.842 14.014 35.735 1.00 22.00 802 THR A N 1
ATOM 6316 C CA . THR A 1 802 ? 40.302 14.712 36.899 1.00 22.00 802 THR A CA 1
ATOM 6317 C C . THR A 1 802 ? 39.620 15.986 36.424 1.00 22.00 802 THR A C 1
ATOM 6319 O O . THR A 1 802 ? 40.242 16.894 35.874 1.00 22.00 802 THR A O 1
ATOM 6322 N N . ARG A 1 803 ? 38.301 16.044 36.642 1.00 23.88 803 ARG A N 1
ATOM 6323 C CA . ARG A 1 803 ? 37.528 17.285 36.562 1.00 23.88 803 ARG A CA 1
ATOM 6324 C C . ARG A 1 803 ? 38.134 18.299 37.533 1.00 23.88 803 ARG A C 1
ATOM 6326 O O . ARG A 1 803 ? 38.299 17.980 38.709 1.00 23.88 803 ARG A O 1
ATOM 6333 N N . PHE A 1 804 ? 38.344 19.532 37.086 1.00 21.20 804 PHE A N 1
ATOM 6334 C CA . PHE A 1 804 ? 38.298 20.662 38.008 1.00 21.20 804 PHE A CA 1
ATOM 6335 C C . PHE A 1 804 ? 36.832 21.049 38.200 1.00 21.20 804 PHE A C 1
ATOM 6337 O O . PHE A 1 804 ? 36.200 21.582 37.292 1.00 21.20 804 PHE A O 1
ATOM 6344 N N . ASN A 1 805 ? 36.289 20.759 39.383 1.00 22.31 805 ASN A N 1
ATOM 6345 C CA . ASN A 1 805 ? 35.025 21.348 39.809 1.00 22.31 805 ASN A CA 1
ATOM 6346 C C . ASN A 1 805 ? 35.256 22.828 40.132 1.00 22.31 805 ASN A C 1
ATOM 6348 O O . ASN A 1 805 ? 36.080 23.143 40.990 1.00 22.31 805 ASN A O 1
ATOM 6352 N N . PHE A 1 806 ? 34.450 23.706 39.543 1.00 21.28 806 PHE A N 1
ATOM 6353 C CA . PHE A 1 806 ? 34.102 24.977 40.170 1.00 21.28 806 PHE A CA 1
ATOM 6354 C C . PHE A 1 806 ? 32.640 24.904 40.593 1.00 21.28 806 PHE A C 1
ATOM 6356 O O . PHE A 1 806 ? 31.750 24.696 39.774 1.00 21.28 806 PHE A O 1
ATOM 6363 N N . SER A 1 807 ? 32.407 25.027 41.896 1.00 22.41 807 SER A N 1
ATOM 6364 C CA . SER A 1 807 ? 31.073 25.143 42.470 1.00 22.41 807 SER A CA 1
ATOM 6365 C C . SER A 1 807 ? 30.587 26.583 42.366 1.00 22.41 807 SER A C 1
ATOM 6367 O O . SER A 1 807 ? 31.277 27.480 42.851 1.00 22.41 807 SER A O 1
ATOM 6369 N N . PHE A 1 808 ? 29.369 26.784 41.877 1.00 21.95 808 PHE A N 1
ATOM 6370 C CA . PHE A 1 808 ? 28.600 27.987 42.172 1.00 21.95 808 PHE A CA 1
ATOM 6371 C C . PHE A 1 808 ? 27.255 27.581 42.769 1.00 21.95 808 PHE A C 1
ATOM 6373 O O . PHE A 1 808 ? 26.537 26.754 42.213 1.00 21.95 808 PHE A O 1
ATOM 6380 N N . GLN A 1 809 ? 26.956 28.133 43.946 1.00 22.98 809 GLN A N 1
ATOM 6381 C CA . GLN A 1 809 ? 25.585 28.232 44.426 1.00 22.98 809 GLN A CA 1
ATOM 6382 C C . GLN A 1 809 ? 24.940 29.409 43.702 1.00 22.98 809 GLN A C 1
ATOM 6384 O O . GLN A 1 809 ? 25.510 30.499 43.714 1.00 22.98 809 GLN A O 1
ATOM 6389 N N . GLU A 1 810 ? 23.728 29.223 43.199 1.00 24.62 810 GLU A N 1
ATOM 6390 C CA . GLU A 1 810 ? 22.790 30.328 43.035 1.00 24.62 810 GLU A CA 1
ATOM 6391 C C . GLU A 1 810 ? 21.617 30.124 43.994 1.00 24.62 810 GLU A C 1
ATOM 6393 O O . GLU A 1 810 ? 21.169 29.001 44.235 1.00 24.62 810 GLU A O 1
ATOM 6398 N N . MET A 1 811 ? 21.158 31.224 44.586 1.00 22.92 811 MET A N 1
ATOM 6399 C CA . MET A 1 811 ? 19.831 31.300 45.184 1.00 22.92 811 MET A CA 1
ATOM 6400 C C . MET A 1 811 ? 18.934 32.014 44.183 1.00 22.92 811 MET A C 1
ATOM 6402 O O . MET A 1 811 ? 19.292 33.084 43.697 1.00 22.92 811 MET A O 1
ATOM 6406 N N . ASN A 1 812 ? 17.782 31.413 43.899 1.00 26.66 812 ASN A N 1
ATOM 6407 C CA . ASN A 1 812 ? 16.767 31.981 43.022 1.00 26.66 812 ASN A CA 1
ATOM 6408 C C . ASN A 1 812 ? 16.302 33.356 43.521 1.00 26.66 812 ASN A C 1
ATOM 6410 O O . ASN A 1 812 ? 16.008 33.496 44.708 1.00 26.66 812 ASN A O 1
ATOM 6414 N N . GLU A 1 813 ? 15.997 34.254 42.588 1.00 31.92 813 GLU A N 1
ATOM 6415 C CA . GLU A 1 813 ? 14.647 34.820 42.538 1.00 31.92 813 GLU A CA 1
ATOM 6416 C C . GLU A 1 813 ? 14.075 34.540 41.132 1.00 31.92 813 GLU A C 1
ATOM 6418 O O . GLU A 1 813 ? 14.660 34.931 40.131 1.00 31.92 813 GLU A O 1
ATOM 6423 N N . GLU A 1 814 ? 12.964 33.790 41.093 1.00 35.47 814 GLU A N 1
ATOM 6424 C CA . GLU A 1 814 ? 12.097 33.523 39.922 1.00 35.47 814 GLU A CA 1
ATOM 6425 C C . GLU A 1 814 ? 12.715 32.745 38.722 1.00 35.47 814 GLU A C 1
ATOM 6427 O O . GLU A 1 814 ? 13.043 33.302 37.680 1.00 35.47 814 GLU A O 1
ATOM 6432 N N . GLY A 1 815 ? 12.805 31.406 38.841 1.00 29.66 815 GLY A N 1
ATOM 6433 C CA . GLY A 1 815 ? 13.148 30.489 37.727 1.00 29.66 815 GLY A CA 1
ATOM 6434 C C . GLY A 1 815 ? 11.996 30.316 36.716 1.00 29.66 815 GLY A C 1
ATOM 6435 O O . GLY A 1 815 ? 10.831 30.4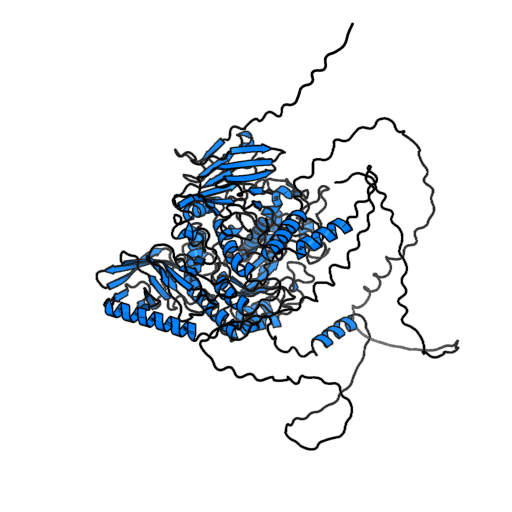38 37.084 1.00 29.66 815 GLY A O 1
ATOM 6436 N N . TYR A 1 816 ? 12.224 30.026 35.433 1.00 25.22 816 TYR A N 1
ATOM 6437 C CA . TYR A 1 816 ? 13.099 28.995 34.853 1.00 25.22 816 TYR A CA 1
ATOM 6438 C C . TYR A 1 816 ? 13.688 29.444 33.500 1.00 25.22 816 TYR A C 1
ATOM 6440 O O . TYR A 1 816 ? 12.978 30.068 32.715 1.00 25.22 816 TYR A O 1
ATOM 6448 N N . GLU A 1 817 ? 14.912 29.018 33.161 1.00 24.59 817 GLU A N 1
ATOM 6449 C CA . GLU A 1 817 ? 15.475 29.204 31.813 1.00 24.59 817 GLU A CA 1
ATOM 6450 C C . GLU A 1 817 ? 16.211 27.950 31.297 1.00 24.59 817 GLU A C 1
ATOM 6452 O O . GLU A 1 817 ? 16.817 27.192 32.055 1.00 24.59 817 GLU A O 1
ATOM 6457 N N . VAL A 1 818 ? 16.134 27.740 29.981 1.00 29.91 818 VAL A N 1
ATOM 6458 C CA . VAL A 1 818 ? 16.902 26.758 29.200 1.00 29.91 818 VAL A CA 1
ATOM 6459 C C . VAL A 1 818 ? 18.119 27.470 28.613 1.00 29.91 818 VAL A C 1
ATOM 6461 O O . VAL A 1 818 ? 17.951 28.543 28.039 1.00 29.91 818 VAL A O 1
ATOM 6464 N N . SER A 1 819 ? 19.313 26.865 28.620 1.00 24.53 819 SER A N 1
ATOM 6465 C CA . SER A 1 819 ? 20.401 27.347 27.755 1.00 24.53 819 SER A CA 1
ATOM 6466 C C . SER A 1 819 ? 21.147 26.237 27.005 1.00 24.53 819 SER A C 1
ATOM 6468 O O . SER A 1 819 ? 21.711 25.304 27.570 1.00 24.53 819 SER A O 1
ATOM 6470 N N . PHE A 1 820 ? 21.142 26.384 25.678 1.00 29.94 820 PHE A N 1
ATOM 6471 C CA . PHE A 1 820 ? 22.133 25.833 24.751 1.00 29.94 820 PHE A CA 1
ATOM 6472 C C . PHE A 1 820 ? 23.462 26.582 24.909 1.00 29.94 820 PHE A C 1
ATOM 6474 O O . PHE A 1 820 ? 23.401 27.757 25.253 1.00 29.94 820 PHE A O 1
ATOM 6481 N N . GLN A 1 821 ? 24.604 25.977 24.534 1.00 27.03 821 GLN A N 1
ATOM 6482 C CA . GLN A 1 821 ? 25.838 26.593 23.966 1.00 27.03 821 GLN A CA 1
ATOM 6483 C C . GLN A 1 821 ? 26.890 25.465 23.680 1.00 27.03 821 GLN A C 1
ATOM 6485 O O . GLN A 1 821 ? 26.650 24.328 24.078 1.00 27.03 821 GLN A O 1
ATOM 6490 N N . PRO A 1 822 ? 28.014 25.684 22.953 1.00 28.11 822 PRO A N 1
ATOM 6491 C CA . PRO A 1 822 ? 28.057 25.794 21.485 1.00 28.11 822 PRO A CA 1
ATOM 6492 C C . PRO A 1 822 ? 29.203 24.958 20.834 1.00 28.11 822 PRO A C 1
ATOM 6494 O O . PRO A 1 822 ? 30.047 24.393 21.524 1.00 28.11 822 PRO A O 1
ATOM 6497 N N . VAL A 1 823 ? 29.317 24.940 19.494 1.00 27.02 823 VAL A N 1
ATOM 6498 C CA . VAL A 1 823 ? 30.451 24.294 18.777 1.00 27.02 823 VAL A CA 1
ATOM 6499 C C . VAL A 1 823 ? 31.432 25.345 18.199 1.00 27.02 823 VAL A C 1
ATOM 6501 O O . VAL A 1 823 ? 30.970 26.371 17.691 1.00 27.02 823 VAL A O 1
ATOM 6504 N N . PRO A 1 824 ? 32.776 25.160 18.259 1.00 29.52 824 PRO A N 1
ATOM 6505 C CA . PRO A 1 824 ? 33.735 26.244 17.997 1.00 29.52 824 PRO A CA 1
ATOM 6506 C C . PRO A 1 824 ? 33.985 26.571 16.514 1.00 29.52 824 PRO A C 1
ATOM 6508 O O . PRO A 1 824 ? 34.194 25.702 15.670 1.00 29.52 824 PRO A O 1
ATOM 6511 N N . LEU A 1 825 ? 34.105 27.867 16.217 1.00 29.23 825 LEU A N 1
ATOM 6512 C CA . LEU A 1 825 ? 34.132 28.430 14.857 1.00 29.23 825 LEU A CA 1
ATOM 6513 C C . LEU A 1 825 ? 35.451 28.247 14.066 1.00 29.23 825 LEU A C 1
ATOM 6515 O O . LEU A 1 825 ? 35.568 28.748 12.951 1.00 29.23 825 LEU A O 1
ATOM 6519 N N . GLN A 1 826 ? 36.455 27.549 14.610 1.00 30.78 826 GLN A N 1
ATOM 6520 C CA . GLN A 1 826 ? 37.783 27.419 13.981 1.00 30.78 826 GLN A CA 1
ATOM 6521 C C . GLN A 1 826 ? 37.936 26.204 13.044 1.00 30.78 826 GLN A C 1
ATOM 6523 O O . GLN A 1 826 ? 38.882 26.170 12.260 1.00 30.78 826 GLN A O 1
ATOM 6528 N N . ALA A 1 827 ? 36.990 25.257 13.037 1.00 33.69 827 ALA A N 1
ATOM 6529 C CA . ALA A 1 827 ? 37.032 24.091 12.143 1.00 33.69 827 ALA A CA 1
ATOM 6530 C C . ALA A 1 827 ? 36.630 24.395 10.679 1.00 33.69 827 ALA A C 1
ATOM 6532 O O . ALA A 1 827 ? 37.005 23.667 9.765 1.00 33.69 827 ALA A O 1
ATOM 6533 N N . ILE A 1 828 ? 35.898 25.488 10.428 1.00 38.97 828 ILE A N 1
ATOM 6534 C CA . ILE A 1 828 ? 35.306 25.788 9.107 1.00 38.97 828 ILE A CA 1
ATOM 6535 C C . ILE A 1 828 ? 36.322 26.406 8.119 1.00 38.97 828 ILE A C 1
ATOM 6537 O O . ILE A 1 828 ? 36.132 26.346 6.906 1.00 38.97 828 ILE A O 1
ATOM 6541 N N . HIS A 1 829 ? 37.437 26.969 8.600 1.00 32.31 829 HIS A N 1
ATOM 6542 C CA . HIS A 1 829 ? 38.347 27.772 7.761 1.00 32.31 829 HIS A CA 1
ATOM 6543 C C . HIS A 1 829 ? 39.357 26.963 6.924 1.00 32.31 829 HIS A C 1
ATOM 6545 O O . HIS A 1 829 ? 40.006 27.518 6.037 1.00 32.31 829 HIS A O 1
ATOM 6551 N N . ILE A 1 830 ? 39.522 25.663 7.191 1.00 29.98 830 ILE A N 1
ATOM 6552 C CA . ILE A 1 830 ? 40.590 24.850 6.575 1.00 29.98 830 ILE A CA 1
ATOM 6553 C C . ILE A 1 830 ? 40.159 24.218 5.239 1.00 29.98 830 ILE A C 1
ATOM 6555 O O . ILE A 1 830 ? 40.993 24.079 4.344 1.00 29.98 830 ILE A O 1
ATOM 6559 N N . HIS A 1 831 ? 38.870 23.918 5.039 1.00 34.41 831 HIS A N 1
ATOM 6560 C CA . HIS A 1 831 ? 38.405 23.273 3.800 1.00 34.41 831 HIS A CA 1
ATOM 6561 C C . HIS A 1 831 ? 38.326 24.201 2.576 1.00 34.41 831 HIS A C 1
ATOM 6563 O O . HIS A 1 831 ? 38.475 23.722 1.456 1.00 34.41 831 HIS A O 1
ATOM 6569 N N . TRP A 1 832 ? 38.161 25.520 2.747 1.00 35.50 832 TRP A N 1
ATOM 6570 C CA . TRP A 1 832 ? 37.994 26.436 1.602 1.00 35.50 832 TRP A CA 1
ATOM 6571 C C . TRP A 1 832 ? 39.320 26.839 0.923 1.00 35.50 832 TRP A C 1
ATOM 6573 O O . TRP A 1 832 ? 39.323 27.276 -0.222 1.00 35.50 832 TRP A O 1
ATOM 6583 N N . ARG A 1 833 ? 40.477 26.681 1.585 1.00 31.27 833 ARG A N 1
ATOM 6584 C CA . ARG A 1 833 ? 41.787 27.144 1.068 1.00 31.27 833 ARG A CA 1
ATOM 6585 C C . ARG A 1 833 ? 42.522 26.164 0.137 1.00 31.27 833 ARG A C 1
ATOM 6587 O O . ARG A 1 833 ? 43.703 26.370 -0.129 1.00 31.27 833 ARG A O 1
ATOM 6594 N N . ARG A 1 834 ? 41.875 25.092 -0.334 1.00 31.98 834 ARG A N 1
ATOM 6595 C CA . ARG A 1 834 ? 42.516 24.044 -1.162 1.00 31.98 834 ARG A CA 1
ATOM 6596 C C . ARG A 1 834 ? 42.056 23.964 -2.622 1.00 31.98 834 ARG A C 1
ATOM 6598 O O . ARG A 1 834 ? 42.543 23.101 -3.342 1.00 31.98 834 ARG A O 1
ATOM 6605 N N . LEU A 1 835 ? 41.195 24.873 -3.078 1.00 28.97 835 LEU A N 1
ATOM 6606 C CA . LEU A 1 835 ? 40.828 24.993 -4.493 1.00 28.97 835 LEU A CA 1
ATOM 6607 C C . LEU A 1 835 ? 41.548 26.193 -5.122 1.00 28.97 835 LEU A C 1
ATOM 6609 O O . LEU A 1 835 ? 41.124 27.333 -4.951 1.00 28.97 835 LEU A O 1
ATOM 6613 N N . ASN A 1 836 ? 42.636 25.919 -5.845 1.00 27.66 836 ASN A N 1
ATOM 6614 C CA . ASN A 1 836 ? 43.273 26.872 -6.754 1.00 27.66 836 ASN A CA 1
ATOM 6615 C C . ASN A 1 836 ? 42.790 26.578 -8.179 1.00 27.66 836 ASN A C 1
ATOM 6617 O O . ASN A 1 836 ? 43.096 25.517 -8.717 1.00 27.66 836 ASN A O 1
ATOM 6621 N N . PHE A 1 837 ? 42.106 27.536 -8.800 1.00 31.41 837 PHE A N 1
ATOM 6622 C CA . PHE A 1 837 ? 41.853 27.547 -10.240 1.00 31.41 837 PHE A CA 1
ATOM 6623 C C . PHE A 1 837 ? 42.574 28.752 -10.844 1.00 31.41 837 PHE A C 1
ATOM 6625 O O . PHE A 1 837 ? 42.338 29.885 -10.427 1.00 31.41 837 PHE A O 1
ATOM 6632 N N . SER A 1 838 ? 43.459 28.511 -11.810 1.00 28.12 838 SER A N 1
ATOM 6633 C CA . SER A 1 838 ? 44.202 29.552 -12.522 1.00 28.12 838 SER A CA 1
ATOM 6634 C C . SER A 1 838 ? 43.821 29.549 -13.998 1.00 28.12 838 SER A C 1
ATOM 6636 O O . SER A 1 838 ? 44.251 28.670 -14.742 1.00 28.12 838 SER A O 1
ATOM 6638 N N . PHE A 1 839 ? 43.051 30.551 -14.416 1.00 33.41 839 PHE A N 1
ATOM 6639 C CA . PHE A 1 839 ? 42.815 30.865 -15.821 1.00 33.41 839 PHE A CA 1
ATOM 6640 C C . PHE A 1 839 ? 43.013 32.366 -16.027 1.00 33.41 839 PHE A C 1
ATOM 6642 O O . PHE A 1 839 ? 42.321 33.179 -15.415 1.00 33.41 839 PHE A O 1
ATOM 6649 N N . GLU A 1 840 ? 43.967 32.726 -16.881 1.00 32.62 840 GLU A N 1
ATOM 6650 C CA . GLU A 1 840 ? 44.132 34.090 -17.378 1.00 32.62 840 GLU A CA 1
ATOM 6651 C C . GLU A 1 840 ? 43.288 34.245 -18.648 1.00 32.62 840 GLU A C 1
ATOM 6653 O O . GLU A 1 840 ? 43.480 33.512 -19.617 1.00 32.62 840 GLU A O 1
ATOM 6658 N N . VAL A 1 841 ? 42.354 35.199 -18.654 1.00 34.97 841 VAL A N 1
ATOM 6659 C CA . VAL A 1 841 ? 41.599 35.590 -19.853 1.00 34.97 841 VAL A CA 1
ATOM 6660 C C . VAL A 1 841 ? 41.747 37.095 -20.038 1.00 34.97 841 VAL A C 1
ATOM 6662 O O . VAL A 1 841 ? 41.412 37.880 -19.152 1.00 34.97 841 VAL A O 1
ATOM 6665 N N . ILE A 1 842 ? 42.279 37.491 -21.193 1.00 35.16 842 ILE A N 1
ATOM 6666 C CA . ILE A 1 842 ? 42.501 38.888 -21.572 1.00 35.16 842 ILE A CA 1
ATOM 6667 C C . ILE A 1 842 ? 41.305 39.355 -22.407 1.00 35.16 842 ILE A C 1
ATOM 6669 O O . ILE A 1 842 ? 41.028 38.770 -23.451 1.00 35.16 842 ILE A O 1
ATOM 6673 N N . ASN A 1 843 ? 40.639 40.433 -21.984 1.00 38.91 843 ASN A N 1
ATOM 6674 C CA . ASN A 1 843 ? 39.574 41.083 -22.756 1.00 38.91 843 ASN A CA 1
ATOM 6675 C C . ASN A 1 843 ? 40.098 42.302 -23.542 1.00 38.91 843 ASN A C 1
ATOM 6677 O O . ASN A 1 843 ? 41.079 42.941 -23.153 1.00 38.91 843 ASN A O 1
ATOM 6681 N N . GLU A 1 844 ? 39.406 42.653 -24.631 1.00 43.31 844 GLU A N 1
ATOM 6682 C CA . GLU A 1 844 ? 39.867 43.574 -25.692 1.00 43.31 844 GLU A CA 1
ATOM 6683 C C . GLU A 1 844 ? 40.088 45.055 -25.289 1.00 43.31 844 GLU A C 1
ATOM 6685 O O . GLU A 1 844 ? 40.537 45.843 -26.118 1.00 43.31 844 GLU A O 1
ATOM 6690 N N . GLU A 1 845 ? 39.840 45.453 -24.035 1.00 47.56 845 GLU A N 1
ATOM 6691 C CA . GLU A 1 845 ? 40.019 46.840 -23.550 1.00 47.56 845 GLU A CA 1
ATOM 6692 C C . GLU A 1 845 ? 41.161 47.029 -22.527 1.00 47.56 845 GLU A C 1
ATOM 6694 O O . GLU A 1 845 ? 41.262 48.071 -21.878 1.00 47.56 845 GLU A O 1
ATOM 6699 N N . GLY A 1 846 ? 42.065 46.051 -22.383 1.00 38.94 846 GLY A N 1
ATOM 6700 C CA . GLY A 1 846 ? 43.382 46.269 -21.759 1.00 38.94 846 GLY A CA 1
ATOM 6701 C C . GLY A 1 846 ? 43.373 46.701 -20.284 1.00 38.94 846 GLY A C 1
ATOM 6702 O O . GLY A 1 846 ? 44.330 47.326 -19.825 1.00 38.94 846 GLY A O 1
ATOM 6703 N N . SER A 1 847 ? 42.312 46.382 -19.540 1.00 41.69 847 SER A N 1
ATOM 6704 C CA . SER A 1 847 ? 42.226 46.591 -18.092 1.00 41.69 847 SER A CA 1
ATOM 6705 C C . SER A 1 847 ? 42.006 45.262 -17.364 1.00 41.69 847 SER A C 1
ATOM 6707 O O . SER A 1 847 ? 41.119 44.476 -17.684 1.00 41.69 847 SER A O 1
ATOM 6709 N N . GLU A 1 848 ? 42.881 44.996 -16.397 1.00 37.41 848 GLU A N 1
ATOM 6710 C CA . GLU A 1 848 ? 43.040 43.701 -15.737 1.00 37.41 848 GLU A CA 1
ATOM 6711 C C . GLU A 1 848 ? 41.984 43.513 -14.629 1.00 37.41 848 GLU A C 1
ATOM 6713 O O . GLU A 1 848 ? 42.118 44.019 -13.509 1.00 37.41 848 GLU A O 1
ATOM 6718 N N . VAL A 1 849 ? 40.897 42.800 -14.942 1.00 44.12 849 VAL A N 1
ATOM 6719 C CA . VAL A 1 849 ? 39.851 42.452 -13.965 1.00 44.12 849 VAL A CA 1
ATOM 6720 C C . VAL A 1 849 ? 40.235 41.154 -13.258 1.00 44.12 849 VAL A C 1
ATOM 6722 O O . VAL A 1 849 ? 39.930 40.054 -13.706 1.00 44.12 849 VAL A O 1
ATOM 6725 N N . SER A 1 850 ? 40.928 41.285 -12.128 1.00 50.72 850 SER A N 1
ATOM 6726 C CA . SER A 1 850 ? 41.268 40.141 -11.279 1.00 50.72 850 SER A CA 1
ATOM 6727 C C . SER A 1 850 ? 40.015 39.554 -10.618 1.00 50.72 850 SER A C 1
ATOM 6729 O O . SER A 1 850 ? 39.402 40.205 -9.770 1.00 50.72 850 SER A O 1
ATOM 6731 N N . LEU A 1 851 ? 39.687 38.297 -10.941 1.00 44.81 851 LEU A N 1
ATOM 6732 C CA . LEU A 1 851 ? 38.590 37.530 -10.330 1.00 44.81 851 LEU A CA 1
ATOM 6733 C C . LEU A 1 851 ? 38.689 37.493 -8.792 1.00 44.81 851 LEU A C 1
ATOM 6735 O O . LEU A 1 851 ? 37.682 37.586 -8.091 1.00 44.81 851 LEU A O 1
ATOM 6739 N N . GLN A 1 852 ? 39.917 37.455 -8.257 1.00 47.41 852 GLN A N 1
ATOM 6740 C CA . GLN A 1 852 ? 40.180 37.523 -6.817 1.00 47.41 852 GLN A CA 1
ATOM 6741 C C . GLN A 1 852 ? 39.596 38.794 -6.184 1.00 47.41 852 GLN A C 1
ATOM 6743 O O . GLN A 1 852 ? 39.097 38.756 -5.064 1.00 47.41 852 GLN A O 1
ATOM 6748 N N . ARG A 1 853 ? 39.602 39.919 -6.908 1.00 52.53 853 ARG A N 1
ATOM 6749 C CA . ARG A 1 853 ? 39.116 41.211 -6.413 1.00 52.53 853 ARG A CA 1
ATOM 6750 C C . ARG A 1 853 ? 37.592 41.254 -6.280 1.00 52.53 853 ARG A C 1
ATOM 6752 O O . ARG A 1 853 ? 37.093 41.934 -5.385 1.00 52.53 853 ARG A O 1
ATOM 6759 N N . GLU A 1 854 ? 36.863 40.519 -7.122 1.00 50.31 854 GLU A N 1
ATOM 6760 C CA . GLU A 1 854 ? 35.414 40.329 -6.963 1.00 50.31 854 GLU A CA 1
ATOM 6761 C C . GLU A 1 854 ? 35.092 39.311 -5.866 1.00 50.31 854 GLU A C 1
ATOM 6763 O O . GLU A 1 854 ? 34.206 39.560 -5.048 1.00 50.31 854 GLU A O 1
ATOM 6768 N N . ILE A 1 855 ? 35.856 38.217 -5.775 1.00 51.81 855 ILE A N 1
ATOM 6769 C CA . ILE A 1 855 ? 35.732 37.232 -4.689 1.00 51.81 855 ILE A CA 1
ATOM 6770 C C . ILE A 1 855 ? 35.948 37.904 -3.326 1.00 51.81 855 ILE A C 1
ATOM 6772 O O . ILE A 1 855 ? 35.141 37.708 -2.419 1.00 51.81 855 ILE A O 1
ATOM 6776 N N . ASP A 1 856 ? 36.971 38.749 -3.183 1.00 57.75 856 ASP A N 1
ATOM 6777 C CA . ASP A 1 856 ? 37.254 39.498 -1.953 1.00 57.75 856 ASP A CA 1
ATOM 6778 C C . ASP A 1 856 ? 36.148 40.523 -1.634 1.00 57.75 856 ASP A C 1
ATOM 6780 O O . ASP A 1 856 ? 35.783 40.709 -0.468 1.00 57.75 856 ASP A O 1
ATOM 6784 N N . ALA A 1 857 ? 35.565 41.164 -2.656 1.00 58.75 857 ALA A N 1
ATOM 6785 C CA . ALA A 1 857 ? 34.435 42.079 -2.492 1.00 58.75 857 ALA A CA 1
ATOM 6786 C C . ALA A 1 857 ? 33.166 41.348 -2.018 1.00 58.75 857 ALA A C 1
ATOM 6788 O O . ALA A 1 857 ? 32.516 41.807 -1.075 1.00 58.75 857 ALA A O 1
ATOM 6789 N N . LEU A 1 858 ? 32.856 40.186 -2.601 1.00 53.44 858 LEU A N 1
ATOM 6790 C CA . LEU A 1 858 ? 31.769 39.302 -2.168 1.00 53.44 858 LEU A CA 1
ATOM 6791 C C . LEU A 1 858 ? 32.002 38.775 -0.749 1.00 53.44 858 LEU A C 1
ATOM 6793 O O . LEU A 1 858 ? 31.075 38.759 0.059 1.00 53.44 858 LEU A O 1
ATOM 6797 N N . HIS A 1 859 ? 33.239 38.406 -0.405 1.00 58.50 859 HIS A N 1
ATOM 6798 C CA . HIS A 1 859 ? 33.590 37.957 0.944 1.00 58.50 859 HIS A CA 1
ATOM 6799 C C . HIS A 1 859 ? 33.368 39.064 1.981 1.00 58.50 859 HIS A C 1
ATOM 6801 O O . HIS A 1 859 ? 32.844 38.806 3.066 1.00 58.50 859 HIS A O 1
ATOM 6807 N N . LYS A 1 860 ? 33.725 40.308 1.641 1.00 62.69 860 LYS A N 1
ATOM 6808 C CA . LYS A 1 860 ? 33.505 41.474 2.501 1.00 62.69 860 LYS A CA 1
ATOM 6809 C C . LYS A 1 860 ? 32.017 41.806 2.651 1.00 62.69 860 LYS A C 1
ATOM 6811 O O . LYS A 1 860 ? 31.556 41.978 3.775 1.00 62.69 860 LYS A O 1
ATOM 6816 N N . GLN A 1 861 ? 31.255 41.815 1.556 1.00 56.00 861 GLN A N 1
ATOM 6817 C CA . GLN A 1 861 ? 29.799 41.990 1.612 1.00 56.00 861 GLN A CA 1
ATOM 6818 C C . GLN A 1 861 ? 29.131 40.885 2.440 1.00 56.00 861 GLN A C 1
ATOM 6820 O O . GLN A 1 861 ? 28.273 41.177 3.267 1.00 56.00 861 GLN A O 1
ATOM 6825 N N . PHE A 1 862 ? 29.563 39.628 2.297 1.00 62.31 862 PHE A N 1
ATOM 6826 C CA . PHE A 1 862 ? 29.043 38.525 3.103 1.00 62.31 862 PHE A CA 1
ATOM 6827 C C . PHE A 1 862 ? 29.350 38.691 4.594 1.00 62.31 862 PHE A C 1
ATOM 6829 O O . PHE A 1 862 ? 28.495 38.370 5.410 1.00 62.31 862 PHE A O 1
ATOM 6836 N N . GLN A 1 863 ? 30.521 39.209 4.979 1.00 61.34 863 GLN A N 1
ATOM 6837 C CA . GLN A 1 863 ? 30.852 39.486 6.386 1.00 61.34 863 GLN A CA 1
ATOM 6838 C C . GLN A 1 863 ? 29.899 40.522 7.009 1.00 61.34 863 GLN A C 1
ATOM 6840 O O . GLN A 1 863 ? 29.424 40.300 8.126 1.00 61.34 863 GLN A O 1
ATOM 6845 N N . GLU A 1 864 ? 29.582 41.590 6.270 1.00 64.69 864 GLU A N 1
ATOM 6846 C CA . GLU A 1 864 ? 28.761 42.735 6.704 1.00 64.69 864 GLU A CA 1
ATOM 6847 C C . GLU A 1 864 ? 27.244 42.437 6.794 1.00 64.69 864 GLU A C 1
ATOM 6849 O O . GLU A 1 864 ? 26.505 43.218 7.391 1.00 64.69 864 GLU A O 1
ATOM 6854 N N . LEU A 1 865 ? 26.768 41.301 6.267 1.00 64.38 865 LEU A N 1
ATOM 6855 C CA . LEU A 1 865 ? 25.365 40.870 6.378 1.00 64.38 865 LEU A CA 1
ATOM 6856 C C . LEU A 1 865 ? 25.008 40.330 7.777 1.00 64.38 865 LEU A C 1
ATOM 6858 O O . LEU A 1 865 ? 25.817 39.688 8.451 1.00 64.38 865 LEU A O 1
ATOM 6862 N N . ASP A 1 866 ? 23.753 40.507 8.192 1.00 63.28 866 ASP A N 1
ATOM 6863 C CA . ASP A 1 866 ? 23.191 39.816 9.356 1.00 63.28 866 ASP A CA 1
ATOM 6864 C C . ASP A 1 866 ? 22.897 38.328 9.052 1.00 63.28 866 ASP A C 1
ATOM 6866 O O . ASP A 1 866 ? 23.170 37.821 7.960 1.00 63.28 866 ASP A O 1
ATOM 6870 N N . TYR A 1 867 ? 22.375 37.586 10.034 1.00 48.94 867 TYR A N 1
ATOM 6871 C CA . TYR A 1 867 ? 22.103 36.154 9.868 1.00 48.94 867 TYR A CA 1
ATOM 6872 C C . TYR A 1 867 ? 21.078 35.876 8.750 1.00 48.94 867 TYR A C 1
ATOM 6874 O O . TYR A 1 867 ? 21.292 34.981 7.931 1.00 48.94 867 TYR A O 1
ATOM 6882 N N . ALA A 1 868 ? 20.015 36.682 8.652 1.00 45.84 868 ALA A N 1
ATOM 6883 C CA . ALA A 1 868 ? 18.985 36.538 7.623 1.00 45.84 868 ALA A CA 1
ATOM 6884 C C . ALA A 1 868 ? 19.527 36.848 6.214 1.00 45.84 868 ALA A C 1
ATOM 6886 O O . ALA A 1 868 ? 19.268 36.104 5.263 1.00 45.84 868 ALA A O 1
ATOM 6887 N N . GLY A 1 869 ? 20.349 37.890 6.079 1.00 55.19 869 GLY A N 1
ATOM 6888 C CA . GLY A 1 869 ? 21.055 38.234 4.848 1.00 55.19 869 GLY A CA 1
ATOM 6889 C C . GLY A 1 869 ? 22.038 37.145 4.415 1.00 55.19 869 GLY A C 1
ATOM 6890 O O . GLY A 1 869 ? 22.062 36.774 3.242 1.00 55.19 869 GLY A O 1
ATOM 6891 N N . LYS A 1 870 ? 22.792 36.560 5.356 1.00 62.69 870 LYS A N 1
ATOM 6892 C CA . LYS A 1 870 ? 23.722 35.443 5.096 1.00 62.69 870 LYS A CA 1
ATOM 6893 C C . LYS A 1 870 ? 23.001 34.183 4.610 1.00 62.69 870 LYS A C 1
ATOM 6895 O O . LYS A 1 870 ? 23.484 33.535 3.681 1.00 62.69 870 LYS A O 1
ATOM 6900 N N . VAL A 1 871 ? 21.845 33.854 5.191 1.00 50.53 871 VAL A N 1
ATOM 6901 C CA . VAL A 1 871 ? 20.985 32.746 4.732 1.00 50.53 871 VAL A CA 1
ATOM 6902 C C . VAL A 1 871 ? 20.422 33.036 3.336 1.00 50.53 871 VAL A C 1
ATOM 6904 O O . VAL A 1 871 ? 20.526 32.189 2.450 1.00 50.53 871 VAL A O 1
ATOM 6907 N N . THR A 1 872 ? 19.923 34.252 3.100 1.00 54.28 872 THR A N 1
ATOM 6908 C CA . THR A 1 872 ? 19.363 34.669 1.801 1.00 54.28 872 THR A CA 1
ATOM 6909 C C . THR A 1 872 ? 20.409 34.645 0.682 1.00 54.28 872 THR A C 1
ATOM 6911 O O . THR A 1 872 ? 20.127 34.164 -0.416 1.00 54.28 872 THR A O 1
ATOM 6914 N N . LEU A 1 873 ? 21.637 35.111 0.943 1.00 52.06 873 LEU A N 1
ATOM 6915 C CA . LEU A 1 873 ? 22.714 35.068 -0.050 1.00 52.06 873 LEU A CA 1
ATOM 6916 C C . LEU A 1 873 ? 23.155 33.626 -0.341 1.00 52.06 873 LEU A C 1
ATOM 6918 O O . LEU A 1 873 ? 23.368 33.283 -1.500 1.00 52.06 873 LEU A O 1
ATOM 6922 N N . LYS A 1 874 ? 23.225 32.756 0.679 1.00 52.75 874 LYS A N 1
ATOM 6923 C CA . LYS A 1 874 ? 23.491 31.320 0.480 1.00 52.75 874 LYS A CA 1
ATOM 6924 C C . LYS A 1 874 ? 22.409 30.626 -0.350 1.00 52.75 874 LYS A C 1
ATOM 6926 O O . LYS A 1 874 ? 22.757 29.773 -1.161 1.00 52.75 874 LYS A O 1
ATOM 6931 N N . ALA A 1 875 ? 21.135 30.980 -0.174 1.00 47.47 875 ALA A N 1
ATOM 6932 C CA . ALA A 1 875 ? 20.046 30.446 -0.992 1.00 47.47 875 ALA A CA 1
ATOM 6933 C C . ALA A 1 875 ? 20.216 30.840 -2.471 1.00 47.47 875 ALA A C 1
ATOM 6935 O O . ALA A 1 875 ? 20.272 29.966 -3.330 1.00 47.47 875 ALA A O 1
ATOM 6936 N N . LYS A 1 876 ? 20.448 32.127 -2.759 1.00 46.47 876 LYS A N 1
ATOM 6937 C CA . LYS A 1 876 ? 20.680 32.612 -4.134 1.00 46.47 876 LYS A CA 1
ATOM 6938 C C . LYS A 1 876 ? 21.949 32.061 -4.787 1.00 46.47 876 LYS A C 1
ATOM 6940 O O . LYS A 1 876 ? 21.969 31.807 -5.986 1.00 46.47 876 LYS A O 1
ATOM 6945 N N . LEU A 1 877 ? 23.016 31.851 -4.017 1.00 46.81 877 LEU A N 1
ATOM 6946 C CA . LEU A 1 877 ? 24.234 31.211 -4.528 1.00 46.81 877 LEU A CA 1
ATOM 6947 C C . LEU A 1 877 ? 24.026 29.716 -4.824 1.00 46.81 877 LEU A C 1
ATOM 6949 O O . LEU A 1 877 ? 24.676 29.196 -5.725 1.00 46.81 877 LEU A O 1
ATOM 6953 N N . ARG A 1 878 ? 23.103 29.035 -4.128 1.00 44.06 878 ARG A N 1
ATOM 6954 C CA . ARG A 1 878 ? 22.675 27.669 -4.481 1.00 44.06 878 ARG A CA 1
ATOM 6955 C C . ARG A 1 878 ? 21.826 27.637 -5.754 1.00 44.06 878 ARG A C 1
ATOM 6957 O O . ARG A 1 878 ? 22.042 26.749 -6.566 1.00 44.06 878 ARG A O 1
ATOM 6964 N N . GLU A 1 879 ? 20.938 28.613 -5.959 1.00 41.72 879 GLU A N 1
ATOM 6965 C CA . GLU A 1 879 ? 20.195 28.773 -7.225 1.00 41.72 879 GLU A CA 1
ATOM 6966 C C . GLU A 1 879 ? 21.142 29.008 -8.418 1.00 41.72 879 GLU A C 1
ATOM 6968 O O . GLU A 1 879 ? 20.926 28.466 -9.495 1.00 41.72 879 GLU A O 1
ATOM 6973 N N . LEU A 1 880 ? 22.227 29.769 -8.229 1.00 38.78 880 LEU A N 1
ATOM 6974 C CA . LEU A 1 880 ? 23.233 30.023 -9.272 1.00 38.78 880 LEU A CA 1
ATOM 6975 C C . LEU A 1 880 ? 24.177 28.838 -9.541 1.00 38.78 880 LEU A C 1
ATOM 6977 O O . LEU A 1 880 ? 24.701 28.724 -10.646 1.00 38.78 880 LEU A O 1
ATOM 6981 N N . ALA A 1 881 ? 24.409 27.969 -8.554 1.00 37.59 881 ALA A N 1
ATOM 6982 C CA . ALA A 1 881 ? 25.275 26.793 -8.690 1.00 37.59 881 ALA A CA 1
ATOM 6983 C C . ALA A 1 881 ? 24.595 25.598 -9.391 1.00 37.59 881 ALA A C 1
ATOM 6985 O O . ALA A 1 881 ? 25.263 24.609 -9.687 1.00 37.59 881 ALA A O 1
ATOM 6986 N N . LEU A 1 882 ? 23.289 25.689 -9.660 1.00 38.09 882 LEU A N 1
ATOM 6987 C CA . LEU A 1 882 ? 22.496 24.711 -10.407 1.00 38.09 882 LEU A CA 1
ATOM 6988 C C . LEU A 1 882 ? 21.752 25.420 -11.553 1.00 38.09 882 LEU A C 1
ATOM 6990 O O . LEU A 1 882 ? 20.550 25.669 -11.442 1.00 38.09 882 LEU A O 1
ATOM 6994 N N . PRO A 1 883 ? 22.442 25.784 -12.652 1.00 31.25 883 PRO A N 1
ATOM 6995 C CA . PRO A 1 883 ? 21.771 26.325 -13.824 1.00 31.25 883 PRO A CA 1
ATOM 6996 C C . PRO A 1 883 ? 20.812 25.289 -14.426 1.00 31.25 883 PRO A C 1
ATOM 6998 O O . PRO A 1 883 ? 21.134 24.109 -14.558 1.00 31.25 883 PRO A O 1
ATOM 7001 N N . ASP A 1 884 ? 19.629 25.761 -14.810 1.00 37.19 884 ASP A N 1
ATOM 7002 C CA . ASP A 1 884 ? 18.573 24.969 -15.436 1.00 37.19 884 ASP A CA 1
ATOM 7003 C C . ASP A 1 884 ? 19.056 24.364 -16.771 1.00 37.19 884 ASP A C 1
ATOM 7005 O O . ASP A 1 884 ? 19.211 25.066 -17.775 1.00 37.19 884 ASP A O 1
ATOM 7009 N N . LEU A 1 885 ? 19.283 23.044 -16.787 1.00 37.28 885 LEU A N 1
ATOM 7010 C CA . LEU A 1 885 ? 19.762 22.296 -17.959 1.00 37.28 885 LEU A CA 1
ATOM 7011 C C . LEU A 1 885 ? 18.781 22.315 -19.150 1.00 37.28 885 LEU A C 1
ATOM 7013 O O . LEU A 1 885 ? 19.126 21.844 -20.233 1.00 37.28 885 LEU A O 1
ATOM 7017 N N . THR A 1 886 ? 17.575 22.878 -19.004 1.00 33.53 886 THR A N 1
ATOM 7018 C CA . THR A 1 886 ? 16.573 22.939 -20.083 1.00 33.53 886 THR A CA 1
ATOM 7019 C C . THR A 1 886 ? 16.744 24.104 -21.071 1.00 33.53 886 THR A C 1
ATOM 7021 O O . THR A 1 886 ? 15.944 24.229 -22.000 1.00 33.53 886 THR A O 1
ATOM 7024 N N . LEU A 1 887 ? 17.787 24.936 -20.929 1.00 32.06 887 LEU A N 1
ATOM 7025 C CA . LEU A 1 887 ? 18.050 26.095 -21.805 1.00 32.06 887 LEU A CA 1
ATOM 7026 C C . LEU A 1 887 ? 19.205 25.936 -22.815 1.00 32.06 887 LEU A C 1
ATOM 7028 O O . LEU A 1 887 ? 19.492 26.880 -23.557 1.00 32.06 887 LEU A O 1
ATOM 7032 N N . MET A 1 888 ? 19.826 24.756 -22.921 1.00 29.47 888 MET A N 1
ATOM 7033 C CA . MET A 1 888 ? 20.770 24.477 -24.013 1.00 29.47 888 MET A CA 1
ATOM 7034 C C . MET A 1 888 ? 20.041 24.393 -25.363 1.00 29.47 888 MET A C 1
ATOM 7036 O O . MET A 1 888 ? 19.105 23.617 -25.553 1.00 29.47 888 MET A O 1
ATOM 7040 N N . CYS A 1 889 ? 20.461 25.230 -26.315 1.00 30.20 889 CYS A N 1
ATOM 7041 C CA . CYS A 1 889 ? 19.860 25.300 -27.646 1.00 30.20 889 CYS A CA 1
ATOM 7042 C C . CYS A 1 889 ? 20.222 24.082 -28.514 1.00 30.20 889 CYS A C 1
ATOM 7044 O O . CYS A 1 889 ? 21.280 23.478 -28.365 1.00 30.20 889 CYS A O 1
ATOM 7046 N N . SER A 1 890 ? 19.360 23.761 -29.482 1.00 31.86 890 SER A N 1
ATOM 7047 C CA . SER A 1 890 ? 19.592 22.686 -30.455 1.00 31.86 890 SER A CA 1
ATOM 7048 C C . SER A 1 890 ? 20.893 22.870 -31.247 1.00 31.86 890 SER A C 1
ATOM 7050 O O . SER A 1 890 ? 21.176 23.979 -31.707 1.00 31.86 890 SER A O 1
ATOM 7052 N N . ALA A 1 891 ? 21.604 21.767 -31.501 1.00 28.25 891 ALA A N 1
ATOM 7053 C CA . ALA A 1 891 ? 22.815 21.741 -32.321 1.00 28.25 891 ALA A CA 1
ATOM 7054 C C . ALA A 1 891 ? 22.627 22.435 -33.696 1.00 28.25 891 ALA A C 1
ATOM 7056 O O . ALA A 1 891 ? 21.593 22.230 -34.344 1.00 28.25 891 ALA A O 1
ATOM 7057 N N . PRO A 1 892 ? 23.611 23.219 -34.186 1.00 29.69 892 PRO A N 1
ATOM 7058 C CA . PRO A 1 892 ? 23.537 23.844 -35.507 1.00 29.69 892 PRO A CA 1
ATOM 7059 C C . PRO A 1 892 ? 23.473 22.822 -36.654 1.00 29.69 892 PRO A C 1
ATOM 7061 O O . PRO A 1 892 ? 24.102 21.764 -36.606 1.00 29.69 892 PRO A O 1
ATOM 7064 N N . GLU A 1 893 ? 22.762 23.160 -37.736 1.00 31.91 893 GLU A N 1
ATOM 7065 C CA . GLU A 1 893 ? 22.752 22.347 -38.959 1.00 31.91 893 GLU A CA 1
ATOM 7066 C C . GLU A 1 893 ? 24.173 22.154 -39.524 1.00 31.91 893 GLU A C 1
ATOM 7068 O O . GLU A 1 893 ? 24.966 23.095 -39.591 1.00 31.91 893 GLU A O 1
ATOM 7073 N N . LYS A 1 894 ? 24.477 20.942 -40.016 1.00 32.41 894 LYS A N 1
ATOM 7074 C CA . LYS A 1 894 ? 25.764 20.620 -40.656 1.00 32.41 894 LYS A CA 1
ATOM 7075 C C . LYS A 1 894 ? 26.057 21.555 -41.836 1.00 32.41 894 LYS A C 1
ATOM 7077 O O . LYS A 1 894 ? 25.508 21.388 -42.930 1.00 32.41 894 LYS A O 1
ATOM 7082 N N . ILE A 1 895 ? 27.000 22.475 -41.640 1.00 30.02 895 ILE A N 1
ATOM 7083 C CA . ILE A 1 895 ? 27.564 23.301 -42.709 1.00 30.02 895 ILE A CA 1
ATOM 7084 C C . ILE A 1 895 ? 28.294 22.384 -43.698 1.00 30.02 895 ILE A C 1
ATOM 7086 O O . ILE A 1 895 ? 29.235 21.680 -43.342 1.00 30.02 895 ILE A O 1
ATOM 7090 N N . ARG A 1 896 ? 27.875 22.405 -44.968 1.00 36.59 896 ARG A N 1
ATOM 7091 C CA . ARG A 1 896 ? 28.653 21.805 -46.058 1.00 36.59 896 ARG A CA 1
ATOM 7092 C C . ARG A 1 896 ? 29.791 22.743 -46.440 1.00 36.59 896 ARG A C 1
ATOM 7094 O O . ARG A 1 896 ? 29.551 23.741 -47.118 1.00 36.59 896 ARG A O 1
ATOM 7101 N N . THR A 1 897 ? 31.015 22.394 -46.074 1.00 31.45 897 THR A N 1
ATOM 7102 C CA . THR A 1 897 ? 32.211 22.957 -46.701 1.00 31.45 897 THR A CA 1
ATOM 7103 C C . THR A 1 897 ? 32.458 22.247 -48.033 1.00 31.45 897 THR A C 1
ATOM 7105 O O . THR A 1 897 ? 32.657 21.035 -48.093 1.00 31.45 897 THR A O 1
ATOM 7108 N N . ASN A 1 898 ? 32.405 23.009 -49.125 1.00 34.78 898 ASN A N 1
ATOM 7109 C CA . ASN A 1 898 ? 33.072 22.602 -50.359 1.00 34.78 898 ASN A CA 1
ATOM 7110 C C . ASN A 1 898 ? 34.583 22.865 -50.200 1.00 34.78 898 ASN A C 1
ATOM 7112 O O . ASN A 1 898 ? 34.973 23.742 -49.432 1.00 34.78 898 ASN A O 1
ATOM 7116 N N . ASP A 1 899 ? 35.387 22.158 -50.995 1.00 36.44 899 ASP A N 1
ATOM 7117 C CA . ASP A 1 899 ? 36.795 22.461 -51.299 1.00 36.44 899 ASP A CA 1
ATOM 7118 C C . ASP A 1 899 ? 37.861 22.155 -50.216 1.00 36.44 899 ASP A C 1
ATOM 7120 O O . ASP A 1 899 ? 38.509 23.047 -49.675 1.00 36.44 899 ASP A O 1
ATOM 7124 N N . ALA A 1 900 ? 38.151 20.860 -50.017 1.00 27.41 900 ALA A N 1
ATOM 7125 C CA . ALA A 1 900 ? 39.490 20.345 -49.669 1.00 27.41 900 ALA A CA 1
ATOM 7126 C C . ALA A 1 900 ? 39.672 18.899 -50.218 1.00 27.41 900 ALA A C 1
ATOM 7128 O O . ALA A 1 900 ? 38.664 18.216 -50.420 1.00 27.41 900 ALA A O 1
ATOM 7129 N N . PRO A 1 901 ? 40.898 18.430 -50.554 1.00 32.62 901 PRO A N 1
ATOM 7130 C CA . PRO A 1 901 ? 41.072 17.407 -51.599 1.00 32.62 901 PRO A CA 1
ATOM 7131 C C . PRO A 1 901 ? 40.936 15.940 -51.160 1.00 32.62 901 PRO A C 1
ATOM 7133 O O . PRO A 1 901 ? 41.246 15.572 -50.031 1.00 32.62 901 PRO A O 1
ATOM 7136 N N . GLN A 1 902 ? 40.562 15.089 -52.123 1.00 34.69 902 GLN A N 1
ATOM 7137 C CA . GLN A 1 902 ? 40.673 13.627 -52.044 1.00 34.69 902 GLN A CA 1
ATOM 7138 C C . GLN A 1 902 ? 42.107 13.130 -52.325 1.00 34.69 902 GLN A C 1
ATOM 7140 O O . GLN A 1 902 ? 42.903 13.829 -52.948 1.00 34.69 902 GLN A O 1
ATOM 7145 N N . ASP A 1 903 ? 42.343 11.871 -51.939 1.00 32.03 903 ASP A N 1
ATOM 7146 C CA . ASP A 1 903 ? 43.484 10.995 -52.247 1.00 32.03 903 ASP A CA 1
ATOM 7147 C C . ASP A 1 903 ? 44.876 11.336 -51.684 1.00 32.03 903 ASP A C 1
ATOM 7149 O O . ASP A 1 903 ? 45.605 12.186 -52.186 1.00 32.03 903 ASP A O 1
ATOM 7153 N N . LEU A 1 904 ? 45.331 10.465 -50.772 1.00 28.72 904 LEU A N 1
ATOM 7154 C CA . LEU A 1 904 ? 46.643 9.815 -50.873 1.00 28.72 904 LEU A CA 1
ATOM 7155 C C . LEU A 1 904 ? 46.546 8.397 -50.284 1.00 28.72 904 LEU A C 1
ATOM 7157 O O . LEU A 1 904 ? 46.226 8.215 -49.112 1.00 28.72 904 LEU A O 1
ATOM 7161 N N . GLY A 1 905 ? 46.775 7.379 -51.115 1.00 27.30 905 GLY A N 1
ATOM 7162 C CA . GLY A 1 905 ? 46.574 5.977 -50.745 1.00 27.30 905 GLY A CA 1
ATOM 7163 C C . GLY A 1 905 ? 47.849 5.224 -50.351 1.00 27.30 905 GLY A C 1
ATOM 7164 O O . GLY A 1 905 ? 48.923 5.479 -50.884 1.00 27.30 905 GLY A O 1
ATOM 7165 N N . TRP A 1 906 ? 47.654 4.200 -49.511 1.00 25.41 906 TRP A N 1
ATOM 7166 C CA . TRP A 1 906 ? 48.485 2.993 -49.348 1.00 25.41 906 TRP A CA 1
ATOM 7167 C C . TRP A 1 906 ? 49.972 3.130 -48.961 1.00 25.41 906 TRP A C 1
ATOM 7169 O O . TRP A 1 906 ? 50.828 3.452 -49.781 1.00 25.41 906 TRP A O 1
ATOM 7179 N N . LYS A 1 907 ? 50.310 2.516 -47.818 1.00 25.73 907 LYS A N 1
ATOM 7180 C CA . LYS A 1 907 ? 50.949 1.182 -47.819 1.00 25.73 907 LYS A CA 1
ATOM 7181 C C . LYS A 1 907 ? 50.804 0.476 -46.467 1.00 25.73 907 LYS A C 1
ATOM 7183 O O . LYS A 1 907 ? 51.072 1.062 -45.427 1.00 25.73 907 LYS A O 1
ATOM 7188 N N . ARG A 1 908 ? 50.426 -0.807 -46.499 1.00 32.91 908 ARG A N 1
ATOM 7189 C CA . ARG A 1 908 ? 50.742 -1.755 -45.419 1.00 32.91 908 ARG A CA 1
ATOM 7190 C C . ARG A 1 908 ? 52.198 -2.170 -45.584 1.00 32.91 908 ARG A C 1
ATOM 7192 O O . ARG A 1 908 ? 52.572 -2.517 -46.703 1.00 32.91 908 ARG A O 1
ATOM 7199 N N . ASP A 1 909 ? 52.944 -2.248 -44.491 1.00 25.14 909 ASP A N 1
ATOM 7200 C CA . ASP A 1 909 ? 54.116 -3.117 -44.430 1.00 25.14 909 ASP A CA 1
ATOM 7201 C C . ASP A 1 909 ? 54.108 -3.944 -43.141 1.00 25.14 909 ASP A C 1
ATOM 7203 O O . ASP A 1 909 ? 53.485 -3.561 -42.148 1.00 25.14 909 ASP A O 1
ATOM 7207 N N . LYS A 1 910 ? 54.705 -5.135 -43.204 1.00 31.77 910 LYS A N 1
ATOM 7208 C CA . LYS A 1 910 ? 54.624 -6.161 -42.155 1.00 31.77 910 LYS A CA 1
ATOM 7209 C C . LYS A 1 910 ? 55.940 -6.250 -41.385 1.00 31.77 910 LYS A C 1
ATOM 7211 O O . LYS A 1 910 ? 56.904 -6.720 -41.975 1.00 31.77 910 LYS A O 1
ATOM 7216 N N . SER A 1 911 ? 55.929 -5.953 -40.082 1.00 27.00 911 SER A N 1
ATOM 7217 C CA . SER A 1 911 ? 56.750 -6.643 -39.062 1.00 27.00 911 SER A CA 1
ATOM 7218 C C . SER A 1 911 ? 56.674 -5.945 -37.697 1.00 27.00 911 SER A C 1
ATOM 7220 O O . SER A 1 911 ? 57.369 -4.956 -37.492 1.00 27.00 911 SER A O 1
ATOM 7222 N N . VAL A 1 912 ? 55.905 -6.499 -36.757 1.00 26.58 912 VAL A N 1
ATOM 7223 C CA . VAL A 1 912 ? 56.401 -6.874 -35.417 1.00 26.58 912 VAL A CA 1
ATOM 7224 C C . VAL A 1 912 ? 55.637 -8.144 -35.039 1.00 26.58 912 VAL A C 1
ATOM 7226 O O . VAL A 1 912 ? 54.441 -8.246 -35.317 1.00 26.58 912 VAL A O 1
ATOM 7229 N N . GLU A 1 913 ? 56.337 -9.138 -34.509 1.00 25.75 913 GLU A N 1
ATOM 7230 C CA . GLU A 1 913 ? 55.762 -10.426 -34.118 1.00 25.75 913 GLU A CA 1
ATOM 7231 C C . GLU A 1 913 ? 54.962 -10.300 -32.812 1.00 25.75 913 GLU A C 1
ATOM 7233 O O . GLU A 1 913 ? 55.309 -9.517 -31.929 1.00 25.75 913 GLU A O 1
ATOM 7238 N N . CYS A 1 914 ? 53.878 -11.068 -32.697 1.00 26.00 914 CYS A N 1
ATOM 7239 C CA . CYS A 1 914 ? 53.186 -11.267 -31.428 1.00 26.00 914 CYS A CA 1
ATOM 7240 C C . CYS A 1 914 ? 53.922 -12.350 -30.633 1.00 26.00 914 CYS A C 1
ATOM 7242 O O . CYS A 1 914 ? 54.127 -13.437 -31.171 1.00 26.00 914 CYS A O 1
ATOM 7244 N N . ASP A 1 915 ? 54.237 -12.084 -29.365 1.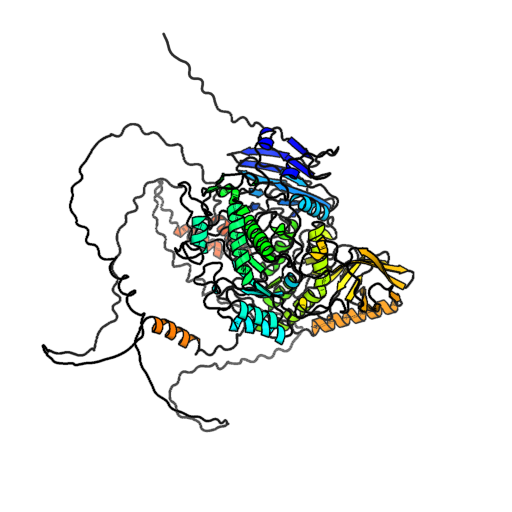00 25.11 915 ASP A N 1
ATOM 7245 C CA . ASP A 1 915 ? 54.691 -13.101 -28.409 1.00 25.11 915 ASP A CA 1
ATOM 7246 C C . ASP A 1 915 ? 53.601 -13.271 -27.320 1.00 25.11 915 ASP A C 1
ATOM 7248 O O . ASP A 1 915 ? 53.152 -12.251 -26.780 1.00 25.11 915 ASP A O 1
ATOM 7252 N N . PRO A 1 916 ? 53.075 -14.484 -27.040 1.00 33.97 916 PRO A N 1
ATOM 7253 C CA . PRO A 1 916 ? 51.833 -14.650 -26.285 1.00 33.97 916 PRO A CA 1
ATOM 7254 C C . PRO A 1 916 ? 52.056 -15.196 -24.864 1.00 33.97 916 PRO A C 1
ATOM 7256 O O . PRO A 1 916 ? 52.218 -16.398 -24.679 1.00 33.97 916 PRO A O 1
ATOM 7259 N N . LEU A 1 917 ? 51.971 -14.345 -23.834 1.00 29.83 917 LEU A N 1
ATOM 7260 C CA . LEU A 1 917 ? 52.026 -14.783 -22.428 1.00 29.83 917 LEU A CA 1
ATOM 7261 C C . LEU A 1 917 ? 51.021 -14.049 -21.521 1.00 29.83 917 LEU A C 1
ATOM 7263 O O . LEU A 1 917 ? 51.388 -13.221 -20.691 1.00 29.83 917 LEU A O 1
ATOM 7267 N N . TYR A 1 918 ? 49.738 -14.405 -21.647 1.00 29.55 918 TYR A N 1
ATOM 7268 C CA . TYR A 1 918 ? 48.766 -14.275 -20.543 1.00 29.55 918 TYR A CA 1
ATOM 7269 C C . TYR A 1 918 ? 47.686 -15.381 -20.528 1.00 29.55 918 TYR A C 1
ATOM 7271 O O . TYR A 1 918 ? 46.699 -15.288 -19.808 1.00 29.55 918 TYR A O 1
ATOM 7279 N N . SER A 1 919 ? 47.868 -16.449 -21.314 1.00 31.58 919 SER A N 1
ATOM 7280 C CA . SER A 1 919 ? 46.925 -17.573 -21.440 1.00 31.58 919 SER A CA 1
ATOM 7281 C C . SER A 1 919 ? 47.497 -18.918 -20.964 1.00 31.58 919 SER A C 1
ATOM 7283 O O . SER A 1 919 ? 46.904 -19.953 -21.231 1.00 31.58 919 SER A O 1
ATOM 7285 N N . GLU A 1 920 ? 48.629 -18.921 -20.251 1.00 31.95 920 GLU A N 1
ATOM 7286 C CA . GLU A 1 920 ? 49.238 -20.127 -19.660 1.00 31.95 920 GLU A CA 1
ATOM 7287 C C . GLU A 1 920 ? 49.582 -19.925 -18.170 1.00 31.95 920 GLU A C 1
ATOM 7289 O O . GLU A 1 920 ? 50.729 -20.072 -17.748 1.00 31.95 920 GLU A O 1
ATOM 7294 N N . HIS A 1 921 ? 48.584 -19.576 -17.345 1.00 31.42 921 HIS A N 1
ATOM 7295 C CA . HIS A 1 921 ? 48.692 -19.720 -15.878 1.00 31.42 921 HIS A CA 1
ATOM 7296 C C . HIS A 1 921 ? 47.383 -20.049 -15.132 1.00 31.42 921 HIS A C 1
ATOM 7298 O O . HIS A 1 921 ? 47.344 -19.969 -13.908 1.00 31.42 921 HIS A O 1
ATOM 7304 N N . MET A 1 922 ? 46.329 -20.469 -15.845 1.00 30.36 922 MET A N 1
ATOM 7305 C CA . MET A 1 922 ? 45.063 -20.944 -15.253 1.00 30.36 922 MET A CA 1
ATOM 7306 C C . MET A 1 922 ? 44.612 -22.317 -15.792 1.00 30.36 922 MET A C 1
ATOM 7308 O O . MET A 1 922 ? 43.438 -22.650 -15.724 1.00 30.36 922 MET A O 1
ATOM 7312 N N . ASP A 1 923 ? 45.553 -23.142 -16.271 1.00 30.53 923 ASP A N 1
ATOM 7313 C CA . ASP A 1 923 ? 45.274 -24.485 -16.824 1.00 30.53 923 ASP A CA 1
ATOM 7314 C C . ASP A 1 923 ? 46.144 -25.606 -16.200 1.00 30.53 923 ASP A C 1
ATOM 7316 O O . ASP A 1 923 ? 46.415 -26.639 -16.810 1.00 30.53 923 ASP A O 1
ATOM 7320 N N . SER A 1 924 ? 46.596 -25.434 -14.948 1.00 29.45 924 SER A N 1
ATOM 7321 C CA . SER A 1 924 ? 47.340 -26.484 -14.216 1.00 29.45 924 SER A CA 1
ATOM 7322 C C . SER A 1 924 ? 46.858 -26.761 -12.785 1.00 29.45 924 SER A C 1
ATOM 7324 O O . SER A 1 924 ? 47.582 -27.391 -12.015 1.00 29.45 924 SER A O 1
ATOM 7326 N N . LEU A 1 925 ? 45.647 -26.321 -12.421 1.00 28.62 925 LEU A N 1
ATOM 7327 C CA . LEU A 1 925 ? 45.002 -26.639 -11.132 1.00 28.62 925 LEU A CA 1
ATOM 7328 C C . LEU A 1 925 ? 43.726 -27.496 -11.256 1.00 28.62 925 LEU A C 1
ATOM 7330 O O . LEU A 1 925 ? 43.137 -27.869 -10.246 1.00 28.62 925 LEU A O 1
ATOM 7334 N N . HIS A 1 926 ? 43.369 -27.922 -12.474 1.00 32.53 926 HIS A N 1
ATOM 7335 C CA . HIS A 1 926 ? 42.362 -28.961 -12.724 1.00 32.53 926 HIS A CA 1
ATOM 7336 C C . HIS A 1 926 ? 42.983 -30.236 -13.313 1.00 32.53 926 HIS A C 1
ATOM 7338 O O . HIS A 1 926 ? 42.692 -30.655 -14.429 1.00 32.53 926 HIS A O 1
ATOM 7344 N N . SER A 1 927 ? 43.835 -30.895 -12.525 1.00 28.19 927 SER A N 1
ATOM 7345 C CA . SER A 1 927 ? 44.238 -32.283 -12.769 1.00 28.19 927 SER A CA 1
ATOM 7346 C C . SER A 1 927 ? 44.628 -32.972 -11.461 1.00 28.19 927 SER A C 1
ATOM 7348 O O . SER A 1 927 ? 45.586 -32.569 -10.811 1.00 28.19 927 SER A O 1
ATOM 7350 N N . ALA A 1 928 ? 43.926 -34.066 -11.149 1.00 24.73 928 ALA A N 1
ATOM 7351 C CA . ALA A 1 928 ? 44.173 -34.996 -10.043 1.00 24.73 928 ALA A CA 1
ATOM 7352 C C . ALA A 1 928 ? 43.914 -34.485 -8.607 1.00 24.73 928 ALA A C 1
ATOM 7354 O O . ALA A 1 928 ? 44.835 -34.270 -7.825 1.00 24.73 928 ALA A O 1
ATOM 7355 N N . HIS A 1 929 ? 42.641 -34.521 -8.199 1.00 27.05 929 HIS A N 1
ATOM 7356 C CA . HIS A 1 929 ? 42.309 -35.301 -7.002 1.00 27.05 929 HIS A CA 1
ATOM 7357 C C . HIS A 1 929 ? 40.924 -35.950 -7.104 1.00 27.05 929 HIS A C 1
ATOM 7359 O O . HIS A 1 929 ? 39.950 -35.524 -6.495 1.00 27.05 929 HIS A O 1
ATOM 7365 N N . ASP A 1 930 ? 40.878 -37.049 -7.853 1.00 26.88 930 ASP A N 1
ATOM 7366 C CA . ASP A 1 930 ? 39.919 -38.119 -7.603 1.00 26.88 930 ASP A CA 1
ATOM 7367 C C . ASP A 1 930 ? 40.671 -39.463 -7.654 1.00 26.88 930 ASP A C 1
ATOM 7369 O O . ASP A 1 930 ? 41.727 -39.552 -8.287 1.00 26.88 930 ASP A O 1
ATOM 7373 N N . SER A 1 931 ? 40.150 -40.489 -6.977 1.00 26.53 931 SER A N 1
ATOM 7374 C CA . SER A 1 931 ? 40.750 -41.812 -6.674 1.00 26.53 931 SER A CA 1
ATOM 7375 C C . SER A 1 931 ? 41.642 -41.938 -5.417 1.00 26.53 931 SER A C 1
ATOM 7377 O O . SER A 1 931 ? 42.871 -41.906 -5.436 1.00 26.53 931 SER A O 1
ATOM 7379 N N . MET A 1 932 ? 40.998 -42.279 -4.296 1.00 24.92 932 MET A N 1
ATOM 7380 C CA . MET A 1 932 ? 41.597 -43.193 -3.317 1.00 24.92 932 MET A CA 1
ATOM 7381 C C . MET A 1 932 ? 41.434 -44.642 -3.802 1.00 24.92 932 MET A C 1
ATOM 7383 O O . MET A 1 932 ? 40.301 -45.104 -3.905 1.00 24.92 932 MET A O 1
ATOM 7387 N N . THR A 1 933 ? 42.525 -45.397 -4.006 1.00 26.59 933 THR A N 1
ATOM 7388 C CA . THR A 1 933 ? 42.679 -46.778 -3.472 1.00 26.59 933 THR A CA 1
ATOM 7389 C C . THR A 1 933 ? 44.062 -47.415 -3.735 1.00 26.59 933 THR A C 1
ATOM 7391 O O . THR A 1 933 ? 44.479 -47.592 -4.868 1.00 26.59 933 THR A O 1
ATOM 7394 N N . ALA A 1 934 ? 44.680 -47.887 -2.643 1.00 25.58 934 ALA A N 1
ATOM 7395 C CA . ALA A 1 934 ? 45.546 -49.076 -2.524 1.00 25.58 934 ALA A CA 1
ATOM 7396 C C . ALA A 1 934 ? 46.970 -49.174 -3.163 1.00 25.58 934 ALA A C 1
ATOM 7398 O O . ALA A 1 934 ? 47.144 -49.469 -4.338 1.00 25.58 934 ALA A O 1
ATOM 7399 N N . HIS A 1 935 ? 47.950 -49.266 -2.241 1.00 26.50 935 HIS A N 1
ATOM 7400 C CA . HIS A 1 935 ? 49.127 -50.172 -2.234 1.00 26.50 935 HIS A CA 1
ATOM 7401 C C . HIS A 1 935 ? 50.475 -49.768 -2.908 1.00 26.50 935 HIS A C 1
ATOM 7403 O O . HIS A 1 935 ? 50.507 -48.849 -3.716 1.00 26.50 935 HIS A O 1
ATOM 7409 N N . PRO A 1 936 ? 51.630 -50.318 -2.427 1.00 38.38 936 PRO A N 1
ATOM 7410 C CA . PRO A 1 936 ? 52.816 -49.485 -2.144 1.00 38.38 936 PRO A CA 1
ATOM 7411 C C . PRO A 1 936 ? 54.143 -49.970 -2.788 1.00 38.38 936 PRO A C 1
ATOM 7413 O O . PRO A 1 936 ? 54.143 -50.902 -3.585 1.00 38.38 936 PRO A O 1
ATOM 7416 N N . SER A 1 937 ? 55.271 -49.423 -2.290 1.00 24.19 937 SER A N 1
ATOM 7417 C CA . SER A 1 937 ? 56.698 -49.760 -2.550 1.00 24.19 937 SER A CA 1
ATOM 7418 C C . SER A 1 937 ? 57.303 -49.129 -3.822 1.00 24.19 937 SER A C 1
ATOM 7420 O O . SER A 1 937 ? 56.601 -48.987 -4.812 1.00 24.19 937 SER A O 1
ATOM 7422 N N . SER A 1 938 ? 58.573 -48.695 -3.872 1.00 24.59 938 SER A N 1
ATOM 7423 C CA . SER A 1 938 ? 59.618 -48.504 -2.838 1.00 24.59 938 SER A CA 1
ATOM 7424 C C . SER A 1 938 ? 60.800 -47.674 -3.397 1.00 24.59 938 SER A C 1
ATOM 7426 O O . SER A 1 938 ? 60.847 -47.406 -4.588 1.00 24.59 938 SER A O 1
ATOM 7428 N N . GLU A 1 939 ? 61.776 -47.360 -2.531 1.00 26.17 939 GLU A N 1
ATOM 7429 C CA . GLU A 1 939 ? 63.165 -46.948 -2.846 1.00 26.17 939 GLU A CA 1
ATOM 7430 C C . GLU A 1 939 ? 63.466 -45.479 -3.258 1.00 26.17 939 GLU A C 1
ATOM 7432 O O . GLU A 1 939 ? 63.081 -44.962 -4.300 1.00 26.17 939 GLU A O 1
ATOM 7437 N N . LYS A 1 940 ? 64.258 -44.829 -2.384 1.00 23.11 940 LYS A N 1
ATOM 7438 C CA . LYS A 1 940 ? 65.213 -43.728 -2.667 1.00 23.11 940 LYS A CA 1
ATOM 7439 C C . LYS A 1 940 ? 66.503 -44.348 -3.314 1.00 23.11 940 LYS A C 1
ATOM 7441 O O . LYS A 1 940 ? 66.456 -45.557 -3.531 1.00 23.11 940 LYS A O 1
ATOM 7446 N N . PRO A 1 941 ? 67.696 -43.695 -3.466 1.00 37.59 941 PRO A N 1
ATOM 7447 C CA . PRO A 1 941 ? 68.141 -42.345 -3.042 1.00 37.59 941 PRO A CA 1
ATOM 7448 C C . PRO A 1 941 ? 69.149 -41.626 -3.998 1.00 37.59 941 PRO A C 1
ATOM 7450 O O . PRO A 1 941 ? 69.349 -42.053 -5.126 1.00 37.59 941 PRO A O 1
ATOM 7453 N N . VAL A 1 942 ? 69.843 -40.601 -3.451 1.00 25.89 942 VAL A N 1
ATOM 7454 C CA . VAL A 1 942 ? 71.259 -40.188 -3.700 1.00 25.89 942 VAL A CA 1
ATOM 7455 C C . VAL A 1 942 ? 71.516 -38.917 -4.540 1.00 25.89 942 VAL A C 1
ATOM 7457 O O . VAL A 1 942 ? 71.439 -38.982 -5.755 1.00 25.89 942 VAL A O 1
ATOM 7460 N N . HIS A 1 943 ? 71.918 -37.838 -3.824 1.00 27.45 943 HIS A N 1
ATOM 7461 C CA . HIS A 1 943 ? 73.074 -36.913 -4.034 1.00 27.45 943 HIS A CA 1
ATOM 7462 C C . HIS A 1 943 ? 73.315 -36.258 -5.423 1.00 27.45 943 HIS A C 1
ATOM 7464 O O . HIS A 1 943 ? 72.851 -36.744 -6.440 1.00 27.45 943 HIS A O 1
ATOM 7470 N N . ASP A 1 944 ? 74.052 -35.155 -5.616 1.00 26.05 944 ASP A N 1
ATOM 7471 C CA . ASP A 1 944 ? 74.875 -34.190 -4.836 1.00 26.05 944 ASP A CA 1
ATOM 7472 C C . ASP A 1 944 ? 75.054 -32.963 -5.788 1.00 26.05 944 ASP A C 1
ATOM 7474 O O . ASP A 1 944 ? 74.776 -33.093 -6.976 1.00 26.05 944 ASP A O 1
ATOM 7478 N N . SER A 1 945 ? 75.603 -31.778 -5.507 1.00 27.36 945 SER A N 1
ATOM 7479 C CA . SER A 1 945 ? 75.971 -30.960 -4.343 1.00 27.36 945 SER A CA 1
ATOM 7480 C C . SER A 1 945 ? 76.582 -29.645 -4.899 1.00 27.36 945 SER A C 1
ATOM 7482 O O . SER A 1 945 ? 77.051 -29.613 -6.033 1.00 27.36 945 SER A O 1
ATOM 7484 N N . ASN A 1 946 ? 76.651 -28.599 -4.069 1.00 26.48 946 ASN A N 1
ATOM 7485 C CA . ASN A 1 946 ? 77.662 -27.523 -4.082 1.00 26.48 946 ASN A CA 1
ATOM 7486 C C . ASN A 1 946 ? 77.892 -26.620 -5.321 1.00 26.48 946 ASN A C 1
ATOM 7488 O O . ASN A 1 946 ? 78.673 -26.933 -6.216 1.00 26.48 946 ASN A O 1
ATOM 7492 N N . SER A 1 947 ? 77.522 -25.345 -5.155 1.00 26.91 947 SER A N 1
ATOM 7493 C CA . SER A 1 947 ? 78.531 -24.269 -5.075 1.00 26.91 947 SER A CA 1
ATOM 7494 C C . SER A 1 947 ? 78.090 -23.209 -4.058 1.00 26.91 947 SER A C 1
ATOM 7496 O O . SER A 1 947 ? 76.906 -22.891 -3.982 1.00 26.91 947 SER A O 1
ATOM 7498 N N . MET A 1 948 ? 79.024 -22.697 -3.256 1.00 24.73 948 MET A N 1
ATOM 7499 C CA . MET A 1 948 ? 78.778 -21.942 -2.020 1.00 24.73 948 MET A CA 1
ATOM 7500 C C . MET A 1 948 ? 79.653 -20.682 -2.002 1.00 24.73 948 MET A C 1
ATOM 7502 O O . MET A 1 948 ? 80.846 -20.825 -2.228 1.00 24.73 948 MET A O 1
ATOM 7506 N N . GLU A 1 949 ? 79.090 -19.505 -1.699 1.00 24.19 949 GLU A N 1
ATOM 7507 C CA . GLU A 1 949 ? 79.758 -18.353 -1.042 1.00 24.19 949 GLU A CA 1
ATOM 7508 C C . GLU A 1 949 ? 78.705 -17.251 -0.752 1.00 24.19 949 GLU A C 1
ATOM 7510 O O . GLU A 1 949 ? 78.052 -16.764 -1.665 1.00 24.19 949 GLU A O 1
ATOM 7515 N N . VAL A 1 950 ? 78.260 -17.084 0.502 1.00 25.25 950 VAL A N 1
ATOM 7516 C CA . VAL A 1 950 ? 78.743 -16.156 1.561 1.00 25.25 950 VAL A CA 1
ATOM 7517 C C . VAL A 1 950 ? 77.921 -14.848 1.644 1.00 25.25 950 VAL A C 1
ATOM 7519 O O . VAL A 1 950 ? 77.828 -14.071 0.703 1.00 25.25 950 VAL A O 1
ATOM 7522 N N . LEU A 1 951 ? 77.319 -14.640 2.823 1.00 35.28 951 LEU A N 1
ATOM 7523 C CA . LEU A 1 951 ? 76.442 -13.524 3.221 1.00 35.28 951 LEU A CA 1
ATOM 7524 C C . LEU A 1 951 ? 77.225 -12.255 3.614 1.00 35.28 951 LEU A C 1
ATOM 7526 O O . LEU A 1 951 ? 78.386 -12.352 4.022 1.00 35.28 951 LEU A O 1
ATOM 7530 N N . PRO A 1 952 ? 76.546 -11.093 3.661 1.00 26.56 952 PRO A N 1
ATOM 7531 C CA . PRO A 1 952 ? 76.509 -10.373 4.941 1.00 26.56 952 PRO A CA 1
ATOM 7532 C C . PRO A 1 952 ? 75.128 -9.811 5.354 1.00 26.56 952 PRO A C 1
ATOM 7534 O O . PRO A 1 952 ? 74.228 -9.620 4.546 1.00 26.56 952 PRO A O 1
ATOM 7537 N N . SER A 1 953 ? 75.024 -9.568 6.664 1.00 24.56 953 SER A N 1
ATOM 7538 C CA . SER A 1 953 ? 73.969 -8.918 7.468 1.00 24.56 953 SER A CA 1
ATOM 7539 C C . SER A 1 953 ? 72.909 -8.035 6.782 1.00 24.56 953 SER A C 1
ATOM 7541 O O . SER A 1 953 ? 73.239 -7.039 6.140 1.00 24.56 953 SER A O 1
ATOM 7543 N N . MET A 1 954 ? 71.635 -8.289 7.117 1.00 28.64 954 MET A N 1
ATOM 7544 C CA . MET A 1 954 ? 70.561 -7.287 7.054 1.00 28.64 954 MET A CA 1
ATOM 7545 C C . MET A 1 954 ? 70.695 -6.289 8.214 1.00 28.64 954 MET A C 1
ATOM 7547 O O . MET A 1 954 ? 70.119 -6.494 9.275 1.00 28.64 954 MET A O 1
ATOM 7551 N N . ASP A 1 955 ? 71.416 -5.198 7.981 1.00 31.23 955 ASP A N 1
ATOM 7552 C CA . ASP A 1 955 ? 71.243 -3.933 8.697 1.00 31.23 955 ASP A CA 1
ATOM 7553 C C . ASP A 1 955 ? 71.345 -2.810 7.652 1.00 31.23 955 ASP A C 1
ATOM 7555 O O . ASP A 1 955 ? 72.288 -2.784 6.864 1.00 31.23 955 ASP A O 1
ATOM 7559 N N . HIS A 1 956 ? 70.359 -1.904 7.645 1.00 30.36 956 HIS A N 1
ATOM 7560 C CA . HIS A 1 956 ? 70.091 -0.867 6.626 1.00 30.36 956 HIS A CA 1
ATOM 7561 C C . HIS A 1 956 ? 69.471 -1.333 5.288 1.00 30.36 956 HIS A C 1
ATOM 7563 O O . HIS A 1 956 ? 70.158 -1.507 4.285 1.00 30.36 956 HIS A O 1
ATOM 7569 N N . ILE A 1 957 ? 68.132 -1.344 5.231 1.00 28.16 957 ILE A N 1
ATOM 7570 C CA . ILE A 1 957 ? 67.373 -0.990 4.017 1.00 28.16 957 ILE A CA 1
ATOM 7571 C C . ILE A 1 957 ? 66.354 0.099 4.409 1.00 28.16 957 ILE A C 1
ATOM 7573 O O . ILE A 1 957 ? 65.577 -0.127 5.339 1.00 28.16 957 ILE A O 1
ATOM 7577 N N . PRO A 1 958 ? 66.362 1.287 3.774 1.00 27.28 958 PRO A N 1
ATOM 7578 C CA . PRO A 1 958 ? 65.357 2.321 4.004 1.00 27.28 958 PRO A CA 1
ATOM 7579 C C . PRO A 1 958 ? 64.041 1.999 3.281 1.00 27.28 958 PRO A C 1
ATOM 7581 O O . PRO A 1 958 ? 64.028 1.352 2.236 1.00 27.28 958 PRO A O 1
ATOM 7584 N N . VAL A 1 959 ? 62.927 2.506 3.814 1.00 28.78 959 VAL A N 1
ATOM 7585 C CA . VAL A 1 959 ? 61.627 2.476 3.128 1.00 28.78 959 VAL A CA 1
ATOM 7586 C C . VAL A 1 959 ? 61.628 3.538 2.026 1.00 28.78 959 VAL A C 1
ATOM 7588 O O . VAL A 1 959 ? 61.284 4.694 2.269 1.00 28.78 959 VAL A O 1
ATOM 7591 N N . GLU A 1 960 ? 62.015 3.147 0.813 1.00 26.44 960 GLU A N 1
ATOM 7592 C CA . GLU A 1 960 ? 61.808 3.948 -0.396 1.00 26.44 960 GLU A CA 1
ATOM 7593 C C . GLU A 1 960 ? 60.541 3.490 -1.126 1.00 26.44 960 GLU A C 1
ATOM 7595 O O . GLU A 1 960 ? 60.529 2.510 -1.868 1.00 26.44 960 GLU A O 1
ATOM 7600 N N . ILE A 1 961 ? 59.460 4.248 -0.933 1.00 28.64 961 ILE A N 1
ATOM 7601 C CA . ILE A 1 961 ? 58.347 4.285 -1.884 1.00 28.64 961 ILE A CA 1
ATOM 7602 C C . ILE A 1 961 ? 58.839 5.119 -3.068 1.00 28.64 961 ILE A C 1
ATOM 7604 O O . ILE A 1 961 ? 58.949 6.339 -2.936 1.00 28.64 961 ILE A O 1
ATOM 7608 N N . HIS A 1 962 ? 59.151 4.490 -4.205 1.00 23.97 962 HIS A N 1
ATOM 7609 C CA . HIS A 1 962 ? 59.616 5.223 -5.384 1.00 23.97 962 HIS A CA 1
ATOM 7610 C C . HIS A 1 962 ? 58.490 5.424 -6.419 1.00 23.97 962 HIS A C 1
ATOM 7612 O O . HIS A 1 962 ? 57.971 4.440 -6.948 1.00 23.97 962 HIS A 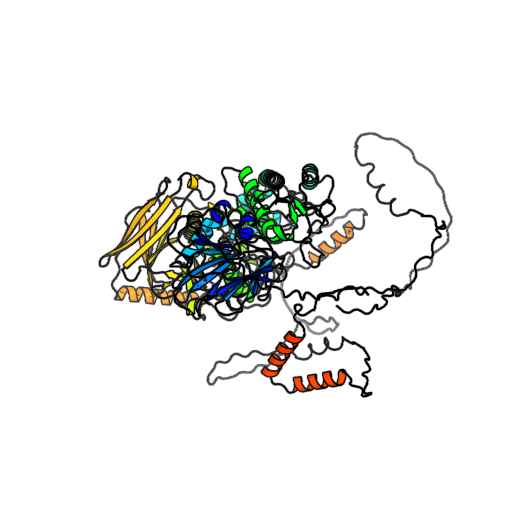O 1
ATOM 7618 N N . PRO A 1 963 ? 58.105 6.677 -6.734 1.00 38.03 963 PRO A N 1
ATOM 7619 C CA . PRO A 1 963 ? 57.156 7.003 -7.799 1.00 38.03 963 PRO A CA 1
ATOM 7620 C C . PRO A 1 963 ? 57.866 7.183 -9.152 1.00 38.03 963 PRO A C 1
ATOM 7622 O O . PRO A 1 963 ? 59.035 7.558 -9.157 1.00 38.03 963 PRO A O 1
ATOM 7625 N N . PHE A 1 964 ? 57.151 6.942 -10.258 1.00 24.11 964 PHE A N 1
ATOM 7626 C CA . PHE A 1 964 ? 57.381 7.332 -11.673 1.00 24.11 964 PHE A CA 1
ATOM 7627 C C . PHE A 1 964 ? 56.258 6.617 -12.475 1.00 24.11 964 PHE A C 1
ATOM 7629 O O . PHE A 1 964 ? 56.009 5.450 -12.193 1.00 24.11 964 PHE A O 1
ATOM 7636 N N . ASN A 1 965 ? 55.501 7.150 -13.444 1.00 27.41 965 ASN A N 1
ATOM 7637 C CA . ASN A 1 965 ? 55.400 8.438 -14.160 1.00 27.41 965 ASN A CA 1
ATOM 7638 C C . ASN A 1 965 ? 53.912 8.547 -14.618 1.00 27.41 965 ASN A C 1
ATOM 7640 O O . ASN A 1 965 ? 53.295 7.512 -14.854 1.00 27.41 965 ASN A O 1
ATOM 7644 N N . GLU A 1 966 ? 53.190 9.669 -14.678 1.00 26.25 966 GLU A N 1
ATOM 7645 C CA . GLU A 1 966 ? 53.388 10.913 -15.446 1.00 26.25 966 GLU A CA 1
ATOM 7646 C C . GLU A 1 966 ? 53.652 10.749 -16.962 1.00 26.25 966 GLU A C 1
ATOM 7648 O O . GLU A 1 966 ? 54.710 10.289 -17.385 1.00 26.25 966 GLU A O 1
ATOM 7653 N N . GLY A 1 967 ? 52.702 11.243 -17.775 1.00 29.62 967 GLY A N 1
ATOM 7654 C CA . GLY A 1 967 ? 52.952 11.728 -19.141 1.00 29.62 967 GLY A CA 1
ATOM 7655 C C . GLY A 1 967 ? 52.464 10.871 -20.321 1.00 29.62 967 GLY A C 1
ATOM 7656 O O . GLY A 1 967 ? 53.224 10.052 -20.829 1.00 29.62 967 GLY A O 1
ATOM 7657 N N . ASN A 1 968 ? 51.262 11.207 -20.829 1.00 25.30 968 ASN A N 1
ATOM 7658 C CA . ASN A 1 968 ? 50.843 11.276 -22.253 1.00 25.30 968 ASN A CA 1
ATOM 7659 C C . ASN A 1 968 ? 49.561 10.502 -22.631 1.00 25.30 968 ASN A C 1
ATOM 7661 O O . ASN A 1 968 ? 49.643 9.384 -23.131 1.00 25.30 968 ASN A O 1
ATOM 7665 N N . VAL A 1 969 ? 48.409 11.186 -22.604 1.00 25.61 969 VAL A N 1
ATOM 7666 C CA . VAL A 1 969 ? 47.589 11.346 -23.825 1.00 25.61 969 VAL A CA 1
ATOM 7667 C C . VAL A 1 969 ? 47.137 12.806 -23.912 1.00 25.61 969 VAL A C 1
ATOM 7669 O O . VAL A 1 969 ? 46.573 13.356 -22.972 1.00 25.61 969 VAL A O 1
ATOM 7672 N N . ASP A 1 970 ? 47.439 13.418 -25.051 1.00 25.56 970 ASP A N 1
ATOM 7673 C CA . ASP A 1 970 ? 47.120 14.792 -25.433 1.00 25.56 970 ASP A CA 1
ATOM 7674 C C . ASP A 1 970 ? 45.663 14.875 -25.923 1.00 25.56 970 ASP A C 1
ATOM 7676 O O . ASP A 1 970 ? 45.335 14.322 -26.976 1.00 25.56 970 ASP A O 1
ATOM 7680 N N . VAL A 1 971 ? 44.781 15.552 -25.177 1.00 26.42 971 VAL A N 1
ATOM 7681 C CA . VAL A 1 971 ? 43.464 15.953 -25.695 1.00 26.42 971 VAL A CA 1
ATOM 7682 C C . VAL A 1 971 ? 43.602 17.356 -26.263 1.00 26.42 971 VAL A C 1
ATOM 7684 O O . VAL A 1 971 ? 43.435 18.356 -25.563 1.00 26.42 971 VAL A O 1
ATOM 7687 N N . LYS A 1 972 ? 43.895 17.422 -27.564 1.00 24.02 972 LYS A N 1
ATOM 7688 C CA . LYS A 1 972 ? 43.753 18.659 -28.329 1.00 24.02 972 LYS A CA 1
ATOM 7689 C C . LYS A 1 972 ? 42.355 19.228 -28.132 1.00 24.02 972 LYS A C 1
ATOM 7691 O O . LYS A 1 972 ? 41.365 18.534 -28.351 1.00 24.02 972 LYS A O 1
ATOM 7696 N N . ALA A 1 973 ? 42.296 20.519 -27.833 1.00 31.95 973 ALA A N 1
ATOM 7697 C CA . ALA A 1 973 ? 41.086 21.289 -28.032 1.00 31.95 973 ALA A CA 1
ATOM 7698 C C . ALA A 1 973 ? 40.719 21.273 -29.527 1.00 31.95 973 ALA A C 1
ATOM 7700 O O . ALA A 1 973 ? 41.435 21.846 -30.350 1.00 31.95 973 ALA A O 1
ATOM 7701 N N . GLU A 1 974 ? 39.596 20.645 -29.867 1.00 24.05 974 GLU A N 1
ATOM 7702 C CA . GLU A 1 974 ? 38.759 21.152 -30.949 1.00 24.05 974 GLU A CA 1
ATOM 7703 C C . GLU A 1 974 ? 37.656 21.996 -30.313 1.00 24.05 974 GLU A C 1
ATOM 7705 O O . GLU A 1 974 ? 36.909 21.545 -29.446 1.00 24.05 974 GLU A O 1
ATOM 7710 N N . GLU A 1 975 ? 37.603 23.260 -30.718 1.00 33.69 975 GLU A N 1
ATOM 7711 C CA . GLU A 1 975 ? 36.584 24.211 -30.299 1.00 33.69 975 GLU A CA 1
ATOM 7712 C C . GLU A 1 975 ? 35.211 23.736 -30.790 1.00 33.69 975 GLU A C 1
ATOM 7714 O O . GLU A 1 975 ? 34.956 23.757 -31.991 1.00 33.69 975 GLU A O 1
ATOM 7719 N N . ASN A 1 976 ? 34.324 23.333 -29.877 1.00 23.22 976 ASN A N 1
ATOM 7720 C CA . ASN A 1 976 ? 32.869 23.505 -29.983 1.00 23.22 976 ASN A CA 1
ATOM 7721 C C . ASN A 1 976 ? 32.222 23.137 -28.642 1.00 23.22 976 ASN A C 1
ATOM 7723 O O . ASN A 1 976 ? 32.056 21.963 -28.323 1.00 23.22 976 ASN A O 1
ATOM 7727 N N . CYS A 1 977 ? 31.866 24.153 -27.855 1.00 24.44 977 CYS A N 1
ATOM 7728 C CA . CYS A 1 977 ? 31.190 23.965 -26.576 1.00 24.44 977 CYS A CA 1
ATOM 7729 C C . CYS A 1 977 ? 29.757 23.439 -26.760 1.00 24.44 977 CYS A C 1
ATOM 7731 O O . CYS A 1 977 ? 29.012 23.947 -27.604 1.00 24.44 977 CYS A O 1
ATOM 7733 N N . GLY A 1 978 ? 29.377 22.501 -25.895 1.00 26.97 978 GLY A N 1
ATOM 7734 C CA . GLY A 1 978 ? 28.012 22.071 -25.597 1.00 26.97 978 GLY A CA 1
ATOM 7735 C C . GLY A 1 978 ? 27.995 21.547 -24.173 1.00 26.97 978 GLY A C 1
ATOM 7736 O O . GLY A 1 978 ? 28.695 20.537 -23.959 1.00 26.97 978 GLY A O 1
#

Secondary structure (DSSP, 8-state):
--------------------EEEEBSSTTEEEEES-HHHHHHPPPPSSSSSTHHHHSBP--S---SS--EEEEETTEEEEEEE--TT-EEEE-SS--S-S--TT-EEEE-----TT--TT-S--SEE--EEEEE-TTS-EEEEEE--SS-EEEE--STTEEEEEEEB---EEEEEEESSHHHHHHHHHHHH-PPPPPPGGGGS-EE--TT--SHHHHHHHHHHHHHTT----EEEE-GGGSGGG-TT--SS--HHHHHHHHHTTT-EEEEEE-S-EE--TT-HHHHHHHHTT-B-B-TTSSBPEEEETTEEEE-B-TTSHHHHHHHHHHHHHHHTT---EEEE-STTT--BTSTTSS--TTPEEE--GGGTSEEEHHHHGGGHHHHHHHHHHHHHHHH-SSS---EEESSEETTGGGT-EE---S-BSSHHHHHHHHHHHHHHHHTT--S---EET-SBSPPPHHHHHHHHHHHTTSSS-EE---TTS---SGGGS-HHHHHHHHHHHHHHHHHHHHHHHHHHHHHHH---SEEEGGGG-TT-GGGGG--SEEEETTEEEE---STT--GGG----PPSS-EEEE-SS---TTS-EEEEETTEEEEE----SSGGG--TTSPEEEEEE--TTSEEEEEEEES-SSSSGGGGT--EEEEEEEEEETTEEEEEEEEEESSPPPP--EEEEEEEEETTEEEEEEEETTS-EEEEPPPHHHHHHHHHHHHHHHHHHHHHS-PPP--SS-------TTHHHHHHHHHHHTTS---------------------------------------------SS----------TTSTTSSGGG---------TT-----HHHHHHHHHHHHHHS-HHHHHHHHHHHHHHTS--GGGPPPPPP------------------------SSSSSSSSSS---------------------------------------------------

Organism: Vigna mungo (NCBI:txid3915)

InterPro domains:
  IPR000322 Glycoside hydrolase family 31, TIM barrel domain [PF01055] (195-521)
  IPR011013 Galactose mutarotase-like domain superfamily [SSF74650] (71-160)
  IPR013780 Glycosyl hydrolase, all-beta [G3DSA:2.60.40.1180] (514-597)
  IPR013780 Glycosyl hydrolase, all-beta [G3DSA:2.60.40.1180] (602-711)
  IPR017853 Glycoside hydrolase superfamily [SSF51445] (182-529)
  IPR025887 Glycoside hydrolase family 31, N-terminal domain [PF13802] (79-154)
  IPR030458 Glycosyl hydrolases family 31, active site [PS00129] (340-347)
  IPR033403 Domain of unknown function DUF5110 [PF17137] (623-691)
  IPR048395 Glycosyl hydrolase family 31, C-terminal domain [PF21365] (529-605)

Radius of gyration: 35.0 Å; chains: 1; bounding box: 114×97×125 Å

Sequence (978 aa):
MARSKRRRSGIVASHIRPKMIFQPILEDGVFRFDCSVKDREAASPSISFVNGKDRDTPISTEKVPLYNPTFEIRLEQQIVKLELPVGSSLYGTGEVSGQLERTGQRVFTWNTDAWGYGPGNTSLYQSHPWVLAVLPSGEGLGILADTTRRCEIDLRKESTIQFVSPSSYPVVTFGPFASPTEVLSSLSKAIGTVFMPPKWSLGYHQCHSSYLSDQRVVEVAKTFQKKCIPCDVIWMDTDYMDGLRVFTFDKADPMSLVKDLRSSGCKVIWMLDPGIKLEEGYFAYDSGSKYDVWIQNEDQTPFIGEVWPGPCVFPDYTQSKVRAWWANLVKDFISNGVDGIWNDMNEPTIFKVETNTMPDSNIHRGDSELGGCQNHSFYHNVYGLLMARSTYEGMKLASEEKRPFVLTRAGFIGSQRYAATWTGDNLSTWEHLHMSISMVLQLGLSGQPFSGADIGGFAGNATPKLFGRWMGVGSLFPFCRGHSEACTTDHVPWAFGEECEEVCRLALKRRYRLIPLIYTLFYFAHTRGTPVATPTFFADPKDPSLRKLENSFLLGPVLVYASTIHAQGLDKLEITLPKGIWLRFDFNDAHPDLPALYLKGGSIIPVGLSLQHVEEANPSDDLTLLLALDENGKAEGVLFEDDGDGYGFTEGNYLLTHYVANLDSSVVTVSVHKTEGSWERPKRRLHIQLLLGGGAMLDTWGTDGEVQQLILPSEDEVLKLVSTSEKQYKDRLESAIPIPDVEEVSGPKRTERAFTEWRSDIEDHVSGRSKEFSNLNDGGIIQTSDPSDPFNTKEVVQYHGTRFNFSFQEMNEEGYEVSFQPVPLQAIHIHWRRLNFSFEVINEEGSEVSLQREIDALHKQFQELDYAGKVTLKAKLRELALPDLTLMCSAPEKIRTNDAPQDLGWKRDKSVECDPLYSEHMDSLHSAHDSMTAHPSSEKPVHDSNSMEVLPSMDHIPVEIHPFNEGNVDVKAEENCG